Protein 8H6Q (pdb70)

Radius of gyration: 33.91 Å; Cα contacts (8 Å, |Δi|>4): 1784; chains: 4; bounding box: 92×93×76 Å

Organism: Botryotinia fuckeliana (NCBI:txid40559)

InterPro domains:
  IPR008949 Isoprenoid synthase domain superfamily [G3DSA:1.10.600.10] (58-388)
  IPR008949 Isoprenoid synthase domain superfamily [SSF48576] (70-372)
  IPR034686 Terpene cyclase-like 2 [PTHR35201] (81-378)
  IPR034686 Terpene cyclase-like 2 [SFLDG01020] (61-378)

Foldseek 3Di:
DQWAQFFQLCDDLNVDDFAFAPLLVVLLVPQLVVLCVLQVPDPVRSVVVSLLRCLRLLRRLANHQPSVLSNLLSLVVVLLVVVLCCCVPNDNVQPLVVLVVVLVQLLCLLVHDHDQDGSVRPSSSNSSNVSSVVLVVPDDPQLSVQLSVLVVLLSVLSSVNNVVVNVPDDQDLDVVVLLSSQLNNVSLSSSLSSSCSSNVFQQDPVLCPDVLNVLLSSLLSSLLLLLCLRLQPQVCLVVVPQRGQQNSQCVNPVDDSNVSSVVSSVVNVVSSVSNVVSVVVRDDPDDVNVVSVVVSSVSSSSSSSSSNVSCQSSVVRNHVCCVVCNVPSMDGHD/DWAQFFALCDDLNVDDFAFAPLLVVLLVPQLVVLCVLVVPDPVRSVVVSLLRVLRLLRRLANDFPSVLSNLLSLVVVLLVVVLCCCVPRDLVQPLVVLVVVVVQLLCLLVHDHDQDDSVRPSSSNSSNVSNVVLVVPDDPQLSVQLSVLLVLQSVLSSVNNCVSNPDPVVLLSSQLRVVSLSNSLSSNCSRNVFDQDPVLCPDVLNVLLSSLLSLLLLLLCLLLQPVVCVVVVPQPGQQNVQCVPPVDDSNRSSVVSSVVNVVSSVSNVVSVVPRDDPDDVNVVSVVVSSVSSSSSSSSSNVSCQVSCVRNVVCVVCNVRSIGDD/DWALFFQLCDDLNVDDFAFAPLLVVLLVVQLVVLCVLQVPDPVRSVVVSLLRVLLLLRRLARHQPSVLSNLLSLVVVLLVVVLCCCVPNDLVQPLVVLVVVVVQLLCLLVHDHDQDGSVRPSSSNSSNVSNVVQVVPDDPQLSVQLSVLLVLLSVLSSVNNCVRNPDLVVLLSSQLRVVSLSNSLSSSCSRNVFDQDPVLCPDVLVVLLSSLLSLLLLLLCLRLQVVVCVVVVHQSHQLNVQCVVVVDDSNRSSVVSSVVNVVSSVSNVVSVVPRDDPDDVNVVSVVVSSVSSSSSSSSSNVSCQVSVVRNRVPCVVCNVRSIDDD/DAQFFQLCDDLNVDDFAFAPLLVVLLVPQLVVLCVLQVPDPVRSVLVVLLPCLLLLRRLANHFPNVLSNLLSLVVVLCVVVLCCCVPNDLVQPLVVLVVVVVQLLCLLVHDHDQDDSVRPSSSNSSSVSNVVLVVPDDPVLSVQLSVLVVLQSVLSSVNNCVVNPPVVVLLSSQLNPVSLSNSLSSSCSRNVFDQDVVLCPDVLNVLLSSLLSSLLLLLCLRLQVVCVVVPQSGQLNVVCVVPVDDSNRSSVVSSVVNVVSSVSNVVSVVPRDDPDDVNVVSVVVSSVSSSSSNSSSNVSCQVSCVRNCHVVCNVPRD

Structure (mmCIF, N/CA/C/O backbone):
data_8H6Q
#
_entry.id   8H6Q
#
_cell.length_a   84.613
_cell.length_b   116.611
_cell.length_c   88.115
_cell.angle_alpha   90.00
_cell.angle_beta   111.16
_cell.angle_gamma   90.00
#
_symmetry.space_group_name_H-M   'P 1 21 1'
#
loop_
_entity.id
_entity.type
_entity.pdbx_description
1 polymer 'Presilphiperfolan-8-beta-ol synthase'
2 water water
#
loop_
_atom_site.group_PDB
_atom_site.id
_atom_site.type_symbol
_atom_site.label_atom_id
_atom_site.label_alt_id
_atom_site.label_comp_id
_atom_site.label_asym_id
_atom_site.label_entity_id
_atom_site.label_seq_id
_atom_site.pdbx_PDB_ins_code
_atom_site.Cartn_x
_atom_site.Cartn_y
_atom_site.Cartn_z
_atom_site.occupancy
_atom_site.B_iso_or_equiv
_atom_site.auth_seq_id
_atom_site.auth_comp_id
_atom_site.auth_asym_id
_atom_site.auth_atom_id
_atom_site.pdbx_PDB_model_num
ATOM 1 N N . PRO A 1 25 ? 20.999 54.952 14.545 1.00 48.94 19 PRO A N 1
ATOM 2 C CA . PRO A 1 25 ? 21.181 54.581 13.141 1.00 39.66 19 PRO A CA 1
ATOM 3 C C . PRO A 1 25 ? 20.618 53.196 12.884 1.00 40.98 19 PRO A C 1
ATOM 4 O O . PRO A 1 25 ? 20.400 52.429 13.838 1.00 41.61 19 PRO A O 1
ATOM 8 N N . PRO A 1 26 ? 20.358 52.837 11.621 1.00 32.60 20 PRO A N 1
ATOM 9 C CA . PRO A 1 26 ? 19.853 51.486 11.349 1.00 30.96 20 PRO A CA 1
ATOM 10 C C . PRO A 1 26 ? 20.912 50.406 11.520 1.00 30.00 20 PRO A C 1
ATOM 11 O O . PRO A 1 26 ? 20.553 49.221 11.528 1.00 28.41 20 PRO A O 1
ATOM 15 N N . PHE A 1 27 ? 22.188 50.775 11.658 1.00 28.66 21 PHE A N 1
ATOM 16 C CA . PHE A 1 27 ? 23.277 49.822 11.863 1.00 26.45 21 PHE A CA 1
ATOM 17 C C . PHE A 1 27 ? 24.505 50.571 12.354 1.00 27.91 21 PHE A C 1
ATOM 18 O O . PHE A 1 27 ? 24.591 51.797 12.241 1.00 26.91 21 PHE A O 1
ATOM 26 N N . VAL A 1 28 ? 25.473 49.815 12.875 1.00 23.39 22 VAL A N 1
ATOM 27 C CA . VAL A 1 28 ? 26.805 50.353 13.113 1.00 19.98 22 VAL A CA 1
ATOM 28 C C . VAL A 1 28 ? 27.822 49.351 12.593 1.00 21.33 22 VAL A C 1
ATOM 29 O O . VAL A 1 28 ? 27.546 48.152 12.505 1.00 21.93 22 VAL A O 1
ATOM 33 N N . ARG A 1 29 ? 28.995 49.850 12.226 1.00 19.79 23 ARG A N 1
ATOM 34 C CA . ARG A 1 29 ? 30.131 48.985 11.922 1.00 25.16 23 ARG A CA 1
ATOM 35 C C . ARG A 1 29 ? 30.864 48.714 13.229 1.00 23.65 23 ARG A C 1
ATOM 36 O O . ARG A 1 29 ? 31.387 49.647 13.844 1.00 22.67 23 ARG A O 1
ATOM 44 N N . VAL A 1 30 ? 30.878 47.459 13.670 1.00 20.48 24 VAL A N 1
ATOM 45 C CA . VAL A 1 30 ? 31.532 47.137 14.941 1.00 20.72 24 VAL A CA 1
ATOM 46 C C . VAL A 1 30 ? 33.026 46.968 14.697 1.00 20.54 24 VAL A C 1
ATOM 47 O O . VAL A 1 30 ? 33.437 46.587 13.592 1.00 20.36 24 VAL A O 1
ATOM 51 N N . PRO A 1 31 ? 33.871 47.242 15.685 1.00 21.64 25 PRO A N 1
ATOM 52 C CA . PRO A 1 31 ? 35.302 46.986 15.517 1.00 23.08 25 PRO A CA 1
ATOM 53 C C . PRO A 1 31 ? 35.583 45.500 15.341 1.00 19.43 25 PRO A C 1
ATOM 54 O O . PRO A 1 31 ? 34.806 44.634 15.743 1.00 18.83 25 PRO A O 1
ATOM 58 N N . ASP A 1 32 ? 36.715 45.217 14.707 1.00 21.97 26 ASP A N 1
ATOM 59 C CA . ASP A 1 32 ? 37.236 43.854 14.643 1.00 22.82 26 ASP A CA 1
ATOM 60 C C . ASP A 1 32 ? 37.657 43.444 16.043 1.00 17.51 26 ASP A C 1
ATOM 61 O O . ASP A 1 32 ? 38.580 44.037 16.603 1.00 16.19 26 ASP A O 1
ATOM 66 N N . LEU A 1 33 ? 36.962 42.463 16.626 1.00 15.59 27 LEU A N 1
ATOM 67 C CA . LEU A 1 33 ? 37.303 41.969 17.958 1.00 18.24 27 LEU A CA 1
ATOM 68 C C . LEU A 1 33 ? 38.272 40.784 17.923 1.00 16.27 27 LEU A C 1
ATOM 69 O O . LEU A 1 33 ? 38.689 40.298 18.989 1.00 14.02 27 LEU A O 1
ATOM 74 N N . PHE A 1 34 ? 38.624 40.308 16.728 1.00 15.80 28 PHE A N 1
ATOM 75 C CA . PHE A 1 34 ? 39.426 39.109 16.548 1.00 14.03 28 PHE A CA 1
ATOM 76 C C . PHE A 1 34 ? 40.834 39.443 16.065 1.00 16.45 28 PHE A C 1
ATOM 77 O O . PHE A 1 34 ? 41.486 38.623 15.412 1.00 13.86 28 PHE A O 1
ATOM 85 N N . GLY A 1 35 ? 41.325 40.649 16.374 1.00 14.40 29 GLY A N 1
ATOM 86 C CA . GLY A 1 35 ? 42.664 41.018 15.963 1.00 14.34 29 GLY A CA 1
ATOM 87 C C . GLY A 1 35 ? 43.704 40.680 17.014 1.00 14.11 29 GLY A C 1
ATOM 88 O O . GLY A 1 35 ? 43.386 40.298 18.137 1.00 14.67 29 GLY A O 1
ATOM 89 N N . SER A 1 36 ? 44.968 40.829 16.625 1.00 14.44 30 SER A N 1
ATOM 90 C CA . SER A 1 36 ? 46.109 40.769 17.550 1.00 12.48 30 SER A CA 1
ATOM 91 C C . SER A 1 36 ? 46.069 39.442 18.303 1.00 15.39 30 SER A C 1
ATOM 92 O O . SER A 1 36 ? 45.916 38.386 17.659 1.00 11.68 30 SER A O 1
ATOM 95 N N . ILE A 1 37 ? 46.189 39.446 19.637 1.00 13.14 31 ILE A N 1
ATOM 96 C CA . ILE A 1 37 ? 46.254 38.212 20.412 1.00 14.80 31 ILE A CA 1
ATOM 97 C C . ILE A 1 37 ? 44.937 37.442 20.398 1.00 13.10 31 ILE A C 1
ATOM 98 O O . ILE A 1 37 ? 44.909 36.270 20.795 1.00 13.28 31 ILE A O 1
ATOM 103 N N . MET A 1 38 ? 43.855 38.048 19.908 1.00 12.34 32 MET A N 1
ATOM 104 C CA . MET A 1 38 ? 42.591 37.340 19.736 1.00 14.84 32 MET A CA 1
ATOM 105 C C . MET A 1 38 ? 42.465 36.664 18.378 1.00 14.14 32 MET A C 1
ATOM 106 O O . MET A 1 38 ? 41.440 36.022 18.126 1.00 13.19 32 MET A O 1
ATOM 111 N N . SER A 1 39 ? 43.482 36.766 17.509 1.00 13.49 33 SER A N 1
ATOM 112 C CA . SER A 1 39 ? 43.366 36.284 16.136 1.00 12.25 33 SER A CA 1
ATOM 113 C C . SER A 1 39 ? 43.779 34.829 15.968 1.00 14.33 33 SER A C 1
ATOM 114 O O . SER A 1 39 ? 43.585 34.268 14.886 1.00 15.54 33 SER A O 1
ATOM 117 N N . THR A 1 40 ? 44.364 34.218 16.988 1.00 13.65 34 THR A N 1
ATOM 118 C CA . THR A 1 40 ? 44.805 32.842 16.862 1.00 13.05 34 THR A CA 1
ATOM 119 C C . THR A 1 40 ? 43.597 31.917 16.774 1.00 14.15 34 THR A C 1
ATOM 120 O O . THR A 1 40 ? 42.470 32.268 17.140 1.00 12.37 34 THR A O 1
ATOM 124 N N . LYS A 1 41 ? 43.837 30.722 16.278 1.00 15.64 35 LYS A N 1
ATOM 125 C CA . LYS A 1 41 ? 42.804 29.704 16.316 1.00 20.63 35 LYS A CA 1
ATOM 126 C C . LYS A 1 41 ? 42.695 29.150 17.734 1.00 14.05 35 LYS A C 1
ATOM 127 O O . LYS A 1 41 ? 43.688 28.656 18.269 1.00 12.70 35 LYS A O 1
ATOM 133 N N . PRO A 1 42 ? 41.538 29.229 18.378 1.00 16.73 36 PRO A N 1
ATOM 134 C CA . PRO A 1 42 ? 41.455 28.777 19.771 1.00 20.41 36 PRO A CA 1
ATOM 135 C C . PRO A 1 42 ? 41.539 27.264 19.878 1.00 17.92 36 PRO A C 1
ATOM 136 O O . PRO A 1 42 ? 40.981 26.532 19.060 1.00 19.67 36 PRO A O 1
ATOM 140 N N . VAL A 1 43 ? 42.258 26.809 20.896 1.00 14.49 37 VAL A N 1
ATOM 141 C CA . VAL A 1 43 ? 42.332 25.400 21.260 1.00 15.93 37 VAL A CA 1
ATOM 142 C C . VAL A 1 43 ? 41.210 25.104 22.244 1.00 15.11 37 VAL A C 1
ATOM 143 O O . VAL A 1 43 ? 41.021 25.843 23.213 1.00 15.45 37 VAL A O 1
ATOM 147 N N . VAL A 1 44 ? 40.454 24.037 21.993 1.00 15.15 38 VAL A N 1
ATOM 148 C CA . VAL A 1 44 ? 39.324 23.642 22.832 1.00 13.87 38 VAL A CA 1
ATOM 149 C C . VAL A 1 44 ? 39.637 22.282 23.441 1.00 15.30 38 VAL A C 1
ATOM 150 O O . VAL A 1 44 ? 40.028 21.358 22.721 1.00 15.08 38 VAL A O 1
ATOM 154 N N . ASN A 1 45 ? 39.450 22.156 24.755 1.00 13.53 39 ASN A N 1
ATOM 155 C CA . ASN A 1 45 ? 39.711 20.916 25.482 1.00 14.29 39 ASN A CA 1
ATOM 156 C C . ASN A 1 45 ? 39.013 19.721 24.822 1.00 15.00 39 ASN A C 1
ATOM 157 O O . ASN A 1 45 ? 37.785 19.746 24.663 1.00 13.56 39 ASN A O 1
ATOM 162 N N . PRO A 1 46 ? 39.742 18.650 24.465 1.00 16.67 40 PRO A N 1
ATOM 163 C CA . PRO A 1 46 ? 39.072 17.471 23.881 1.00 15.92 40 PRO A CA 1
ATOM 164 C C . PRO A 1 46 ? 38.143 16.746 24.849 1.00 20.32 40 PRO A C 1
ATOM 165 O O . PRO A 1 46 ? 37.300 15.953 24.403 1.00 17.09 40 PRO A O 1
ATOM 169 N N . ASN A 1 47 ? 38.243 17.005 26.153 1.00 17.97 41 ASN A N 1
ATOM 170 C CA . ASN A 1 47 ? 37.318 16.426 27.120 1.00 13.32 41 ASN A CA 1
ATOM 171 C C . ASN A 1 47 ? 35.967 17.144 27.150 1.00 13.33 41 ASN A C 1
ATOM 172 O O . ASN A 1 47 ? 35.119 16.812 27.981 1.00 13.76 41 ASN A O 1
ATOM 177 N N . TYR A 1 48 ? 35.753 18.109 26.248 1.00 14.56 42 TYR A N 1
ATOM 178 C CA . TYR A 1 48 ? 34.507 18.879 26.216 1.00 12.22 42 TYR A CA 1
ATOM 179 C C . TYR A 1 48 ? 33.262 17.990 26.248 1.00 14.85 42 TYR A C 1
ATOM 180 O O . TYR A 1 48 ? 32.349 18.204 27.058 1.00 13.91 42 TYR A O 1
ATOM 189 N N . PHE A 1 49 ? 33.197 16.989 25.364 1.00 13.64 43 PHE A N 1
ATOM 190 C CA . PHE A 1 49 ? 31.958 16.223 25.217 1.00 13.82 43 PHE A CA 1
ATOM 191 C C . PHE A 1 49 ? 31.641 15.399 26.459 1.00 14.56 43 PHE A C 1
ATOM 192 O O . PHE A 1 49 ? 30.489 15.359 26.904 1.00 14.26 43 PHE A O 1
ATOM 200 N N . ALA A 1 50 ? 32.638 14.722 27.015 1.00 13.41 44 ALA A N 1
ATOM 201 C CA . ALA A 1 50 ? 32.402 13.903 28.194 1.00 17.26 44 ALA A CA 1
ATOM 202 C C . ALA A 1 50 ? 32.155 14.768 29.427 1.00 14.92 44 ALA A C 1
ATOM 203 O O . ALA A 1 50 ? 31.318 14.428 30.268 1.00 13.83 44 ALA A O 1
ATOM 205 N N . ALA A 1 51 ? 32.855 15.897 29.547 1.00 14.72 45 ALA A N 1
ATOM 206 C CA . ALA A 1 51 ? 32.613 16.776 30.694 1.00 17.78 45 ALA A CA 1
ATOM 207 C C . ALA A 1 51 ? 31.226 17.400 30.629 1.00 17.50 45 ALA A C 1
ATOM 208 O O . ALA A 1 51 ? 30.516 17.444 31.641 1.00 17.17 45 ALA A O 1
ATOM 210 N N . LYS A 1 52 ? 30.817 17.873 29.442 1.00 15.26 46 LYS A N 1
ATOM 211 C CA . LYS A 1 52 ? 29.480 18.444 29.276 1.00 14.28 46 LYS A CA 1
ATOM 212 C C . LYS A 1 52 ? 28.397 17.424 29.613 1.00 18.93 46 LYS A C 1
ATOM 213 O O . LYS A 1 52 ? 27.416 17.751 30.300 1.00 17.40 46 LYS A O 1
ATOM 219 N N . ALA A 1 53 ? 28.562 16.181 29.146 1.00 17.70 47 ALA A N 1
ATOM 220 C CA . ALA A 1 53 ? 27.584 15.139 29.447 1.00 19.93 47 ALA A CA 1
ATOM 221 C C . ALA A 1 53 ? 27.437 14.939 30.953 1.00 19.76 47 ALA A C 1
ATOM 222 O O . ALA A 1 53 ? 26.322 14.784 31.461 1.00 26.57 47 ALA A O 1
ATOM 224 N N . ARG A 1 54 ? 28.542 14.957 31.686 1.00 19.64 48 ARG A N 1
ATOM 225 C CA . ARG A 1 54 ? 28.443 14.798 33.135 1.00 20.53 48 ARG A CA 1
ATOM 226 C C . ARG A 1 54 ? 27.873 16.050 33.792 1.00 24.04 48 ARG A C 1
ATOM 227 O O . ARG A 1 54 ? 26.914 15.975 34.573 1.00 24.03 48 ARG A O 1
ATOM 235 N N . GLY A 1 55 ? 28.425 17.216 33.452 1.00 19.60 49 GLY A N 1
ATOM 236 C CA . GLY A 1 55 ? 28.160 18.417 34.234 1.00 18.37 49 GLY A CA 1
ATOM 237 C C . GLY A 1 55 ? 26.787 19.020 34.011 1.00 17.13 49 GLY A C 1
ATOM 238 O O . GLY A 1 55 ? 26.169 19.519 34.955 1.00 19.66 49 GLY A O 1
ATOM 239 N N . ASP A 1 56 ? 26.286 18.989 32.769 1.00 15.42 50 ASP A N 1
ATOM 240 C CA . ASP A 1 56 ? 24.974 19.577 32.488 1.00 15.03 50 ASP A CA 1
ATOM 241 C C . ASP A 1 56 ? 23.854 18.807 33.178 1.00 21.47 50 ASP A C 1
ATOM 242 O O . ASP A 1 56 ? 22.891 19.404 33.680 1.00 18.79 50 ASP A O 1
ATOM 247 N N . ARG A 1 57 ? 23.931 17.486 33.192 1.00 20.80 51 ARG A N 1
ATOM 248 C CA . ARG A 1 57 ? 22.828 16.780 33.826 1.00 27.96 51 ARG A CA 1
ATOM 249 C C . ARG A 1 57 ? 22.968 16.770 35.343 1.00 21.58 51 ARG A C 1
ATOM 250 O O . ARG A 1 57 ? 21.957 16.703 36.052 1.00 24.56 51 ARG A O 1
ATOM 258 N N . TRP A 1 58 ? 24.195 16.886 35.851 1.00 19.59 52 TRP A N 1
ATOM 259 C CA . TRP A 1 58 ? 24.402 17.010 37.290 1.00 22.77 52 TRP A CA 1
ATOM 260 C C . TRP A 1 58 ? 23.799 18.307 37.817 1.00 23.15 52 TRP A C 1
ATOM 261 O O . TRP A 1 58 ? 23.049 18.300 38.803 1.00 24.40 52 TRP A O 1
ATOM 272 N N . ILE A 1 59 ? 24.099 19.435 37.160 1.00 18.60 53 ILE A N 1
ATOM 273 C CA . ILE A 1 59 ? 23.576 20.715 37.637 1.00 18.52 53 ILE A CA 1
ATOM 274 C C . ILE A 1 59 ? 22.059 20.743 37.515 1.00 23.41 53 ILE A C 1
ATOM 275 O O . ILE A 1 59 ? 21.369 21.269 38.395 1.00 18.37 53 ILE A O 1
ATOM 280 N N . ALA A 1 60 ? 21.516 20.149 36.442 1.00 19.12 54 ALA A N 1
ATOM 281 C CA . ALA A 1 60 ? 20.067 20.088 36.275 1.00 23.99 54 ALA A CA 1
ATOM 282 C C . ALA A 1 60 ? 19.409 19.311 37.414 1.00 24.86 54 ALA A C 1
ATOM 283 O O . ALA A 1 60 ? 18.328 19.685 37.888 1.00 24.49 54 ALA A O 1
ATOM 285 N N . ARG A 1 61 ? 20.099 18.281 37.893 1.00 22.77 55 ARG A N 1
ATOM 286 C CA . ARG A 1 61 ? 19.604 17.469 38.997 1.00 27.19 55 ARG A CA 1
ATOM 287 C C . ARG A 1 61 ? 19.751 18.205 40.329 1.00 27.35 55 ARG A C 1
ATOM 288 O O . ARG A 1 61 ? 18.874 18.122 41.189 1.00 22.28 55 ARG A O 1
ATOM 296 N N . VAL A 1 62 ? 20.859 18.924 40.498 1.00 22.14 56 VAL A N 1
ATOM 297 C CA . VAL A 1 62 ? 21.102 19.667 41.731 1.00 23.41 56 VAL A CA 1
ATOM 298 C C . VAL A 1 62 ? 20.091 20.796 41.883 1.00 24.58 56 VAL A C 1
ATOM 299 O O . VAL A 1 62 ? 19.563 21.040 42.975 1.00 25.31 56 VAL A O 1
ATOM 303 N N . MET A 1 63 ? 19.794 21.490 40.789 1.00 22.09 57 MET A N 1
ATOM 304 C CA . MET A 1 63 ? 18.951 22.670 40.804 1.00 25.55 57 MET A CA 1
ATOM 305 C C . MET A 1 63 ? 17.509 22.346 40.459 1.00 27.76 57 MET A C 1
ATOM 306 O O . MET A 1 63 ? 16.707 23.266 40.288 1.00 26.84 57 MET A O 1
ATOM 311 N N . ASN A 1 64 ? 17.185 21.061 40.314 1.00 26.55 58 ASN A N 1
ATOM 312 C CA . ASN A 1 64 ? 15.853 20.609 39.912 1.00 31.45 58 ASN A CA 1
ATOM 313 C C . ASN A 1 64 ? 15.351 21.381 38.689 1.00 34.57 58 ASN A C 1
ATOM 314 O O . ASN A 1 64 ? 14.229 21.897 38.665 1.00 34.84 58 ASN A O 1
ATOM 319 N N . PHE A 1 65 ? 16.212 21.484 37.671 1.00 30.79 59 PHE A N 1
ATOM 320 C CA . PHE A 1 65 ? 15.817 22.089 36.403 1.00 29.72 59 PHE A CA 1
ATOM 321 C C . PHE A 1 65 ? 14.738 21.248 35.735 1.00 33.09 59 PHE A C 1
ATOM 322 O O . PHE A 1 65 ? 14.861 20.026 35.643 1.00 30.54 59 PHE A O 1
ATOM 330 N N . ASN A 1 66 ? 13.694 21.903 35.230 1.00 36.67 60 ASN A N 1
ATOM 331 C CA . ASN A 1 66 ? 12.729 21.190 34.406 1.00 39.28 60 ASN A CA 1
ATOM 332 C C . ASN A 1 66 ? 13.332 20.904 33.024 1.00 40.68 60 ASN A C 1
ATOM 333 O O . ASN A 1 66 ? 14.458 21.307 32.709 1.00 37.83 60 ASN A O 1
ATOM 338 N N . LYS A 1 67 ? 12.566 20.197 32.188 1.00 39.36 61 LYS A N 1
ATOM 339 C CA . LYS A 1 67 ? 13.081 19.759 30.892 1.00 37.58 61 LYS A CA 1
ATOM 340 C C . LYS A 1 67 ? 13.527 20.940 30.035 1.00 35.04 61 LYS A C 1
ATOM 341 O O . LYS A 1 67 ? 14.546 20.861 29.337 1.00 37.80 61 LYS A O 1
ATOM 347 N N . ALA A 1 68 ? 12.794 22.053 30.096 1.00 35.43 62 ALA A N 1
ATOM 348 C CA . ALA A 1 68 ? 13.066 23.184 29.218 1.00 36.20 62 ALA A CA 1
ATOM 349 C C . ALA A 1 68 ? 14.203 24.045 29.744 1.00 35.57 62 ALA A C 1
ATOM 350 O O . ALA A 1 68 ? 15.019 24.545 28.962 1.00 31.26 62 ALA A O 1
ATOM 352 N N . VAL A 1 69 ? 14.253 24.251 31.062 1.00 35.24 63 VAL A N 1
ATOM 353 C CA . VAL A 1 69 ? 15.320 25.055 31.645 1.00 31.85 63 VAL A CA 1
ATOM 354 C C . VAL A 1 69 ? 16.649 24.314 31.531 1.00 29.30 63 VAL A C 1
ATOM 355 O O . VAL A 1 69 ? 17.710 24.933 31.353 1.00 24.07 63 VAL A O 1
ATOM 359 N N . ALA A 1 70 ? 16.608 22.982 31.605 1.00 25.49 64 ALA A N 1
ATOM 360 C CA . ALA A 1 70 ? 17.813 22.186 31.424 1.00 28.16 64 ALA A CA 1
ATOM 361 C C . ALA A 1 70 ? 18.313 22.273 29.988 1.00 25.46 64 ALA A C 1
ATOM 362 O O . ALA A 1 70 ? 19.524 22.364 29.748 1.00 22.71 64 ALA A O 1
ATOM 364 N N . ALA A 1 71 ? 17.397 22.241 29.020 1.00 25.81 65 ALA A N 1
ATOM 365 C CA . ALA A 1 71 ? 17.806 22.352 27.625 1.00 29.52 65 ALA A CA 1
ATOM 366 C C . ALA A 1 71 ? 18.348 23.744 27.324 1.00 25.96 65 ALA A C 1
ATOM 367 O O . ALA A 1 71 ? 19.329 23.885 26.580 1.00 23.28 65 ALA A O 1
ATOM 369 N N . ARG A 1 72 ? 17.787 24.749 27.988 1.00 26.47 66 ARG A N 1
ATOM 370 C CA . ARG A 1 72 ? 18.252 26.120 27.828 1.00 28.75 66 ARG A CA 1
ATOM 371 C C . ARG A 1 72 ? 19.667 26.260 28.397 1.00 22.20 66 ARG A C 1
ATOM 372 O O . ARG A 1 72 ? 20.505 26.958 27.824 1.00 21.20 66 ARG A O 1
ATOM 380 N N . ASN A 1 73 ? 19.930 25.596 29.522 1.00 22.23 67 ASN A N 1
ATOM 381 C CA . ASN A 1 73 ? 21.248 25.644 30.151 1.00 21.65 67 ASN A CA 1
ATOM 382 C C . ASN A 1 73 ? 22.282 24.916 29.305 1.00 21.18 67 ASN A C 1
ATOM 383 O O . ASN A 1 73 ? 23.431 25.359 29.193 1.00 17.45 67 ASN A O 1
ATOM 388 N N . SER A 1 74 ? 21.895 23.779 28.731 1.00 19.40 68 SER A N 1
ATOM 389 C CA . SER A 1 74 ? 22.799 23.043 27.859 1.00 19.40 68 SER A CA 1
ATOM 390 C C . SER A 1 74 ? 23.208 23.888 26.659 1.00 18.24 68 SER A C 1
ATOM 391 O O . SER A 1 74 ? 24.383 23.897 26.261 1.00 18.11 68 SER A O 1
ATOM 394 N N . LYS A 1 75 ? 22.246 24.624 26.112 1.00 18.46 69 LYS A N 1
ATOM 395 C CA . LYS A 1 75 ? 22.502 25.498 24.976 1.00 20.48 69 LYS A CA 1
ATOM 396 C C . LYS A 1 75 ? 23.484 26.594 25.376 1.00 18.75 69 LYS A C 1
ATOM 397 O O . LYS A 1 75 ? 24.422 26.898 24.638 1.00 18.04 69 LYS A O 1
ATOM 403 N N . VAL A 1 76 ? 23.266 27.186 26.548 1.00 15.65 70 VAL A N 1
ATOM 404 C CA . VAL A 1 76 ? 24.152 28.243 27.040 1.00 16.19 70 VAL A CA 1
ATOM 405 C C . VAL A 1 76 ? 25.595 27.753 27.015 1.00 15.37 70 VAL A C 1
ATOM 406 O O . VAL A 1 76 ? 26.524 28.534 26.777 1.00 13.41 70 VAL A O 1
ATOM 410 N N . ASP A 1 77 ? 25.790 26.454 27.240 1.00 12.28 71 ASP A N 1
ATOM 411 C CA . ASP A 1 77 ? 27.034 25.731 26.978 1.00 13.41 71 ASP A CA 1
ATOM 412 C C . ASP A 1 77 ? 28.241 26.397 27.633 1.00 13.25 71 ASP A C 1
ATOM 413 O O . ASP A 1 77 ? 29.218 26.770 26.978 1.00 13.31 71 ASP A O 1
ATOM 418 N N . LEU A 1 78 ? 28.173 26.514 28.964 1.00 11.59 72 LEU A N 1
ATOM 419 C CA . LEU A 1 78 ? 29.334 26.983 29.706 1.00 12.69 72 LEU A CA 1
ATOM 420 C C . LEU A 1 78 ? 30.495 26.000 29.599 1.00 13.02 72 LEU A C 1
ATOM 421 O O . LEU A 1 78 ? 31.646 26.386 29.843 1.00 10.35 72 LEU A O 1
ATOM 426 N N . CYS A 1 79 ? 30.231 24.743 29.213 1.00 12.46 73 CYS A N 1
ATOM 427 C CA . CYS A 1 79 ? 31.348 23.813 29.019 1.00 14.07 73 CYS A CA 1
ATOM 428 C C . CYS A 1 79 ? 32.277 24.288 27.912 1.00 11.41 73 CYS A C 1
ATOM 429 O O . CYS A 1 79 ? 33.505 24.197 28.052 1.00 12.69 73 CYS A O 1
ATOM 432 N N . PHE A 1 80 ? 31.710 24.786 26.798 1.00 12.13 74 PHE A N 1
ATOM 433 C CA . PHE A 1 80 ? 32.530 25.334 25.716 1.00 11.43 74 PHE A CA 1
ATOM 434 C C . PHE A 1 80 ? 33.443 26.432 26.240 1.00 11.09 74 PHE A C 1
ATOM 435 O O . PHE A 1 80 ? 34.634 26.476 25.907 1.00 11.44 74 PHE A O 1
ATOM 443 N N . LEU A 1 81 ? 32.896 27.322 27.074 1.00 12.42 75 LEU A N 1
ATOM 444 C CA . LEU A 1 81 ? 33.688 28.378 27.695 1.00 13.16 75 LEU A CA 1
ATOM 445 C C . LEU A 1 81 ? 34.842 27.798 28.515 1.00 10.64 75 LEU A C 1
ATOM 446 O O . LEU A 1 81 ? 36.011 28.129 28.286 1.00 11.26 75 LEU A O 1
ATOM 451 N N . ALA A 1 82 ? 34.526 26.947 29.497 1.00 10.30 76 ALA A N 1
ATOM 452 C CA . ALA A 1 82 ? 35.557 26.349 30.338 1.00 12.49 76 ALA A CA 1
ATOM 453 C C . ALA A 1 82 ? 36.589 25.581 29.512 1.00 14.42 76 ALA A C 1
ATOM 454 O O . ALA A 1 82 ? 37.768 25.502 29.892 1.00 10.74 76 ALA A O 1
ATOM 456 N N . SER A 1 83 ? 36.163 25.005 28.391 1.00 11.32 77 SER A N 1
ATOM 457 C CA . SER A 1 83 ? 37.058 24.189 27.575 1.00 13.28 77 SER A CA 1
ATOM 458 C C . SER A 1 83 ? 38.084 25.017 26.823 1.00 10.82 77 SER A C 1
ATOM 459 O O . SER A 1 83 ? 39.127 24.483 26.440 1.00 12.30 77 SER A O 1
ATOM 462 N N . MET A 1 84 ? 37.831 26.306 26.610 1.00 11.14 78 MET A N 1
ATOM 463 C CA . MET A 1 84 ? 38.857 27.159 26.027 1.00 10.50 78 MET A CA 1
ATOM 464 C C . MET A 1 84 ? 39.755 27.790 27.088 1.00 12.90 78 MET A C 1
ATOM 465 O O . MET A 1 84 ? 40.913 28.115 26.800 1.00 14.98 78 MET A O 1
ATOM 470 N N . TRP A 1 85 ? 39.255 27.948 28.315 1.00 13.25 79 TRP A N 1
ATOM 471 C CA . TRP A 1 85 ? 40.073 28.526 29.383 1.00 11.95 79 TRP A CA 1
ATOM 472 C C . TRP A 1 85 ? 41.263 27.630 29.727 1.00 11.61 79 TRP A C 1
ATOM 473 O O . TRP A 1 85 ? 42.378 28.119 29.943 1.00 13.31 79 TRP A O 1
ATOM 484 N N . ALA A 1 86 ? 41.036 26.324 29.833 1.00 11.72 80 ALA A N 1
ATOM 485 C CA . ALA A 1 86 ? 42.080 25.361 30.202 1.00 14.48 80 ALA A CA 1
ATOM 486 C C . ALA A 1 86 ? 41.990 24.160 29.266 1.00 14.77 80 ALA A C 1
ATOM 487 O O . ALA A 1 86 ? 41.436 23.113 29.636 1.00 13.66 80 ALA A O 1
ATOM 489 N N . PRO A 1 87 ? 42.552 24.269 28.051 1.00 12.74 81 PRO A N 1
ATOM 490 C CA . PRO A 1 87 ? 42.315 23.247 27.018 1.00 15.19 81 PRO A CA 1
ATOM 491 C C . PRO A 1 87 ? 43.012 21.922 27.255 1.00 18.86 81 PRO A C 1
ATOM 492 O O . PRO A 1 87 ? 42.757 20.984 26.507 1.00 18.28 81 PRO A O 1
ATOM 496 N N . ASP A 1 88 ? 43.880 21.782 28.242 1.00 20.57 82 ASP A N 1
ATOM 497 C CA . ASP A 1 88 ? 44.340 20.437 28.561 1.00 26.67 82 ASP A CA 1
ATOM 498 C C . ASP A 1 88 ? 44.102 20.075 30.024 1.00 21.43 82 ASP A C 1
ATOM 499 O O . ASP A 1 88 ? 44.783 19.197 30.557 1.00 22.12 82 ASP A O 1
ATOM 504 N N . ALA A 1 89 ? 43.130 20.710 30.669 1.00 16.43 83 ALA A N 1
ATOM 505 C CA . ALA A 1 89 ? 42.591 20.167 31.906 1.00 16.35 83 ALA A CA 1
ATOM 506 C C . ALA A 1 89 ? 42.143 18.723 31.668 1.00 17.53 83 ALA A C 1
ATOM 507 O O . ALA A 1 89 ? 41.517 18.440 30.637 1.00 15.60 83 ALA A O 1
ATOM 509 N N . PRO A 1 90 ? 42.479 17.787 32.557 1.00 15.94 84 PRO A N 1
ATOM 510 C CA . PRO A 1 90 ? 41.899 16.441 32.459 1.00 17.29 84 PRO A CA 1
ATOM 511 C C . PRO A 1 90 ? 40.407 16.520 32.708 1.00 17.26 84 PRO A C 1
ATOM 512 O O . PRO A 1 90 ? 39.894 17.518 33.217 1.00 16.29 84 PRO A O 1
ATOM 516 N N . GLU A 1 91 ? 39.707 15.451 32.321 1.00 15.04 85 GLU A N 1
ATOM 517 C CA . GLU A 1 91 ? 38.247 15.470 32.338 1.00 17.07 85 GLU A CA 1
ATOM 518 C C . GLU A 1 91 ? 37.687 15.826 33.713 1.00 19.01 85 GLU A C 1
ATOM 519 O O . GLU A 1 91 ? 36.735 16.611 33.814 1.00 17.12 85 GLU A O 1
ATOM 525 N N . ASP A 1 92 ? 38.235 15.239 34.783 1.00 19.84 86 ASP A N 1
ATOM 526 C CA . ASP A 1 92 ? 37.691 15.510 36.111 1.00 21.44 86 ASP A CA 1
ATOM 527 C C . ASP A 1 92 ? 37.853 16.981 36.486 1.00 17.08 86 ASP A C 1
ATOM 528 O O . ASP A 1 92 ? 36.939 17.583 37.070 1.00 15.91 86 ASP A O 1
ATOM 533 N N . ARG A 1 93 ? 38.996 17.589 36.143 1.00 15.02 87 ARG A N 1
ATOM 534 C CA . ARG A 1 93 ? 39.156 19.011 36.440 1.00 15.08 87 ARG A CA 1
ATOM 535 C C . ARG A 1 93 ? 38.278 19.874 35.534 1.00 16.55 87 ARG A C 1
ATOM 536 O O . ARG A 1 93 ? 37.774 20.919 35.972 1.00 14.68 87 ARG A O 1
ATOM 544 N N . LEU A 1 94 ? 38.073 19.463 34.283 1.00 14.67 88 LEU A N 1
ATOM 545 C CA . LEU A 1 94 ? 37.150 20.208 33.426 1.00 13.42 88 LEU A CA 1
ATOM 546 C C . LEU A 1 94 ? 35.723 20.136 33.959 1.00 12.63 88 LEU A C 1
ATOM 547 O O . LEU A 1 94 ? 34.973 21.121 33.892 1.00 12.52 88 LEU A O 1
ATOM 552 N N . VAL A 1 95 ? 35.367 18.999 34.548 1.00 12.34 89 VAL A N 1
ATOM 553 C CA . VAL A 1 95 ? 34.042 18.832 35.130 1.00 12.74 89 VAL A CA 1
ATOM 554 C C . VAL A 1 95 ? 33.852 19.844 36.260 1.00 14.23 89 VAL A C 1
ATOM 555 O O . VAL A 1 95 ? 32.798 20.470 36.376 1.00 16.90 89 VAL A O 1
ATOM 559 N N . MET A 1 96 ? 34.881 19.997 37.090 1.00 15.32 90 MET A N 1
ATOM 560 C CA . MET A 1 96 ? 34.851 20.937 38.204 1.00 15.67 90 MET A CA 1
ATOM 561 C C . MET A 1 96 ? 34.666 22.351 37.659 1.00 13.47 90 MET A C 1
ATOM 562 O O . MET A 1 96 ? 33.853 23.125 38.163 1.00 13.95 90 MET A O 1
ATOM 567 N N . MET A 1 97 ? 35.435 22.664 36.619 1.00 13.80 91 MET A N 1
ATOM 568 C CA . MET A 1 97 ? 35.365 23.963 35.972 1.00 11.46 91 MET A CA 1
ATOM 569 C C . MET A 1 97 ? 33.928 24.221 35.549 1.00 13.21 91 MET A C 1
ATOM 570 O O . MET A 1 97 ? 33.372 25.283 35.826 1.00 11.82 91 MET A O 1
ATOM 575 N N . LEU A 1 98 ? 33.326 23.244 34.876 1.00 13.30 92 LEU A N 1
ATOM 576 C CA . LEU A 1 98 ? 31.937 23.392 34.449 1.00 11.56 92 LEU A CA 1
ATOM 577 C C . LEU A 1 98 ? 31.024 23.607 35.648 1.00 12.93 92 LEU A C 1
ATOM 578 O O . LEU A 1 98 ? 30.146 24.476 35.620 1.00 13.20 92 LEU A O 1
ATOM 583 N N . ASP A 1 99 ? 31.190 22.791 36.697 1.00 13.99 93 ASP A N 1
ATOM 584 C CA . ASP A 1 99 ? 30.454 23.004 37.943 1.00 15.05 93 ASP A CA 1
ATOM 585 C C . ASP A 1 99 ? 30.611 24.444 38.437 1.00 13.57 93 ASP A C 1
ATOM 586 O O . ASP A 1 99 ? 29.626 25.097 38.790 1.00 12.41 93 ASP A O 1
ATOM 591 N N . TRP A 1 100 ? 31.851 24.957 38.465 1.00 12.77 94 TRP A N 1
ATOM 592 C CA . TRP A 1 100 ? 32.078 26.334 38.918 1.00 12.62 94 TRP A CA 1
ATOM 593 C C . TRP A 1 100 ? 31.392 27.350 38.012 1.00 14.59 94 TRP A C 1
ATOM 594 O O . TRP A 1 100 ? 30.810 28.334 38.496 1.00 14.09 94 TRP A O 1
ATOM 605 N N . ASN A 1 101 ? 31.464 27.154 36.692 1.00 13.07 95 ASN A N 1
ATOM 606 C CA . ASN A 1 101 ? 30.777 28.088 35.804 1.00 13.37 95 ASN A CA 1
ATOM 607 C C . ASN A 1 101 ? 29.285 28.091 36.069 1.00 15.28 95 ASN A C 1
ATOM 608 O O . ASN A 1 101 ? 28.647 29.150 36.065 1.00 15.01 95 ASN A O 1
ATOM 613 N N . HIS A 1 102 ? 28.699 26.911 36.270 1.00 12.79 96 HIS A N 1
ATOM 614 C CA . HIS A 1 102 ? 27.287 26.875 36.618 1.00 14.23 96 HIS A CA 1
ATOM 615 C C . HIS A 1 102 ? 27.036 27.576 37.952 1.00 13.90 96 HIS A C 1
ATOM 616 O O . HIS A 1 102 ? 26.069 28.334 38.079 1.00 13.26 96 HIS A O 1
ATOM 623 N N . TRP A 1 103 ? 27.919 27.365 38.941 1.00 12.04 97 TRP A N 1
ATOM 624 C CA . TRP A 1 103 ? 27.784 28.068 40.222 1.00 16.54 97 TRP A CA 1
ATOM 625 C C . TRP A 1 103 ? 27.801 29.583 40.032 1.00 15.31 97 TRP A C 1
ATOM 626 O O . TRP A 1 103 ? 26.913 30.289 40.524 1.00 14.87 97 TRP A O 1
ATOM 637 N N . VAL A 1 104 ? 28.843 30.090 39.382 1.00 13.93 98 VAL A N 1
ATOM 638 C CA . VAL A 1 104 ? 28.989 31.528 39.170 1.00 16.80 98 VAL A CA 1
ATOM 639 C C . VAL A 1 104 ? 27.762 32.147 38.512 1.00 15.96 98 VAL A C 1
ATOM 640 O O . VAL A 1 104 ? 27.257 33.179 38.953 1.00 14.76 98 VAL A O 1
ATOM 644 N N . PHE A 1 105 ? 27.294 31.502 37.453 1.00 15.62 99 PHE A N 1
ATOM 645 C CA . PHE A 1 105 ? 26.133 31.963 36.696 1.00 19.24 99 PHE A CA 1
ATOM 646 C C . PHE A 1 105 ? 24.907 32.083 37.599 1.00 18.03 99 PHE A C 1
ATOM 647 O O . PHE A 1 105 ? 24.202 33.103 37.591 1.00 17.92 99 PHE A O 1
ATOM 655 N N . LEU A 1 106 ? 24.641 31.046 38.395 1.00 16.37 100 LEU A N 1
ATOM 656 C CA . LEU A 1 106 ? 23.457 31.064 39.254 1.00 18.02 100 LEU A CA 1
ATOM 657 C C . LEU A 1 106 ? 23.659 32.001 40.442 1.00 18.82 100 LEU A C 1
ATOM 658 O O . LEU A 1 106 ? 22.736 32.727 40.837 1.00 15.75 100 LEU A O 1
ATOM 663 N N . PHE A 1 107 ? 24.871 32.005 41.005 1.00 16.00 101 PHE A N 1
ATOM 664 C CA . PHE A 1 107 ? 25.211 32.896 42.113 1.00 16.03 101 PHE A CA 1
ATOM 665 C C . PHE A 1 107 ? 25.067 34.357 41.712 1.00 19.37 101 PHE A C 1
ATOM 666 O O . PHE A 1 107 ? 24.421 35.151 42.414 1.00 14.91 101 PHE A O 1
ATOM 674 N N . ASP A 1 108 ? 25.678 34.721 40.575 1.00 16.24 102 ASP A N 1
ATOM 675 C CA . ASP A 1 108 ? 25.725 36.105 40.113 1.00 15.15 102 ASP A CA 1
ATOM 676 C C . ASP A 1 108 ? 24.333 36.656 39.850 1.00 17.22 102 ASP A C 1
ATOM 677 O O . ASP A 1 108 ? 24.053 37.824 40.142 1.00 14.83 102 ASP A O 1
ATOM 682 N N . ASP A 1 109 ? 23.445 35.827 39.304 1.00 16.13 103 ASP A N 1
ATOM 683 C CA . ASP A 1 109 ? 22.097 36.291 39.002 1.00 18.52 103 ASP A CA 1
ATOM 684 C C . ASP A 1 109 ? 21.359 36.767 40.255 1.00 16.92 103 ASP A C 1
ATOM 685 O O . ASP A 1 109 ? 20.492 37.642 40.166 1.00 16.29 103 ASP A O 1
ATOM 690 N N . GLN A 1 110 ? 21.682 36.199 41.423 1.00 17.29 104 GLN A N 1
ATOM 691 C CA . GLN A 1 110 ? 21.049 36.631 42.669 1.00 15.92 104 GLN A CA 1
ATOM 692 C C . GLN A 1 110 ? 21.270 38.116 42.913 1.00 16.22 104 GLN A C 1
ATOM 693 O O . GLN A 1 110 ? 20.371 38.822 43.392 1.00 17.06 104 GLN A O 1
ATOM 699 N N . PHE A 1 111 ? 22.458 38.608 42.570 1.00 14.50 105 PHE A N 1
ATOM 700 C CA . PHE A 1 111 ? 22.853 39.987 42.801 1.00 15.43 105 PHE A CA 1
ATOM 701 C C . PHE A 1 111 ? 22.459 40.904 41.658 1.00 20.94 105 PHE A C 1
ATOM 702 O O . PHE A 1 111 ? 22.195 42.090 41.890 1.00 20.49 105 PHE A O 1
ATOM 710 N N . ASP A 1 112 ? 22.449 40.389 40.426 1.00 19.05 106 ASP A N 1
ATOM 711 C CA . ASP A 1 112 ? 22.128 41.217 39.272 1.00 21.16 106 ASP A CA 1
ATOM 712 C C . ASP A 1 112 ? 20.620 41.354 39.092 1.00 22.56 106 ASP A C 1
ATOM 713 O O . ASP A 1 112 ? 20.132 42.438 38.767 1.00 27.14 106 ASP A O 1
ATOM 718 N N . GLU A 1 113 ? 19.866 40.270 39.279 1.00 23.60 107 GLU A N 1
ATOM 719 C CA . GLU A 1 113 ? 18.422 40.337 39.056 1.00 25.75 107 GLU A CA 1
ATOM 720 C C . GLU A 1 113 ? 17.560 39.666 40.115 1.00 24.51 107 GLU A C 1
ATOM 721 O O . GLU A 1 113 ? 16.354 39.923 40.139 1.00 25.89 107 GLU A O 1
ATOM 727 N N . GLY A 1 114 ? 18.108 38.833 40.975 1.00 18.29 108 GLY A N 1
ATOM 728 C CA . GLY A 1 114 ? 17.330 38.066 41.923 1.00 20.60 108 GLY A CA 1
ATOM 729 C C . GLY A 1 114 ? 17.137 38.776 43.246 1.00 16.63 108 GLY A C 1
ATOM 730 O O . GLY A 1 114 ? 17.077 40.006 43.314 1.00 19.73 108 GLY A O 1
ATOM 731 N N . HIS A 1 115 ? 17.048 37.978 44.311 1.00 18.11 109 HIS A N 1
ATOM 732 C CA . HIS A 1 115 ? 16.608 38.429 45.627 1.00 21.52 109 HIS A CA 1
ATOM 733 C C . HIS A 1 115 ? 17.635 39.291 46.357 1.00 20.28 109 HIS A C 1
ATOM 734 O O . HIS A 1 115 ? 17.266 39.977 47.310 1.00 21.99 109 HIS A O 1
ATOM 741 N N . LEU A 1 116 ? 18.891 39.326 45.916 1.00 19.54 110 LEU A N 1
ATOM 742 C CA . LEU A 1 116 ? 19.908 40.135 46.574 1.00 16.40 110 LEU A CA 1
ATOM 743 C C . LEU A 1 116 ? 20.161 41.466 45.873 1.00 18.81 110 LEU A C 1
ATOM 744 O O . LEU A 1 116 ? 20.981 42.261 46.350 1.00 17.59 110 LEU A O 1
ATOM 749 N N . LYS A 1 117 ? 19.459 41.738 44.768 1.00 17.74 111 LYS A N 1
ATOM 750 C CA . LYS A 1 117 ? 19.803 42.869 43.915 1.00 18.33 111 LYS A CA 1
ATOM 751 C C . LYS A 1 117 ? 19.637 44.206 44.634 1.00 21.49 111 LYS A C 1
ATOM 752 O O . LYS A 1 117 ? 20.349 45.172 44.325 1.00 19.66 111 LYS A O 1
ATOM 758 N N . GLU A 1 118 ? 18.695 44.295 45.572 1.00 19.73 112 GLU A N 1
ATOM 759 C CA . GLU A 1 118 ? 18.417 45.565 46.233 1.00 19.06 112 GLU A CA 1
ATOM 760 C C . GLU A 1 118 ? 18.398 45.383 47.742 1.00 18.59 112 GLU A C 1
ATOM 761 O O . GLU A 1 118 ? 17.626 46.038 48.442 1.00 18.21 112 GLU A O 1
ATOM 767 N N . ASP A 1 119 ? 19.238 44.482 48.251 1.00 18.14 113 ASP A N 1
ATOM 768 C CA . ASP A 1 119 ? 19.231 44.101 49.661 1.00 19.59 113 ASP A CA 1
ATOM 769 C C . ASP A 1 119 ? 20.665 44.018 50.155 1.00 17.69 113 ASP A C 1
ATOM 770 O O . ASP A 1 119 ? 21.261 42.936 50.219 1.00 18.28 113 ASP A O 1
ATOM 775 N N . PRO A 1 120 ? 21.252 45.153 50.529 1.00 16.91 114 PRO A N 1
ATOM 776 C CA . PRO A 1 120 ? 22.654 45.135 50.961 1.00 15.44 114 PRO A CA 1
ATOM 777 C C . PRO A 1 120 ? 22.915 44.212 52.135 1.00 17.72 114 PRO A C 1
ATOM 778 O O . PRO A 1 120 ? 23.990 43.607 52.180 1.00 16.86 114 PRO A O 1
ATOM 782 N N . ALA A 1 121 ? 21.961 44.046 53.066 1.00 15.24 115 ALA A N 1
ATOM 783 C CA . ALA A 1 121 ? 22.211 43.174 54.212 1.00 19.54 115 ALA A CA 1
ATOM 784 C C . ALA A 1 121 ? 22.139 41.703 53.829 1.00 16.57 115 ALA A C 1
ATOM 785 O O . ALA A 1 121 ? 22.948 40.895 54.298 1.00 17.37 115 ALA A O 1
ATOM 787 N N . ALA A 1 122 ? 21.155 41.323 53.020 1.00 17.19 116 ALA A N 1
ATOM 788 C CA . ALA A 1 122 ? 21.097 39.941 52.559 1.00 18.45 116 ALA A CA 1
ATOM 789 C C . ALA A 1 122 ? 22.281 39.628 51.647 1.00 15.55 116 ALA A C 1
ATOM 790 O O . ALA A 1 122 ? 22.838 38.528 51.706 1.00 17.35 116 ALA A O 1
ATOM 792 N N . ALA A 1 123 ? 22.692 40.599 50.822 1.00 14.38 117 ALA A N 1
ATOM 793 C CA . ALA A 1 123 ? 23.837 40.405 49.932 1.00 17.93 117 ALA A CA 1
ATOM 794 C C . ALA A 1 123 ? 25.115 40.188 50.728 1.00 18.48 117 ALA A C 1
ATOM 795 O O . ALA A 1 123 ? 25.893 39.274 50.432 1.00 18.40 117 ALA A O 1
ATOM 797 N N . ALA A 1 124 ? 25.346 41.025 51.756 1.00 17.37 118 ALA A N 1
ATOM 798 C CA . ALA A 1 124 ? 26.511 40.837 52.618 1.00 20.18 118 ALA A CA 1
ATOM 799 C C . ALA A 1 124 ? 26.458 39.501 53.350 1.00 19.17 118 ALA A C 1
ATOM 800 O O . ALA A 1 124 ? 27.504 38.875 53.576 1.00 17.14 118 ALA A O 1
ATOM 802 N N . GLU A 1 125 ? 25.262 39.053 53.745 1.00 16.96 119 GLU A N 1
ATOM 803 C CA . GLU A 1 125 ? 25.168 37.781 54.454 1.00 17.46 119 GLU A CA 1
ATOM 804 C C . GLU A 1 125 ? 25.463 36.608 53.523 1.00 17.41 119 GLU A C 1
ATOM 805 O O . GLU A 1 125 ? 26.132 35.651 53.923 1.00 18.06 119 GLU A O 1
ATOM 811 N N . GLU A 1 126 ? 24.963 36.662 52.282 1.00 16.08 120 GLU A N 1
ATOM 812 C CA . GLU A 1 126 ? 25.285 35.621 51.303 1.00 15.00 120 GLU A CA 1
ATOM 813 C C . GLU A 1 126 ? 26.783 35.542 51.056 1.00 15.11 120 GLU A C 1
ATOM 814 O O . GLU A 1 126 ? 27.355 34.450 50.977 1.00 17.03 120 GLU A O 1
ATOM 820 N N . VAL A 1 127 ? 27.425 36.697 50.887 1.00 13.42 121 VAL A N 1
ATOM 821 C CA . VAL A 1 127 ? 28.864 36.732 50.645 1.00 16.05 121 VAL A CA 1
ATOM 822 C C . VAL A 1 127 ? 29.608 36.146 51.836 1.00 16.22 121 VAL A C 1
ATOM 823 O O . VAL A 1 127 ? 30.516 35.324 51.682 1.00 16.55 121 VAL A O 1
ATOM 827 N N . LYS A 1 128 ? 29.213 36.542 53.047 1.00 16.07 122 LYS A N 1
ATOM 828 C CA . LYS A 1 128 ? 29.820 35.990 54.253 1.00 17.63 122 LYS A CA 1
ATOM 829 C C . LYS A 1 128 ? 29.677 34.469 54.309 1.00 16.70 122 LYS A C 1
ATOM 830 O O . LYS A 1 128 ? 30.644 33.753 54.595 1.00 14.78 122 LYS A O 1
ATOM 836 N N . GLN A 1 129 ? 28.473 33.953 54.052 1.00 15.26 123 GLN A N 1
ATOM 837 C CA . GLN A 1 129 ? 28.270 32.509 54.158 1.00 20.26 123 GLN A CA 1
ATOM 838 C C . GLN A 1 129 ? 28.990 31.750 53.042 1.00 16.67 123 GLN A C 1
ATOM 839 O O . GLN A 1 129 ? 29.395 30.599 53.241 1.00 16.64 123 GLN A O 1
ATOM 845 N N . THR A 1 130 ? 29.155 32.369 51.872 1.00 17.21 124 THR A N 1
ATOM 846 C CA . THR A 1 130 ? 29.881 31.719 50.778 1.00 16.76 124 THR A CA 1
ATOM 847 C C . THR A 1 130 ? 31.387 31.755 51.017 1.00 15.46 124 THR A C 1
ATOM 848 O O . THR A 1 130 ? 32.080 30.763 50.776 1.00 16.19 124 THR A O 1
ATOM 852 N N . ILE A 1 131 ? 31.858 32.825 51.647 1.00 13.81 125 ILE A N 1
ATOM 853 C CA . ILE A 1 131 ? 33.267 32.930 52.001 1.00 18.10 125 ILE A CA 1
ATOM 854 C C . ILE A 1 131 ? 33.604 31.884 53.074 1.00 19.83 125 ILE A C 1
ATOM 855 O O . ILE A 1 131 ? 34.700 31.324 53.078 1.00 16.63 125 ILE A O 1
ATOM 860 N N . ALA A 1 132 ? 32.658 31.627 53.979 1.00 16.83 126 ALA A N 1
ATOM 861 C CA . ALA A 1 132 ? 32.841 30.644 55.044 1.00 22.22 126 ALA A CA 1
ATOM 862 C C . ALA A 1 132 ? 32.978 29.224 54.511 1.00 19.31 126 ALA A C 1
ATOM 863 O O . ALA A 1 132 ? 33.542 28.370 55.201 1.00 21.70 126 ALA A O 1
ATOM 865 N N . ILE A 1 133 ? 32.474 28.954 53.305 1.00 20.27 127 ILE A N 1
ATOM 866 C CA . ILE A 1 133 ? 32.654 27.639 52.687 1.00 16.88 127 ILE A CA 1
ATOM 867 C C . ILE A 1 133 ? 34.129 27.338 52.494 1.00 16.76 127 ILE A C 1
ATOM 868 O O . ILE A 1 133 ? 34.562 26.181 52.586 1.00 20.87 127 ILE A O 1
ATOM 873 N N . MET A 1 134 ? 34.930 28.367 52.242 1.00 19.08 128 MET A N 1
ATOM 874 C CA . MET A 1 134 ? 36.329 28.179 51.863 1.00 18.92 128 MET A CA 1
ATOM 875 C C . MET A 1 134 ? 37.201 28.089 53.114 1.00 20.15 128 MET A C 1
ATOM 876 O O . MET A 1 134 ? 38.017 28.956 53.419 1.00 22.56 128 MET A O 1
ATOM 881 N N . GLY A 1 135 ? 37.023 26.983 53.831 1.00 24.64 129 GLY A N 1
ATOM 882 C CA . GLY A 1 135 ? 37.806 26.713 55.017 1.00 26.95 129 GLY A CA 1
ATOM 883 C C . GLY A 1 135 ? 37.348 27.414 56.274 1.00 29.40 129 GLY A C 1
ATOM 884 O O . GLY A 1 135 ? 38.057 27.353 57.285 1.00 31.64 129 GLY A O 1
ATOM 885 N N . GLY A 1 136 ? 36.198 28.080 56.247 1.00 28.12 130 GLY A N 1
ATOM 886 C CA . GLY A 1 136 ? 35.610 28.684 57.430 1.00 26.95 130 GLY A CA 1
ATOM 887 C C . GLY A 1 136 ? 34.616 27.767 58.109 1.00 26.11 130 GLY A C 1
ATOM 888 O O . GLY A 1 136 ? 34.715 26.538 58.036 1.00 29.02 130 GLY A O 1
ATOM 889 N N . ASN A 1 137 ? 33.618 28.365 58.759 1.00 28.86 131 ASN A N 1
ATOM 890 C CA . ASN A 1 137 ? 32.753 27.610 59.660 1.00 30.81 131 ASN A CA 1
ATOM 891 C C . ASN A 1 137 ? 31.471 27.132 58.997 1.00 32.31 131 ASN A C 1
ATOM 892 O O . ASN A 1 137 ? 30.534 26.735 59.701 1.00 31.16 131 ASN A O 1
ATOM 897 N N . ALA A 1 138 ? 31.415 27.150 57.664 1.00 30.43 132 ALA A N 1
ATOM 898 C CA . ALA A 1 138 ? 30.211 26.742 56.954 1.00 25.78 132 ALA A CA 1
ATOM 899 C C . ALA A 1 138 ? 29.816 25.316 57.332 1.00 27.90 132 ALA A C 1
ATOM 900 O O . ALA A 1 138 ? 30.671 24.494 57.676 1.00 25.10 132 ALA A O 1
ATOM 902 N N . PRO A 1 139 ? 28.524 24.999 57.280 1.00 28.66 133 PRO A N 1
ATOM 903 C CA . PRO A 1 139 ? 28.117 23.602 57.412 1.00 27.64 133 PRO A CA 1
ATOM 904 C C . PRO A 1 139 ? 28.402 22.831 56.135 1.00 30.01 133 PRO A C 1
ATOM 905 O O . PRO A 1 139 ? 28.847 23.397 55.130 1.00 26.34 133 PRO A O 1
ATOM 909 N N . ARG A 1 140 ? 28.149 21.530 56.179 1.00 27.80 134 ARG A N 1
ATOM 910 C CA . ARG A 1 140 ? 28.227 20.655 55.015 1.00 28.91 134 ARG A CA 1
ATOM 911 C C . ARG A 1 140 ? 26.889 20.757 54.290 1.00 31.47 134 ARG A C 1
ATOM 912 O O . ARG A 1 140 ? 25.880 20.215 54.748 1.00 34.30 134 ARG A O 1
ATOM 920 N N . TYR A 1 141 ? 26.862 21.492 53.178 1.00 23.57 135 TYR A N 1
ATOM 921 C CA . TYR A 1 141 ? 25.628 21.698 52.441 1.00 23.03 135 TYR A CA 1
ATOM 922 C C . TYR A 1 141 ? 25.255 20.453 51.643 1.00 22.51 135 TYR A C 1
ATOM 923 O O . TYR A 1 141 ? 26.081 19.580 51.388 1.00 23.85 135 TYR A O 1
ATOM 932 N N . THR A 1 142 ? 23.984 20.384 51.256 1.00 24.29 136 THR A N 1
ATOM 933 C CA . THR A 1 142 ? 23.474 19.385 50.331 1.00 25.56 136 THR A CA 1
ATOM 934 C C . THR A 1 142 ? 22.730 20.112 49.224 1.00 26.01 136 THR A C 1
ATOM 935 O O . THR A 1 142 ? 22.388 21.290 49.352 1.00 25.56 136 THR A O 1
ATOM 939 N N . ALA A 1 143 ? 22.460 19.396 48.128 1.00 26.48 137 ALA A N 1
ATOM 940 C CA . ALA A 1 143 ? 21.644 19.985 47.077 1.00 25.69 137 ALA A CA 1
ATOM 941 C C . ALA A 1 143 ? 20.274 20.383 47.609 1.00 29.20 137 ALA A C 1
ATOM 942 O O . ALA A 1 143 ? 19.696 21.375 47.153 1.00 25.74 137 ALA A O 1
ATOM 944 N N . GLU A 1 144 ? 19.745 19.636 48.584 1.00 27.57 138 GLU A N 1
ATOM 945 C CA . GLU A 1 144 ? 18.435 19.977 49.131 1.00 28.49 138 GLU A CA 1
ATOM 946 C C . GLU A 1 144 ? 18.494 21.229 50.002 1.00 24.72 138 GLU A C 1
ATOM 947 O O . GLU A 1 144 ? 17.573 22.052 49.968 1.00 26.66 138 GLU A O 1
ATOM 953 N N . SER A 1 145 ? 19.557 21.390 50.796 1.00 25.13 139 SER A N 1
ATOM 954 C CA . SER A 1 145 ? 19.542 22.421 51.829 1.00 24.51 139 SER A CA 1
ATOM 955 C C . SER A 1 145 ? 19.950 23.791 51.302 1.00 28.16 139 SER A C 1
ATOM 956 O O . SER A 1 145 ? 19.551 24.814 51.874 1.00 25.80 139 SER A O 1
ATOM 959 N N . ASN A 1 146 ? 20.753 23.833 50.240 1.00 21.78 140 ASN A N 1
ATOM 960 C CA . ASN A 1 146 ? 21.147 25.076 49.592 1.00 20.99 140 ASN A CA 1
ATOM 961 C C . ASN A 1 146 ? 21.941 24.716 48.343 1.00 18.12 140 ASN A C 1
ATOM 962 O O . ASN A 1 146 ? 23.163 24.540 48.416 1.00 17.66 140 ASN A O 1
ATOM 967 N N . PRO A 1 147 ? 21.280 24.602 47.190 1.00 20.10 141 PRO A N 1
ATOM 968 C CA . PRO A 1 147 ? 21.958 24.008 46.023 1.00 20.93 141 PRO A CA 1
ATOM 969 C C . PRO A 1 147 ? 23.107 24.850 45.495 1.00 19.65 141 PRO A C 1
ATOM 970 O O . PRO A 1 147 ? 24.147 24.293 45.126 1.00 20.63 141 PRO A O 1
ATOM 974 N N . ILE A 1 148 ? 22.959 26.176 45.444 1.00 16.80 142 ILE A N 1
ATOM 975 C CA . ILE A 1 148 ? 24.046 27.001 44.919 1.00 16.39 142 ILE A CA 1
ATOM 976 C C . ILE A 1 148 ? 25.262 26.931 45.843 1.00 18.29 142 ILE A C 1
ATOM 977 O O . ILE A 1 148 ? 26.386 26.681 45.395 1.00 14.39 142 ILE A O 1
ATOM 982 N N . ARG A 1 149 ? 25.055 27.100 47.156 1.00 15.52 143 ARG A N 1
ATOM 983 C CA . ARG A 1 149 ? 26.178 26.939 48.076 1.00 15.29 143 ARG A CA 1
ATOM 984 C C . ARG A 1 149 ? 26.749 25.529 48.009 1.00 17.12 143 ARG A C 1
ATOM 985 O O . ARG A 1 149 ? 27.968 25.340 48.127 1.00 15.46 143 ARG A O 1
ATOM 993 N N . TYR A 1 150 ? 25.889 24.527 47.809 1.00 16.64 144 TYR A N 1
ATOM 994 C CA . TYR A 1 150 ? 26.373 23.153 47.671 1.00 19.68 144 TYR A CA 1
ATOM 995 C C . TYR A 1 150 ? 27.374 23.017 46.517 1.00 15.84 144 TYR A C 1
ATOM 996 O O . TYR A 1 150 ? 28.438 22.405 46.669 1.00 18.36 144 TYR A O 1
ATOM 1005 N N . VAL A 1 151 ? 27.047 23.573 45.349 1.00 16.68 145 VAL A N 1
ATOM 1006 C CA . VAL A 1 151 ? 27.963 23.476 44.207 1.00 17.57 145 VAL A CA 1
ATOM 1007 C C . VAL A 1 151 ? 29.297 24.144 44.532 1.00 14.98 145 VAL A C 1
ATOM 1008 O O . VAL A 1 151 ? 30.373 23.589 44.270 1.00 13.86 145 VAL A O 1
ATOM 1012 N N . PHE A 1 152 ? 29.250 25.355 45.092 1.00 15.82 146 PHE A N 1
ATOM 1013 C CA . PHE A 1 152 ? 30.497 26.029 45.429 1.00 16.94 146 PHE A CA 1
ATOM 1014 C C . PHE A 1 152 ? 31.303 25.204 46.416 1.00 14.54 146 PHE A C 1
ATOM 1015 O O . PHE A 1 152 ? 32.531 25.151 46.328 1.00 14.72 146 PHE A O 1
ATOM 1023 N N . GLN A 1 153 ? 30.627 24.520 47.338 1.00 14.59 147 GLN A N 1
ATOM 1024 C CA . GLN A 1 153 ? 31.343 23.681 48.297 1.00 19.73 147 GLN A CA 1
ATOM 1025 C C . GLN A 1 153 ? 31.992 22.478 47.615 1.00 17.25 147 GLN A C 1
ATOM 1026 O O . GLN A 1 153 ? 33.134 22.125 47.928 1.00 16.31 147 GLN A O 1
ATOM 1032 N N . GLN A 1 154 ? 31.275 21.832 46.692 1.00 16.16 148 GLN A N 1
ATOM 1033 C CA . GLN A 1 154 ? 31.844 20.703 45.960 1.00 16.40 148 GLN A CA 1
ATOM 1034 C C . GLN A 1 154 ? 33.054 21.133 45.144 1.00 17.48 148 GLN A C 1
ATOM 1035 O O . GLN A 1 154 ? 34.055 20.409 45.079 1.00 18.38 148 GLN A O 1
ATOM 1041 N N . CYS A 1 155 ? 32.984 22.317 44.523 1.00 15.42 149 CYS A N 1
ATOM 1042 C CA . CYS A 1 155 ? 34.139 22.867 43.826 1.00 13.93 149 CYS A CA 1
ATOM 1043 C C . CYS A 1 155 ? 35.281 23.153 44.792 1.00 17.38 149 CYS A C 1
ATOM 1044 O O . CYS A 1 155 ? 36.437 22.793 44.534 1.00 17.18 149 CYS A O 1
ATOM 1047 N N . TRP A 1 156 ? 34.990 23.825 45.905 1.00 13.47 150 TRP A N 1
ATOM 1048 C CA . TRP A 1 156 ? 36.067 24.134 46.844 1.00 17.12 150 TRP A CA 1
ATOM 1049 C C . TRP A 1 156 ? 36.746 22.860 47.348 1.00 18.00 150 TRP A C 1
ATOM 1050 O O . TRP A 1 156 ? 37.976 22.809 47.465 1.00 16.82 150 TRP A O 1
ATOM 1061 N N . ASP A 1 157 ? 35.961 21.821 47.641 1.00 18.31 151 ASP A N 1
ATOM 1062 C CA . ASP A 1 157 ? 36.533 20.550 48.092 1.00 20.18 151 ASP A CA 1
ATOM 1063 C C . ASP A 1 157 ? 37.590 20.050 47.113 1.00 20.49 151 ASP A C 1
ATOM 1064 O O . ASP A 1 157 ? 38.697 19.658 47.507 1.00 17.81 151 ASP A O 1
ATOM 1069 N N . ARG A 1 158 ? 37.249 20.038 45.823 1.00 16.97 152 ARG A N 1
ATOM 1070 C CA . ARG A 1 158 ? 38.176 19.533 44.817 1.00 18.34 152 ARG A CA 1
ATOM 1071 C C . ARG A 1 158 ? 39.365 20.470 44.644 1.00 18.00 152 ARG A C 1
ATOM 1072 O O . ARG A 1 158 ? 40.503 20.016 44.464 1.00 17.67 152 ARG A O 1
ATOM 1080 N N . LEU A 1 159 ? 39.116 21.781 44.686 1.00 17.81 153 LEU A N 1
ATOM 1081 C CA . LEU A 1 159 ? 40.193 22.761 44.583 1.00 18.40 153 LEU A CA 1
ATOM 1082 C C . LEU A 1 159 ? 41.234 22.538 45.673 1.00 19.83 153 LEU A C 1
ATOM 1083 O O . LEU A 1 159 ? 42.438 22.475 45.400 1.00 19.04 153 LEU A O 1
ATOM 1088 N N . LYS A 1 160 ? 40.777 22.446 46.921 1.00 20.79 154 LYS A N 1
ATOM 1089 C CA . LYS A 1 160 ? 41.676 22.321 48.065 1.00 22.79 154 LYS A CA 1
ATOM 1090 C C . LYS A 1 160 ? 42.443 21.002 48.032 1.00 21.88 154 LYS A C 1
ATOM 1091 O O . LYS A 1 160 ? 43.618 20.955 48.404 1.00 22.42 154 LYS A O 1
ATOM 1097 N N . ALA A 1 161 ? 41.798 19.924 47.572 1.00 22.72 155 ALA A N 1
ATOM 1098 C CA . ALA A 1 161 ? 42.431 18.609 47.565 1.00 24.53 155 ALA A CA 1
ATOM 1099 C C . ALA A 1 161 ? 43.690 18.551 46.706 1.00 25.01 155 ALA A C 1
ATOM 1100 O O . ALA A 1 161 ? 44.552 17.704 46.963 1.00 25.09 155 ALA A O 1
ATOM 1102 N N . VAL A 1 162 ? 43.839 19.425 45.709 1.00 23.39 156 VAL A N 1
ATOM 1103 C CA . VAL A 1 162 ? 45.001 19.360 44.826 1.00 23.23 156 VAL A CA 1
ATOM 1104 C C . VAL A 1 162 ? 45.775 20.676 44.790 1.00 23.21 156 VAL A C 1
ATOM 1105 O O . VAL A 1 162 ? 46.611 20.873 43.914 1.00 24.68 156 VAL A O 1
ATOM 1109 N N . SER A 1 163 ? 45.518 21.592 45.712 1.00 18.43 157 SER A N 1
ATOM 1110 C CA . SER A 1 163 ? 46.186 22.881 45.661 1.00 20.34 157 SER A CA 1
ATOM 1111 C C . SER A 1 163 ? 46.903 23.157 46.971 1.00 24.34 157 SER A C 1
ATOM 1112 O O . SER A 1 163 ? 46.407 22.809 48.049 1.00 20.99 157 SER A O 1
ATOM 1115 N N . SER A 1 164 ? 48.073 23.784 46.861 1.00 21.97 158 SER A N 1
ATOM 1116 C CA . SER A 1 164 ? 48.810 24.230 48.031 1.00 25.90 158 SER A CA 1
ATOM 1117 C C . SER A 1 164 ? 48.027 25.302 48.772 1.00 26.19 158 SER A C 1
ATOM 1118 O O . SER A 1 164 ? 47.111 25.926 48.231 1.00 22.18 158 SER A O 1
ATOM 1121 N N . GLN A 1 165 ? 48.414 25.518 50.033 1.00 28.00 159 GLN A N 1
ATOM 1122 C CA . GLN A 1 165 ? 47.787 26.565 50.833 1.00 24.92 159 GLN A CA 1
ATOM 1123 C C . GLN A 1 165 ? 47.862 27.916 50.133 1.00 25.15 159 GLN A C 1
ATOM 1124 O O . GLN A 1 165 ? 46.879 28.666 50.108 1.00 23.10 159 GLN A O 1
ATOM 1130 N N . GLU A 1 166 ? 49.019 28.234 49.545 1.00 22.16 160 GLU A N 1
ATOM 1131 C CA . GLU A 1 166 ? 49.173 29.496 48.836 1.00 20.90 160 GLU A CA 1
ATOM 1132 C C . GLU A 1 166 ? 48.168 29.622 47.692 1.00 20.98 160 GLU A C 1
ATOM 1133 O O . GLU A 1 166 ? 47.627 30.708 47.445 1.00 19.41 160 GLU A O 1
ATOM 1139 N N . MET A 1 167 ? 47.923 28.530 46.967 1.00 20.00 161 MET A N 1
ATOM 1140 C CA . MET A 1 167 ? 46.963 28.579 45.870 1.00 20.05 161 MET A CA 1
ATOM 1141 C C . MET A 1 167 ? 45.528 28.573 46.386 1.00 17.90 161 MET A C 1
ATOM 1142 O O . MET A 1 167 ? 44.655 29.188 45.772 1.00 16.60 161 MET A O 1
ATOM 1147 N N . GLN A 1 168 ? 45.269 27.895 47.507 1.00 16.15 162 GLN A N 1
ATOM 1148 C CA . GLN A 1 168 ? 43.963 28.002 48.157 1.00 21.02 162 GLN A CA 1
ATOM 1149 C C . GLN A 1 168 ? 43.662 29.447 48.539 1.00 18.23 162 GLN A C 1
ATOM 1150 O O . GLN A 1 168 ? 42.559 29.954 48.299 1.00 16.83 162 GLN A O 1
ATOM 1156 N N . GLN A 1 169 ? 44.636 30.124 49.145 1.00 18.09 163 GLN A N 1
ATOM 1157 C CA . GLN A 1 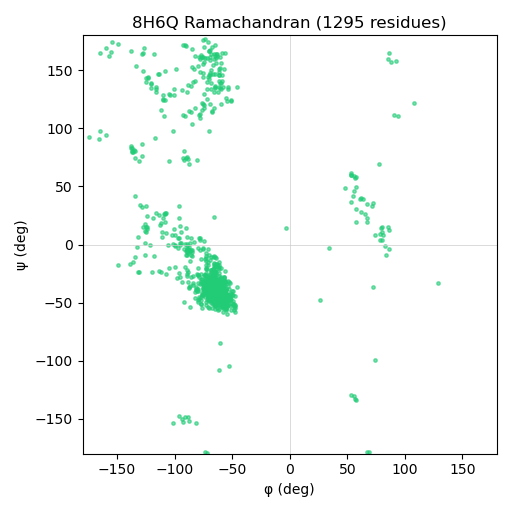169 ? 44.453 31.519 49.526 1.00 17.63 163 GLN A CA 1
ATOM 1158 C C . GLN A 1 169 ? 44.284 32.423 48.306 1.00 17.82 163 GLN A C 1
ATOM 1159 O O . GLN A 1 169 ? 43.541 33.412 48.361 1.00 17.14 163 GLN A O 1
ATOM 1165 N N . ARG A 1 170 ? 44.986 32.131 47.208 1.00 15.53 164 ARG A N 1
ATOM 1166 C CA . ARG A 1 170 ? 44.804 32.946 46.004 1.00 13.97 164 ARG A CA 1
ATOM 1167 C C . ARG A 1 170 ? 43.380 32.816 45.461 1.00 12.86 164 ARG A C 1
ATOM 1168 O O . ARG A 1 170 ? 42.744 33.816 45.110 1.00 14.24 164 ARG A O 1
ATOM 1176 N N . TRP A 1 171 ? 42.857 31.591 45.404 1.00 12.39 165 TRP A N 1
ATOM 1177 C CA . TRP A 1 171 ? 41.470 31.376 45.005 1.00 16.32 165 TRP A CA 1
ATOM 1178 C C . TRP A 1 171 ? 40.504 32.137 45.914 1.00 16.79 165 TRP A C 1
ATOM 1179 O O . TRP A 1 171 ? 39.549 32.775 45.444 1.00 15.07 165 TRP A O 1
ATOM 1190 N N . ILE A 1 172 ? 40.716 32.048 47.227 1.00 15.29 166 ILE A N 1
ATOM 1191 C CA . ILE A 1 172 ? 39.887 32.792 48.175 1.00 15.20 166 ILE A CA 1
ATOM 1192 C C . ILE A 1 172 ? 39.960 34.280 47.878 1.00 12.99 166 ILE A C 1
ATOM 1193 O O . ILE A 1 172 ? 38.941 34.968 47.808 1.00 16.77 166 ILE A O 1
ATOM 1198 N N . ASP A 1 173 ? 41.174 34.800 47.703 1.00 16.71 167 ASP A N 1
ATOM 1199 C CA . ASP A 1 173 ? 41.346 36.243 47.562 1.00 16.47 167 ASP A CA 1
ATOM 1200 C C . ASP A 1 173 ? 40.728 36.753 46.265 1.00 19.22 167 ASP A C 1
ATOM 1201 O O . ASP A 1 173 ? 40.123 37.836 46.239 1.00 15.95 167 ASP A O 1
ATOM 1206 N N . GLN A 1 174 ? 40.853 35.987 45.182 1.00 15.11 168 GLN A N 1
ATOM 1207 C CA . GLN A 1 174 ? 40.257 36.426 43.927 1.00 16.91 168 GLN A CA 1
ATOM 1208 C C . GLN A 1 174 ? 38.734 36.345 43.990 1.00 15.90 168 GLN A C 1
ATOM 1209 O O . GLN A 1 174 ? 38.036 37.197 43.429 1.00 14.65 168 GLN A O 1
ATOM 1215 N N . HIS A 1 175 ? 38.195 35.336 44.666 1.00 14.52 169 HIS A N 1
ATOM 1216 C CA . HIS A 1 175 ? 36.747 35.297 44.851 1.00 15.15 169 HIS A CA 1
ATOM 1217 C C . HIS A 1 175 ? 36.275 36.472 45.708 1.00 16.67 169 HIS A C 1
ATOM 1218 O O . HIS A 1 175 ? 35.219 37.051 45.441 1.00 15.24 169 HIS A O 1
ATOM 1225 N N . LYS A 1 176 ? 37.063 36.858 46.723 1.00 15.74 170 LYS A N 1
ATOM 1226 C CA . LYS A 1 176 ? 36.697 38.016 47.544 1.00 18.05 170 LYS A CA 1
ATOM 1227 C C . LYS A 1 176 ? 36.723 39.320 46.753 1.00 20.19 170 LYS A C 1
ATOM 1228 O O . LYS A 1 176 ? 35.928 40.225 47.040 1.00 20.69 170 LYS A O 1
ATOM 1234 N N . ARG A 1 177 ? 37.613 39.438 45.755 1.00 21.34 171 ARG A N 1
ATOM 1235 C CA . ARG A 1 177 ? 37.617 40.616 44.891 1.00 19.36 171 ARG A CA 1
ATOM 1236 C C . ARG A 1 177 ? 36.313 40.722 44.119 1.00 23.30 171 ARG A C 1
ATOM 1237 O O . ARG A 1 177 ? 35.746 41.816 43.972 1.00 19.55 171 ARG A O 1
ATOM 1245 N N . TYR A 1 178 ? 35.824 39.588 43.620 1.00 18.13 172 TYR A N 1
ATOM 1246 C CA . TYR A 1 178 ? 34.543 39.547 42.925 1.00 15.21 172 TYR A CA 1
ATOM 1247 C C . TYR A 1 178 ? 33.384 39.844 43.880 1.00 15.70 172 TYR A C 1
ATOM 1248 O O . TYR A 1 178 ? 32.525 40.690 43.586 1.00 14.24 172 TYR A O 1
ATOM 1257 N N . PHE A 1 179 ? 33.350 39.168 45.036 1.00 15.70 173 PHE A N 1
ATOM 1258 C CA . PHE A 1 179 ? 32.274 39.386 46.007 1.00 15.02 173 PHE A CA 1
ATOM 1259 C C . PHE A 1 179 ? 32.211 40.850 46.453 1.00 17.94 173 PHE A C 1
ATOM 1260 O O . PHE A 1 179 ? 31.130 41.441 46.526 1.00 16.28 173 PHE A O 1
ATOM 1268 N N . ASP A 1 180 ? 33.365 41.439 46.785 1.00 16.01 174 ASP A N 1
ATOM 1269 C CA . ASP A 1 180 ? 33.409 42.846 47.193 1.00 17.53 174 ASP A CA 1
ATOM 1270 C C . ASP A 1 180 ? 32.743 43.752 46.155 1.00 17.85 174 ASP A C 1
ATOM 1271 O O . ASP A 1 180 ? 31.940 44.632 46.498 1.00 17.78 174 ASP A O 1
ATOM 1276 N N . GLN A 1 181 ? 33.061 43.549 44.873 1.00 16.28 175 GLN A N 1
ATOM 1277 C CA . GLN A 1 181 ? 32.486 44.404 43.840 1.00 14.63 175 GLN A CA 1
ATOM 1278 C C . GLN A 1 181 ? 30.991 44.156 43.670 1.00 13.28 175 GLN A C 1
ATOM 1279 O O . GLN A 1 181 ? 30.249 45.084 43.334 1.00 16.05 175 GLN A O 1
ATOM 1285 N N . LEU A 1 182 ? 30.525 42.934 43.917 1.00 15.02 176 LEU A N 1
ATOM 1286 C CA . LEU A 1 182 ? 29.083 42.687 43.956 1.00 14.90 176 LEU A CA 1
ATOM 1287 C C . LEU A 1 182 ? 28.423 43.514 45.050 1.00 16.53 176 LEU A C 1
ATOM 1288 O O . LEU A 1 182 ? 27.353 44.095 44.841 1.00 15.02 176 LEU A O 1
ATOM 1293 N N . LEU A 1 183 ? 29.057 43.583 46.225 1.00 15.63 177 LEU A N 1
ATOM 1294 C CA . LEU A 1 183 ? 28.485 44.360 47.325 1.00 16.45 177 LEU A CA 1
ATOM 1295 C C . LEU A 1 183 ? 28.449 45.842 46.987 1.00 18.16 177 LEU A C 1
ATOM 1296 O O . LEU A 1 183 ? 27.475 46.531 47.319 1.00 19.83 177 LEU A O 1
ATOM 1301 N N . VAL A 1 184 ? 29.486 46.341 46.304 1.00 14.41 178 VAL A N 1
ATOM 1302 C CA . VAL A 1 184 ? 29.486 47.723 45.818 1.00 16.32 178 VAL A CA 1
ATOM 1303 C C . VAL A 1 184 ? 28.320 47.943 44.870 1.00 17.25 178 VAL A C 1
ATOM 1304 O O . VAL A 1 184 ? 27.607 48.955 44.960 1.00 15.63 178 VAL A O 1
ATOM 1308 N N . GLN A 1 185 ? 28.096 46.989 43.958 1.00 15.05 179 GLN A N 1
ATOM 1309 C CA . GLN A 1 185 ? 26.975 47.082 43.026 1.00 19.03 179 GLN A CA 1
ATOM 1310 C C . GLN A 1 185 ? 25.641 47.197 43.764 1.00 17.68 179 GLN A C 1
ATOM 1311 O O . GLN A 1 185 ? 24.784 48.005 43.394 1.00 15.70 179 GLN A O 1
ATOM 1317 N N . VAL A 1 186 ? 25.433 46.375 44.792 1.00 15.52 180 VAL A N 1
ATOM 1318 C CA . VAL A 1 186 ? 24.142 46.409 45.477 1.00 18.89 180 VAL A CA 1
ATOM 1319 C C . VAL A 1 186 ? 23.970 47.734 46.224 1.00 19.72 180 VAL A C 1
ATOM 1320 O O . VAL A 1 186 ? 22.898 48.354 46.165 1.00 17.62 180 VAL 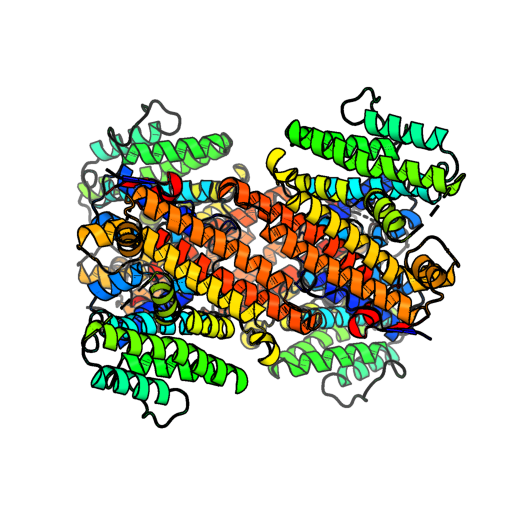A O 1
ATOM 1324 N N . ASP A 1 187 ? 25.032 48.208 46.894 1.00 16.82 181 ASP A N 1
ATOM 1325 C CA . ASP A 1 187 ? 25.018 49.527 47.538 1.00 17.02 181 ASP A CA 1
ATOM 1326 C C . ASP A 1 187 ? 24.645 50.623 46.543 1.00 20.05 181 ASP A C 1
ATOM 1327 O O . ASP A 1 187 ? 23.803 51.485 46.829 1.00 17.87 181 ASP A O 1
ATOM 1332 N N . GLN A 1 188 ? 25.256 50.601 45.357 1.00 16.99 182 GLN A N 1
ATOM 1333 C CA . GLN A 1 188 ? 24.926 51.607 44.356 1.00 20.64 182 GLN A CA 1
ATOM 1334 C C . GLN A 1 188 ? 23.490 51.470 43.889 1.00 24.14 182 GLN A C 1
ATOM 1335 O O . GLN A 1 188 ? 22.824 52.481 43.648 1.00 24.42 182 GLN A O 1
ATOM 1341 N N . GLN A 1 189 ? 22.991 50.236 43.781 1.00 21.69 183 GLN A N 1
ATOM 1342 C CA . GLN A 1 189 ? 21.623 50.029 43.322 1.00 23.71 183 GLN A CA 1
ATOM 1343 C C . GLN A 1 189 ? 20.610 50.652 44.283 1.00 25.66 183 GLN A C 1
ATOM 1344 O O . GLN A 1 189 ? 19.681 51.339 43.850 1.00 23.50 183 GLN A O 1
ATOM 1350 N N . VAL A 1 190 ? 20.768 50.428 45.593 1.00 18.83 184 VAL A N 1
ATOM 1351 C CA . VAL A 1 190 ? 19.796 50.993 46.535 1.00 23.75 184 VAL A CA 1
ATOM 1352 C C . VAL A 1 190 ? 20.043 52.468 46.814 1.00 25.46 184 VAL A C 1
ATOM 1353 O O . VAL A 1 190 ? 19.119 53.165 47.255 1.00 23.20 184 VAL A O 1
ATOM 1357 N N . GLY A 1 191 ? 21.259 52.968 46.563 1.00 21.67 185 GLY A N 1
ATOM 1358 C CA . GLY A 1 191 ? 21.558 54.372 46.786 1.00 27.31 185 GLY A CA 1
ATOM 1359 C C . GLY A 1 191 ? 20.936 55.308 45.768 1.00 33.54 185 GLY A C 1
ATOM 1360 O O . GLY A 1 191 ? 20.865 56.517 46.014 1.00 28.88 185 GLY A O 1
ATOM 1361 N N . GLY A 1 192 ? 20.510 54.783 44.622 1.00 28.89 186 GLY A N 1
ATOM 1362 C CA . GLY A 1 192 ? 19.741 55.569 43.671 1.00 35.91 186 GLY A CA 1
ATOM 1363 C C . GLY A 1 192 ? 20.476 56.705 42.996 1.00 36.45 186 GLY A C 1
ATOM 1364 O O . GLY A 1 192 ? 19.829 57.619 42.480 1.00 42.29 186 GLY A O 1
ATOM 1365 N N . GLU A 1 193 ? 21.807 56.686 42.983 1.00 36.14 187 GLU A N 1
ATOM 1366 C CA . GLU A 1 193 ? 22.543 57.714 42.270 1.00 39.22 187 GLU A CA 1
ATOM 1367 C C . GLU A 1 193 ? 22.478 57.452 40.768 1.00 39.50 187 GLU A C 1
ATOM 1368 O O . GLU A 1 193 ? 22.163 56.349 40.314 1.00 38.32 187 GLU A O 1
ATOM 1374 N N . ASN A 1 194 ? 22.772 58.491 39.994 1.00 33.60 188 ASN A N 1
ATOM 1375 C CA . ASN A 1 194 ? 22.790 58.360 38.545 1.00 39.55 188 ASN A CA 1
ATOM 1376 C C . ASN A 1 194 ? 23.899 57.414 38.093 1.00 37.75 188 ASN A C 1
ATOM 1377 O O . ASN A 1 194 ? 24.960 57.318 38.719 1.00 31.85 188 ASN A O 1
ATOM 1382 N N . PHE A 1 195 ? 23.622 56.693 37.005 1.00 40.29 189 PHE A N 1
ATOM 1383 C CA . PHE A 1 195 ? 24.647 55.926 36.305 1.00 39.28 189 PHE A CA 1
ATOM 1384 C C . PHE A 1 195 ? 25.895 56.778 36.122 1.00 38.11 189 PHE A C 1
ATOM 1385 O O . PHE A 1 195 ? 25.812 57.960 35.766 1.00 38.48 189 PHE A O 1
ATOM 1393 N N . THR A 1 196 ? 27.058 56.182 36.383 1.00 37.39 190 THR A N 1
ATOM 1394 C CA . THR A 1 196 ? 28.297 56.944 36.311 1.00 33.55 190 THR A CA 1
ATOM 1395 C C . THR A 1 196 ? 28.523 57.493 34.907 1.00 35.37 190 THR A C 1
ATOM 1396 O O . THR A 1 196 ? 27.998 56.989 33.907 1.00 33.46 190 THR A O 1
ATOM 1400 N N . ARG A 1 197 ? 29.397 58.494 34.848 1.00 33.07 191 ARG A N 1
ATOM 1401 C CA . ARG A 1 197 ? 29.803 59.131 33.604 1.00 38.53 191 ARG A CA 1
ATOM 1402 C C . ARG A 1 197 ? 31.332 59.113 33.552 1.00 31.85 191 ARG A C 1
ATOM 1403 O O . ARG A 1 197 ? 31.952 59.815 32.753 1.00 30.79 191 ARG A O 1
ATOM 1411 N N . ASP A 1 198 ? 31.923 58.296 34.422 1.00 26.94 192 ASP A N 1
ATOM 1412 C CA . ASP A 1 198 ? 33.364 58.146 34.536 1.00 30.02 192 ASP A CA 1
ATOM 1413 C C . ASP A 1 198 ? 33.715 56.761 33.995 1.00 29.07 192 ASP A C 1
ATOM 1414 O O . ASP A 1 198 ? 33.369 55.746 34.609 1.00 24.90 192 ASP A O 1
ATOM 1419 N N . VAL A 1 199 ? 34.388 56.725 32.839 1.00 29.78 193 VAL A N 1
ATOM 1420 C CA . VAL A 1 199 ? 34.722 55.450 32.205 1.00 29.34 193 VAL A CA 1
ATOM 1421 C C . VAL A 1 199 ? 35.579 54.603 33.138 1.00 27.07 193 VAL A C 1
ATOM 1422 O O . VAL A 1 199 ? 35.411 53.380 33.229 1.00 26.56 193 VAL A O 1
ATOM 1426 N N . GLU A 1 200 ? 36.489 55.261 33.849 1.00 26.18 194 GLU A N 1
ATOM 1427 C CA . GLU A 1 200 ? 37.363 54.575 34.791 1.00 32.81 194 GLU A CA 1
ATOM 1428 C C . GLU A 1 200 ? 36.528 53.816 35.817 1.00 29.30 194 GLU A C 1
ATOM 1429 O O . GLU A 1 200 ? 36.774 52.640 36.083 1.00 22.80 194 GLU A O 1
ATOM 1435 N N . ALA A 1 201 ? 35.540 54.497 36.389 1.00 25.77 195 ALA A N 1
ATOM 1436 C CA . ALA A 1 201 ? 34.661 53.884 37.376 1.00 25.06 195 ALA A CA 1
ATOM 1437 C C . ALA A 1 201 ? 33.813 52.786 36.749 1.00 22.71 195 ALA A C 1
ATOM 1438 O O . ALA A 1 201 ? 33.592 51.733 37.365 1.00 20.57 195 ALA A O 1
ATOM 1440 N N . TYR A 1 202 ? 33.312 53.026 35.536 1.00 21.73 196 TYR A N 1
ATOM 1441 C CA . TYR A 1 202 ? 32.540 52.005 34.840 1.00 24.71 196 TYR A CA 1
ATOM 1442 C C . TYR A 1 202 ? 33.371 50.742 34.660 1.00 20.57 196 TYR A C 1
ATOM 1443 O O . TYR A 1 202 ? 32.939 49.641 35.021 1.00 22.68 196 TYR A O 1
ATOM 1452 N N . MET A 1 203 ? 34.576 50.894 34.111 1.00 23.06 197 MET A N 1
ATOM 1453 C CA . MET A 1 203 ? 35.424 49.745 33.818 1.00 23.32 197 MET A CA 1
ATOM 1454 C C . MET A 1 203 ? 35.842 49.036 35.096 1.00 24.25 197 MET A C 1
ATOM 1455 O O . MET A 1 203 ? 35.903 47.800 35.133 1.00 21.67 197 MET A O 1
ATOM 1460 N N . ASP A 1 204 ? 36.117 49.802 36.164 1.00 24.87 198 ASP A N 1
ATOM 1461 C CA . ASP A 1 204 ? 36.560 49.191 37.413 1.00 21.56 198 ASP A CA 1
ATOM 1462 C C . ASP A 1 204 ? 35.473 48.335 38.045 1.00 21.82 198 ASP A C 1
ATOM 1463 O O . ASP A 1 204 ? 35.762 47.250 38.557 1.00 22.81 198 ASP A O 1
ATOM 1468 N N . LEU A 1 205 ? 34.223 48.802 38.052 1.00 23.59 199 LEU A N 1
ATOM 1469 C CA . LEU A 1 205 ? 33.176 47.959 38.623 1.00 23.59 199 LEU A CA 1
ATOM 1470 C C . LEU A 1 205 ? 32.941 46.735 37.750 1.00 19.27 199 LEU A C 1
ATOM 1471 O O . LEU A 1 205 ? 32.768 45.629 38.264 1.00 23.51 199 LEU A O 1
ATOM 1476 N N . ARG A 1 206 ? 32.958 46.909 36.427 1.00 21.61 200 ARG A N 1
ATOM 1477 C CA . ARG A 1 206 ? 32.767 45.772 35.530 1.00 23.54 200 ARG A CA 1
ATOM 1478 C C . ARG A 1 206 ? 33.884 44.745 35.684 1.00 19.07 200 ARG A C 1
ATOM 1479 O O . ARG A 1 206 ? 33.627 43.536 35.662 1.00 16.09 200 ARG A O 1
ATOM 1487 N N . ARG A 1 207 ? 35.140 45.205 35.825 1.00 19.20 201 ARG A N 1
ATOM 1488 C CA . ARG A 1 207 ? 36.245 44.266 36.011 1.00 20.85 201 ARG A CA 1
ATOM 1489 C C . ARG A 1 207 ? 36.020 43.407 37.244 1.00 20.64 201 ARG A C 1
ATOM 1490 O O . ARG A 1 207 ? 36.332 42.209 37.249 1.00 20.69 201 ARG A O 1
ATOM 1498 N N . GLY A 1 208 ? 35.463 43.999 38.294 1.00 16.82 202 GLY A N 1
ATOM 1499 C CA . GLY A 1 208 ? 35.218 43.264 39.512 1.00 17.46 202 GLY A CA 1
ATOM 1500 C C . GLY A 1 208 ? 34.043 42.320 39.416 1.00 15.11 202 GLY A C 1
ATOM 1501 O O . GLY A 1 208 ? 34.143 41.174 39.850 1.00 21.70 202 GLY A O 1
ATOM 1502 N N . THR A 1 209 ? 32.933 42.766 38.824 1.00 15.28 203 THR A N 1
ATOM 1503 C CA . THR A 1 209 ? 31.716 41.958 38.820 1.00 15.83 203 THR A CA 1
ATOM 1504 C C . THR A 1 209 ? 31.639 40.964 37.664 1.00 16.94 203 THR A C 1
ATOM 1505 O O . THR A 1 209 ? 30.820 40.046 37.725 1.00 16.56 203 THR A O 1
ATOM 1509 N N . ILE A 1 210 ? 32.489 41.125 36.656 1.00 16.16 204 ILE A N 1
ATOM 1510 C CA . ILE A 1 210 ? 32.496 40.220 35.512 1.00 17.88 204 ILE A CA 1
ATOM 1511 C C . ILE A 1 210 ? 32.878 38.799 35.923 1.00 18.62 204 ILE A C 1
ATOM 1512 O O . ILE A 1 210 ? 32.435 37.827 35.311 1.00 20.10 204 ILE A O 1
ATOM 1517 N N . GLY A 1 211 ? 33.700 38.686 36.962 1.00 13.74 205 GLY A N 1
ATOM 1518 C CA . GLY A 1 211 ? 34.143 37.393 37.455 1.00 17.07 205 GLY A CA 1
ATOM 1519 C C . GLY A 1 211 ? 35.361 36.817 36.772 1.00 15.65 205 GLY A C 1
ATOM 1520 O O . GLY A 1 211 ? 35.685 35.643 37.002 1.00 14.72 205 GLY A O 1
ATOM 1521 N N . VAL A 1 212 ? 36.048 37.636 35.983 1.00 12.84 206 VAL A N 1
ATOM 1522 C CA . VAL A 1 212 ? 37.241 37.202 35.268 1.00 13.91 206 VAL A CA 1
ATOM 1523 C C . VAL A 1 212 ? 38.390 36.821 36.202 1.00 15.29 206 VAL A C 1
ATOM 1524 O O . VAL A 1 212 ? 39.159 35.909 35.899 1.00 14.57 206 VAL A O 1
ATOM 1528 N N . TYR A 1 213 ? 38.510 37.513 37.333 1.00 14.62 207 TYR A N 1
ATOM 1529 C CA . TYR A 1 213 ? 39.594 37.213 38.270 1.00 16.01 207 TYR A CA 1
ATOM 1530 C C . TYR A 1 213 ? 39.440 35.840 38.912 1.00 13.94 207 TYR A C 1
ATOM 1531 O O . TYR A 1 213 ? 40.416 35.065 38.901 1.00 12.80 207 TYR A O 1
ATOM 1540 N N . PRO A 1 214 ? 38.290 35.464 39.486 1.00 14.26 208 PRO A N 1
ATOM 1541 C CA . PRO A 1 214 ? 38.165 34.077 39.949 1.00 14.42 208 PRO A CA 1
ATOM 1542 C C . PRO A 1 214 ? 38.175 33.067 38.818 1.00 13.92 208 PRO A C 1
ATOM 1543 O O . PRO A 1 214 ? 38.551 31.915 39.061 1.00 13.32 208 PRO A O 1
ATOM 1547 N N . ALA A 1 215 ? 37.790 33.455 37.597 1.00 12.71 209 ALA A N 1
ATOM 1548 C CA . ALA A 1 215 ? 37.886 32.527 36.469 1.00 12.41 209 ALA A CA 1
ATOM 1549 C C . ALA A 1 215 ? 39.330 32.177 36.164 1.00 12.01 209 ALA A C 1
ATOM 1550 O O . ALA A 1 215 ? 39.616 31.056 35.737 1.00 12.15 209 ALA A O 1
ATOM 1552 N N . ILE A 1 216 ? 40.240 33.136 36.345 1.00 12.76 210 ILE A N 1
ATOM 1553 C CA . ILE A 1 216 ? 41.661 32.872 36.154 1.00 14.02 210 ILE A CA 1
ATOM 1554 C C . ILE A 1 216 ? 42.178 31.956 37.255 1.00 13.95 210 ILE A C 1
ATOM 1555 O O . ILE A 1 216 ? 42.970 31.039 36.995 1.00 12.91 210 ILE A O 1
ATOM 1560 N N . SER A 1 217 ? 41.701 32.14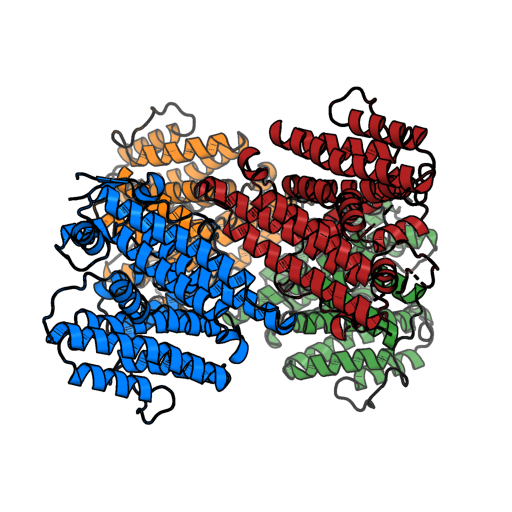7 38.492 1.00 12.74 211 SER A N 1
ATOM 1561 C CA . SER A 1 217 ? 42.023 31.193 39.559 1.00 14.28 211 SER A CA 1
ATOM 1562 C C . SER A 1 217 ? 41.529 29.795 39.214 1.00 12.36 211 SER A C 1
ATOM 1563 O O . SER A 1 217 ? 42.230 28.801 39.435 1.00 14.26 211 SER A O 1
ATOM 1566 N N . LEU A 1 218 ? 40.312 29.692 38.686 1.00 14.38 212 LEU A N 1
ATOM 1567 C CA . LEU A 1 218 ? 39.797 28.377 38.320 1.00 12.74 212 LEU A CA 1
ATOM 1568 C C . LEU A 1 218 ? 40.661 27.742 37.236 1.00 12.39 212 LEU A C 1
ATOM 1569 O O . LEU A 1 218 ? 40.931 26.534 37.260 1.00 14.58 212 LEU A O 1
ATOM 1574 N N . SER A 1 219 ? 41.112 28.546 36.278 1.00 12.92 213 SER A N 1
ATOM 1575 C CA . SER A 1 219 ? 41.908 28.008 35.186 1.00 13.32 213 SER A CA 1
ATOM 1576 C C . SER A 1 219 ? 43.313 27.624 35.653 1.00 12.89 213 SER A C 1
ATOM 1577 O O . SER A 1 219 ? 43.887 26.666 35.122 1.00 13.22 213 SER A O 1
ATOM 1580 N N . GLU A 1 220 ? 43.796 28.283 36.699 1.00 12.59 214 GLU A N 1
ATOM 1581 C CA . GLU A 1 220 ? 45.081 27.927 37.274 1.00 15.17 214 GLU A CA 1
ATOM 1582 C C . GLU A 1 220 ? 44.944 26.518 37.861 1.00 16.26 214 GLU A C 1
ATOM 1583 O O . GLU A 1 220 ? 45.923 25.777 37.952 1.00 15.90 214 GLU A O 1
ATOM 1589 N N . TYR A 1 221 ? 43.721 26.148 38.246 1.00 13.20 215 TYR A N 1
ATOM 1590 C CA . TYR A 1 221 ? 43.447 24.819 38.804 1.00 17.18 215 TYR A CA 1
ATOM 1591 C C . TYR A 1 221 ? 43.164 23.819 37.695 1.00 17.45 215 TYR A C 1
ATOM 1592 O O . TYR A 1 221 ? 43.537 22.650 37.788 1.00 15.24 215 TYR A O 1
ATOM 1601 N N . GLY A 1 222 ? 42.500 24.287 36.643 1.00 13.37 216 GLY A N 1
ATOM 1602 C CA . GLY A 1 222 ? 42.146 23.423 35.532 1.00 12.48 216 GLY A CA 1
ATOM 1603 C C . GLY A 1 222 ? 43.342 23.064 34.677 1.00 14.48 216 GLY A C 1
ATOM 1604 O O . GLY A 1 222 ? 43.369 22.020 34.025 1.00 13.97 216 GLY A O 1
ATOM 1605 N N . ALA A 1 223 ? 44.337 23.941 34.685 1.00 12.03 217 ALA A N 1
ATOM 1606 C CA . ALA A 1 223 ? 45.555 23.734 33.913 1.00 15.04 217 ALA A CA 1
ATOM 1607 C C . ALA A 1 223 ? 46.755 23.333 34.766 1.00 19.35 217 ALA A C 1
ATOM 1608 O O . ALA A 1 223 ? 47.846 23.133 34.214 1.00 16.05 217 ALA A O 1
ATOM 1610 N N . GLY A 1 224 ? 46.600 23.226 36.083 1.00 17.51 218 GLY A N 1
ATOM 1611 C CA . GLY A 1 224 ? 47.726 22.811 36.914 1.00 17.46 218 GLY A CA 1
ATOM 1612 C C . GLY A 1 224 ? 48.903 23.760 36.846 1.00 21.18 218 GLY A C 1
ATOM 1613 O O . GLY A 1 224 ? 50.063 23.323 36.836 1.00 17.74 218 GLY A O 1
ATOM 1614 N N . VAL A 1 225 ? 48.626 25.056 36.802 1.00 16.08 219 VAL A N 1
ATOM 1615 C CA . VAL A 1 225 ? 49.641 26.090 36.715 1.00 16.56 219 VAL A CA 1
ATOM 1616 C C . VAL A 1 225 ? 49.834 26.673 38.108 1.00 22.26 219 VAL A C 1
ATOM 1617 O O . VAL A 1 225 ? 48.856 26.961 38.809 1.00 23.58 219 VAL A O 1
ATOM 1621 N N . ASN A 1 226 ? 51.089 26.840 38.518 1.00 22.31 220 ASN A N 1
ATOM 1622 C CA . ASN A 1 226 ? 51.391 27.289 39.878 1.00 23.32 220 ASN A CA 1
ATOM 1623 C C . ASN A 1 226 ? 52.493 28.346 39.811 1.00 23.22 220 ASN A C 1
ATOM 1624 O O . ASN A 1 226 ? 53.675 28.078 40.027 1.00 27.69 220 ASN A O 1
ATOM 1629 N N . VAL A 1 227 ? 52.084 29.559 39.480 1.00 17.65 221 VAL A N 1
ATOM 1630 C CA . VAL A 1 227 ? 52.954 30.729 39.570 1.00 16.16 221 VAL A CA 1
ATOM 1631 C C . VAL A 1 227 ? 53.116 31.104 41.047 1.00 20.85 221 VAL A C 1
ATOM 1632 O O . VAL A 1 227 ? 52.106 31.198 41.765 1.00 18.32 221 VAL A O 1
ATOM 1636 N N . PRO A 1 228 ? 54.341 31.299 41.540 1.00 20.12 222 PRO A N 1
ATOM 1637 C CA . PRO A 1 228 ? 54.510 31.675 42.956 1.00 20.32 222 PRO A CA 1
ATOM 1638 C C . PRO A 1 228 ? 53.987 33.079 43.223 1.00 20.45 222 PRO A C 1
ATOM 1639 O O . PRO A 1 228 ? 54.019 33.958 42.354 1.00 18.13 222 PRO A O 1
ATOM 1643 N N . GLN A 1 229 ? 53.512 33.285 44.463 1.00 22.30 223 GLN A N 1
ATOM 1644 C CA . GLN A 1 229 ? 52.739 34.487 44.778 1.00 19.24 223 GLN A CA 1
ATOM 1645 C C . GLN A 1 229 ? 53.519 35.760 44.480 1.00 18.82 223 GLN A C 1
ATOM 1646 O O . GLN A 1 229 ? 52.954 36.730 43.962 1.00 16.40 223 GLN A O 1
ATOM 1652 N N . HIS A 1 230 ? 54.824 35.782 44.781 1.00 21.34 224 HIS A N 1
ATOM 1653 C CA . HIS A 1 230 ? 55.576 37.019 44.559 1.00 21.10 224 HIS A CA 1
ATOM 1654 C C . HIS A 1 230 ? 55.656 37.371 43.076 1.00 21.85 224 HIS A C 1
ATOM 1655 O O . HIS A 1 230 ? 55.720 38.552 42.721 1.00 19.94 224 HIS A O 1
ATOM 1662 N N . VAL A 1 231 ? 55.606 36.375 42.196 1.00 19.70 225 VAL A N 1
ATOM 1663 C CA . VAL A 1 231 ? 55.578 36.645 40.758 1.00 20.60 225 VAL A CA 1
ATOM 1664 C C . VAL A 1 231 ? 54.180 37.055 40.304 1.00 16.69 225 VAL A C 1
ATOM 1665 O O . VAL A 1 231 ? 54.014 38.001 39.522 1.00 17.79 225 VAL A O 1
ATOM 1669 N N . TYR A 1 232 ? 53.162 36.322 40.772 1.00 18.40 226 TYR A N 1
ATOM 1670 C CA . TYR A 1 232 ? 51.769 36.641 40.478 1.00 15.18 226 TYR A CA 1
ATOM 1671 C C . TYR A 1 232 ? 51.452 38.088 40.807 1.00 17.98 226 TYR A C 1
ATOM 1672 O O . TYR A 1 232 ? 50.757 38.781 40.046 1.00 16.87 226 TYR A O 1
ATOM 1681 N N . ASP A 1 233 ? 51.962 38.567 41.939 1.00 17.98 227 ASP A N 1
ATOM 1682 C CA . ASP A 1 233 ? 51.683 39.920 42.387 1.00 17.99 227 ASP A CA 1
ATOM 1683 C C . ASP A 1 233 ? 52.517 40.968 41.677 1.00 20.09 227 ASP A C 1
ATOM 1684 O O . ASP A 1 233 ? 52.332 42.156 41.948 1.00 19.52 227 ASP A O 1
ATOM 1689 N N . HIS A 1 234 ? 53.435 40.578 40.795 1.00 18.37 228 HIS A N 1
ATOM 1690 C CA . HIS A 1 234 ? 54.148 41.585 40.027 1.00 17.26 228 HIS A CA 1
ATOM 1691 C C . HIS A 1 234 ? 53.143 42.415 39.228 1.00 18.97 228 HIS A C 1
ATOM 1692 O O . HIS A 1 234 ? 52.152 41.868 38.732 1.00 17.87 228 HIS A O 1
ATOM 1699 N N . PRO A 1 235 ? 53.340 43.735 39.120 1.00 20.48 229 PRO A N 1
ATOM 1700 C CA . PRO A 1 235 ? 52.359 44.564 38.401 1.00 21.33 229 PRO A CA 1
ATOM 1701 C C . PRO A 1 235 ? 52.125 44.135 36.966 1.00 21.01 229 PRO A C 1
ATOM 1702 O O . PRO A 1 235 ? 51.036 44.377 36.428 1.00 20.96 229 PRO A O 1
ATOM 1706 N N . SER A 1 236 ? 53.115 43.516 36.323 1.00 20.00 230 SER A N 1
ATOM 1707 C CA . SER A 1 236 ? 52.928 43.068 34.948 1.00 21.00 230 SER A CA 1
ATOM 1708 C C . SER A 1 236 ? 51.863 41.988 34.861 1.00 15.12 230 SER A C 1
ATOM 1709 O O . SER A 1 236 ? 51.000 42.031 33.977 1.00 16.08 230 SER A O 1
ATOM 1712 N N . LEU A 1 237 ? 51.903 41.010 35.765 1.00 15.92 231 LEU A N 1
ATOM 1713 C CA . LEU A 1 237 ? 50.916 39.934 35.708 1.00 16.27 231 LEU A CA 1
ATOM 1714 C C . LEU A 1 237 ? 49.553 40.404 36.203 1.00 17.91 231 LEU A C 1
ATOM 1715 O O . LEU A 1 237 ? 48.518 39.933 35.717 1.00 15.20 231 LEU A O 1
ATOM 1720 N N . GLN A 1 238 ? 49.530 41.332 37.155 1.00 16.58 232 GLN A N 1
ATOM 1721 C CA . GLN A 1 238 ? 48.262 41.936 37.544 1.00 17.65 232 GLN A CA 1
ATOM 1722 C C . GLN A 1 238 ? 47.659 42.712 36.379 1.00 18.03 232 GLN A C 1
ATOM 1723 O O . GLN A 1 238 ? 46.438 42.731 36.207 1.00 16.94 232 GLN A O 1
ATOM 1729 N N . GLU A 1 239 ? 48.497 43.356 35.564 1.00 15.39 233 GLU A N 1
ATOM 1730 C CA . GLU A 1 239 ? 47.970 44.074 34.403 1.00 18.13 233 GLU A CA 1
ATOM 1731 C C . GLU A 1 239 ? 47.490 43.114 33.312 1.00 19.59 233 GLU A C 1
ATOM 1732 O O . GLU A 1 239 ? 46.565 43.444 32.566 1.00 16.42 233 GLU A O 1
ATOM 1738 N N . CYS A 1 240 ? 48.118 41.939 33.190 1.00 18.32 234 CYS A N 1
ATOM 1739 C CA . CYS A 1 240 ? 47.633 40.935 32.246 1.00 18.50 234 CYS A CA 1
ATOM 1740 C C . CYS A 1 240 ? 46.236 40.466 32.629 1.00 15.01 234 CYS A C 1
ATOM 1741 O O . CYS A 1 240 ? 45.374 40.281 31.759 1.00 16.17 234 CYS A O 1
ATOM 1744 N N . MET A 1 241 ? 45.997 40.271 33.930 1.00 12.84 235 MET A N 1
ATOM 1745 C CA . MET A 1 241 ? 44.663 39.932 34.420 1.00 13.51 235 MET A CA 1
ATOM 1746 C C . MET A 1 241 ? 43.680 41.059 34.148 1.00 16.33 235 MET A C 1
ATOM 1747 O O . MET A 1 241 ? 42.534 40.816 33.750 1.00 14.78 235 MET A O 1
ATOM 1752 N N . LYS A 1 242 ? 44.108 42.296 34.402 1.00 16.32 236 LYS A N 1
ATOM 1753 C CA . LYS A 1 242 ? 43.278 43.469 34.154 1.00 17.18 236 LYS A CA 1
ATOM 1754 C C . LYS A 1 242 ? 42.922 43.612 32.678 1.00 13.95 236 LYS A C 1
ATOM 1755 O O . LYS A 1 242 ? 41.789 43.977 32.339 1.00 13.57 236 LYS A O 1
ATOM 1761 N N . VAL A 1 243 ? 43.895 43.381 31.788 1.00 14.46 237 VAL A N 1
ATOM 1762 C CA . VAL A 1 243 ? 43.622 43.430 30.351 1.00 15.20 237 VAL A CA 1
ATOM 1763 C C . VAL A 1 243 ? 42.601 42.360 29.976 1.00 14.57 237 VAL A C 1
ATOM 1764 O O . VAL A 1 243 ? 41.657 42.620 29.219 1.00 16.37 237 VAL A O 1
ATOM 1768 N N . SER A 1 244 ? 42.782 41.141 30.496 1.00 13.62 238 SER A N 1
ATOM 1769 C CA . SER A 1 244 ? 41.828 40.064 30.255 1.00 15.24 238 SER A CA 1
ATOM 1770 C C . SER A 1 244 ? 40.417 40.487 30.661 1.00 14.83 238 SER A C 1
ATOM 1771 O O . SER A 1 244 ? 39.468 40.343 29.883 1.00 12.58 238 SER A O 1
ATOM 1774 N N . ALA A 1 245 ? 40.271 41.037 31.870 1.00 13.08 239 ALA A N 1
ATOM 1775 C CA . ALA A 1 245 ? 38.958 41.479 32.341 1.00 14.09 239 ALA A CA 1
ATOM 1776 C C . ALA A 1 245 ? 38.396 42.607 31.477 1.00 13.92 239 ALA A C 1
ATOM 1777 O O . ALA A 1 245 ? 37.194 42.623 31.176 1.00 15.04 239 ALA A O 1
ATOM 1779 N N . ASP A 1 246 ? 39.238 43.566 31.087 1.00 15.50 240 ASP A N 1
ATOM 1780 C CA . ASP A 1 246 ? 38.771 44.676 30.252 1.00 15.10 240 ASP A CA 1
ATOM 1781 C C . ASP A 1 246 ? 38.293 44.176 28.895 1.00 15.94 240 ASP A C 1
ATOM 1782 O O . ASP A 1 246 ? 37.295 44.668 28.357 1.00 14.67 240 ASP A O 1
ATOM 1787 N N . LEU A 1 247 ? 39.033 43.237 28.298 1.00 12.87 241 LEU A N 1
ATOM 1788 C CA . LEU A 1 247 ? 38.644 42.714 26.996 1.00 14.86 241 LEU A CA 1
ATOM 1789 C C . LEU A 1 247 ? 37.290 42.027 27.068 1.00 12.47 241 LEU A C 1
ATOM 1790 O O . LEU A 1 247 ? 36.443 42.225 26.191 1.00 14.99 241 LEU A O 1
ATOM 1795 N N . VAL A 1 248 ? 37.052 41.238 28.120 1.00 11.39 242 VAL A N 1
ATOM 1796 C CA . VAL A 1 248 ? 35.753 40.588 28.279 1.00 12.14 242 VAL A CA 1
ATOM 1797 C C . VAL A 1 248 ? 34.646 41.634 28.408 1.00 17.35 242 VAL A C 1
ATOM 1798 O O . VAL A 1 248 ? 33.597 41.532 27.756 1.00 14.68 242 VAL A O 1
ATOM 1802 N N . THR A 1 249 ? 34.880 42.667 29.230 1.00 15.03 243 THR A N 1
ATOM 1803 C CA . THR A 1 249 ? 33.921 43.768 29.396 1.00 16.98 243 THR A CA 1
ATOM 1804 C C . THR A 1 249 ? 33.638 44.466 28.074 1.00 14.48 243 THR A C 1
ATOM 1805 O O . THR A 1 249 ? 32.475 44.690 27.711 1.00 18.19 243 THR A O 1
ATOM 1809 N N . LEU A 1 250 ? 34.698 44.837 27.349 1.00 15.97 244 LEU A N 1
ATOM 1810 C CA . LEU A 1 250 ? 34.550 45.603 26.115 1.00 16.16 244 LEU A CA 1
ATOM 1811 C C . LEU A 1 250 ? 33.878 44.782 25.024 1.00 16.08 244 LEU A C 1
ATOM 1812 O O . LEU A 1 250 ? 33.005 45.289 24.315 1.00 18.63 244 LEU A O 1
ATOM 1817 N N . VAL A 1 251 ? 34.269 43.518 24.864 1.00 14.88 245 VAL A N 1
ATOM 1818 C CA . VAL A 1 251 ? 33.578 42.649 23.911 1.00 15.25 245 VAL A CA 1
ATOM 1819 C C . VAL A 1 251 ? 32.096 42.542 24.263 1.00 17.44 245 VAL A C 1
ATOM 1820 O O . VAL A 1 251 ? 31.220 42.659 23.395 1.00 15.84 245 VAL A O 1
ATOM 1824 N N . ASN A 1 252 ? 31.792 42.308 25.543 1.00 17.88 246 ASN A N 1
ATOM 1825 C CA . ASN A 1 252 ? 30.398 42.225 25.974 1.00 18.19 246 ASN A CA 1
ATOM 1826 C C . ASN A 1 252 ? 29.641 43.510 25.653 1.00 21.05 246 ASN A C 1
ATOM 1827 O O . ASN A 1 252 ? 28.492 43.466 25.195 1.00 19.21 246 ASN A O 1
ATOM 1832 N N . ASP A 1 253 ? 30.275 44.662 25.868 1.00 17.64 247 ASP A N 1
ATOM 1833 C CA . ASP A 1 253 ? 29.615 45.936 25.580 1.00 19.82 247 ASP A CA 1
ATOM 1834 C C . ASP A 1 253 ? 29.298 46.080 24.097 1.00 20.50 247 ASP A C 1
ATOM 1835 O O . ASP A 1 253 ? 28.197 46.502 23.737 1.00 21.93 247 ASP A O 1
ATOM 1840 N N . VAL A 1 254 ? 30.241 45.725 23.218 1.00 18.80 248 VAL A N 1
ATOM 1841 C CA . VAL A 1 254 ? 29.974 45.815 21.784 1.00 20.07 248 VAL A CA 1
ATOM 1842 C C . VAL A 1 254 ? 28.874 44.843 21.382 1.00 19.33 248 VAL A C 1
ATOM 1843 O O . VAL A 1 254 ? 27.894 45.223 20.728 1.00 19.33 248 VAL A O 1
ATOM 1847 N N . LEU A 1 255 ? 29.027 43.567 21.748 1.00 17.50 249 LEU A N 1
ATOM 1848 C CA . LEU A 1 255 ? 28.123 42.546 21.227 1.00 19.44 249 LEU A CA 1
ATOM 1849 C C . LEU A 1 255 ? 26.704 42.699 21.766 1.00 20.68 249 LEU A C 1
ATOM 1850 O O . LEU A 1 255 ? 25.748 42.284 21.105 1.00 18.73 249 LEU A O 1
ATOM 1855 N N . SER A 1 256 ? 26.545 43.254 22.966 1.00 17.73 250 SER A N 1
ATOM 1856 C CA . SER A 1 256 ? 25.233 43.367 23.583 1.00 20.97 250 SER A CA 1
ATOM 1857 C C . SER A 1 256 ? 24.469 44.627 23.171 1.00 23.64 250 SER A C 1
ATOM 1858 O O . SER A 1 256 ? 23.353 44.832 23.652 1.00 23.16 250 SER A O 1
ATOM 1861 N N . TYR A 1 257 ? 25.022 45.467 22.294 1.00 23.64 251 TYR A N 1
ATOM 1862 C CA . TYR A 1 257 ? 24.386 46.755 22.027 1.00 24.04 251 TYR A CA 1
ATOM 1863 C C . TYR A 1 257 ? 22.977 46.582 21.459 1.00 26.26 251 TYR A C 1
ATOM 1864 O O . TYR A 1 257 ? 22.027 47.216 21.938 1.00 27.74 251 TYR A O 1
ATOM 1873 N N . ARG A 1 258 ? 22.813 45.704 20.463 1.00 26.22 252 ARG A N 1
ATOM 1874 C CA . ARG A 1 258 ? 21.491 45.495 19.866 1.00 29.73 252 ARG A CA 1
ATOM 1875 C C . ARG A 1 258 ? 20.475 45.060 20.911 1.00 32.75 252 ARG A C 1
ATOM 1876 O O . ARG A 1 258 ? 19.381 45.632 21.006 1.00 32.14 252 ARG A O 1
ATOM 1884 N N . LYS A 1 259 ? 20.818 44.039 21.701 1.00 24.53 253 LYS A N 1
ATOM 1885 C CA . LYS A 1 259 ? 19.912 43.556 22.738 1.00 31.06 253 LYS A CA 1
ATOM 1886 C C . LYS A 1 259 ? 19.671 44.612 23.815 1.00 30.95 253 LYS A C 1
ATOM 1887 O O . LYS A 1 259 ? 18.568 44.692 24.366 1.00 31.47 253 LYS A O 1
ATOM 1893 N N . ASP A 1 260 ? 20.682 45.424 24.127 1.00 24.20 254 ASP A N 1
ATOM 1894 C CA . ASP A 1 260 ? 20.503 46.517 25.077 1.00 28.04 254 ASP A CA 1
ATOM 1895 C C . ASP A 1 260 ? 19.494 47.533 24.556 1.00 34.52 254 ASP A C 1
ATOM 1896 O O . ASP A 1 260 ? 18.645 48.027 25.310 1.00 30.42 254 ASP A O 1
ATOM 1901 N N . LEU A 1 261 ? 19.611 47.892 23.275 1.00 28.26 255 LEU A N 1
ATOM 1902 C CA . LEU A 1 261 ? 18.614 48.742 22.636 1.00 35.56 255 LEU A CA 1
ATOM 1903 C C . LEU A 1 261 ? 17.240 48.090 22.673 1.00 36.52 255 LEU A C 1
ATOM 1904 O O . LEU A 1 261 ? 16.253 48.722 23.067 1.00 40.71 255 LEU A O 1
ATOM 1909 N N . GLU A 1 262 ? 17.164 46.817 22.261 1.00 39.46 256 GLU A N 1
ATOM 1910 C CA . GLU A 1 262 ? 15.900 46.083 22.257 1.00 38.16 256 GLU A CA 1
ATOM 1911 C C . GLU A 1 262 ? 15.235 46.140 23.623 1.00 42.17 256 GLU A C 1
ATOM 1912 O O . GLU A 1 262 ? 14.038 46.429 23.732 1.00 50.14 256 GLU A O 1
ATOM 1918 N N . LEU A 1 263 ? 16.005 45.901 24.683 1.00 38.63 257 LEU A N 1
ATOM 1919 C CA . LEU A 1 263 ? 15.468 45.837 26.038 1.00 39.33 257 LEU A CA 1
ATOM 1920 C C . LEU A 1 263 ? 15.438 47.185 26.750 1.00 42.90 257 LEU A C 1
ATOM 1921 O O . LEU A 1 263 ? 14.938 47.257 27.877 1.00 45.30 257 LEU A O 1
ATOM 1926 N N . GLY A 1 264 ? 15.970 48.244 26.139 1.00 43.58 258 GLY A N 1
ATOM 1927 C CA . GLY A 1 264 ? 15.879 49.578 26.702 1.00 39.34 258 GLY A CA 1
ATOM 1928 C C . GLY A 1 264 ? 16.862 49.906 27.805 1.00 45.37 258 GLY A C 1
ATOM 1929 O O . GLY A 1 264 ? 16.681 50.923 28.485 1.00 46.71 258 GLY A O 1
ATOM 1930 N N . VAL A 1 265 ? 17.906 49.098 27.955 1.00 42.96 259 VAL A N 1
ATOM 1931 C CA . VAL A 1 265 ? 18.921 49.347 28.972 1.00 44.03 259 VAL A CA 1
ATOM 1932 C C . VAL A 1 265 ? 19.740 50.584 28.607 1.00 45.00 259 VAL A C 1
ATOM 1933 O O . VAL A 1 265 ? 19.975 50.859 27.431 1.00 45.36 259 VAL A O 1
ATOM 1937 N N . ASP A 1 266 ? 20.160 51.341 29.616 1.00 41.29 260 ASP A N 1
ATOM 1938 C CA . ASP A 1 266 ? 20.930 52.557 29.372 1.00 42.12 260 ASP A CA 1
ATOM 1939 C C . ASP A 1 266 ? 22.259 52.585 30.121 1.00 40.00 260 ASP A C 1
ATOM 1940 O O . ASP A 1 266 ? 23.087 53.467 29.894 1.00 41.31 260 ASP A O 1
ATOM 1945 N N . HIS A 1 267 ? 22.460 51.620 31.011 1.00 36.25 261 HIS A N 1
ATOM 1946 C CA . HIS A 1 267 ? 23.692 51.550 31.787 1.00 37.70 261 HIS A CA 1
ATOM 1947 C C . HIS A 1 267 ? 24.736 50.679 31.097 1.00 31.67 261 HIS A C 1
ATOM 1948 O O . HIS A 1 267 ? 24.912 49.513 31.450 1.00 35.79 261 HIS A O 1
ATOM 1955 N N . ASN A 1 268 ? 25.427 51.247 30.113 1.00 31.85 262 ASN A N 1
ATOM 1956 C CA . ASN A 1 268 ? 26.451 50.505 29.388 1.00 28.10 262 ASN A CA 1
ATOM 1957 C C . ASN A 1 268 ? 27.464 51.490 28.828 1.00 27.26 262 ASN A C 1
ATOM 1958 O O . ASN A 1 268 ? 27.296 52.709 28.918 1.00 26.62 262 ASN A O 1
ATOM 1963 N N . LEU A 1 269 ? 28.532 50.947 28.245 1.00 23.80 263 LEU A N 1
ATOM 1964 C CA . LEU A 1 269 ? 29.639 51.804 27.839 1.00 24.11 263 LEU A CA 1
ATOM 1965 C C . LEU A 1 269 ? 29.263 52.665 26.644 1.00 22.20 263 LEU A C 1
ATOM 1966 O O . LEU A 1 269 ? 29.699 53.819 26.546 1.00 23.50 263 LEU A O 1
ATOM 1971 N N . MET A 1 270 ? 28.474 52.109 25.716 1.00 22.74 264 MET A N 1
ATOM 1972 C CA . MET A 1 270 ? 28.013 52.872 24.554 1.00 25.04 264 MET A CA 1
ATOM 1973 C C . MET A 1 270 ? 27.291 54.151 24.982 1.00 27.67 264 MET A C 1
ATOM 1974 O O . MET A 1 270 ? 27.593 55.247 24.489 1.00 27.32 264 MET A O 1
ATOM 1979 N N . SER A 1 271 ? 26.333 54.026 25.903 1.00 25.67 265 SER A N 1
ATOM 1980 C CA . SER A 1 271 ? 25.562 55.190 26.347 1.00 29.56 265 SER A CA 1
ATOM 1981 C C . SER A 1 271 ? 26.432 56.170 27.117 1.00 31.24 265 SER A C 1
ATOM 1982 O O . SER A 1 271 ? 26.297 57.390 26.954 1.00 29.71 265 SER A O 1
ATOM 1985 N N . LEU A 1 272 ? 27.323 55.655 27.970 1.00 30.07 266 LEU A N 1
ATOM 1986 C CA . LEU A 1 272 ? 28.241 56.522 28.700 1.00 28.49 266 LEU A CA 1
ATOM 1987 C C . LEU A 1 272 ? 29.066 57.364 27.740 1.00 29.33 266 LEU A C 1
ATOM 1988 O O . LEU A 1 272 ? 29.185 58.580 27.910 1.00 30.80 266 LEU A O 1
ATOM 1993 N N . LEU A 1 273 ? 29.666 56.723 26.735 1.00 24.07 267 LEU A N 1
ATOM 1994 C CA . LEU A 1 273 ? 30.510 57.439 25.784 1.00 25.64 267 LEU A CA 1
ATOM 1995 C C . LEU A 1 273 ? 29.695 58.424 24.952 1.00 26.99 267 LEU A C 1
ATOM 1996 O O . LEU A 1 273 ? 30.130 59.558 24.722 1.00 26.93 267 LEU A O 1
ATOM 2001 N N . MET A 1 274 ? 28.524 58.001 24.475 1.00 28.03 268 MET A N 1
ATOM 2002 C CA . MET A 1 274 ? 27.685 58.893 23.683 1.00 30.90 268 MET A CA 1
ATOM 2003 C C . MET A 1 274 ? 27.294 60.131 24.483 1.00 31.97 268 MET A C 1
ATOM 2004 O O . MET A 1 274 ? 27.427 61.260 24.002 1.00 32.10 268 MET A O 1
ATOM 2009 N N . GLN A 1 275 ? 26.836 59.935 25.720 1.00 31.98 269 GLN A N 1
ATOM 2010 C CA . GLN A 1 275 ? 26.459 61.064 26.568 1.00 39.52 269 GLN A CA 1
ATOM 2011 C C . GLN A 1 275 ? 27.651 61.975 26.851 1.00 41.88 269 GLN A C 1
ATOM 2012 O O . GLN A 1 275 ? 27.557 63.202 26.708 1.00 40.39 269 GLN A O 1
ATOM 2018 N N . ARG A 1 276 ? 28.789 61.395 27.242 1.00 34.27 270 ARG A N 1
ATOM 2019 C CA . ARG A 1 276 ? 29.896 62.216 27.726 1.00 38.08 270 ARG A CA 1
ATOM 2020 C C . ARG A 1 276 ? 30.444 63.119 26.629 1.00 41.58 270 ARG A C 1
ATOM 2021 O O . ARG A 1 276 ? 30.506 64.342 26.796 1.00 41.53 270 ARG A O 1
ATOM 2029 N N . ASP A 1 277 ? 30.844 62.542 25.496 1.00 38.73 271 ASP A N 1
ATOM 2030 C CA . ASP A 1 277 ? 31.488 63.303 24.434 1.00 38.03 271 ASP A CA 1
ATOM 2031 C C . ASP A 1 277 ? 30.549 63.657 23.285 1.00 36.08 271 ASP A C 1
ATOM 2032 O O . ASP A 1 277 ? 31.027 64.069 22.224 1.00 35.58 271 ASP A O 1
ATOM 2037 N N . ASN A 1 278 ? 29.234 63.508 23.465 1.00 35.31 272 ASN A N 1
ATOM 2038 C CA . ASN A 1 278 ? 28.252 63.900 22.447 1.00 39.40 272 ASN A CA 1
ATOM 2039 C C . ASN A 1 278 ? 28.505 63.167 21.125 1.00 39.08 272 ASN A C 1
ATOM 2040 O O . ASN A 1 278 ? 28.558 63.766 20.047 1.00 34.75 272 ASN A O 1
ATOM 2045 N N . LEU A 1 279 ? 28.660 61.848 21.217 1.00 34.63 273 LEU A N 1
ATOM 2046 C CA . LEU A 1 279 ? 29.012 61.021 20.074 1.00 31.87 273 LEU A CA 1
ATOM 2047 C C . LEU A 1 279 ? 27.785 60.347 19.478 1.00 27.95 273 LEU A C 1
ATOM 2048 O O . LEU A 1 279 ? 26.819 60.036 20.180 1.00 23.33 273 LEU A O 1
ATOM 2053 N N . SER A 1 280 ? 27.852 60.094 18.171 1.00 25.67 274 SER A N 1
ATOM 2054 C CA . SER A 1 280 ? 26.926 59.161 17.548 1.00 25.82 274 SER A CA 1
ATOM 2055 C C . SER A 1 280 ? 27.240 57.734 18.002 1.00 24.84 274 SER A C 1
ATOM 2056 O O . SER A 1 280 ? 28.297 57.450 18.583 1.00 22.48 274 SER A O 1
ATOM 2059 N N . ALA A 1 281 ? 26.299 56.827 17.724 1.00 24.92 275 ALA A N 1
ATOM 2060 C CA . ALA A 1 281 ? 26.509 55.421 18.044 1.00 25.51 275 ALA A CA 1
ATOM 2061 C C . ALA A 1 281 ? 27.762 54.889 17.361 1.00 24.71 275 ALA A C 1
ATOM 2062 O O . ALA A 1 281 ? 28.576 54.198 17.988 1.00 23.94 275 ALA A O 1
ATOM 2064 N N . GLN A 1 282 ? 27.952 55.236 16.088 1.00 22.25 276 GLN A N 1
ATOM 2065 C CA . GLN A 1 282 ? 29.124 54.770 15.364 1.00 23.02 276 GLN A CA 1
ATOM 2066 C C . GLN A 1 282 ? 30.404 55.312 15.976 1.00 25.91 276 GLN A C 1
ATOM 2067 O O . GLN A 1 282 ? 31.388 54.579 16.120 1.00 25.58 276 GLN A O 1
ATOM 2073 N N . GLN A 1 283 ? 30.423 56.604 16.313 1.00 23.98 277 GLN A N 1
ATOM 2074 C CA . GLN A 1 283 ? 31.607 57.186 16.934 1.00 24.05 277 GLN A CA 1
ATOM 2075 C C . GLN A 1 283 ? 31.911 56.511 18.265 1.00 22.95 277 GLN A C 1
ATOM 2076 O O . GLN A 1 283 ? 33.077 56.264 18.595 1.00 25.07 277 GLN A O 1
ATOM 2082 N N . ALA A 1 284 ? 30.868 56.191 19.033 1.00 21.80 278 ALA A N 1
ATOM 2083 C CA . ALA A 1 284 ? 31.056 55.551 20.331 1.00 23.42 278 ALA A CA 1
ATOM 2084 C C . ALA A 1 284 ? 31.600 54.132 20.187 1.00 22.69 278 ALA A C 1
ATOM 2085 O O . ALA A 1 284 ? 32.483 53.722 20.950 1.00 20.17 278 ALA A O 1
ATOM 2087 N N . VAL A 1 285 ? 31.092 53.408 19.194 1.00 20.00 279 VAL A N 1
ATOM 2088 C CA . VAL A 1 285 ? 31.549 52.054 18.925 1.00 21.56 279 VAL A CA 1
ATOM 2089 C C . VAL A 1 285 ? 33.020 52.115 18.535 1.00 22.21 279 VAL A C 1
ATOM 2090 O O . VAL A 1 285 ? 33.817 51.271 18.944 1.00 23.15 279 VAL A O 1
ATOM 2094 N N . ASP A 1 286 ? 33.374 53.121 17.739 1.00 22.95 280 ASP A N 1
ATOM 2095 C CA . ASP A 1 286 ? 34.762 53.300 17.314 1.00 23.51 280 ASP A CA 1
ATOM 2096 C C . ASP A 1 286 ? 35.684 53.519 18.511 1.00 23.58 280 ASP A C 1
ATOM 2097 O O . ASP A 1 286 ? 36.830 53.047 18.518 1.00 24.62 280 ASP A O 1
ATOM 2102 N N . VAL A 1 287 ? 35.213 54.245 19.531 1.00 22.14 281 VAL A N 1
ATOM 2103 C CA . VAL A 1 287 ? 36.035 54.459 20.723 1.00 23.49 281 VAL A CA 1
ATOM 2104 C C . VAL A 1 287 ? 36.225 53.150 21.487 1.00 19.16 281 VAL A C 1
ATOM 2105 O O . VAL A 1 287 ? 37.320 52.852 21.976 1.00 17.89 281 VAL A O 1
ATOM 2109 N N . ILE A 1 288 ? 35.171 52.346 21.604 1.00 19.91 282 ILE A N 1
ATOM 2110 C CA . ILE A 1 288 ? 35.341 51.039 22.232 1.00 21.21 282 ILE A CA 1
ATOM 2111 C C . ILE A 1 288 ? 36.363 50.218 21.459 1.00 19.39 282 ILE A C 1
ATOM 2112 O O . ILE A 1 288 ? 37.210 49.533 22.049 1.00 19.85 282 ILE A O 1
ATOM 2117 N N . GLY A 1 289 ? 36.310 50.290 20.127 1.00 15.96 283 GLY A N 1
ATOM 2118 C CA . GLY A 1 289 ? 37.357 49.684 19.315 1.00 20.43 283 GLY A CA 1
ATOM 2119 C C . GLY A 1 289 ? 38.748 50.170 19.690 1.00 22.03 283 GLY A C 1
ATOM 2120 O O . GLY A 1 289 ? 39.681 49.371 19.829 1.00 20.89 283 GLY A O 1
ATOM 2121 N N . ASP A 1 290 ? 38.909 51.492 19.853 1.00 20.82 284 ASP A N 1
ATOM 2122 C CA . ASP A 1 290 ? 40.195 52.030 20.293 1.00 18.99 284 ASP A CA 1
ATOM 2123 C C . ASP A 1 290 ? 40.605 51.435 21.629 1.00 19.10 284 ASP A C 1
ATOM 2124 O O . ASP A 1 290 ? 41.785 51.144 21.853 1.00 20.67 284 ASP A O 1
ATOM 2129 N N . MET A 1 291 ? 39.640 51.272 22.537 1.00 17.71 285 MET A N 1
ATOM 2130 C CA . MET A 1 291 ? 39.921 50.718 23.854 1.00 17.15 285 MET A CA 1
ATOM 2131 C C . MET A 1 291 ? 40.357 49.257 23.768 1.00 18.92 285 MET A C 1
ATOM 2132 O O . MET A 1 291 ? 41.250 48.829 24.514 1.00 17.08 285 MET A O 1
ATOM 2137 N N . VAL A 1 292 ? 39.735 48.479 22.874 1.00 16.53 286 VAL A N 1
ATOM 2138 C CA . VAL A 1 292 ? 40.146 47.089 22.681 1.00 15.93 286 VAL A CA 1
ATOM 2139 C C . VAL A 1 292 ? 41.597 47.032 22.220 1.00 18.43 286 VAL A C 1
ATOM 2140 O O . VAL A 1 292 ? 42.413 46.281 22.766 1.00 15.52 286 VAL A O 1
ATOM 2144 N N . ASN A 1 293 ? 41.947 47.844 21.219 1.00 16.20 287 ASN A N 1
ATOM 2145 C CA . ASN A 1 293 ? 43.316 47.810 20.715 1.00 20.05 287 ASN A CA 1
ATOM 2146 C C . ASN A 1 293 ? 44.309 48.353 21.730 1.00 18.65 287 ASN A C 1
ATOM 2147 O O . ASN A 1 293 ? 45.454 47.892 21.771 1.00 17.58 287 ASN A O 1
ATOM 2152 N N . GLU A 1 294 ? 43.892 49.315 22.561 1.00 14.68 288 GLU A N 1
ATOM 2153 C CA . GLU A 1 294 ? 44.749 49.757 23.654 1.00 17.79 288 GLU A CA 1
ATOM 2154 C C . GLU A 1 294 ? 44.963 48.652 24.687 1.00 18.54 288 GLU A C 1
ATOM 2155 O O . GLU A 1 294 ? 46.008 48.623 25.351 1.00 18.31 288 GLU A O 1
ATOM 2161 N N . CYS A 1 295 ? 44.002 47.733 24.837 1.00 15.09 289 CYS A N 1
ATOM 2162 C CA . CYS A 1 295 ? 44.240 46.563 25.678 1.00 15.40 289 CYS A CA 1
ATOM 2163 C C . CYS A 1 295 ? 45.446 45.770 25.179 1.00 14.38 289 CYS A C 1
ATOM 2164 O O . CYS A 1 295 ? 46.287 45.346 25.977 1.00 13.58 289 CYS A O 1
ATOM 2167 N N . TYR A 1 296 ? 45.538 45.557 23.860 1.00 15.54 290 TYR A N 1
ATOM 2168 C CA . TYR A 1 296 ? 46.654 44.795 23.298 1.00 15.72 290 TYR A CA 1
ATOM 2169 C C . TYR A 1 296 ? 47.971 45.519 23.513 1.00 15.65 290 TYR A C 1
ATOM 2170 O O . TYR A 1 296 ? 48.987 44.890 23.824 1.00 16.25 290 TYR A O 1
ATOM 2179 N N . ARG A 1 297 ? 47.973 46.843 23.341 1.00 17.76 291 ARG A N 1
ATOM 2180 C CA . ARG A 1 297 ? 49.172 47.621 23.630 1.00 18.52 291 ARG A CA 1
ATOM 2181 C C . ARG A 1 297 ? 49.597 47.457 25.083 1.00 16.08 291 ARG A C 1
ATOM 2182 O O . ARG A 1 297 ? 50.764 47.173 25.367 1.00 19.85 291 ARG A O 1
ATOM 2190 N N . ARG A 1 298 ? 48.656 47.638 26.016 1.00 18.05 292 ARG A N 1
ATOM 2191 C CA . ARG A 1 298 ? 48.940 47.481 27.445 1.00 18.83 292 ARG A CA 1
ATOM 2192 C C . ARG A 1 298 ? 49.511 46.101 27.760 1.00 20.21 292 ARG A C 1
ATOM 2193 O O . ARG A 1 298 ? 50.419 45.966 28.591 1.00 16.06 292 ARG A O 1
ATOM 2201 N N . TRP A 1 299 ? 48.949 45.066 27.134 1.00 17.46 293 TRP A N 1
ATOM 2202 C CA . TRP A 1 299 ? 49.382 43.686 27.344 1.00 16.65 293 TRP A CA 1
ATOM 2203 C C . TRP A 1 299 ? 50.879 43.521 27.077 1.00 16.00 293 TRP A C 1
ATOM 2204 O O . TRP A 1 299 ? 51.631 43.041 27.936 1.00 16.77 293 TRP A O 1
ATOM 2215 N N . TYR A 1 300 ? 51.325 43.925 25.886 1.00 12.94 294 TYR A N 1
ATOM 2216 C CA . TYR A 1 300 ? 52.726 43.784 25.507 1.00 15.63 294 TYR A CA 1
ATOM 2217 C C . TYR A 1 300 ? 53.631 44.696 26.330 1.00 17.57 294 TYR A C 1
ATOM 2218 O O . TYR A 1 300 ? 54.747 44.307 26.691 1.00 15.42 294 TYR A O 1
ATOM 2227 N N . LEU A 1 301 ? 53.185 45.922 26.622 1.00 18.81 295 LEU A N 1
ATOM 2228 C CA . LEU A 1 301 ? 53.997 46.799 27.468 1.00 19.66 295 LEU A CA 1
ATOM 2229 C C . LEU A 1 301 ? 54.183 46.198 28.855 1.00 21.12 295 LEU A C 1
ATOM 2230 O O . LEU A 1 301 ? 55.251 46.335 29.466 1.00 22.59 295 LEU A O 1
ATOM 2235 N N . ALA A 1 302 ? 53.162 45.509 29.367 1.00 16.62 296 ALA A N 1
ATOM 2236 C CA . ALA A 1 302 ? 53.303 44.881 30.670 1.00 19.75 296 ALA A CA 1
ATOM 2237 C C . ALA A 1 302 ? 54.283 43.719 30.601 1.00 19.72 296 ALA A C 1
ATOM 2238 O O . ALA A 1 302 ? 55.109 43.533 31.507 1.00 17.54 296 ALA A O 1
ATOM 2240 N N . LEU A 1 303 ? 54.211 42.936 29.525 1.00 17.20 297 LEU A N 1
ATOM 2241 C CA . LEU A 1 303 ? 55.118 41.807 29.374 1.00 17.52 297 LEU A CA 1
ATOM 2242 C C . LEU A 1 303 ? 56.560 42.293 29.233 1.00 15.82 297 LEU A C 1
ATOM 2243 O O . LEU A 1 303 ? 57.477 41.692 29.803 1.00 17.79 297 LEU A O 1
ATOM 2248 N N . ALA A 1 304 ? 56.777 43.414 28.535 1.00 15.48 298 ALA A N 1
ATOM 2249 C CA . ALA A 1 304 ? 58.133 43.970 28.457 1.00 17.54 298 ALA A CA 1
ATOM 2250 C C . ALA A 1 304 ? 58.727 44.248 29.832 1.00 21.04 298 ALA A C 1
ATOM 2251 O O . ALA A 1 304 ? 59.943 44.136 30.008 1.00 20.17 298 ALA A O 1
ATOM 2253 N N . GLU A 1 305 ? 57.904 44.616 30.812 1.00 19.19 299 GLU A N 1
ATOM 2254 C CA . GLU A 1 305 ? 58.392 44.937 32.150 1.00 24.27 299 GLU A CA 1
ATOM 2255 C C . GLU A 1 305 ? 58.466 43.727 33.069 1.00 21.91 299 GLU A C 1
ATOM 2256 O O . GLU A 1 305 ? 59.015 43.837 34.172 1.00 22.42 299 GLU A O 1
ATOM 2262 N N . LEU A 1 306 ? 57.932 42.586 32.652 1.00 19.94 300 LEU A N 1
ATOM 2263 C CA . LEU A 1 306 ? 57.898 41.405 33.504 1.00 21.42 300 LEU A CA 1
ATOM 2264 C C . LEU A 1 306 ? 59.282 40.771 33.588 1.00 22.38 300 LEU A C 1
ATOM 2265 O O . LEU A 1 306 ? 59.833 40.376 32.554 1.00 19.72 300 LEU A O 1
ATOM 2270 N N . PRO A 1 307 ? 59.864 40.637 34.778 1.00 23.44 301 PRO A N 1
ATOM 2271 C CA . PRO A 1 307 ? 61.178 40.003 34.889 1.00 25.10 301 PRO A CA 1
ATOM 2272 C C . PRO A 1 307 ? 61.104 38.517 34.585 1.00 24.37 301 PRO A C 1
ATOM 2273 O O . PRO A 1 307 ? 60.049 37.882 34.666 1.00 20.42 301 PRO A O 1
ATOM 2277 N N . SER A 1 308 ? 62.261 37.966 34.232 1.00 23.33 302 SER A N 1
ATOM 2278 C CA . SER A 1 308 ? 62.438 36.519 34.216 1.00 22.35 302 SER A CA 1
ATOM 2279 C C . SER A 1 308 ? 62.798 36.041 35.616 1.00 21.61 302 SER A C 1
ATOM 2280 O O . SER A 1 308 ? 63.560 36.696 36.334 1.00 23.82 302 SER A O 1
ATOM 2283 N N . TYR A 1 309 ? 62.235 34.903 36.013 1.00 19.48 303 TYR A N 1
ATOM 2284 C CA . TYR A 1 309 ? 62.563 34.261 37.282 1.00 22.02 303 TYR A CA 1
ATOM 2285 C C . TYR A 1 309 ? 63.206 32.892 37.066 1.00 18.66 303 TYR A C 1
ATOM 2286 O O . TYR A 1 309 ? 63.093 31.998 37.909 1.00 16.80 303 TYR A O 1
ATOM 2295 N N . GLY A 1 310 ? 63.871 32.711 35.934 1.00 19.74 304 GLY A N 1
ATOM 2296 C CA . GLY A 1 310 ? 64.437 31.426 35.588 1.00 19.84 304 GLY A CA 1
ATOM 2297 C C . GLY A 1 310 ? 63.434 30.527 34.879 1.00 20.11 304 GLY A C 1
ATOM 2298 O O . GLY A 1 310 ? 62.224 30.751 34.903 1.00 17.12 304 GLY A O 1
ATOM 2299 N N . GLU A 1 311 ? 63.972 29.469 34.265 1.00 17.61 305 GLU A N 1
ATOM 2300 C CA . GLU A 1 311 ? 63.185 28.603 33.385 1.00 20.02 305 GLU A CA 1
ATOM 2301 C C . GLU A 1 311 ? 61.964 28.019 34.088 1.00 16.67 305 GLU A C 1
ATOM 2302 O O . GLU A 1 311 ? 60.847 28.061 33.553 1.00 13.34 305 GLU A O 1
ATOM 2308 N N . LYS A 1 312 ? 62.166 27.412 35.262 1.00 17.65 306 LYS A N 1
ATOM 2309 C CA . LYS A 1 312 ? 61.093 26.628 35.875 1.00 17.85 306 LYS A CA 1
ATOM 2310 C C . LYS A 1 312 ? 59.903 27.501 36.236 1.00 18.78 306 LYS A C 1
ATOM 2311 O O . LYS A 1 312 ? 58.749 27.101 36.045 1.00 19.24 306 LYS A O 1
ATOM 2317 N N . ILE A 1 313 ? 60.158 28.700 36.749 1.00 15.52 307 ILE A N 1
ATOM 2318 C CA . ILE A 1 313 ? 59.057 29.603 37.061 1.00 17.07 307 ILE A CA 1
ATOM 2319 C C . ILE A 1 313 ? 58.492 30.229 35.795 1.00 14.79 307 ILE A C 1
ATOM 2320 O O . ILE A 1 313 ? 57.269 30.312 35.634 1.00 13.81 307 ILE A O 1
ATOM 2325 N N . ASP A 1 314 ? 59.366 30.674 34.877 1.00 13.47 308 ASP A N 1
ATOM 2326 C CA . ASP A 1 314 ? 58.901 31.347 33.663 1.00 15.27 308 ASP A CA 1
ATOM 2327 C C . ASP A 1 314 ? 58.011 30.437 32.835 1.00 13.11 308 ASP A C 1
ATOM 2328 O O . ASP A 1 314 ? 57.086 30.913 32.171 1.00 13.84 308 ASP A O 1
ATOM 2333 N N . TYR A 1 315 ? 58.293 29.137 32.844 1.00 14.52 309 TYR A N 1
ATOM 2334 C CA . TYR A 1 315 ? 57.446 28.173 32.148 1.00 14.12 309 TYR A CA 1
ATOM 2335 C C . TYR A 1 315 ? 55.997 28.273 32.626 1.00 17.02 309 TYR A C 1
ATOM 2336 O O . TYR A 1 315 ? 55.061 28.249 31.816 1.00 13.02 309 TYR A O 1
ATOM 2345 N N . ASN A 1 316 ? 55.798 28.382 33.947 1.00 14.14 310 ASN A N 1
ATOM 2346 C CA . ASN A 1 316 ? 54.459 28.532 34.508 1.00 14.17 310 ASN A CA 1
ATOM 2347 C C . ASN A 1 316 ? 53.910 29.919 34.244 1.00 15.31 310 ASN A C 1
ATOM 2348 O O . ASN A 1 316 ? 52.695 30.080 34.044 1.00 15.26 310 ASN A O 1
ATOM 2353 N N . VAL A 1 317 ? 54.786 30.930 34.244 1.00 13.54 311 VAL A N 1
ATOM 2354 C CA . VAL A 1 317 ? 54.353 32.293 33.951 1.00 14.08 311 VAL A CA 1
ATOM 2355 C C . VAL A 1 317 ? 53.799 32.370 32.537 1.00 15.13 311 VAL A C 1
ATOM 2356 O O . VAL A 1 317 ? 52.754 32.986 32.297 1.00 15.16 311 VAL A O 1
ATOM 2360 N N . MET A 1 318 ? 54.463 31.710 31.587 1.00 12.20 312 MET A N 1
ATOM 2361 C CA . MET A 1 318 ? 53.973 31.742 30.213 1.00 15.53 312 MET A CA 1
ATOM 2362 C C . MET A 1 318 ? 52.617 31.048 30.095 1.00 14.71 312 MET A C 1
ATOM 2363 O O . MET A 1 318 ? 51.750 31.504 29.347 1.00 11.99 312 MET A O 1
ATOM 2368 N N . LYS A 1 319 ? 52.407 29.958 30.838 1.00 12.81 313 LYS A N 1
ATOM 2369 C CA . LYS A 1 319 ? 51.090 29.330 30.840 1.00 14.06 313 LYS A CA 1
ATOM 2370 C C . LYS A 1 319 ? 50.056 30.215 31.538 1.00 14.22 313 LYS A C 1
ATOM 2371 O O . LYS A 1 319 ? 48.886 30.237 31.153 1.00 12.44 313 LYS A O 1
ATOM 2377 N N . PHE A 1 320 ? 50.461 30.940 32.578 1.00 13.63 314 PHE A N 1
ATOM 2378 C CA . PHE A 1 320 ? 49.519 31.851 33.225 1.00 13.58 314 PHE A CA 1
ATOM 2379 C C . PHE A 1 320 ? 49.127 32.972 32.278 1.00 13.43 314 PHE A C 1
ATOM 2380 O O . PHE A 1 320 ? 47.951 33.345 32.187 1.00 16.54 314 PHE A O 1
ATOM 2388 N N . VAL A 1 321 ? 50.103 33.523 31.566 1.00 12.22 315 VAL A N 1
ATOM 2389 C CA . VAL A 1 321 ? 49.810 34.539 30.564 1.00 13.32 315 VAL A CA 1
ATOM 2390 C C . VAL A 1 321 ? 48.830 33.995 29.530 1.00 14.54 315 VAL A C 1
ATOM 2391 O O . VAL A 1 321 ? 47.894 34.688 29.109 1.00 12.65 315 VAL A O 1
ATOM 2395 N N . GLU A 1 322 ? 49.017 32.742 29.115 1.00 12.48 316 GLU A N 1
ATOM 2396 C CA . GLU A 1 322 ? 48.087 32.159 28.154 1.00 15.19 316 GLU A CA 1
ATOM 2397 C C . GLU A 1 322 ? 46.684 32.021 28.745 1.00 12.94 316 GLU A C 1
ATOM 2398 O O . GLU A 1 322 ? 45.685 32.245 28.045 1.00 11.94 316 GLU A O 1
ATOM 2404 N N . ILE A 1 323 ? 46.586 31.678 30.033 1.00 14.14 317 ILE A N 1
ATOM 2405 C CA . ILE A 1 323 ? 45.274 31.615 30.684 1.00 13.41 317 ILE A CA 1
ATOM 2406 C C . ILE A 1 323 ? 44.567 32.965 30.601 1.00 12.06 317 ILE A C 1
ATOM 2407 O O . ILE A 1 323 ? 43.382 33.041 30.258 1.00 12.99 317 ILE A O 1
ATOM 2412 N N . CYS A 1 324 ? 45.286 34.055 30.898 1.00 13.61 318 CYS A N 1
ATOM 2413 C CA . CYS A 1 324 ? 44.684 35.389 30.792 1.00 14.52 318 CYS A CA 1
ATOM 2414 C C . CYS A 1 324 ? 44.165 35.652 29.379 1.00 12.69 318 CYS A C 1
ATOM 2415 O O . CYS A 1 324 ? 43.054 36.171 29.194 1.00 12.53 318 CYS A O 1
ATOM 2418 N N . ARG A 1 325 ? 44.949 35.284 28.370 1.00 12.85 319 ARG A N 1
ATOM 2419 C CA . ARG A 1 325 ? 44.525 35.469 26.985 1.00 14.51 319 ARG A CA 1
ATOM 2420 C C . ARG A 1 325 ? 43.322 34.594 26.660 1.00 12.52 319 ARG A C 1
ATOM 2421 O O . ARG A 1 325 ? 42.356 35.055 26.032 1.00 13.38 319 ARG A O 1
ATOM 2429 N N . ALA A 1 326 ? 43.362 33.329 27.090 1.00 11.00 320 ALA A N 1
ATOM 2430 C CA . ALA A 1 326 ? 42.323 32.373 26.718 1.00 12.25 320 ALA A CA 1
ATOM 2431 C C . ALA A 1 326 ? 40.997 32.669 27.413 1.00 11.90 320 ALA A C 1
ATOM 2432 O O . ALA A 1 326 ? 39.929 32.366 26.859 1.00 11.71 320 ALA A O 1
ATOM 2434 N N . VAL A 1 327 ? 41.028 33.261 28.617 1.00 12.54 321 VAL A N 1
ATOM 2435 C CA . VAL A 1 327 ? 39.766 33.630 29.265 1.00 14.20 321 VAL A CA 1
ATOM 2436 C C . VAL A 1 327 ? 39.045 34.680 28.429 1.00 10.57 321 VAL A C 1
ATOM 2437 O O . VAL A 1 327 ? 37.831 34.595 28.204 1.00 12.27 321 VAL A O 1
ATOM 2441 N N . ALA A 1 328 ? 39.788 35.644 27.892 1.00 11.54 322 ALA A N 1
ATOM 2442 C CA . ALA A 1 328 ? 39.176 36.642 27.010 1.00 10.80 322 ALA A CA 1
ATOM 2443 C C . ALA A 1 328 ? 38.835 36.066 25.638 1.00 15.07 322 ALA A C 1
ATOM 2444 O O . ALA A 1 328 ? 37.745 36.329 25.109 1.00 12.21 322 ALA A O 1
ATOM 2446 N N . GLN A 1 329 ? 39.752 35.303 25.024 1.00 11.13 323 GLN A N 1
ATOM 2447 C CA . GLN A 1 329 ? 39.410 34.700 23.735 1.00 12.86 323 GLN A CA 1
ATOM 2448 C C . GLN A 1 329 ? 38.265 33.705 23.879 1.00 10.53 323 GLN A C 1
ATOM 2449 O O . GLN A 1 329 ? 37.408 33.615 22.993 1.00 14.28 323 GLN A O 1
ATOM 2455 N N . GLY A 1 330 ? 38.217 32.975 24.996 1.00 11.14 324 GLY A N 1
ATOM 2456 C CA . GLY A 1 330 ? 37.105 32.069 25.231 1.00 10.66 324 GLY A CA 1
ATOM 2457 C C . GLY A 1 330 ? 35.772 32.792 25.310 1.00 14.21 324 GLY A C 1
ATOM 2458 O O . GLY A 1 330 ? 34.779 32.366 24.706 1.00 11.59 324 GLY A O 1
ATOM 2459 N N . ASN A 1 331 ? 35.726 33.894 26.065 1.00 13.94 325 ASN A N 1
ATOM 2460 C CA . ASN A 1 331 ? 34.500 34.685 26.128 1.00 13.19 325 ASN A CA 1
ATOM 2461 C C . ASN A 1 331 ? 34.035 35.101 24.740 1.00 14.09 325 ASN A C 1
ATOM 2462 O O . ASN A 1 331 ? 32.846 35.033 24.426 1.00 12.97 325 ASN A O 1
ATOM 2467 N N . LEU A 1 332 ? 34.965 35.580 23.908 1.00 14.22 326 LEU A N 1
ATOM 2468 C CA . LEU A 1 332 ? 34.608 36.044 22.571 1.00 16.26 326 LEU A CA 1
ATOM 2469 C C . LEU A 1 332 ? 33.999 34.922 21.734 1.00 12.04 326 LEU A C 1
ATOM 2470 O O . LEU A 1 332 ? 32.900 35.068 21.179 1.00 15.69 326 LEU A O 1
ATOM 2475 N N . TYR A 1 333 ? 34.690 33.789 21.631 1.00 12.08 327 TYR A N 1
ATOM 2476 C CA . TYR A 1 333 ? 34.202 32.717 20.759 1.00 12.48 327 TYR A CA 1
ATOM 2477 C C . TYR A 1 333 ? 32.926 32.095 21.307 1.00 13.28 327 TYR A C 1
ATOM 2478 O O . TYR A 1 333 ? 31.995 31.786 20.552 1.00 14.88 327 TYR A O 1
ATOM 2487 N N . TRP A 1 334 ? 32.873 31.893 22.619 1.00 13.14 328 TRP A N 1
ATOM 2488 C CA . TRP A 1 334 ? 31.675 31.343 23.248 1.00 13.20 328 TRP A CA 1
ATOM 2489 C C . TRP A 1 334 ? 30.472 32.267 23.067 1.00 15.28 328 TRP A C 1
ATOM 2490 O O . TRP A 1 334 ? 29.358 31.795 22.812 1.00 14.56 328 TRP A O 1
ATOM 2501 N N . SER A 1 335 ? 30.676 33.587 23.194 1.00 14.22 329 SER A N 1
ATOM 2502 C CA . SER A 1 335 ? 29.571 34.527 22.998 1.00 15.35 329 SER A CA 1
ATOM 2503 C C . SER A 1 335 ? 28.947 34.354 21.619 1.00 17.40 329 SER A C 1
ATOM 2504 O O . SER A 1 335 ? 27.719 34.303 21.485 1.00 19.69 329 SER A O 1
ATOM 2507 N N . PHE A 1 336 ? 29.780 34.261 20.574 1.00 15.96 330 PHE A N 1
ATOM 2508 C CA . PHE A 1 336 ? 29.239 34.055 19.230 1.00 18.00 330 PHE A CA 1
ATOM 2509 C C . PHE A 1 336 ? 28.652 32.656 19.070 1.00 17.06 330 PHE A C 1
ATOM 2510 O O . PHE A 1 336 ? 27.557 32.496 18.516 1.00 18.11 330 PHE A O 1
ATOM 2518 N N . GLN A 1 337 ? 29.388 31.627 19.513 1.00 16.74 331 GLN A N 1
ATOM 2519 C CA . GLN A 1 337 ? 28.973 30.239 19.275 1.00 19.08 331 GLN A CA 1
ATOM 2520 C C . GLN A 1 337 ? 27.584 29.961 19.832 1.00 17.41 331 GLN A C 1
ATOM 2521 O O . GLN A 1 337 ? 26.776 29.275 19.191 1.00 19.62 331 GLN A O 1
ATOM 2527 N N . THR A 1 338 ? 27.302 30.452 21.037 1.00 15.16 332 THR A N 1
ATOM 2528 C CA . THR A 1 338 ? 26.057 30.185 21.742 1.00 17.09 332 THR A CA 1
ATOM 2529 C C . THR A 1 338 ? 24.963 31.211 21.464 1.00 18.78 332 THR A C 1
ATOM 2530 O O . THR A 1 338 ? 23.874 31.094 22.034 1.00 19.27 332 THR A O 1
ATOM 2534 N N . GLY A 1 339 ? 25.218 32.212 20.625 1.00 17.42 333 GLY A N 1
ATOM 2535 C CA . GLY A 1 339 ? 24.185 33.197 20.330 1.00 19.56 333 GLY A CA 1
ATOM 2536 C C . GLY A 1 339 ? 23.784 34.036 21.521 1.00 24.48 333 GLY A C 1
ATOM 2537 O O . GLY A 1 339 ? 22.652 34.539 21.568 1.00 24.88 333 GLY A O 1
ATOM 2538 N N . ARG A 1 340 ? 24.698 34.205 22.482 1.00 19.93 334 ARG A N 1
ATOM 2539 C CA . ARG A 1 340 ? 24.404 34.850 23.760 1.00 25.38 334 ARG A CA 1
ATOM 2540 C C . ARG A 1 340 ? 23.737 36.216 23.585 1.00 25.36 334 ARG A C 1
ATOM 2541 O O . ARG A 1 340 ? 22.758 36.543 24.272 1.00 25.12 334 ARG A O 1
ATOM 2549 N N . TYR A 1 341 ? 24.271 37.035 22.683 1.00 18.58 335 TYR A N 1
ATOM 2550 C CA . TYR A 1 341 ? 23.799 38.401 22.494 1.00 24.47 335 TYR A CA 1
ATOM 2551 C C . TYR A 1 341 ? 23.097 38.620 21.163 1.00 26.80 335 TYR A C 1
ATOM 2552 O O . TYR A 1 341 ? 22.312 39.570 21.040 1.00 25.19 335 TYR A O 1
ATOM 2561 N N . LEU A 1 342 ? 23.380 37.788 20.163 1.00 20.27 336 LEU A N 1
ATOM 2562 C CA . LEU A 1 342 ? 22.979 38.083 18.797 1.00 28.03 336 LEU A CA 1
ATOM 2563 C C . LEU A 1 342 ? 22.302 36.897 18.126 1.00 30.10 336 LEU A C 1
ATOM 2564 O O . LEU A 1 342 ? 22.028 36.958 16.922 1.00 28.06 336 LEU A O 1
ATOM 2569 N N . GLY A 1 343 ? 22.035 35.823 18.865 1.00 23.25 337 GLY A N 1
ATOM 2570 C CA . GLY A 1 343 ? 21.359 34.673 18.312 1.00 30.87 337 GLY A CA 1
ATOM 2571 C C . GLY A 1 343 ? 22.219 33.924 17.315 1.00 32.83 337 GLY A C 1
ATOM 2572 O O . GLY A 1 343 ? 23.367 34.289 17.055 1.00 28.77 337 GLY A O 1
ATOM 2573 N N . PRO A 1 344 ? 21.672 32.860 16.719 1.00 39.27 338 PRO A N 1
ATOM 2574 C CA . PRO A 1 344 ? 22.474 32.049 15.789 1.00 36.40 338 PRO A CA 1
ATOM 2575 C C . PRO A 1 344 ? 22.951 32.824 14.577 1.00 40.57 338 PRO A C 1
ATOM 2576 O O . PRO A 1 344 ? 23.870 32.355 13.886 1.00 44.92 338 PRO A O 1
ATOM 2580 N N . GLU A 1 345 ? 22.374 33.994 14.305 1.00 33.08 339 GLU A N 1
ATOM 2581 C CA . GLU A 1 345 ? 22.790 34.827 13.186 1.00 35.66 339 GLU A CA 1
ATOM 2582 C C . GLU A 1 345 ? 23.905 35.802 13.533 1.00 33.05 339 GLU A C 1
ATOM 2583 O O . GLU A 1 345 ? 24.415 36.464 12.626 1.00 34.92 339 GLU A O 1
ATOM 2589 N N . GLY A 1 346 ? 24.291 35.921 14.812 1.00 30.94 340 GLY A N 1
ATOM 2590 C CA . GLY A 1 346 ? 25.377 36.813 15.181 1.00 23.58 340 GLY A CA 1
ATOM 2591 C C . GLY A 1 346 ? 26.685 36.531 14.457 1.00 23.06 340 GLY A C 1
ATOM 2592 O O . GLY A 1 346 ? 27.530 37.428 14.349 1.00 22.07 340 GLY A O 1
ATOM 2593 N N . HIS A 1 347 ? 26.866 35.305 13.954 1.00 19.20 341 HIS A N 1
ATOM 2594 C CA . HIS A 1 347 ? 28.065 34.981 13.187 1.00 23.51 341 HIS A CA 1
ATOM 2595 C C . HIS A 1 347 ? 28.217 35.909 11.992 1.00 22.74 341 HIS A C 1
ATOM 2596 O O . HIS A 1 347 ? 29.340 36.221 11.579 1.00 25.98 341 HIS A O 1
ATOM 2603 N N . GLU A 1 348 ? 27.101 36.358 11.428 1.00 22.36 342 GLU A N 1
ATOM 2604 C CA . GLU A 1 348 ? 27.150 37.311 10.324 1.00 23.70 342 GLU A CA 1
ATOM 2605 C C . GLU A 1 348 ? 27.728 38.655 10.753 1.00 21.29 342 GLU A C 1
ATOM 2606 O O . GLU A 1 348 ? 28.347 39.347 9.939 1.00 22.42 342 GLU A O 1
ATOM 2612 N N . VAL A 1 349 ? 27.515 39.060 12.012 1.00 23.61 343 VAL A N 1
ATOM 2613 C CA . VAL A 1 349 ? 28.136 40.289 12.507 1.00 20.45 343 VAL A CA 1
ATOM 2614 C C . VAL A 1 349 ? 29.648 40.143 12.495 1.00 23.00 343 VAL A C 1
ATOM 2615 O O . VAL A 1 349 ? 30.377 41.054 12.081 1.00 22.91 343 VAL A O 1
ATOM 2619 N N . HIS A 1 350 ? 30.139 38.995 12.972 1.00 21.34 344 HIS A N 1
ATOM 2620 C CA . HIS A 1 350 ? 31.550 38.654 12.843 1.00 20.27 344 HIS A CA 1
ATOM 2621 C C . HIS A 1 350 ? 31.991 38.733 11.386 1.00 21.16 344 HIS A C 1
ATOM 2622 O O . HIS A 1 350 ? 32.962 39.422 11.058 1.00 19.91 344 HIS A O 1
ATOM 2629 N N . GLU A 1 351 ? 31.268 38.049 10.490 1.00 20.65 345 GLU A N 1
ATOM 2630 C CA . GLU A 1 351 ? 31.709 37.958 9.096 1.00 23.28 345 GLU A CA 1
ATOM 2631 C C . GLU A 1 351 ? 31.754 39.330 8.427 1.00 21.00 345 GLU A C 1
ATOM 2632 O O . GLU A 1 351 ? 32.719 39.648 7.728 1.00 24.21 345 GLU A O 1
ATOM 2638 N N . THR A 1 352 ? 30.727 40.163 8.633 1.00 24.13 346 THR A N 1
ATOM 2639 C CA . THR A 1 352 ? 30.614 41.426 7.902 1.00 23.06 346 THR A CA 1
ATOM 2640 C C . THR A 1 352 ? 31.070 42.649 8.685 1.00 23.96 346 THR A C 1
ATOM 2641 O O . THR A 1 352 ? 31.321 43.693 8.070 1.00 22.34 346 THR A O 1
ATOM 2645 N N . GLY A 1 353 ? 31.148 42.570 10.013 1.00 20.37 347 GLY A N 1
ATOM 2646 C CA . GLY A 1 353 ? 31.372 43.769 10.800 1.00 21.23 347 GLY A CA 1
ATOM 2647 C C . GLY A 1 353 ? 30.169 44.688 10.926 1.00 23.79 347 GLY A C 1
ATOM 2648 O O . GLY A 1 353 ? 30.305 45.793 11.457 1.00 22.61 347 GLY A O 1
ATOM 2649 N N . ILE A 1 354 ? 28.995 44.267 10.464 1.00 20.17 348 ILE A N 1
ATOM 2650 C CA . ILE A 1 354 ? 27.786 45.088 10.494 1.00 23.96 348 ILE A CA 1
ATOM 2651 C C . ILE A 1 354 ? 26.807 44.519 11.512 1.00 20.07 348 ILE A C 1
ATOM 2652 O O . ILE A 1 354 ? 26.427 43.346 11.428 1.00 19.82 348 ILE A O 1
ATOM 2657 N N . MET A 1 355 ? 26.377 45.363 12.450 1.00 19.22 349 MET A N 1
ATOM 2658 C CA . MET A 1 355 ? 25.327 45.045 13.409 1.00 20.15 349 MET A CA 1
ATOM 2659 C C . MET A 1 355 ? 24.103 45.902 13.108 1.00 21.97 349 MET A C 1
ATOM 2660 O O . MET A 1 355 ? 24.160 47.125 13.262 1.00 21.58 349 MET A O 1
ATOM 2665 N N . TYR A 1 356 ? 22.997 45.267 12.726 1.00 20.21 350 TYR A N 1
ATOM 2666 C CA . TYR A 1 356 ? 21.754 45.999 12.494 1.00 26.07 350 TYR A CA 1
ATOM 2667 C C . TYR A 1 356 ? 21.030 46.232 13.815 1.00 30.21 350 TYR A C 1
ATOM 2668 O O . TYR A 1 356 ? 21.014 45.364 14.691 1.00 28.56 350 TYR A O 1
ATOM 2677 N N . LEU A 1 357 ? 20.439 47.426 13.960 1.00 27.82 351 LEU A N 1
ATOM 2678 C CA . LEU A 1 357 ? 19.838 47.836 15.216 1.00 32.25 351 LEU A CA 1
ATOM 2679 C C . LEU A 1 357 ? 18.325 47.980 15.057 1.00 43.97 351 LEU A C 1
ATOM 2680 O O . LEU A 1 357 ? 17.848 48.357 13.981 1.00 37.08 351 LEU A O 1
ATOM 2685 N N . PRO A 1 358 ? 17.534 47.680 16.110 1.00 45.92 352 PRO A N 1
ATOM 2686 C CA . PRO A 1 358 ? 16.063 47.668 16.032 1.00 41.49 352 PRO A CA 1
ATOM 2687 C C . PRO A 1 358 ? 15.470 49.007 15.618 1.00 48.25 352 PRO A C 1
ATOM 2688 O O . PRO A 1 358 ? 15.941 50.019 16.127 1.00 43.91 352 PRO A O 1
ATOM 2692 N N . PRO B 1 26 ? 8.820 -1.136 36.272 1.00 49.68 20 PRO B N 1
ATOM 2693 C CA . PRO B 1 26 ? 9.593 -2.222 35.656 1.00 46.07 20 PRO B CA 1
ATOM 2694 C C . PRO B 1 26 ? 10.763 -1.702 34.831 1.00 43.00 20 PRO B C 1
ATOM 2695 O O . PRO B 1 26 ? 10.876 -0.492 34.617 1.00 38.74 20 PRO B O 1
ATOM 2699 N N . PHE B 1 27 ? 11.614 -2.609 34.361 1.00 38.98 21 PHE B N 1
ATOM 2700 C CA . PHE B 1 27 ? 12.816 -2.214 33.642 1.00 36.53 21 PHE B CA 1
ATOM 2701 C C . PHE B 1 27 ? 13.306 -3.393 32.815 1.00 35.20 21 PHE B C 1
ATOM 2702 O O . PHE B 1 27 ? 12.836 -4.523 32.966 1.00 36.39 21 PHE B O 1
ATOM 2710 N N . VAL B 1 28 ? 14.257 -3.111 31.929 1.00 31.00 22 VAL B N 1
ATOM 2711 C CA . VAL B 1 28 ? 15.108 -4.146 31.357 1.00 29.82 22 VAL B CA 1
ATOM 2712 C C . VAL B 1 28 ? 16.554 -3.719 31.557 1.00 26.94 22 VAL B C 1
ATOM 2713 O O . VAL B 1 28 ? 16.870 -2.526 31.616 1.00 23.99 22 VAL B O 1
ATOM 2717 N N . ARG B 1 29 ? 17.428 -4.705 31.706 1.00 24.55 23 ARG B N 1
ATOM 2718 C CA . ARG B 1 29 ? 18.866 -4.465 31.754 1.00 23.41 23 ARG B CA 1
ATOM 2719 C C . ARG B 1 29 ? 19.395 -4.566 30.329 1.00 22.54 23 ARG B C 1
ATOM 2720 O O . ARG B 1 29 ? 19.412 -5.659 29.749 1.00 18.92 23 ARG B O 1
ATOM 2728 N N . VAL B 1 30 ? 19.816 -3.440 29.754 1.00 22.20 24 VAL B N 1
ATOM 2729 C CA . VAL B 1 30 ? 20.268 -3.494 28.366 1.00 22.62 24 VAL B CA 1
ATOM 2730 C C . VAL B 1 30 ? 21.645 -4.141 28.332 1.00 17.79 24 VAL B C 1
ATOM 2731 O O . VAL B 1 30 ? 22.455 -3.950 29.250 1.00 20.06 24 VAL B O 1
ATOM 2735 N N . PRO B 1 31 ? 21.940 -4.915 27.306 1.00 17.71 25 PRO B N 1
ATOM 2736 C CA . PRO B 1 31 ? 23.304 -5.423 27.147 1.00 17.87 25 PRO B CA 1
ATOM 2737 C C . PRO B 1 31 ? 24.283 -4.271 26.981 1.00 17.54 25 PRO B C 1
ATOM 2738 O O . PRO B 1 31 ? 23.928 -3.181 26.523 1.00 14.90 25 PRO B O 1
ATOM 2742 N N . ASP B 1 32 ? 25.514 -4.510 27.416 1.00 14.00 26 ASP B N 1
ATOM 2743 C CA . ASP B 1 32 ? 26.605 -3.575 27.180 1.00 16.21 26 ASP B CA 1
ATOM 2744 C C . ASP B 1 32 ? 26.793 -3.381 25.682 1.00 14.99 26 ASP B C 1
ATOM 2745 O O . ASP B 1 32 ? 27.049 -4.348 24.957 1.00 11.93 26 ASP B O 1
ATOM 2750 N N . LEU B 1 33 ? 26.664 -2.135 25.216 1.00 11.97 27 LEU B N 1
ATOM 2751 C CA . LEU B 1 33 ? 26.842 -1.812 23.807 1.00 11.98 27 LEU B CA 1
ATOM 2752 C C . LEU B 1 33 ? 28.221 -1.230 23.517 1.00 13.56 27 LEU B C 1
ATOM 2753 O O . LEU B 1 33 ? 28.517 -0.913 22.362 1.00 11.29 27 LEU B O 1
ATOM 2758 N N . PHE B 1 34 ? 29.053 -1.068 24.543 1.00 12.47 28 PHE B N 1
ATOM 2759 C CA . PHE B 1 34 ? 30.359 -0.437 24.428 1.00 10.86 28 PHE B CA 1
ATOM 2760 C C . PHE B 1 34 ? 31.502 -1.438 24.579 1.00 10.68 28 PHE B C 1
ATOM 2761 O O . PHE B 1 34 ? 32.599 -1.061 24.984 1.00 11.72 28 PHE B O 1
ATOM 2769 N N . GLY B 1 35 ? 31.269 -2.724 24.267 1.00 9.62 29 GLY B N 1
ATOM 2770 C CA . GLY B 1 35 ? 32.338 -3.699 24.318 1.00 11.22 29 GLY B CA 1
ATOM 2771 C C . GLY B 1 35 ? 33.178 -3.744 23.042 1.00 12.78 29 GLY B C 1
ATOM 2772 O O . GLY B 1 35 ? 32.842 -3.150 22.003 1.00 9.69 29 GLY B O 1
ATOM 2773 N N . SER B 1 36 ? 34.308 -4.441 23.149 1.00 10.67 30 SER B N 1
ATOM 2774 C CA . SER B 1 36 ? 35.111 -4.825 21.979 1.00 11.52 30 SER B CA 1
ATOM 2775 C C . SER B 1 36 ? 35.513 -3.573 21.199 1.00 11.73 30 SER B C 1
ATOM 2776 O O . SER B 1 36 ? 35.986 -2.596 21.809 1.00 11.14 30 SER B O 1
ATOM 2779 N N . ILE B 1 37 ? 35.368 -3.562 19.875 1.00 10.19 31 ILE B N 1
ATOM 2780 C CA . ILE B 1 37 ? 35.775 -2.447 19.039 1.00 11.49 31 ILE B CA 1
ATOM 2781 C C . ILE B 1 37 ? 34.986 -1.175 19.331 1.00 11.72 31 ILE B C 1
ATOM 2782 O O . ILE B 1 37 ? 35.363 -0.100 18.854 1.00 13.04 31 ILE B O 1
ATOM 2787 N N . MET B 1 38 ? 33.904 -1.265 20.105 1.00 10.15 32 MET B N 1
ATOM 2788 C CA . MET B 1 38 ? 33.176 -0.083 20.558 1.00 11.78 32 MET B CA 1
ATOM 2789 C C . MET B 1 38 ? 33.723 0.485 21.870 1.00 13.56 32 MET B C 1
ATOM 2790 O O . MET B 1 38 ? 33.249 1.533 22.323 1.00 11.44 32 MET B O 1
ATOM 2795 N N . SER B 1 39 ? 34.713 -0.159 22.483 1.00 10.12 33 SER B N 1
ATOM 2796 C CA . SER B 1 39 ? 35.152 0.237 23.817 1.00 11.33 33 SER B CA 1
ATOM 2797 C C . SER B 1 39 ? 36.267 1.285 23.824 1.00 12.54 33 SER B C 1
ATOM 2798 O O . SER B 1 39 ? 36.631 1.764 24.901 1.00 13.16 33 SER B O 1
ATOM 2801 N N . THR B 1 40 ? 36.805 1.656 22.672 1.00 12.60 34 THR B N 1
ATOM 2802 C CA . THR B 1 40 ? 37.900 2.615 22.632 1.00 15.02 34 THR B CA 1
ATOM 2803 C C . THR B 1 40 ? 37.362 4.026 22.846 1.00 15.99 34 THR B C 1
ATOM 2804 O O . THR B 1 40 ? 36.170 4.294 22.686 1.00 14.66 34 THR B O 1
ATOM 2808 N N . LYS B 1 41 ? 38.264 4.933 23.209 1.00 17.03 35 LYS B N 1
ATOM 2809 C CA . LYS B 1 41 ? 37.906 6.328 23.413 1.00 15.76 35 LYS B CA 1
ATOM 2810 C C . LYS B 1 41 ? 37.703 6.944 22.037 1.00 16.20 35 LYS B C 1
ATOM 2811 O O . LYS B 1 41 ? 38.621 6.955 21.217 1.00 15.57 35 LYS B O 1
ATOM 2817 N N . PRO B 1 42 ? 36.495 7.459 21.770 1.00 18.22 36 PRO B N 1
ATOM 2818 C CA . PRO B 1 42 ? 36.167 8.049 20.465 1.00 18.55 36 PRO B CA 1
ATOM 2819 C C . PRO B 1 42 ? 36.888 9.361 20.155 1.00 18.84 36 PRO B C 1
ATOM 2820 O O . PRO B 1 42 ? 36.942 10.256 20.999 1.00 17.19 36 PRO B O 1
ATOM 2824 N N . VAL B 1 43 ? 37.435 9.462 18.945 1.00 15.19 37 VAL B N 1
ATOM 2825 C CA . VAL B 1 43 ? 38.125 10.668 18.501 1.00 15.58 37 VAL B CA 1
ATOM 2826 C C . VAL B 1 43 ? 37.114 11.527 17.752 1.00 13.87 37 VAL B C 1
ATOM 2827 O O . VAL B 1 43 ? 36.369 11.014 16.910 1.00 13.10 37 VAL B O 1
ATOM 2831 N N . VAL B 1 44 ? 37.069 12.824 18.061 1.00 11.99 38 VAL B N 1
ATOM 2832 C CA . VAL B 1 44 ? 36.075 13.734 17.497 1.00 12.68 38 VAL B CA 1
ATOM 2833 C C . VAL B 1 44 ? 36.788 14.847 16.736 1.00 13.24 38 VAL B C 1
ATOM 2834 O O . VAL B 1 44 ? 37.758 15.427 17.235 1.00 12.61 38 VAL B O 1
ATOM 2838 N N . ASN B 1 45 ? 36.297 15.148 15.540 1.00 12.40 39 ASN B N 1
ATOM 2839 C CA . ASN B 1 45 ? 36.922 16.158 14.691 1.00 14.60 39 ASN B CA 1
ATOM 2840 C C . ASN B 1 45 ? 37.042 17.493 15.434 1.00 15.15 39 ASN B C 1
ATOM 2841 O O . ASN B 1 45 ? 36.032 18.014 15.923 1.00 10.16 39 ASN B O 1
ATOM 2846 N N . PRO B 1 46 ? 38.242 18.085 15.520 1.00 14.31 40 PRO B N 1
ATOM 2847 C CA . PRO B 1 46 ? 38.365 19.408 16.165 1.00 15.53 40 PRO B CA 1
ATOM 2848 C C . PRO B 1 46 ? 37.660 20.523 15.421 1.00 12.24 40 PRO B C 1
ATOM 2849 O O . PRO B 1 46 ? 37.472 21.597 16.000 1.00 13.23 40 PRO B O 1
ATOM 2853 N N . ASN B 1 47 ? 37.303 20.323 14.155 1.00 13.32 41 ASN B N 1
ATOM 2854 C CA . ASN B 1 47 ? 36.532 21.308 13.405 1.00 15.00 41 ASN B CA 1
ATOM 2855 C C . ASN B 1 47 ? 35.054 21.290 13.758 1.00 12.35 41 ASN B C 1
ATOM 2856 O O . ASN B 1 47 ? 34.279 22.043 13.147 1.00 13.63 41 ASN B O 1
ATOM 2861 N N . TYR B 1 48 ? 34.662 20.467 14.737 1.00 11.99 42 TYR B N 1
ATOM 2862 C CA . TYR B 1 48 ? 33.263 20.349 15.144 1.00 11.69 42 TYR B CA 1
ATOM 2863 C C . TYR B 1 48 ? 32.614 21.713 15.341 1.00 12.47 42 TYR B C 1
ATOM 2864 O O . TYR B 1 48 ? 31.548 21.994 14.780 1.00 11.84 42 TYR B O 1
ATOM 2873 N N . PHE B 1 49 ? 33.245 22.583 16.133 1.00 10.80 43 PHE B N 1
ATOM 2874 C CA . PHE B 1 49 ? 32.575 23.833 16.504 1.00 13.84 43 PHE B CA 1
ATOM 2875 C C . PHE B 1 49 ? 32.393 24.744 15.296 1.00 12.10 43 PHE B C 1
ATOM 2876 O O . PHE B 1 49 ? 31.302 25.275 15.062 1.00 13.22 43 PHE B O 1
ATOM 2884 N N . ALA B 1 50 ? 33.447 24.919 14.499 1.00 13.46 44 ALA B N 1
ATOM 2885 C CA . ALA B 1 50 ? 33.353 25.817 13.353 1.00 14.11 44 ALA B CA 1
ATOM 2886 C C . ALA B 1 50 ? 32.376 25.286 12.309 1.00 11.39 44 ALA B C 1
ATOM 2887 O O . ALA B 1 50 ? 31.601 26.057 11.721 1.00 12.00 44 ALA B O 1
ATOM 2889 N N . ALA B 1 51 ? 32.381 23.973 12.079 1.00 12.24 45 ALA B N 1
ATOM 2890 C CA . ALA B 1 51 ? 31.450 23.389 11.115 1.00 10.11 45 ALA B CA 1
ATOM 2891 C C . ALA B 1 51 ? 30.014 23.494 11.614 1.00 13.36 45 ALA B C 1
ATOM 2892 O O . ALA B 1 51 ? 29.099 23.815 10.838 1.00 13.07 45 ALA B O 1
ATOM 2894 N N . LYS B 1 52 ? 29.800 23.262 12.917 1.00 12.68 46 LYS B N 1
ATOM 2895 C CA . LYS B 1 52 ? 28.454 23.369 13.478 1.00 13.48 46 LYS B CA 1
ATOM 2896 C C . LYS B 1 52 ? 27.917 24.789 13.359 1.00 13.96 46 LYS B C 1
ATOM 2897 O O . LYS B 1 52 ? 26.745 24.996 13.021 1.00 13.65 46 LYS B O 1
ATOM 2903 N N . ALA B 1 53 ? 28.764 25.778 13.647 1.00 14.59 47 ALA B N 1
ATOM 2904 C CA . ALA B 1 53 ? 28.362 27.177 13.545 1.00 18.19 47 ALA B CA 1
ATOM 2905 C C . ALA B 1 53 ? 27.968 27.549 12.121 1.00 20.51 47 ALA B C 1
ATOM 2906 O O . ALA B 1 53 ? 27.149 28.455 11.927 1.00 26.00 47 ALA B O 1
ATOM 2908 N N . ARG B 1 54 ? 28.513 26.862 11.118 1.00 15.61 48 ARG B N 1
ATOM 2909 C CA . ARG B 1 54 ? 28.123 27.128 9.735 1.00 16.55 48 ARG B CA 1
ATOM 2910 C C . ARG B 1 54 ? 26.893 26.326 9.312 1.00 14.21 48 ARG B C 1
ATOM 2911 O O . ARG B 1 54 ? 25.913 26.889 8.808 1.00 12.64 48 ARG B O 1
ATOM 2919 N N . GLY B 1 55 ? 26.940 25.008 9.493 1.00 13.80 49 GLY B N 1
ATOM 2920 C CA . GLY B 1 55 ? 25.948 24.149 8.868 1.00 12.68 49 GLY B CA 1
ATOM 2921 C C . GLY B 1 55 ? 24.574 24.211 9.506 1.00 14.49 49 GLY B C 1
ATOM 2922 O O . GLY B 1 55 ? 23.565 24.007 8.816 1.00 12.71 49 GLY B O 1
ATOM 2923 N N . ASP B 1 56 ? 24.507 24.471 10.819 1.00 11.69 50 ASP B N 1
ATOM 2924 C CA . ASP B 1 56 ? 23.203 24.493 11.486 1.00 12.59 50 ASP B CA 1
ATOM 2925 C C . ASP B 1 56 ? 22.372 25.694 11.038 1.00 12.87 50 ASP B C 1
ATOM 2926 O O . ASP B 1 56 ? 21.191 25.553 10.713 1.00 13.09 50 ASP B O 1
ATOM 2931 N N . ARG B 1 57 ? 22.971 26.888 11.003 1.00 15.60 51 ARG B N 1
ATOM 2932 C CA . ARG B 1 57 ? 22.184 28.037 10.574 1.00 16.61 51 ARG B CA 1
ATOM 2933 C C . ARG B 1 57 ? 21.919 27.995 9.075 1.00 13.63 51 ARG B C 1
ATOM 2934 O O . ARG B 1 57 ? 20.903 28.521 8.624 1.00 15.28 51 ARG B O 1
ATOM 2942 N N . TRP B 1 58 ? 22.789 27.345 8.299 1.00 13.33 52 TRP B N 1
ATOM 2943 C CA . TRP B 1 58 ? 22.547 27.204 6.864 1.00 14.93 52 TRP B CA 1
ATOM 2944 C C . TRP B 1 58 ? 21.329 26.336 6.589 1.00 13.97 52 TRP B C 1
ATOM 2945 O O . TRP B 1 58 ? 20.479 26.687 5.764 1.00 12.51 52 TRP B O 1
ATOM 2956 N N . ILE B 1 59 ? 21.232 25.181 7.248 1.00 12.98 53 ILE B N 1
ATOM 2957 C CA . ILE B 1 59 ? 20.067 24.330 6.997 1.00 14.60 53 ILE B CA 1
ATOM 2958 C C . ILE B 1 59 ? 18.796 25.013 7.489 1.00 13.93 53 ILE B C 1
ATOM 2959 O O . ILE B 1 59 ? 17.735 24.901 6.862 1.00 14.03 53 ILE B O 1
ATOM 2964 N N . ALA B 1 60 ? 18.881 25.739 8.612 1.00 13.97 54 ALA B N 1
ATOM 2965 C CA . ALA B 1 60 ? 17.700 26.424 9.123 1.00 15.13 54 ALA B CA 1
ATOM 2966 C C . ALA B 1 60 ? 17.195 27.444 8.112 1.00 16.93 54 ALA B C 1
ATOM 2967 O O . ALA B 1 60 ? 15.981 27.594 7.918 1.00 17.07 54 ALA B O 1
ATOM 2969 N N . ARG B 1 61 ? 18.122 28.130 7.435 1.00 16.94 55 ARG B N 1
ATOM 2970 C CA . ARG B 1 61 ? 17.751 29.084 6.394 1.00 17.40 55 ARG B CA 1
ATOM 2971 C C . ARG B 1 61 ? 17.188 28.378 5.164 1.00 21.12 55 ARG B C 1
ATOM 2972 O O . ARG B 1 61 ? 16.143 28.772 4.630 1.00 19.34 55 ARG B O 1
ATOM 2980 N N . VAL B 1 62 ? 17.871 27.330 4.697 1.00 15.66 56 VAL B N 1
ATOM 2981 C CA . VAL B 1 62 ? 17.414 26.628 3.501 1.00 17.33 56 VAL B CA 1
ATOM 2982 C C . VAL B 1 62 ? 16.026 26.033 3.726 1.00 20.65 56 VAL B C 1
ATOM 2983 O O . VAL B 1 62 ? 15.159 26.078 2.839 1.00 17.32 56 VAL B O 1
ATOM 2987 N N . MET B 1 63 ? 15.819 25.430 4.894 1.00 16.62 57 MET B N 1
ATOM 2988 C CA . MET B 1 63 ? 14.552 24.759 5.202 1.00 21.16 57 MET B CA 1
ATOM 2989 C C . MET B 1 63 ? 13.450 25.626 5.812 1.00 19.73 57 MET B C 1
ATOM 2990 O O . MET B 1 63 ? 12.341 25.147 6.048 1.00 23.42 57 MET B O 1
ATOM 2995 N N . ASN B 1 64 ? 13.758 26.896 6.051 1.00 22.19 58 ASN B N 1
ATOM 2996 C CA . ASN B 1 64 ? 12.790 27.830 6.617 1.00 25.90 58 ASN B CA 1
ATOM 2997 C C . ASN B 1 64 ? 12.419 27.483 8.056 1.00 24.18 58 ASN B C 1
ATOM 2998 O O . ASN B 1 64 ? 11.358 27.873 8.543 1.00 25.89 58 ASN B O 1
ATOM 3003 N N . PHE B 1 65 ? 13.298 26.750 8.731 1.00 22.79 59 PHE B N 1
ATOM 3004 C CA . PHE B 1 65 ? 13.059 26.370 10.115 1.00 23.85 59 PHE B CA 1
ATOM 3005 C C . PHE B 1 65 ? 12.753 27.602 10.946 1.00 27.47 59 PHE B C 1
ATOM 3006 O O . PHE B 1 65 ? 13.432 28.622 10.821 1.00 30.05 59 PHE B O 1
ATOM 3014 N N . ASN B 1 66 ? 11.738 27.517 11.794 1.00 28.32 60 ASN B N 1
ATOM 3015 C CA . ASN B 1 66 ? 11.449 28.626 12.701 1.00 28.36 60 ASN B CA 1
ATOM 3016 C C . ASN B 1 66 ? 12.546 28.668 13.774 1.00 32.12 60 ASN B C 1
ATOM 3017 O O . ASN B 1 66 ? 13.470 27.850 13.751 1.00 30.01 60 ASN B O 1
ATOM 3022 N N . LYS B 1 67 ? 12.465 29.606 14.714 1.00 29.90 61 LYS B N 1
ATOM 3023 C CA . LYS B 1 67 ? 13.493 29.670 15.748 1.00 29.09 61 LYS B CA 1
ATOM 3024 C C . LYS B 1 67 ? 13.482 28.428 16.639 1.00 31.56 61 LYS B C 1
ATOM 3025 O O . LYS B 1 67 ? 14.544 27.938 17.058 1.00 27.42 61 LYS B O 1
ATOM 3031 N N . ALA B 1 68 ? 12.295 27.900 16.930 1.00 28.67 62 ALA B N 1
ATOM 3032 C CA . ALA B 1 68 ? 12.190 26.737 17.804 1.00 32.19 62 ALA B CA 1
ATOM 3033 C C . ALA B 1 68 ? 12.646 25.466 17.099 1.00 27.41 62 ALA B C 1
ATOM 3034 O O . ALA B 1 68 ? 13.317 24.625 17.706 1.00 24.61 62 ALA B O 1
ATOM 3036 N N . VAL B 1 69 ? 12.265 25.303 15.832 1.00 22.48 63 VAL B N 1
ATOM 3037 C CA . VAL B 1 69 ? 12.669 24.129 15.068 1.00 26.55 63 VAL B CA 1
ATOM 3038 C C . VAL B 1 69 ? 14.173 24.155 14.810 1.00 22.37 63 VAL B C 1
ATOM 3039 O O . VAL B 1 69 ? 14.858 23.133 14.942 1.00 23.36 63 VAL B O 1
ATOM 3043 N N . ALA B 1 70 ? 14.714 25.325 14.466 1.00 20.65 64 ALA B N 1
ATOM 3044 C CA . ALA B 1 70 ? 16.162 25.448 14.321 1.00 22.51 64 ALA B CA 1
ATOM 3045 C C . ALA B 1 70 ? 16.879 25.099 15.621 1.00 20.44 64 ALA B C 1
ATOM 3046 O O . ALA B 1 70 ? 17.907 24.410 15.609 1.00 16.89 64 ALA B O 1
ATOM 3048 N N . ALA B 1 71 ? 16.346 25.552 16.760 1.00 22.71 65 ALA B N 1
ATOM 3049 C CA . ALA B 1 71 ? 16.978 25.236 18.040 1.00 22.76 65 ALA B CA 1
ATOM 3050 C C . ALA B 1 71 ? 16.946 23.737 18.317 1.00 20.91 65 ALA B C 1
ATOM 3051 O O . ALA B 1 71 ? 17.951 23.156 18.744 1.00 19.68 65 ALA B O 1
ATOM 3053 N N . ARG B 1 72 ? 15.801 23.091 18.081 1.00 22.46 66 ARG B N 1
ATOM 3054 C CA . ARG B 1 72 ? 15.729 21.644 18.265 1.00 23.39 66 ARG B CA 1
ATOM 3055 C C . ARG B 1 72 ? 16.701 20.919 17.335 1.00 18.81 66 ARG B C 1
ATOM 3056 O O . ARG B 1 72 ? 17.376 19.970 17.755 1.00 17.08 66 ARG B O 1
ATOM 3064 N N . ASN B 1 73 ? 16.788 21.349 16.071 1.00 15.61 67 ASN B N 1
ATOM 3065 C CA . ASN B 1 73 ? 17.721 20.709 15.142 1.00 16.95 67 ASN B CA 1
ATOM 3066 C C . ASN B 1 73 ? 19.154 20.815 15.648 1.00 16.82 67 ASN B C 1
ATOM 3067 O O . ASN B 1 73 ? 19.936 19.865 15.535 1.00 16.18 67 ASN B O 1
ATOM 3072 N N . SER B 1 74 ? 19.491 21.972 16.209 1.00 19.23 68 SER B N 1
ATOM 3073 C CA . SER B 1 74 ? 20.824 22.199 16.749 1.00 16.54 68 SER B CA 1
ATOM 3074 C C . SER B 1 74 ? 21.093 21.199 17.866 1.00 17.33 68 SER B C 1
ATOM 3075 O O . SER B 1 74 ? 22.178 20.623 17.951 1.00 14.18 68 SER B O 1
ATOM 3078 N N . LYS B 1 75 ? 20.096 20.999 18.722 1.00 15.01 69 LYS B N 1
ATOM 3079 C CA . LYS B 1 75 ? 20.216 20.057 19.826 1.00 16.54 69 LYS B CA 1
ATOM 3080 C C . LYS B 1 75 ? 20.496 18.668 19.270 1.00 11.73 69 LYS B C 1
ATOM 3081 O O . LYS B 1 75 ? 21.426 17.988 19.705 1.00 16.85 69 LYS B O 1
ATOM 3087 N N . VAL B 1 76 ? 19.683 18.252 18.304 1.00 14.00 70 VAL B N 1
ATOM 3088 C CA . VAL B 1 76 ? 19.853 16.937 17.668 1.00 14.79 70 VAL B CA 1
ATOM 3089 C C . VAL B 1 76 ? 21.319 16.691 17.313 1.00 12.73 70 VAL B C 1
ATOM 3090 O O . VAL B 1 76 ? 21.814 15.553 17.386 1.00 13.17 70 VAL B O 1
ATOM 3094 N N . ASP B 1 77 ? 22.025 17.750 16.899 1.00 11.99 71 ASP B N 1
ATOM 3095 C CA . ASP B 1 77 ? 23.492 17.788 16.756 1.00 11.40 71 ASP B CA 1
ATOM 3096 C C . ASP B 1 77 ? 24.037 16.685 15.843 1.00 11.38 71 ASP B C 1
ATOM 3097 O O . ASP B 1 77 ? 24.901 15.889 16.223 1.00 10.30 71 ASP B O 1
ATOM 3102 N N . LEU B 1 78 ? 23.564 16.691 14.601 1.00 8.99 72 LEU B N 1
ATOM 3103 C CA . LEU B 1 78 ? 24.145 15.805 13.594 1.00 13.44 72 LEU B CA 1
ATOM 3104 C C . LEU B 1 78 ? 25.621 16.110 13.347 1.00 10.44 72 LEU B C 1
ATOM 3105 O O . LEU B 1 78 ? 26.355 15.241 12.839 1.00 11.22 72 LEU B O 1
ATOM 3110 N N . CYS B 1 79 ? 26.091 17.307 13.722 1.00 10.45 73 CYS B N 1
ATOM 3111 C CA . CYS B 1 79 ? 27.511 17.626 13.525 1.00 11.20 73 CYS B CA 1
ATOM 3112 C C . CYS B 1 79 ? 28.399 16.739 14.389 1.00 11.70 73 CYS B C 1
ATOM 3113 O O . CYS B 1 79 ? 29.487 16.322 13.955 1.00 9.94 73 CYS B O 1
ATOM 3116 N N . PHE B 1 80 ? 27.967 16.470 15.628 1.00 9.79 74 PHE B N 1
ATOM 3117 C CA . PHE B 1 80 ? 28.712 15.572 16.512 1.00 11.23 74 PHE B CA 1
ATOM 3118 C C . PHE B 1 80 ? 28.870 14.199 15.875 1.00 11.37 74 PHE B C 1
ATOM 3119 O O . PHE B 1 80 ? 29.962 13.621 15.875 1.00 12.12 74 PHE B O 1
ATOM 3127 N N . LEU B 1 81 ? 27.774 13.664 15.325 1.00 11.00 75 LEU B N 1
ATOM 3128 C CA . LEU B 1 81 ? 27.801 12.393 14.605 1.00 11.18 75 LEU B CA 1
ATOM 3129 C C . LEU B 1 81 ? 28.832 12.416 13.474 1.00 12.09 75 LEU B C 1
ATOM 3130 O O . LEU B 1 81 ? 29.731 11.567 13.403 1.00 11.22 75 LEU B O 1
ATOM 3135 N N . ALA B 1 82 ? 28.708 13.391 12.573 1.00 10.49 76 ALA B N 1
ATOM 3136 C CA . ALA B 1 82 ? 29.624 13.473 11.443 1.00 11.24 76 ALA B CA 1
ATOM 3137 C C . ALA B 1 82 ? 31.060 13.649 11.913 1.00 11.78 76 ALA B C 1
ATOM 3138 O O . ALA B 1 82 ? 31.999 13.159 11.268 1.00 10.42 76 ALA B O 1
ATOM 3140 N N . SER B 1 83 ? 31.254 14.377 13.018 1.00 9.32 77 SER B N 1
ATOM 3141 C CA . SER B 1 83 ? 32.604 14.647 13.505 1.00 10.57 77 SER B CA 1
ATOM 3142 C C . SER B 1 83 ? 33.302 13.394 14.024 1.00 11.27 77 SER B C 1
ATOM 3143 O O . SER B 1 83 ? 34.536 13.373 14.071 1.00 10.79 77 SER B O 1
ATOM 3146 N N . MET B 1 84 ? 32.564 12.348 14.412 1.00 9.43 78 MET B N 1
ATOM 3147 C CA . MET B 1 84 ? 33.238 11.093 14.734 1.00 10.25 78 MET B CA 1
ATOM 3148 C C . MET B 1 84 ? 33.414 10.173 13.532 1.00 11.39 78 MET B C 1
ATOM 3149 O O . MET B 1 84 ? 34.313 9.312 13.557 1.00 12.99 78 MET B O 1
ATOM 3154 N N . TRP B 1 85 ? 32.610 10.344 12.479 1.00 11.20 79 TRP B N 1
ATOM 3155 C CA . TRP B 1 85 ? 32.779 9.521 11.280 1.00 9.17 79 TRP B CA 1
ATOM 3156 C C . TRP B 1 85 ? 34.118 9.788 10.607 1.00 9.46 79 TRP B C 1
ATOM 3157 O O . TRP B 1 85 ? 34.773 8.857 10.121 1.00 9.33 79 TRP B O 1
ATOM 3168 N N . ALA B 1 86 ? 34.508 11.061 10.513 1.00 10.75 80 ALA B N 1
ATOM 3169 C CA . ALA B 1 86 ? 35.748 11.465 9.848 1.00 10.04 80 ALA B CA 1
ATOM 3170 C C . ALA B 1 86 ? 36.423 12.522 10.705 1.00 10.74 80 ALA B C 1
ATOM 3171 O O . ALA B 1 86 ? 36.319 13.724 10.434 1.00 11.79 80 ALA B O 1
ATOM 3173 N N . PRO B 1 87 ? 37.123 12.109 11.765 1.00 10.85 81 PRO B N 1
ATOM 3174 C CA . PRO B 1 87 ? 37.680 13.089 12.712 1.00 11.38 81 PRO B CA 1
ATOM 3175 C C . PRO B 1 87 ? 38.819 13.928 12.162 1.00 14.66 81 PRO B C 1
ATOM 3176 O O . PRO B 1 87 ? 39.207 14.900 12.817 1.00 14.18 81 PRO B O 1
ATOM 3180 N N . ASP B 1 88 ? 39.421 13.585 11.025 1.00 13.11 82 ASP B N 1
ATOM 3181 C CA . ASP B 1 88 ? 40.421 14.496 10.491 1.00 20.41 82 ASP B CA 1
ATOM 3182 C C . ASP B 1 88 ? 39.966 15.151 9.192 1.00 16.91 82 ASP B C 1
ATOM 3183 O O . ASP B 1 88 ? 40.797 15.699 8.462 1.00 16.79 82 ASP B O 1
ATOM 3188 N N . ALA B 1 89 ? 38.655 15.141 8.918 1.00 13.44 83 ALA B N 1
ATOM 3189 C CA . ALA B 1 89 ? 38.134 15.879 7.776 1.00 12.49 83 ALA B CA 1
ATOM 3190 C C . ALA B 1 89 ? 38.433 17.367 7.949 1.00 15.74 83 ALA B C 1
ATOM 3191 O O . ALA B 1 89 ? 38.248 17.914 9.046 1.00 14.67 83 ALA B O 1
ATOM 3193 N N . PRO B 1 90 ? 38.895 18.049 6.899 1.00 14.98 84 PRO B N 1
ATOM 3194 C CA . PRO B 1 90 ? 39.053 19.507 6.983 1.00 15.09 84 PRO B CA 1
ATOM 3195 C C . PRO B 1 90 ? 37.686 20.153 7.182 1.00 14.87 84 PRO B C 1
ATOM 3196 O O . PRO B 1 90 ? 36.652 19.544 6.919 1.00 12.62 84 PRO B O 1
ATOM 3200 N N . GLU B 1 91 ? 37.690 21.401 7.665 1.00 12.24 85 GLU B N 1
ATOM 3201 C CA . GLU B 1 91 ? 36.437 22.073 8.009 1.00 14.62 85 GLU B CA 1
ATOM 3202 C C . GLU B 1 91 ? 35.446 22.094 6.846 1.00 13.94 85 GLU B C 1
ATOM 3203 O O . GLU B 1 91 ? 34.250 21.842 7.042 1.00 11.85 85 GLU B O 1
ATOM 3209 N N . ASP B 1 92 ? 35.896 22.423 5.630 1.00 12.50 86 ASP B N 1
ATOM 3210 C CA . ASP B 1 92 ? 34.907 22.533 4.557 1.00 13.56 86 ASP B CA 1
ATOM 3211 C C . ASP B 1 92 ? 34.282 21.177 4.237 1.00 12.46 86 ASP B C 1
ATOM 3212 O O . ASP B 1 92 ? 33.085 21.097 3.926 1.00 11.96 86 ASP B O 1
ATOM 3217 N N . ARG B 1 93 ? 35.065 20.099 4.304 1.00 11.40 87 ARG B N 1
ATOM 3218 C CA . ARG B 1 93 ? 34.476 18.774 4.096 1.00 12.96 87 ARG B CA 1
ATOM 3219 C C . ARG B 1 93 ? 33.566 18.376 5.258 1.00 11.98 87 ARG B C 1
ATOM 3220 O O . ARG B 1 93 ? 32.538 17.730 5.044 1.00 11.16 87 ARG B O 1
ATOM 3228 N N . LEU B 1 94 ? 33.942 18.711 6.499 1.00 11.05 88 LEU B N 1
ATOM 3229 C CA . LEU B 1 94 ? 33.043 18.426 7.616 1.00 11.01 88 LEU B CA 1
ATOM 3230 C C . LEU B 1 94 ? 31.724 19.158 7.437 1.00 10.64 88 LEU B C 1
ATOM 3231 O O . LEU B 1 94 ? 30.657 18.626 7.760 1.00 10.22 88 LEU B O 1
ATOM 3236 N N . VAL B 1 95 ? 31.778 20.362 6.877 1.00 10.85 89 VAL B N 1
ATOM 3237 C CA . VAL B 1 95 ? 30.561 21.126 6.627 1.00 11.56 89 VAL B CA 1
ATOM 3238 C C . VAL B 1 95 ? 29.668 20.332 5.675 1.00 12.15 89 VAL B C 1
ATOM 3239 O O . VAL B 1 95 ? 28.483 20.126 5.938 1.00 12.07 89 VAL B O 1
ATOM 3243 N N . MET B 1 96 ? 30.246 19.891 4.562 1.00 10.97 90 MET B N 1
ATOM 3244 C CA . MET B 1 96 ? 29.506 19.110 3.580 1.00 11.76 90 MET B CA 1
ATOM 3245 C C . MET B 1 96 ? 28.867 17.915 4.274 1.00 11.71 90 MET B C 1
ATOM 3246 O O . MET B 1 96 ? 27.683 17.632 4.088 1.00 10.55 90 MET B O 1
ATOM 3251 N N . MET B 1 97 ? 29.665 17.217 5.076 1.00 9.34 91 MET B N 1
ATOM 3252 C CA . MET B 1 97 ? 29.190 16.063 5.822 1.00 10.07 91 MET B CA 1
ATOM 3253 C C . MET B 1 97 ? 27.964 16.434 6.646 1.00 10.59 91 MET B C 1
ATOM 3254 O O . MET B 1 97 ? 26.992 15.681 6.694 1.00 9.92 91 MET B O 1
ATOM 3259 N N . LEU B 1 98 ? 28.008 17.595 7.295 1.00 10.77 92 LEU B N 1
ATOM 3260 C CA . LEU B 1 98 ? 26.871 18.028 8.101 1.00 11.93 92 LEU B CA 1
ATOM 3261 C C . LEU B 1 98 ? 25.655 18.295 7.219 1.00 13.58 92 LEU B C 1
ATOM 3262 O O . LEU B 1 98 ? 24.533 17.873 7.546 1.00 9.95 92 LEU B O 1
ATOM 3267 N N . ASP B 1 99 ? 25.859 19.011 6.097 1.00 11.68 93 ASP B N 1
ATOM 3268 C CA . ASP B 1 99 ? 24.783 19.210 5.123 1.00 11.24 93 ASP B CA 1
ATOM 3269 C C . ASP B 1 99 ? 24.169 17.878 4.686 1.00 11.45 93 ASP B C 1
ATOM 3270 O O . ASP B 1 99 ? 22.940 17.748 4.607 1.00 11.97 93 ASP B O 1
ATOM 3275 N N . TRP B 1 100 ? 25.016 16.884 4.370 1.00 9.50 94 TRP B N 1
ATOM 3276 C CA . TRP B 1 100 ? 24.515 15.561 3.979 1.00 8.24 94 TRP B CA 1
ATOM 3277 C C . TRP B 1 100 ? 23.706 14.919 5.099 1.00 10.33 94 TRP B C 1
ATOM 3278 O O . TRP B 1 100 ? 22.657 14.310 4.850 1.00 11.51 94 TRP B O 1
ATOM 3289 N N . ASN B 1 101 ? 24.179 15.023 6.348 1.00 9.88 95 ASN B N 1
ATOM 3290 C CA . ASN B 1 101 ? 23.409 14.422 7.434 1.00 10.89 95 ASN B CA 1
ATOM 3291 C C . ASN B 1 101 ? 22.052 15.086 7.581 1.00 13.40 95 ASN B C 1
ATOM 3292 O O . ASN B 1 101 ? 21.042 14.407 7.811 1.00 12.81 95 ASN B O 1
ATOM 3297 N N . HIS B 1 102 ? 21.997 16.413 7.430 1.00 10.63 96 HIS B N 1
ATOM 3298 C CA . HIS B 1 102 ? 20.702 17.084 7.437 1.00 11.86 96 HIS B CA 1
ATOM 3299 C C . HIS B 1 102 ? 19.851 16.626 6.267 1.00 13.17 96 HIS B C 1
ATOM 3300 O O . HIS B 1 102 ? 18.652 16.375 6.427 1.00 12.45 96 HIS B O 1
ATOM 3307 N N . TRP B 1 103 ? 20.459 16.485 5.084 1.00 10.66 97 TRP B N 1
ATOM 3308 C CA . TRP B 1 103 ? 19.704 16.003 3.929 1.00 11.86 97 TRP B CA 1
ATOM 3309 C C . TRP B 1 103 ? 19.070 14.648 4.218 1.00 12.29 97 TRP B C 1
ATOM 3310 O O . TRP B 1 103 ? 17.870 14.450 3.992 1.00 13.59 97 TRP B O 1
ATOM 3321 N N . VAL B 1 104 ? 19.870 13.688 4.689 1.00 11.89 98 VAL B N 1
ATOM 3322 C CA . VAL B 1 104 ? 19.362 12.325 4.789 1.00 10.86 98 VAL B CA 1
ATOM 3323 C C . VAL B 1 104 ? 18.278 12.223 5.855 1.00 12.13 98 VAL B C 1
ATOM 3324 O O . VAL B 1 104 ? 17.339 11.446 5.703 1.00 13.76 98 VAL B O 1
ATOM 3328 N N . PHE B 1 105 ? 18.366 12.999 6.940 1.00 15.29 99 PHE B N 1
ATOM 3329 C CA . PHE B 1 105 ? 17.283 12.968 7.915 1.00 17.58 99 PHE B CA 1
ATOM 3330 C C . PHE B 1 105 ? 15.998 13.535 7.328 1.00 17.39 99 PHE B C 1
ATOM 3331 O O . PHE B 1 105 ? 14.921 12.966 7.530 1.00 17.41 99 PHE B O 1
ATOM 3339 N N . LEU B 1 106 ? 16.092 14.651 6.595 1.00 13.99 100 LEU B N 1
ATOM 3340 C CA . LEU B 1 106 ? 14.902 15.234 5.972 1.00 13.94 100 LEU B CA 1
ATOM 3341 C C . LEU B 1 106 ? 14.369 14.349 4.848 1.00 15.93 100 LEU B C 1
ATOM 3342 O O . LEU B 1 106 ? 13.155 14.153 4.724 1.00 13.89 100 LEU B O 1
ATOM 3347 N N . PHE B 1 107 ? 15.269 13.808 4.019 1.00 12.89 101 PHE B N 1
ATOM 3348 C CA . PHE B 1 107 ? 14.876 12.909 2.936 1.00 14.26 101 PHE B CA 1
ATOM 3349 C C . PHE B 1 107 ? 14.181 11.665 3.477 1.00 13.04 101 PHE B C 1
ATOM 3350 O O . PHE B 1 107 ? 13.099 11.291 3.019 1.00 15.36 101 PHE B O 1
ATOM 3358 N N . ASP B 1 108 ? 14.795 11.027 4.467 1.00 13.45 102 ASP B N 1
ATOM 3359 C CA . ASP B 1 108 ? 14.314 9.750 4.978 1.00 14.29 102 ASP B CA 1
ATOM 3360 C C . ASP B 1 108 ? 12.936 9.883 5.617 1.00 17.00 102 ASP B C 1
ATOM 3361 O O . ASP B 1 108 ? 12.090 8.988 5.479 1.00 13.21 102 ASP B O 1
ATOM 3366 N N . ASP B 1 109 ? 12.698 10.993 6.327 1.00 16.77 103 ASP B N 1
ATOM 3367 C CA . ASP B 1 109 ? 11.399 11.218 6.951 1.00 16.95 103 ASP B CA 1
ATOM 3368 C C . ASP B 1 109 ? 10.263 11.153 5.944 1.00 18.59 103 ASP B C 1
ATOM 3369 O O . ASP B 1 109 ? 9.162 10.720 6.293 1.00 16.45 103 ASP B O 1
ATOM 3374 N N . GLN B 1 110 ? 10.503 11.570 4.696 1.00 15.92 104 GLN B N 1
ATOM 3375 C CA . GLN B 1 110 ? 9.436 11.556 3.699 1.00 15.70 104 GLN B CA 1
ATOM 3376 C C . GLN B 1 110 ? 8.902 10.148 3.470 1.00 18.67 104 GLN B C 1
ATOM 3377 O O . GLN B 1 110 ? 7.698 9.972 3.233 1.00 17.36 104 GLN B O 1
ATOM 3383 N N . PHE B 1 111 ? 9.780 9.140 3.562 1.00 16.48 105 PHE B N 1
ATOM 3384 C CA . PHE B 1 111 ? 9.464 7.731 3.360 1.00 16.31 105 PHE B CA 1
ATOM 3385 C C . PHE B 1 111 ? 8.979 7.051 4.641 1.00 22.18 105 PHE B C 1
ATOM 3386 O O . PHE B 1 111 ? 8.082 6.202 4.586 1.00 23.34 105 PHE B O 1
ATOM 3394 N N . ASP B 1 112 ? 9.537 7.409 5.800 1.00 16.11 106 ASP B N 1
ATOM 3395 C CA . ASP B 1 112 ? 9.166 6.735 7.044 1.00 20.12 106 ASP B CA 1
ATOM 3396 C C . ASP B 1 112 ? 7.851 7.266 7.610 1.00 26.58 106 ASP B C 1
ATOM 3397 O O . ASP B 1 112 ? 7.055 6.498 8.165 1.00 25.99 106 ASP B O 1
ATOM 3402 N N . GLU B 1 113 ? 7.620 8.578 7.509 1.00 22.99 107 GLU B N 1
ATOM 3403 C CA . GLU B 1 113 ? 6.490 9.221 8.167 1.00 23.15 107 GLU B CA 1
ATOM 3404 C C . GLU B 1 113 ? 5.698 10.144 7.266 1.00 29.10 107 GLU B C 1
ATOM 3405 O O . GLU B 1 113 ? 4.513 10.371 7.548 1.00 25.38 107 GLU B O 1
ATOM 3411 N N . GLY B 1 114 ? 6.294 10.676 6.198 1.00 22.78 108 GLY B N 1
ATOM 3412 C CA . GLY B 1 114 ? 5.728 11.773 5.443 1.00 21.08 108 GLY B CA 1
ATOM 3413 C C . GLY B 1 114 ? 4.949 11.352 4.217 1.00 18.85 108 GLY B C 1
ATOM 3414 O O . GLY B 1 114 ? 4.329 10.284 4.176 1.00 19.75 108 GLY B O 1
ATOM 3415 N N . HIS B 1 115 ? 4.998 12.209 3.191 1.00 18.13 109 HIS B N 1
ATOM 3416 C CA . HIS B 1 115 ? 4.079 12.098 2.066 1.00 23.05 109 HIS B CA 1
ATOM 3417 C C . HIS B 1 115 ? 4.358 10.897 1.171 1.00 22.16 109 HIS B C 1
ATOM 3418 O O . HIS B 1 115 ? 3.469 10.509 0.410 1.00 24.11 109 HIS B O 1
ATOM 3425 N N . LEU B 1 116 ? 5.549 10.292 1.241 1.00 20.84 110 LEU B N 1
ATOM 3426 C CA . LEU B 1 116 ? 5.857 9.121 0.422 1.00 20.74 110 LEU B CA 1
ATOM 3427 C C . LEU B 1 116 ? 5.620 7.806 1.159 1.00 21.82 110 LEU B C 1
ATOM 3428 O O . LEU B 1 116 ? 5.857 6.739 0.587 1.00 20.65 110 LEU B O 1
ATOM 3433 N N . LYS B 1 117 ? 5.145 7.865 2.407 1.00 19.36 111 LYS B N 1
ATOM 3434 C CA . LYS B 1 117 ? 5.144 6.691 3.275 1.00 23.16 111 LYS B CA 1
ATOM 3435 C C . LYS B 1 117 ? 4.338 5.544 2.677 1.00 26.34 111 LYS B C 1
ATOM 3436 O O . LYS B 1 117 ? 4.722 4.373 2.792 1.00 24.31 111 LYS B O 1
ATOM 3442 N N . GLU B 1 118 ? 3.225 5.858 2.032 1.00 22.68 112 GLU B N 1
ATOM 3443 C CA . GLU B 1 118 ? 2.352 4.821 1.500 1.00 24.13 112 GLU B CA 1
ATOM 3444 C C . GLU B 1 118 ? 2.034 5.068 0.029 1.00 22.72 112 GLU B C 1
ATOM 3445 O O . GLU B 1 118 ? 0.958 4.711 -0.446 1.00 24.56 112 GLU B O 1
ATOM 3451 N N . ASP B 1 119 ? 2.971 5.654 -0.715 1.00 20.64 113 ASP B N 1
ATOM 3452 C CA . ASP B 1 119 ? 2.745 6.029 -2.109 1.00 21.50 113 ASP B CA 1
ATOM 3453 C C . ASP B 1 119 ? 3.889 5.460 -2.941 1.00 24.29 113 ASP B C 1
ATOM 3454 O O . ASP B 1 119 ? 4.898 6.141 -3.181 1.00 23.54 113 ASP B O 1
ATOM 3459 N N . PRO B 1 120 ? 3.770 4.205 -3.395 1.00 24.31 114 PRO B N 1
ATOM 3460 C CA . PRO B 1 120 ? 4.867 3.606 -4.178 1.00 20.44 114 PRO B CA 1
ATOM 3461 C C . PRO B 1 120 ? 5.237 4.390 -5.422 1.00 22.67 114 PRO B C 1
ATOM 3462 O O . PRO B 1 120 ? 6.431 4.579 -5.687 1.00 21.06 114 PRO B O 1
ATOM 3466 N N . ALA B 1 121 ? 4.252 4.871 -6.188 1.00 20.67 115 ALA B N 1
ATOM 3467 C CA . ALA B 1 121 ? 4.558 5.611 -7.409 1.00 21.64 115 ALA B CA 1
ATOM 3468 C C . ALA B 1 121 ? 5.335 6.893 -7.109 1.00 22.85 115 ALA B C 1
ATOM 3469 O O . ALA B 1 121 ? 6.334 7.198 -7.774 1.00 22.80 115 ALA B O 1
ATOM 3471 N N . ALA B 1 122 ? 4.867 7.681 -6.138 1.00 20.33 116 ALA B N 1
ATOM 3472 C CA . ALA B 1 122 ? 5.571 8.918 -5.807 1.00 22.18 116 ALA B CA 1
ATOM 3473 C C . ALA B 1 122 ? 6.934 8.627 -5.183 1.00 18.90 116 ALA B C 1
ATOM 3474 O O . ALA B 1 122 ? 7.902 9.355 -5.428 1.00 19.21 116 ALA B O 1
ATOM 3476 N N . ALA B 1 123 ? 7.035 7.562 -4.379 1.00 19.82 117 ALA B N 1
ATOM 3477 C CA . ALA B 1 123 ? 8.326 7.209 -3.796 1.00 19.53 117 ALA B CA 1
ATOM 3478 C C . ALA B 1 123 ? 9.333 6.859 -4.883 1.00 21.21 117 ALA B C 1
ATOM 3479 O O . ALA B 1 123 ? 10.498 7.278 -4.820 1.00 16.70 117 ALA B O 1
ATOM 3481 N N . ALA B 1 124 ? 8.894 6.104 -5.899 1.00 20.23 118 ALA B N 1
ATOM 3482 C CA . ALA B 1 124 ? 9.773 5.755 -7.014 1.00 21.56 118 ALA B CA 1
ATOM 3483 C C . ALA B 1 124 ? 10.215 6.992 -7.793 1.00 19.41 118 ALA B C 1
ATOM 3484 O O . ALA B 1 124 ? 11.369 7.081 -8.233 1.00 19.16 118 ALA B O 1
ATOM 3486 N N . GLU B 1 125 ? 9.306 7.948 -7.986 1.00 19.62 119 GLU B N 1
ATOM 3487 C CA . GLU B 1 125 ? 9.651 9.169 -8.713 1.00 22.60 119 GLU B CA 1
ATOM 3488 C C . GLU B 1 125 ? 10.644 10.023 -7.928 1.00 19.90 119 GLU B C 1
ATOM 3489 O O . GLU B 1 125 ? 11.540 10.640 -8.518 1.00 19.07 119 GLU B O 1
ATOM 3495 N N . GLU B 1 126 ? 10.482 10.093 -6.602 1.00 18.02 120 GLU B N 1
ATOM 3496 C CA . GLU B 1 126 ? 11.432 10.837 -5.768 1.00 19.22 120 GLU B CA 1
ATOM 3497 C C . GLU B 1 126 ? 12.839 10.254 -5.882 1.00 17.60 120 GLU B C 1
ATOM 3498 O O . GLU B 1 126 ? 13.821 10.988 -6.065 1.00 18.13 120 GLU B O 1
ATOM 3504 N N . VAL B 1 127 ? 12.951 8.929 -5.763 1.00 16.31 121 VAL B N 1
ATOM 3505 C CA . VAL B 1 127 ? 14.235 8.253 -5.939 1.00 15.96 121 VAL B CA 1
ATOM 3506 C C . VAL B 1 127 ? 14.800 8.533 -7.324 1.00 17.36 121 VAL B C 1
ATOM 3507 O O . VAL B 1 127 ? 15.997 8.824 -7.480 1.00 16.98 121 VAL B O 1
ATOM 3511 N N . LYS B 1 128 ? 13.951 8.444 -8.353 1.00 20.26 122 LYS B N 1
ATOM 3512 C CA . LYS B 1 128 ? 14.417 8.691 -9.715 1.00 18.92 122 LYS B CA 1
ATOM 3513 C C . LYS B 1 128 ? 14.962 10.103 -9.848 1.00 16.79 122 LYS B C 1
ATOM 3514 O O . LYS B 1 128 ? 16.054 10.309 -10.379 1.00 19.33 122 LYS B O 1
ATOM 3520 N N . GLN B 1 129 ? 14.213 11.093 -9.356 1.00 16.96 123 GLN B N 1
ATOM 3521 C CA . GLN B 1 129 ? 14.653 12.482 -9.457 1.00 17.26 123 GLN B CA 1
ATOM 3522 C C . GLN B 1 129 ? 15.898 12.740 -8.612 1.00 16.71 123 GLN B C 1
ATOM 3523 O O . GLN B 1 129 ? 16.777 13.513 -9.008 1.00 17.58 123 GLN B O 1
ATOM 3529 N N . THR B 1 130 ? 15.991 12.116 -7.442 1.00 15.66 124 THR B N 1
ATOM 3530 C CA . THR B 1 130 ? 17.170 12.331 -6.615 1.00 15.76 124 THR B CA 1
ATOM 3531 C C . THR B 1 130 ? 18.396 11.654 -7.226 1.00 14.31 124 THR B C 1
ATOM 3532 O O . THR B 1 130 ? 19.490 12.229 -7.222 1.00 14.56 124 THR B O 1
ATOM 3536 N N . ILE B 1 131 ? 18.232 10.456 -7.798 1.00 15.29 125 ILE B N 1
ATOM 3537 C CA . ILE B 1 131 ? 19.349 9.808 -8.491 1.00 17.43 125 ILE B CA 1
ATOM 3538 C C . ILE B 1 131 ? 19.833 10.664 -9.658 1.00 16.87 125 ILE B C 1
ATOM 3539 O O . ILE B 1 131 ? 21.039 10.759 -9.917 1.00 16.97 125 ILE B O 1
ATOM 3544 N N . ALA B 1 132 ? 18.902 11.298 -10.384 1.00 15.55 126 ALA B N 1
ATOM 3545 C CA . ALA B 1 132 ? 19.267 12.118 -11.540 1.00 19.10 126 ALA B CA 1
ATOM 3546 C C . ALA B 1 132 ? 20.158 13.284 -11.159 1.00 20.67 126 ALA B C 1
ATOM 3547 O O . ALA B 1 132 ? 20.854 13.825 -12.021 1.00 16.53 126 ALA B O 1
ATOM 3549 N N . ILE B 1 133 ? 20.147 13.692 -9.888 1.00 17.67 127 ILE B N 1
ATOM 3550 C CA . ILE B 1 133 ? 21.047 14.756 -9.451 1.00 16.20 127 ILE 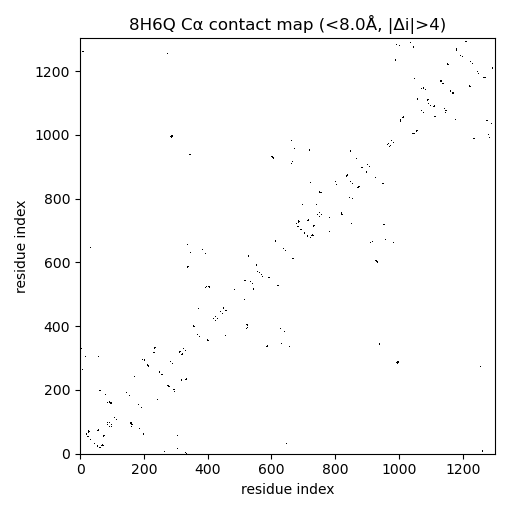B CA 1
ATOM 3551 C C . ILE B 1 133 ? 22.506 14.369 -9.658 1.00 19.53 127 ILE B C 1
ATOM 3552 O O . ILE B 1 133 ? 23.341 15.229 -9.962 1.00 16.77 127 ILE B O 1
ATOM 3557 N N . MET B 1 134 ? 22.842 13.083 -9.503 1.00 18.24 128 MET B N 1
ATOM 3558 C CA . MET B 1 134 ? 24.246 12.654 -9.537 1.00 19.36 128 MET B CA 1
ATOM 3559 C C . MET B 1 134 ? 24.667 12.343 -10.973 1.00 19.68 128 MET B C 1
ATOM 3560 O O . MET B 1 134 ? 24.830 11.195 -11.383 1.00 17.54 128 MET B O 1
ATOM 3565 N N . GLY B 1 135 ? 24.846 13.414 -11.739 1.00 23.50 129 GLY B N 1
ATOM 3566 C CA . GLY B 1 135 ? 25.312 13.306 -13.102 1.00 27.82 129 GLY B CA 1
ATOM 3567 C C . GLY B 1 135 ? 24.259 12.932 -14.115 1.00 29.79 129 GLY B C 1
ATOM 3568 O O . GLY B 1 135 ? 24.601 12.716 -15.284 1.00 31.77 129 GLY B O 1
ATOM 3569 N N . GLY B 1 136 ? 23.001 12.817 -13.709 1.00 27.68 130 GLY B N 1
ATOM 3570 C CA . GLY B 1 136 ? 21.913 12.530 -14.621 1.00 23.14 130 GLY B CA 1
ATOM 3571 C C . GLY B 1 136 ? 21.350 13.805 -15.205 1.00 28.95 130 GLY B C 1
ATOM 3572 O O . GLY B 1 136 ? 22.041 14.826 -15.316 1.00 29.17 130 GLY B O 1
ATOM 3573 N N . ASN B 1 137 ? 20.065 13.763 -15.555 1.00 28.58 131 ASN B N 1
ATOM 3574 C CA . ASN B 1 137 ? 19.434 14.869 -16.262 1.00 32.72 131 ASN B CA 1
ATOM 3575 C C . ASN B 1 137 ? 18.699 15.829 -15.331 1.00 27.63 131 ASN B C 1
ATOM 3576 O O . ASN B 1 137 ? 17.800 16.544 -15.781 1.00 31.79 131 ASN B O 1
ATOM 3581 N N . ALA B 1 138 ? 19.066 15.868 -14.054 1.00 24.32 132 ALA B N 1
ATOM 3582 C CA . ALA B 1 138 ? 18.376 16.720 -13.099 1.00 26.43 132 ALA B CA 1
ATOM 3583 C C . ALA B 1 138 ? 18.490 18.193 -13.490 1.00 27.31 132 ALA B C 1
ATOM 3584 O O . ALA B 1 138 ? 19.520 18.626 -14.009 1.00 27.01 132 ALA B O 1
ATOM 3586 N N . PRO B 1 139 ? 17.458 18.993 -13.220 1.00 25.20 133 PRO B N 1
ATOM 3587 C CA . PRO B 1 139 ? 17.604 20.444 -13.348 1.00 24.70 133 PRO B CA 1
ATOM 3588 C C . PRO B 1 139 ? 18.501 20.966 -12.240 1.00 24.89 133 PRO B C 1
ATOM 3589 O O . PRO B 1 139 ? 18.902 20.235 -11.333 1.00 25.94 133 PRO B O 1
ATOM 3593 N N . ARG B 1 140 ? 18.818 22.251 -12.304 1.00 22.28 134 ARG B N 1
ATOM 3594 C CA . ARG B 1 140 ? 19.473 22.886 -11.167 1.00 25.14 134 ARG B CA 1
ATOM 3595 C C . ARG B 1 140 ? 18.409 23.284 -10.146 1.00 25.36 134 ARG B C 1
ATOM 3596 O O . ARG B 1 140 ? 17.512 24.081 -10.445 1.00 25.37 134 ARG B O 1
ATOM 3604 N N . TYR B 1 141 ? 18.485 22.712 -8.952 1.00 19.71 135 TYR B N 1
ATOM 3605 C CA . TYR B 1 141 ? 17.529 23.044 -7.913 1.00 17.81 135 TYR B CA 1
ATOM 3606 C C . TYR B 1 141 ? 17.971 24.293 -7.165 1.00 21.00 135 TYR B C 1
ATOM 3607 O O . TYR B 1 141 ? 19.161 24.619 -7.091 1.00 18.15 135 TYR B O 1
ATOM 3616 N N . THR B 1 142 ? 16.988 25.001 -6.626 1.00 18.50 136 THR B N 1
ATOM 3617 C CA . THR B 1 142 ? 17.213 26.106 -5.714 1.00 20.38 136 THR B CA 1
ATOM 3618 C C . THR B 1 142 ? 16.578 25.764 -4.377 1.00 18.36 136 THR B C 1
ATOM 3619 O O . THR B 1 142 ? 15.751 24.852 -4.278 1.00 19.31 136 THR B O 1
ATOM 3623 N N . ALA B 1 143 ? 16.962 26.512 -3.341 1.00 17.18 137 ALA B N 1
ATOM 3624 C CA . ALA B 1 143 ? 16.320 26.319 -2.047 1.00 19.47 137 ALA B CA 1
ATOM 3625 C C . ALA B 1 143 ? 14.823 26.552 -2.146 1.00 22.62 137 ALA B C 1
ATOM 3626 O O . ALA B 1 143 ? 14.045 25.887 -1.456 1.00 20.52 137 ALA B O 1
ATOM 3628 N N . GLU B 1 144 ? 14.421 27.466 -3.023 1.00 20.79 138 GLU B N 1
ATOM 3629 C CA . GLU B 1 144 ? 13.011 27.802 -3.195 1.00 24.59 138 GLU B CA 1
ATOM 3630 C C . GLU B 1 144 ? 12.211 26.820 -4.055 1.00 22.60 138 GLU B C 1
ATOM 3631 O O . GLU B 1 144 ? 10.997 26.704 -3.888 1.00 21.32 138 GLU B O 1
ATOM 3637 N N . SER B 1 145 ? 12.874 26.116 -4.968 1.00 20.42 139 SER B N 1
ATOM 3638 C CA . SER B 1 145 ? 12.158 25.181 -5.833 1.00 23.98 139 SER B CA 1
ATOM 3639 C C . SER B 1 145 ? 12.037 23.799 -5.196 1.00 22.60 139 SER B C 1
ATOM 3640 O O . SER B 1 145 ? 10.999 23.143 -5.337 1.00 19.04 139 SER B O 1
ATOM 3643 N N . ASN B 1 146 ? 13.064 23.345 -4.481 1.00 18.30 140 ASN B N 1
ATOM 3644 C CA . ASN B 1 146 ? 13.003 22.036 -3.828 1.00 16.95 140 ASN B CA 1
ATOM 3645 C C . ASN B 1 146 ? 14.137 21.970 -2.821 1.00 15.29 140 ASN B C 1
ATOM 3646 O O . ASN B 1 146 ? 15.256 21.575 -3.171 1.00 15.41 140 ASN B O 1
ATOM 3651 N N . PRO B 1 147 ? 13.887 22.380 -1.577 1.00 15.23 141 PRO B N 1
ATOM 3652 C CA . PRO B 1 147 ? 14.998 22.551 -0.630 1.00 19.90 141 PRO B CA 1
ATOM 3653 C C . PRO B 1 147 ? 15.744 21.263 -0.338 1.00 16.43 141 PRO B C 1
ATOM 3654 O O . PRO B 1 147 ? 16.975 21.296 -0.221 1.00 15.95 141 PRO B O 1
ATOM 3658 N N . ILE B 1 148 ? 15.049 20.128 -0.215 1.00 14.07 142 ILE B N 1
ATOM 3659 C CA . ILE B 1 148 ? 15.747 18.888 0.119 1.00 12.74 142 ILE B CA 1
ATOM 3660 C C . ILE B 1 148 ? 16.611 18.427 -1.051 1.00 13.41 142 ILE B C 1
ATOM 3661 O O . ILE B 1 148 ? 17.793 18.101 -0.875 1.00 12.55 142 ILE B O 1
ATOM 3666 N N . ARG B 1 149 ? 16.056 18.418 -2.267 1.00 14.31 143 ARG B N 1
ATOM 3667 C CA . ARG B 1 149 ? 16.888 18.071 -3.420 1.00 12.30 143 ARG B CA 1
ATOM 3668 C C . ARG B 1 149 ? 18.031 19.065 -3.598 1.00 12.31 143 ARG B C 1
ATOM 3669 O O . ARG B 1 149 ? 19.116 18.689 -4.055 1.00 10.75 143 ARG B O 1
ATOM 3677 N N . TYR B 1 150 ? 17.800 20.332 -3.249 1.00 12.85 144 TYR B N 1
ATOM 3678 C CA . TYR B 1 150 ? 18.845 21.349 -3.339 1.00 13.89 144 TYR B CA 1
ATOM 3679 C C . TYR B 1 150 ? 20.031 21.005 -2.441 1.00 13.98 144 TYR B C 1
ATOM 3680 O O . TYR B 1 150 ? 21.191 21.093 -2.863 1.00 12.53 144 TYR B O 1
ATOM 3689 N N . VAL B 1 151 ? 19.762 20.604 -1.194 1.00 12.56 145 VAL B N 1
ATOM 3690 C CA . VAL B 1 151 ? 20.860 20.226 -0.301 1.00 12.36 145 VAL B CA 1
ATOM 3691 C C . VAL B 1 151 ? 21.639 19.064 -0.895 1.00 12.52 145 VAL B C 1
ATOM 3692 O O . VAL B 1 151 ? 22.877 19.074 -0.954 1.00 11.32 145 VAL B O 1
ATOM 3696 N N . PHE B 1 152 ? 20.924 18.041 -1.361 1.00 10.50 146 PHE B N 1
ATOM 3697 C CA . PHE B 1 152 ? 21.622 16.895 -1.934 1.00 12.19 146 PHE B CA 1
ATOM 3698 C C . PHE B 1 152 ? 22.476 17.311 -3.125 1.00 12.24 146 PHE B C 1
ATOM 3699 O O . PHE B 1 152 ? 23.610 16.845 -3.282 1.00 12.31 146 PHE B O 1
ATOM 3707 N N . GLN B 1 153 ? 21.940 18.179 -3.983 1.00 11.85 147 GLN B N 1
ATOM 3708 C CA . GLN B 1 153 ? 22.706 18.662 -5.126 1.00 15.38 147 GLN B CA 1
ATOM 3709 C C . GLN B 1 153 ? 23.947 19.418 -4.684 1.00 13.06 147 GLN B C 1
ATOM 3710 O O . GLN B 1 153 ? 25.018 19.269 -5.285 1.00 13.70 147 GLN B O 1
ATOM 3716 N N . GLN B 1 154 ? 23.813 20.276 -3.668 1.00 12.54 148 GLN B N 1
ATOM 3717 C CA . GLN B 1 154 ? 24.979 21.010 -3.191 1.00 14.65 148 GLN B CA 1
ATOM 3718 C C . GLN B 1 154 ? 26.045 20.046 -2.687 1.00 14.14 148 GLN B C 1
ATOM 3719 O O . GLN B 1 154 ? 27.243 20.249 -2.928 1.00 14.40 148 GLN B O 1
ATOM 3725 N N . CYS B 1 155 ? 25.627 18.986 -1.986 1.00 11.59 149 CYS B N 1
ATOM 3726 C CA . CYS B 1 155 ? 26.592 17.978 -1.542 1.00 11.75 149 CYS B CA 1
ATOM 3727 C C . CYS B 1 155 ? 27.226 17.261 -2.732 1.00 11.73 149 CYS B C 1
ATOM 3728 O O . CYS B 1 155 ? 28.443 17.059 -2.763 1.00 12.64 149 CYS B O 1
ATOM 3731 N N . TRP B 1 156 ? 26.415 16.867 -3.719 1.00 12.21 150 TRP B N 1
ATOM 3732 C CA . TRP B 1 156 ? 26.953 16.150 -4.869 1.00 15.11 150 TRP B CA 1
ATOM 3733 C C . TRP B 1 156 ? 27.974 17.004 -5.620 1.00 14.29 150 TRP B C 1
ATOM 3734 O O . TRP B 1 156 ? 29.023 16.502 -6.039 1.00 13.10 150 TRP B O 1
ATOM 3745 N N . ASP B 1 157 ? 27.668 18.294 -5.819 1.00 15.00 151 ASP B N 1
ATOM 3746 C CA . ASP B 1 157 ? 28.595 19.209 -6.482 1.00 15.00 151 ASP B CA 1
ATOM 3747 C C . ASP B 1 157 ? 29.956 19.198 -5.805 1.00 15.65 151 ASP B C 1
ATOM 3748 O O . ASP B 1 157 ? 30.997 19.159 -6.468 1.00 14.80 151 ASP B O 1
ATOM 3753 N N . ARG B 1 158 ? 29.959 19.250 -4.477 1.00 14.06 152 ARG B N 1
ATOM 3754 C CA . ARG B 1 158 ? 31.209 19.247 -3.723 1.00 14.06 152 ARG B CA 1
ATOM 3755 C C . ARG B 1 158 ? 31.909 17.898 -3.847 1.00 13.74 152 ARG B C 1
ATOM 3756 O O . ARG B 1 158 ? 33.123 17.825 -4.041 1.00 13.65 152 ARG B O 1
ATOM 3764 N N . LEU B 1 159 ? 31.131 16.826 -3.733 1.00 12.41 153 LEU B N 1
ATOM 3765 C CA . LEU B 1 159 ? 31.667 15.474 -3.830 1.00 11.95 153 LEU B CA 1
ATOM 3766 C C . LEU B 1 159 ? 32.367 15.249 -5.166 1.00 15.09 153 LEU B C 1
ATOM 3767 O O . LEU B 1 159 ? 33.490 14.747 -5.212 1.00 13.36 153 LEU B O 1
ATOM 3772 N N . LYS B 1 160 ? 31.698 15.625 -6.251 1.00 13.04 154 LYS B N 1
ATOM 3773 C CA . LYS B 1 160 ? 32.258 15.462 -7.587 1.00 15.18 154 LYS B CA 1
ATOM 3774 C C . LYS B 1 160 ? 33.551 16.241 -7.743 1.00 17.38 154 LYS B C 1
ATOM 3775 O O . LYS B 1 160 ? 34.508 15.754 -8.351 1.00 17.25 154 LYS B O 1
ATOM 3781 N N . ALA B 1 161 ? 33.609 17.451 -7.181 1.00 16.39 155 ALA B N 1
ATOM 3782 C CA . ALA B 1 161 ? 34.734 18.329 -7.472 1.00 18.66 155 ALA B CA 1
ATOM 3783 C C . ALA B 1 161 ? 36.052 17.810 -6.917 1.00 19.35 155 ALA B C 1
ATOM 3784 O O . ALA B 1 161 ? 37.108 18.213 -7.414 1.00 19.12 155 ALA B O 1
ATOM 3786 N N . VAL B 1 162 ? 36.036 16.916 -5.917 1.00 15.82 156 VAL B N 1
ATOM 3787 C CA . VAL B 1 162 ? 37.297 16.459 -5.338 1.00 15.96 156 VAL B CA 1
ATOM 3788 C C . VAL B 1 162 ? 37.418 14.946 -5.368 1.00 18.29 156 VAL B C 1
ATOM 3789 O O . VAL B 1 162 ? 38.273 14.384 -4.681 1.00 20.93 156 VAL B O 1
ATOM 3793 N N . SER B 1 163 ? 36.579 14.268 -6.142 1.00 15.09 157 SER B N 1
ATOM 3794 C CA . SER B 1 163 ? 36.588 12.811 -6.169 1.00 16.77 157 SER B CA 1
ATOM 3795 C C . SER B 1 163 ? 36.819 12.308 -7.587 1.00 16.27 157 SER B C 1
ATOM 3796 O O . SER B 1 163 ? 36.325 12.895 -8.553 1.00 17.72 157 SER B O 1
ATOM 3799 N N . SER B 1 164 ? 37.545 11.202 -7.698 1.00 16.26 158 SER B N 1
ATOM 3800 C CA . SER B 1 164 ? 37.726 10.530 -8.979 1.00 17.62 158 SER B CA 1
ATOM 3801 C C . SER B 1 164 ? 36.391 10.018 -9.525 1.00 21.24 158 SER B C 1
ATOM 3802 O O . SER B 1 164 ? 35.387 9.889 -8.801 1.00 17.75 158 SER B O 1
ATOM 3805 N N . GLN B 1 165 ? 36.390 9.700 -10.823 1.00 17.06 159 GLN B N 1
ATOM 3806 C CA . GLN B 1 165 ? 35.200 9.108 -11.423 1.00 20.86 159 GLN B CA 1
ATOM 3807 C C . GLN B 1 165 ? 34.818 7.824 -10.698 1.00 17.38 159 GLN B C 1
ATOM 3808 O O . GLN B 1 165 ? 33.634 7.547 -10.475 1.00 15.67 159 GLN B O 1
ATOM 3814 N N . GLU B 1 166 ? 35.815 7.037 -10.309 1.00 16.19 160 GLU B N 1
ATOM 3815 C CA . GLU B 1 166 ? 35.547 5.793 -9.598 1.00 18.53 160 GLU B CA 1
ATOM 3816 C C . GLU B 1 166 ? 34.856 6.049 -8.258 1.00 12.50 160 GLU B C 1
ATOM 3817 O O . GLU B 1 166 ? 33.902 5.343 -7.895 1.00 13.95 160 GLU B O 1
ATOM 3823 N N . MET B 1 167 ? 35.319 7.050 -7.509 1.00 15.18 161 MET B N 1
ATOM 3824 C CA . MET B 1 167 ? 34.706 7.338 -6.208 1.00 13.51 161 MET B CA 1
ATOM 3825 C C . MET B 1 167 ? 33.336 7.998 -6.359 1.00 13.60 161 MET B C 1
ATOM 3826 O O . MET B 1 167 ? 32.458 7.821 -5.496 1.00 12.41 161 MET B O 1
ATOM 3831 N N . GLN B 1 168 ? 33.113 8.740 -7.447 1.00 11.83 162 GLN B N 1
ATOM 3832 C CA . GLN B 1 168 ? 31.770 9.252 -7.721 1.00 13.20 162 GLN B CA 1
ATOM 3833 C C . GLN B 1 168 ? 30.784 8.110 -7.944 1.00 13.26 162 GLN B C 1
ATOM 3834 O O . GLN B 1 168 ? 29.662 8.126 -7.425 1.00 13.01 162 GLN B O 1
ATOM 3840 N N . GLN B 1 169 ? 31.180 7.114 -8.738 1.00 12.35 163 GLN B N 1
ATOM 3841 C CA . GLN B 1 169 ? 30.295 5.984 -8.988 1.00 13.01 163 GLN B CA 1
ATOM 3842 C C . GLN B 1 169 ? 30.065 5.150 -7.726 1.00 15.29 163 GLN B C 1
ATOM 3843 O O . GLN B 1 169 ? 28.980 4.590 -7.546 1.00 12.50 163 GLN B O 1
ATOM 3849 N N . ARG B 1 170 ? 31.040 5.105 -6.825 1.00 12.59 164 ARG B N 1
ATOM 3850 C CA . ARG B 1 170 ? 30.853 4.370 -5.577 1.00 12.13 164 ARG B CA 1
ATOM 3851 C C . ARG B 1 170 ? 29.721 5.049 -4.804 1.00 11.79 164 ARG B C 1
ATOM 3852 O O . ARG B 1 170 ? 28.740 4.415 -4.414 1.00 12.22 164 ARG B O 1
ATOM 3860 N N . TRP B 1 171 ? 29.887 6.344 -4.589 1.00 12.44 165 TRP B N 1
ATOM 3861 C CA . TRP B 1 171 ? 28.928 7.195 -3.934 1.00 12.83 165 TRP B CA 1
ATOM 3862 C C . TRP B 1 171 ? 27.524 6.948 -4.521 1.00 12.63 165 TRP B C 1
ATOM 3863 O O . TRP B 1 171 ? 26.598 6.657 -3.815 1.00 12.95 165 TRP B O 1
ATOM 3874 N N . ILE B 1 172 ? 27.439 7.035 -5.837 1.00 13.71 166 ILE B N 1
ATOM 3875 C CA . ILE B 1 172 ? 26.167 6.753 -6.504 1.00 14.65 166 ILE B CA 1
ATOM 3876 C C . ILE B 1 172 ? 25.653 5.372 -6.112 1.00 15.26 166 ILE B C 1
ATOM 3877 O O . ILE B 1 172 ? 24.494 5.211 -5.706 1.00 14.67 166 ILE B O 1
ATOM 3882 N N . ASP B 1 173 ? 26.498 4.347 -6.249 1.00 12.79 167 ASP B N 1
ATOM 3883 C CA . ASP B 1 173 ? 26.002 2.992 -6.034 1.00 15.20 167 ASP B CA 1
ATOM 3884 C C . ASP B 1 173 ? 25.620 2.746 -4.580 1.00 14.31 167 ASP B C 1
ATOM 3885 O O . ASP B 1 173 ? 24.661 2.016 -4.314 1.00 16.21 167 ASP B O 1
ATOM 3890 N N . GLN B 1 174 ? 26.332 3.344 -3.623 1.00 14.03 168 GLN B N 1
ATOM 3891 C CA . GLN B 1 174 ? 25.967 3.100 -2.232 1.00 14.32 168 GLN B CA 1
ATOM 3892 C C . GLN B 1 174 ? 24.702 3.846 -1.859 1.00 17.79 168 GLN B C 1
ATOM 3893 O O . GLN B 1 174 ? 23.921 3.365 -1.027 1.00 16.54 168 GLN B O 1
ATOM 3899 N N . HIS B 1 175 ? 24.477 5.022 -2.458 1.00 16.07 169 HIS B N 1
ATOM 3900 C CA . HIS B 1 175 ? 23.202 5.692 -2.260 1.00 15.25 169 HIS B CA 1
ATOM 3901 C C . HIS B 1 175 ? 22.055 4.873 -2.828 1.00 19.12 169 HIS B C 1
ATOM 3902 O O . HIS B 1 175 ? 20.959 4.851 -2.246 1.00 16.25 169 HIS B O 1
ATOM 3909 N N . LYS B 1 176 ? 22.286 4.189 -3.952 1.00 18.09 170 LYS B N 1
ATOM 3910 C CA . LYS B 1 176 ? 21.238 3.352 -4.530 1.00 17.98 170 LYS B CA 1
ATOM 3911 C C . LYS B 1 176 ? 20.934 2.132 -3.660 1.00 17.98 170 LYS B C 1
ATOM 3912 O O . LYS B 1 176 ? 19.789 1.677 -3.638 1.00 21.58 170 LYS B O 1
ATOM 3918 N N . ARG B 1 177 ? 21.923 1.591 -2.931 1.00 20.15 171 ARG B N 1
ATOM 3919 C CA . ARG B 1 177 ? 21.610 0.526 -1.974 1.00 19.04 171 ARG B CA 1
ATOM 3920 C C . ARG B 1 177 ? 20.634 1.021 -0.915 1.00 19.62 171 ARG B C 1
ATOM 3921 O O . ARG B 1 177 ? 19.762 0.267 -0.462 1.00 18.06 171 ARG B O 1
ATOM 3929 N N . TYR B 1 178 ? 20.756 2.292 -0.529 1.00 15.12 172 TYR B N 1
ATOM 3930 C CA . TYR B 1 178 ? 19.829 2.891 0.425 1.00 16.95 172 TYR B CA 1
ATOM 3931 C C . TYR B 1 178 ? 18.463 3.137 -0.216 1.00 16.98 172 TYR B C 1
ATOM 3932 O O . TYR B 1 178 ? 17.433 2.692 0.306 1.00 16.07 172 TYR B O 1
ATOM 3941 N N . PHE B 1 179 ? 18.438 3.820 -1.368 1.00 15.78 173 PHE B N 1
ATOM 3942 C CA . PHE B 1 179 ? 17.176 4.108 -2.049 1.00 17.97 173 PHE B CA 1
ATOM 3943 C C . PHE B 1 179 ? 16.376 2.835 -2.325 1.00 19.35 173 PHE B C 1
ATOM 3944 O O . PHE B 1 179 ? 15.142 2.841 -2.242 1.00 17.27 173 PHE B O 1
ATOM 3952 N N . ASP B 1 180 ? 17.061 1.750 -2.707 1.00 17.24 174 ASP B N 1
ATOM 3953 C CA . ASP B 1 180 ? 16.363 0.511 -3.051 1.00 22.44 174 ASP B CA 1
ATOM 3954 C C . ASP B 1 180 ? 15.566 -0.019 -1.871 1.00 19.24 174 ASP B C 1
ATOM 3955 O O . ASP B 1 180 ? 14.412 -0.436 -2.025 1.00 19.27 174 ASP B O 1
ATOM 3960 N N . GLN B 1 181 ? 16.168 -0.029 -0.682 1.00 18.59 175 GLN B N 1
ATOM 3961 C CA . GLN B 1 181 ? 15.442 -0.546 0.467 1.00 15.96 175 GLN B CA 1
ATOM 3962 C C . GLN B 1 181 ? 14.312 0.393 0.888 1.00 17.27 175 GLN B C 1
ATOM 3963 O O . GLN B 1 181 ? 13.294 -0.073 1.410 1.00 20.21 175 GLN B O 1
ATOM 3969 N N . LEU B 1 182 ? 14.454 1.703 0.652 1.00 17.93 176 LEU B N 1
ATOM 3970 C CA . LEU B 1 182 ? 13.340 2.621 0.879 1.00 18.40 176 LEU B CA 1
ATOM 3971 C C . LEU B 1 182 ? 12.129 2.242 0.032 1.00 18.60 176 LEU B C 1
ATOM 3972 O O . LEU B 1 182 ? 10.989 2.311 0.498 1.00 19.41 176 LEU B O 1
ATOM 3977 N N . LEU B 1 183 ? 12.352 1.858 -1.215 1.00 16.63 177 LEU B N 1
ATOM 3978 C CA . LEU B 1 183 ? 11.221 1.470 -2.054 1.00 19.07 177 LEU B CA 1
ATOM 3979 C C . LEU B 1 183 ? 10.624 0.146 -1.589 1.00 20.18 177 LEU B C 1
ATOM 3980 O O . LEU B 1 183 ? 9.398 -0.024 -1.591 1.00 21.59 177 LEU B O 1
ATOM 3985 N N . VAL B 1 184 ? 11.473 -0.790 -1.161 1.00 20.37 178 VAL B N 1
ATOM 3986 C CA . VAL B 1 184 ? 10.984 -2.016 -0.534 1.00 22.05 178 VAL B CA 1
ATOM 3987 C C . VAL B 1 184 ? 10.127 -1.681 0.680 1.00 21.60 178 VAL B C 1
ATOM 3988 O O . VAL B 1 184 ? 9.032 -2.233 0.862 1.00 19.34 178 VAL B O 1
ATOM 3992 N N . GLN B 1 185 ? 10.599 -0.746 1.511 1.00 20.20 179 GLN B N 1
ATOM 3993 C CA . GLN B 1 185 ? 9.868 -0.372 2.717 1.00 18.74 179 GLN B CA 1
ATOM 3994 C C . GLN B 1 185 ? 8.484 0.175 2.390 1.00 22.44 179 GLN B C 1
ATOM 3995 O O . GLN B 1 185 ? 7.500 -0.172 3.058 1.00 20.47 179 GLN B O 1
ATOM 4001 N N . VAL B 1 186 ? 8.418 1.040 1.382 1.00 17.33 180 VAL B N 1
ATOM 4002 C CA . VAL B 1 186 ? 7.156 1.629 0.960 1.00 23.73 180 VAL B CA 1
ATOM 4003 C C . VAL B 1 186 ? 6.188 0.511 0.610 1.00 26.92 180 VAL B C 1
ATOM 4004 O O . VAL B 1 186 ? 5.080 0.443 1.142 1.00 25.18 180 VAL B O 1
ATOM 4008 N N . ASP B 1 187 ? 6.616 -0.368 -0.290 1.00 23.72 181 ASP B N 1
ATOM 4009 C CA . ASP B 1 187 ? 5.791 -1.504 -0.694 1.00 24.88 181 ASP B CA 1
ATOM 4010 C C . ASP B 1 187 ? 5.234 -2.246 0.517 1.00 29.64 181 ASP B C 1
ATOM 4011 O O . ASP B 1 187 ? 4.048 -2.583 0.552 1.00 34.61 181 ASP B O 1
ATOM 4016 N N . GLN B 1 188 ? 6.060 -2.469 1.543 1.00 28.83 182 GLN B N 1
ATOM 4017 C CA . GLN B 1 188 ? 5.557 -3.118 2.750 1.00 29.81 182 GLN B CA 1
ATOM 4018 C C . GLN B 1 188 ? 4.606 -2.222 3.530 1.00 36.81 182 GLN B C 1
ATOM 4019 O O . GLN B 1 188 ? 3.679 -2.722 4.176 1.00 42.60 182 GLN B O 1
ATOM 4025 N N . GLN B 1 189 ? 4.827 -0.930 3.501 1.00 33.68 183 GLN B N 1
ATOM 4026 C CA . GLN B 1 189 ? 4.019 0.017 4.197 1.00 33.54 183 GLN B CA 1
ATOM 4027 C C . GLN B 1 189 ? 2.599 -0.027 3.634 1.00 40.06 183 GLN B C 1
ATOM 4028 O O . GLN B 1 189 ? 1.650 0.058 4.356 1.00 41.38 183 GLN B O 1
ATOM 4034 N N . VAL B 1 190 ? 2.501 -0.175 2.317 1.00 38.26 184 VAL B N 1
ATOM 4035 C CA . VAL B 1 190 ? 1.210 -0.237 1.645 1.00 41.19 184 VAL B CA 1
ATOM 4036 C C . VAL B 1 190 ? 0.722 -1.677 1.522 1.00 50.37 184 VAL B C 1
ATOM 4037 O O . VAL B 1 190 ? -0.468 -1.921 1.325 1.00 58.60 184 VAL B O 1
ATOM 4041 N N . GLY B 1 191 ? 1.644 -2.629 1.639 1.00 51.03 185 GLY B N 1
ATOM 4042 C CA . GLY B 1 191 ? 1.290 -4.029 1.539 1.00 60.19 185 GLY B CA 1
ATOM 4043 C C . GLY B 1 191 ? 0.324 -4.492 2.606 1.00 78.12 185 GLY B C 1
ATOM 4044 O O . GLY B 1 191 ? -0.178 -5.617 2.513 1.00 85.85 185 GLY B O 1
ATOM 4045 N N . ASP B 1 198 ? 10.421 -12.507 10.250 1.00 47.73 192 ASP B N 1
ATOM 4046 C CA . ASP B 1 198 ? 11.707 -13.045 9.817 1.00 41.94 192 ASP B CA 1
ATOM 4047 C C . ASP B 1 198 ? 12.801 -12.043 10.180 1.00 37.26 192 ASP B C 1
ATOM 4048 O O . ASP B 1 198 ? 12.874 -10.956 9.593 1.00 26.65 192 ASP B O 1
ATOM 4053 N N . VAL B 1 199 ? 13.640 -12.413 11.142 1.00 35.27 193 VAL B N 1
ATOM 4054 C CA . VAL B 1 199 ? 14.725 -11.552 11.594 1.00 30.68 193 VAL B CA 1
ATOM 4055 C C . VAL B 1 199 ? 15.678 -11.187 10.460 1.00 28.44 193 VAL B C 1
ATOM 4056 O O . VAL B 1 199 ? 16.122 -10.044 10.358 1.00 23.58 193 VAL B O 1
ATOM 4060 N N . GLU B 1 200 ? 15.971 -12.169 9.613 1.00 25.94 194 GLU B N 1
ATOM 4061 C CA . GLU B 1 200 ? 16.860 -11.970 8.478 1.00 28.46 194 GLU B CA 1
ATOM 4062 C C . GLU B 1 200 ? 16.309 -10.897 7.547 1.00 28.57 194 GLU B C 1
ATOM 4063 O O . GLU B 1 200 ? 17.027 -9.975 7.159 1.00 23.82 194 GLU B O 1
ATOM 4069 N N . ALA B 1 201 ? 15.034 -11.018 7.189 1.00 26.55 195 ALA B N 1
ATOM 4070 C CA . ALA B 1 201 ? 14.414 -10.037 6.305 1.00 27.59 195 ALA B CA 1
ATOM 4071 C C . ALA B 1 201 ? 14.363 -8.665 6.962 1.00 22.24 195 ALA B C 1
ATOM 4072 O O . ALA B 1 201 ? 14.520 -7.641 6.284 1.00 20.57 195 ALA B O 1
ATOM 4074 N N . TYR B 1 202 ? 14.119 -8.627 8.277 1.00 21.86 196 TYR B N 1
ATOM 4075 C CA . TYR B 1 202 ? 14.132 -7.364 9.010 1.00 20.55 196 TYR B CA 1
ATOM 4076 C C . TYR B 1 202 ? 15.501 -6.705 8.932 1.00 21.33 196 TYR B C 1
ATOM 4077 O O . TYR B 1 202 ? 15.615 -5.520 8.588 1.00 19.60 196 TYR B O 1
ATOM 4086 N N . MET B 1 203 ? 16.556 -7.468 9.239 1.00 18.80 197 MET B N 1
ATOM 4087 C CA . MET B 1 203 ? 17.917 -6.929 9.194 1.00 22.80 197 MET B CA 1
ATOM 4088 C C . MET B 1 203 ? 18.327 -6.551 7.778 1.00 19.86 197 MET B C 1
ATOM 4089 O O . MET B 1 203 ? 19.058 -5.574 7.578 1.00 19.96 197 MET B O 1
ATOM 4094 N N . ASP B 1 204 ? 17.912 -7.341 6.783 1.00 20.81 198 ASP B N 1
ATOM 4095 C CA . ASP B 1 204 ? 18.236 -7.016 5.395 1.00 19.66 198 ASP B CA 1
ATOM 4096 C C . ASP B 1 204 ? 17.688 -5.643 5.008 1.00 17.06 198 ASP B C 1
ATOM 4097 O O . ASP B 1 204 ? 18.389 -4.831 4.392 1.00 20.64 198 ASP B O 1
ATOM 4102 N N . LEU B 1 205 ? 16.417 -5.387 5.321 1.00 17.19 199 LEU B N 1
ATOM 4103 C CA . LEU B 1 205 ? 15.810 -4.104 4.982 1.00 17.91 199 LEU B CA 1
ATOM 4104 C C . LEU B 1 205 ? 16.475 -2.955 5.733 1.00 19.51 199 LEU B C 1
ATOM 4105 O O . LEU B 1 205 ? 16.799 -1.918 5.144 1.00 17.42 199 LEU B O 1
ATOM 4110 N N . ARG B 1 206 ? 16.675 -3.124 7.046 1.00 19.61 200 ARG B N 1
ATOM 4111 C CA . ARG B 1 206 ? 17.263 -2.066 7.866 1.00 18.65 200 ARG B CA 1
ATOM 4112 C C . ARG B 1 206 ? 18.681 -1.746 7.420 1.00 15.63 200 ARG B C 1
ATOM 4113 O O . ARG B 1 206 ? 19.124 -0.597 7.496 1.00 15.80 200 ARG B O 1
ATOM 4121 N N . ARG B 1 207 ? 19.407 -2.772 6.986 1.00 15.88 201 ARG B N 1
ATOM 4122 C CA . ARG B 1 207 ? 20.781 -2.592 6.532 1.00 17.27 201 ARG B CA 1
ATOM 4123 C C . ARG B 1 207 ? 20.833 -1.489 5.486 1.00 20.38 201 ARG B C 1
ATOM 4124 O O . ARG B 1 207 ? 21.723 -0.639 5.500 1.00 16.63 201 ARG B O 1
ATOM 4132 N N . GLY B 1 208 ? 19.865 -1.516 4.577 1.00 18.89 202 GLY B N 1
ATOM 4133 C CA . GLY B 1 208 ? 19.766 -0.527 3.524 1.00 18.28 202 GLY B CA 1
ATOM 4134 C C . GLY B 1 208 ? 19.151 0.768 4.022 1.00 17.33 202 GLY B C 1
ATOM 4135 O O . GLY B 1 208 ? 19.733 1.835 3.822 1.00 21.00 202 GLY B O 1
ATOM 4136 N N . THR B 1 209 ? 18.007 0.701 4.715 1.00 12.99 203 THR B N 1
ATOM 4137 C CA . THR B 1 209 ? 17.318 1.940 5.071 1.00 14.92 203 THR B CA 1
ATOM 4138 C C . THR B 1 209 ? 18.025 2.716 6.184 1.00 16.74 203 THR B C 1
ATOM 4139 O O . THR B 1 209 ? 17.796 3.923 6.298 1.00 11.65 203 THR B O 1
ATOM 4143 N N . ILE B 1 210 ? 18.889 2.074 6.980 1.00 12.71 204 ILE B N 1
ATOM 4144 C CA . ILE B 1 210 ? 19.575 2.797 8.054 1.00 15.26 204 ILE B CA 1
ATOM 4145 C C . ILE B 1 210 ? 20.510 3.880 7.504 1.00 16.99 204 ILE B C 1
ATOM 4146 O O . ILE B 1 210 ? 20.905 4.792 8.241 1.00 16.42 204 ILE B O 1
ATOM 4151 N N . GLY B 1 211 ? 20.888 3.789 6.229 1.00 14.39 205 GLY B N 1
ATOM 4152 C CA . GLY B 1 211 ? 21.741 4.787 5.600 1.00 12.61 205 GLY B CA 1
ATOM 4153 C C . GLY B 1 211 ? 23.221 4.682 5.900 1.00 12.10 205 GLY B C 1
ATOM 4154 O O . GLY B 1 211 ? 23.964 5.624 5.609 1.00 10.83 205 GLY B O 1
ATOM 4155 N N . VAL B 1 212 ? 23.638 3.550 6.458 1.00 8.67 206 VAL B N 1
ATOM 4156 C CA . VAL B 1 212 ? 25.033 3.326 6.814 1.00 10.09 206 VAL B CA 1
ATOM 4157 C C . VAL B 1 212 ? 25.959 3.197 5.607 1.00 12.81 206 VAL B C 1
ATOM 4158 O O . VAL B 1 212 ? 27.117 3.610 5.667 1.00 11.73 206 VAL B O 1
ATOM 4162 N N . TYR B 1 213 ? 25.460 2.627 4.513 1.00 9.30 207 TYR B N 1
ATOM 4163 C CA . TYR B 1 213 ? 26.301 2.458 3.329 1.00 11.97 207 TYR B CA 1
ATOM 4164 C C . TYR B 1 213 ? 26.649 3.795 2.689 1.00 12.08 207 TYR B C 1
ATOM 4165 O O . TYR B 1 213 ? 27.843 4.033 2.426 1.00 10.13 207 TYR B O 1
ATOM 4174 N N . PRO B 1 214 ? 25.698 4.698 2.403 1.00 10.90 208 PRO B N 1
ATOM 4175 C CA . PRO B 1 214 ? 26.112 6.011 1.888 1.00 10.76 208 PRO B CA 1
ATOM 4176 C C . PRO B 1 214 ? 26.874 6.837 2.910 1.00 10.00 208 PRO B C 1
ATOM 4177 O O . PRO B 1 214 ? 27.678 7.679 2.509 1.00 10.66 208 PRO B O 1
ATOM 4181 N N . ALA B 1 215 ? 26.611 6.664 4.206 1.00 10.61 209 ALA B N 1
ATOM 4182 C CA . ALA B 1 215 ? 27.395 7.368 5.222 1.00 11.64 209 ALA B CA 1
ATOM 4183 C C . ALA B 1 215 ? 28.865 6.977 5.143 1.00 9.08 209 ALA B C 1
ATOM 4184 O O . ALA B 1 215 ? 29.750 7.812 5.347 1.00 9.74 209 ALA B O 1
ATOM 4186 N N . ILE B 1 216 ? 29.144 5.707 4.849 1.00 11.29 210 ILE B N 1
ATOM 4187 C CA . ILE B 1 216 ? 30.531 5.292 4.671 1.00 10.32 210 ILE B CA 1
ATOM 4188 C C . ILE B 1 216 ? 31.120 5.952 3.421 1.00 11.56 210 ILE B C 1
ATOM 4189 O O . ILE B 1 216 ? 32.272 6.410 3.429 1.00 9.90 210 ILE B O 1
ATOM 4194 N N . SER B 1 217 ? 30.340 6.044 2.338 1.00 9.62 211 SER B N 1
ATOM 4195 C CA . SER B 1 217 ? 30.824 6.788 1.163 1.00 12.05 211 SER B CA 1
ATOM 4196 C C . SER B 1 217 ? 31.100 8.246 1.513 1.00 11.64 211 SER B C 1
ATOM 4197 O O . SER B 1 217 ? 32.112 8.816 1.087 1.00 11.10 211 SER B O 1
ATOM 4200 N N . LEU B 1 218 ? 30.192 8.872 2.272 1.00 8.80 212 LEU B N 1
ATOM 4201 C CA . LEU B 1 218 ? 30.413 10.245 2.738 1.00 10.60 212 LEU B CA 1
ATOM 4202 C C . LEU B 1 218 ? 31.714 10.374 3.526 1.00 10.62 212 LEU B C 1
ATOM 4203 O O . LEU B 1 218 ? 32.438 11.365 3.388 1.00 10.75 212 LEU B O 1
ATOM 4208 N N . SER B 1 219 ? 32.008 9.391 4.383 1.00 10.29 213 SER B N 1
ATOM 4209 C CA . SER B 1 219 ? 33.215 9.435 5.204 1.00 9.03 213 SER B CA 1
ATOM 4210 C C . SER B 1 219 ? 34.476 9.192 4.387 1.00 10.69 213 SER B C 1
ATOM 4211 O O . SER B 1 219 ? 35.530 9.750 4.709 1.00 11.79 213 SER B O 1
ATOM 4214 N N . GLU B 1 220 ? 34.403 8.347 3.351 1.00 9.46 214 GLU B N 1
ATOM 4215 C CA . GLU B 1 220 ? 35.505 8.255 2.395 1.00 12.28 214 GLU B CA 1
ATOM 4216 C C . GLU B 1 220 ? 35.831 9.624 1.807 1.00 13.20 214 GLU B C 1
ATOM 4217 O O . GLU B 1 220 ? 37.004 9.990 1.687 1.00 10.99 214 GLU B O 1
ATOM 4223 N N . TYR B 1 221 ? 34.801 10.399 1.455 1.00 11.64 215 TYR B N 1
ATOM 4224 C CA . TYR B 1 221 ? 35.015 11.768 0.992 1.00 13.18 215 TYR B CA 1
ATOM 4225 C C . TYR B 1 221 ? 35.627 12.627 2.091 1.00 14.04 215 TYR B C 1
ATOM 4226 O O . TYR B 1 221 ? 36.635 13.319 1.880 1.00 11.22 215 TYR B O 1
ATOM 4235 N N . GLY B 1 222 ? 35.016 12.606 3.275 1.00 10.48 216 GLY B N 1
ATOM 4236 C CA . GLY B 1 222 ? 35.466 13.490 4.341 1.00 13.07 216 GLY B CA 1
ATOM 4237 C C . GLY B 1 222 ? 36.901 13.231 4.757 1.00 11.54 216 GLY B C 1
ATOM 4238 O O . GLY B 1 222 ? 37.672 14.167 4.985 1.00 11.80 216 GLY B O 1
ATOM 4239 N N . ALA B 1 223 ? 37.280 11.965 4.863 1.00 12.84 217 ALA B N 1
ATOM 4240 C CA . ALA B 1 223 ? 38.627 11.603 5.283 1.00 12.07 217 ALA B CA 1
ATOM 4241 C C . ALA B 1 223 ? 39.629 11.573 4.134 1.00 16.90 217 ALA B C 1
ATOM 4242 O O . ALA B 1 223 ? 40.817 11.344 4.382 1.00 13.47 217 ALA B O 1
ATOM 4244 N N . GLY B 1 224 ? 39.190 11.776 2.894 1.00 13.09 218 GLY B N 1
ATOM 4245 C CA . GLY B 1 224 ? 40.115 11.706 1.771 1.00 13.99 218 GLY B CA 1
ATOM 4246 C C . GLY B 1 224 ? 40.737 10.339 1.563 1.00 16.63 218 GLY B C 1
ATOM 4247 O O . GLY B 1 224 ? 41.921 10.243 1.229 1.00 14.37 218 GLY B O 1
ATOM 4248 N N . VAL B 1 225 ? 39.965 9.275 1.751 1.00 13.44 219 VAL B N 1
ATOM 4249 C CA . VAL B 1 225 ? 40.447 7.903 1.632 1.00 14.02 219 VAL B CA 1
ATOM 4250 C C . VAL B 1 225 ? 39.844 7.326 0.357 1.00 18.51 219 VAL B C 1
ATOM 4251 O O . VAL B 1 225 ? 38.620 7.303 0.210 1.00 14.59 219 VAL B O 1
ATOM 4255 N N . ASN B 1 226 ? 40.687 6.824 -0.549 1.00 14.57 220 ASN B N 1
ATOM 4256 C CA . ASN B 1 226 ? 40.217 6.306 -1.843 1.00 17.87 220 ASN B CA 1
ATOM 4257 C C . ASN B 1 226 ? 40.770 4.893 -2.070 1.00 20.17 220 ASN B C 1
ATOM 4258 O O . ASN B 1 226 ? 41.694 4.696 -2.862 1.00 24.83 220 ASN B O 1
ATOM 4263 N N . VAL B 1 227 ? 40.188 3.911 -1.387 1.00 14.67 221 VAL B N 1
ATOM 4264 C CA . VAL B 1 227 ? 40.583 2.509 -1.606 1.00 13.34 221 VAL B CA 1
ATOM 4265 C C . VAL B 1 227 ? 40.209 2.102 -3.035 1.00 17.58 221 VAL B C 1
ATOM 4266 O O . VAL B 1 227 ? 39.095 2.424 -3.496 1.00 13.57 221 VAL B O 1
ATOM 4270 N N . PRO B 1 228 ? 41.078 1.411 -3.782 1.00 18.01 222 PRO B N 1
ATOM 4271 C CA . PRO B 1 228 ? 40.716 1.010 -5.155 1.00 15.86 222 PRO B CA 1
ATOM 4272 C C . PRO B 1 228 ? 39.506 0.082 -5.172 1.00 15.17 222 PRO B C 1
ATOM 4273 O O . PRO B 1 228 ? 39.308 -0.725 -4.264 1.00 12.89 222 PRO B O 1
ATOM 4277 N N . GLN B 1 229 ? 38.716 0.173 -6.250 1.00 14.96 223 GLN B N 1
ATOM 4278 C CA . GLN B 1 229 ? 37.445 -0.554 -6.294 1.00 15.28 223 GLN B CA 1
ATOM 4279 C C . GLN B 1 229 ? 37.637 -2.059 -6.127 1.00 14.90 223 GLN B C 1
ATOM 4280 O O . GLN B 1 229 ? 36.850 -2.712 -5.428 1.00 14.20 223 GLN B O 1
ATOM 4286 N N . HIS B 1 230 ? 38.670 -2.637 -6.762 1.00 13.13 224 HIS B N 1
ATOM 4287 C CA . HIS B 1 230 ? 38.832 -4.092 -6.679 1.00 15.97 224 HIS B CA 1
ATOM 4288 C C . HIS B 1 230 ? 39.116 -4.548 -5.250 1.00 18.06 224 HIS B C 1
ATOM 4289 O O . HIS B 1 230 ? 38.794 -5.685 -4.889 1.00 15.50 224 HIS B O 1
ATOM 4296 N N . VAL B 1 231 ? 39.693 -3.669 -4.427 1.00 14.19 225 VAL B N 1
ATOM 4297 C CA . VAL B 1 231 ? 39.940 -3.970 -3.020 1.00 13.46 225 VAL B CA 1
ATOM 4298 C C . VAL B 1 231 ? 38.682 -3.732 -2.199 1.00 13.26 225 VAL B C 1
ATOM 4299 O O . VAL B 1 231 ? 38.290 -4.557 -1.368 1.00 14.45 225 VAL B O 1
ATOM 4303 N N . TYR B 1 232 ? 38.031 -2.592 -2.439 1.00 14.06 226 TYR B N 1
ATOM 4304 C CA . TYR B 1 232 ? 36.746 -2.271 -1.817 1.00 14.23 226 TYR B CA 1
ATOM 4305 C C . TYR B 1 232 ? 35.743 -3.402 -1.971 1.00 13.17 226 TYR B C 1
ATOM 4306 O O . TYR B 1 232 ? 35.020 -3.745 -1.024 1.00 13.32 226 TYR B O 1
ATOM 4315 N N . ASP B 1 233 ? 35.674 -3.987 -3.168 1.00 14.06 227 ASP B N 1
ATOM 4316 C CA . ASP B 1 233 ? 34.727 -5.055 -3.448 1.00 15.60 227 ASP B CA 1
ATOM 4317 C C . ASP B 1 233 ? 35.139 -6.384 -2.838 1.00 16.05 227 ASP B C 1
ATOM 4318 O O . ASP B 1 233 ? 34.396 -7.357 -2.991 1.00 14.88 227 ASP B O 1
ATOM 4323 N N . HIS B 1 234 ? 36.295 -6.475 -2.194 1.00 12.63 228 HIS B N 1
ATOM 4324 C CA . HIS B 1 234 ? 36.654 -7.741 -1.571 1.00 15.19 228 HIS B CA 1
ATOM 4325 C C . HIS B 1 234 ? 35.607 -8.078 -0.519 1.00 13.07 228 HIS B C 1
ATOM 4326 O O . HIS B 1 234 ? 35.137 -7.175 0.188 1.00 12.92 228 HIS B O 1
ATOM 4333 N N . PRO B 1 235 ? 35.183 -9.344 -0.418 1.00 13.98 229 PRO B N 1
ATOM 4334 C CA . PRO B 1 235 ? 34.091 -9.670 0.516 1.00 15.24 229 PRO B CA 1
ATOM 4335 C C . PRO B 1 235 ? 34.389 -9.278 1.950 1.00 14.68 229 PRO B C 1
ATOM 4336 O O . PRO B 1 235 ? 33.449 -9.027 2.711 1.00 12.61 229 PRO B O 1
ATOM 4340 N N . SER B 1 236 ? 35.666 -9.237 2.350 1.00 12.73 230 SER B N 1
ATOM 4341 C CA . SER B 1 236 ? 35.980 -8.851 3.725 1.00 13.05 230 SER B CA 1
ATOM 4342 C C . SER B 1 236 ? 35.600 -7.400 3.990 1.00 11.36 230 SER B C 1
ATOM 4343 O O . SER B 1 236 ? 35.060 -7.080 5.054 1.00 12.28 230 SER B O 1
ATOM 4346 N N . LEU B 1 237 ? 35.928 -6.497 3.061 1.00 12.20 231 LEU B N 1
ATOM 4347 C CA . LEU B 1 237 ? 35.566 -5.093 3.253 1.00 13.48 231 LEU B CA 1
ATOM 4348 C C . LEU B 1 237 ? 34.056 -4.886 3.131 1.00 15.14 231 LEU B C 1
ATOM 4349 O O . LEU B 1 237 ? 33.468 -4.087 3.875 1.00 12.38 231 LEU B O 1
ATOM 4354 N N . GLN B 1 238 ? 33.404 -5.608 2.212 1.00 11.98 232 GLN B N 1
ATOM 4355 C CA . GLN B 1 238 ? 31.948 -5.558 2.158 1.00 13.56 232 GLN B CA 1
ATOM 4356 C C . GLN B 1 238 ? 31.327 -6.057 3.462 1.00 13.29 232 GLN B C 1
ATOM 4357 O O . GLN B 1 238 ? 30.313 -5.524 3.916 1.00 12.55 232 GLN B O 1
ATOM 4363 N N . GLU B 1 239 ? 31.924 -7.081 4.084 1.00 12.71 233 GLU B N 1
ATOM 4364 C CA . GLU B 1 239 ? 31.410 -7.559 5.364 1.00 14.12 233 GLU B CA 1
ATOM 4365 C C . GLU B 1 239 ? 31.635 -6.536 6.477 1.00 10.87 233 GLU B C 1
ATOM 4366 O O . GLU B 1 239 ? 30.791 -6.382 7.363 1.00 11.81 233 GLU B O 1
ATOM 4372 N N . CYS B 1 240 ? 32.758 -5.815 6.437 1.00 14.26 234 CYS B N 1
ATOM 4373 C CA . CYS B 1 240 ? 32.980 -4.752 7.417 1.00 14.32 234 CYS B CA 1
ATOM 4374 C C . CYS B 1 240 ? 31.897 -3.686 7.329 1.00 12.15 234 CYS B C 1
ATOM 4375 O O . CYS B 1 240 ? 31.427 -3.194 8.363 1.00 11.62 234 CYS B O 1
ATOM 4378 N N . MET B 1 241 ? 31.497 -3.302 6.109 1.00 9.92 235 MET B N 1
ATOM 4379 C CA . MET B 1 241 ? 30.394 -2.344 5.975 1.00 11.26 235 MET B CA 1
ATOM 4380 C C . MET B 1 241 ? 29.093 -2.921 6.524 1.00 11.32 235 MET B C 1
ATOM 4381 O O . MET B 1 241 ? 28.302 -2.204 7.151 1.00 10.72 235 MET B O 1
ATOM 4386 N N . LYS B 1 242 ? 28.837 -4.210 6.257 1.00 10.67 236 LYS B N 1
ATOM 4387 C CA . LYS B 1 242 ? 27.610 -4.855 6.728 1.00 12.18 236 LYS B CA 1
ATOM 4388 C C . LYS B 1 242 ? 27.584 -4.952 8.249 1.00 12.18 236 LYS B C 1
ATOM 4389 O O . LYS B 1 242 ? 26.527 -4.772 8.876 1.00 13.07 236 LYS B O 1
ATOM 4395 N N . VAL B 1 243 ? 28.745 -5.212 8.865 1.00 11.10 237 VAL B N 1
ATOM 4396 C CA . VAL B 1 243 ? 28.839 -5.213 10.322 1.00 11.31 237 VAL B CA 1
ATOM 4397 C C . VAL B 1 243 ? 28.564 -3.824 10.864 1.00 10.72 237 VAL B C 1
ATOM 4398 O O . VAL B 1 243 ? 27.835 -3.664 11.850 1.00 10.46 237 VAL B O 1
ATOM 4402 N N . SER B 1 244 ? 29.122 -2.794 10.217 1.00 10.26 238 SER B N 1
ATOM 4403 C CA . SER B 1 244 ? 28.832 -1.423 10.637 1.00 10.51 238 SER B CA 1
ATOM 4404 C C . SER B 1 244 ? 27.335 -1.142 10.609 1.00 9.93 238 SER B C 1
ATOM 4405 O O . SER B 1 244 ? 26.763 -0.612 11.575 1.00 10.56 238 SER B O 1
ATOM 4408 N N . ALA B 1 245 ? 26.678 -1.508 9.510 1.00 11.82 239 ALA B N 1
ATOM 4409 C CA . ALA B 1 245 ? 25.252 -1.242 9.365 1.00 10.10 239 ALA B CA 1
ATOM 4410 C C . ALA B 1 245 ? 24.432 -2.046 10.366 1.00 11.10 239 ALA B C 1
ATOM 4411 O O . ALA B 1 245 ? 23.483 -1.518 10.956 1.00 10.71 239 ALA B O 1
ATOM 4413 N N . ASP B 1 246 ? 24.777 -3.329 10.564 1.00 10.82 240 ASP B N 1
ATOM 4414 C CA . ASP B 1 246 ? 24.104 -4.135 11.582 1.00 10.87 240 ASP B CA 1
ATOM 4415 C C . ASP B 1 246 ? 24.252 -3.522 12.972 1.00 11.00 240 ASP B C 1
ATOM 4416 O O . ASP B 1 246 ? 23.290 -3.483 13.740 1.00 11.54 240 ASP B O 1
ATOM 4421 N N . LEU B 1 247 ? 25.456 -3.067 13.329 1.00 10.77 241 LEU B N 1
ATOM 4422 C CA . LEU B 1 247 ? 25.656 -2.493 14.658 1.00 9.79 241 LEU B CA 1
ATOM 4423 C C . LEU B 1 247 ? 24.761 -1.273 14.873 1.00 9.22 241 LEU B C 1
ATOM 4424 O O . LEU B 1 247 ? 24.147 -1.129 15.931 1.00 9.69 241 LEU B O 1
ATOM 4429 N N . VAL B 1 248 ? 24.671 -0.386 13.877 1.00 9.86 242 VAL B N 1
ATOM 4430 C CA . VAL B 1 248 ? 23.823 0.795 14.020 1.00 10.17 242 VAL B CA 1
ATOM 4431 C C . VAL B 1 248 ? 22.365 0.387 14.167 1.00 11.39 242 VAL B C 1
ATOM 4432 O O . VAL B 1 248 ? 21.645 0.915 15.025 1.00 12.71 242 VAL B O 1
ATOM 4436 N N . THR B 1 249 ? 21.920 -0.587 13.360 1.00 11.89 243 THR B N 1
ATOM 4437 C CA . THR B 1 249 ? 20.547 -1.089 13.450 1.00 14.41 243 THR B CA 1
ATOM 4438 C C . THR B 1 249 ? 20.261 -1.652 14.840 1.00 15.95 243 THR B C 1
ATOM 4439 O O . THR B 1 249 ? 19.228 -1.345 15.452 1.00 15.21 243 THR B O 1
ATOM 4443 N N . LEU B 1 250 ? 21.166 -2.498 15.351 1.00 13.14 244 LEU B N 1
ATOM 4444 C CA . LEU B 1 250 ? 20.906 -3.187 16.618 1.00 11.68 244 LEU B CA 1
ATOM 4445 C C . LEU B 1 250 ? 20.945 -2.220 17.792 1.00 13.37 244 LEU B C 1
ATOM 4446 O O . LEU B 1 250 ? 20.111 -2.300 18.705 1.00 14.38 244 LEU B O 1
ATOM 4451 N N . VAL B 1 251 ? 21.911 -1.301 17.792 1.00 12.30 245 VAL B N 1
ATOM 4452 C CA . VAL B 1 251 ? 21.963 -0.278 18.832 1.00 11.80 245 VAL B CA 1
ATOM 4453 C C . VAL B 1 251 ? 20.671 0.539 18.837 1.00 13.37 245 VAL B C 1
ATOM 4454 O O . VAL B 1 251 ? 20.066 0.775 19.888 1.00 17.01 245 VAL B O 1
ATOM 4458 N N . ASN B 1 252 ? 20.221 0.969 17.663 1.00 13.00 246 ASN B N 1
ATOM 4459 C CA . ASN B 1 252 ? 18.996 1.767 17.605 1.00 15.97 246 ASN B CA 1
ATOM 4460 C C . ASN B 1 252 ? 17.798 0.987 18.132 1.00 17.54 246 ASN B C 1
ATOM 4461 O O . ASN B 1 252 ? 16.965 1.539 18.859 1.00 17.43 246 ASN B O 1
ATOM 4466 N N . ASP B 1 253 ? 17.709 -0.301 17.788 1.00 16.26 247 ASP B N 1
ATOM 4467 C CA . ASP B 1 253 ? 16.587 -1.119 18.244 1.00 19.61 247 ASP B CA 1
ATOM 4468 C C . ASP B 1 253 ? 16.598 -1.282 19.761 1.00 23.27 247 ASP B C 1
ATOM 4469 O O . ASP B 1 253 ? 15.541 -1.253 20.407 1.00 25.79 247 ASP B O 1
ATOM 4474 N N . VAL B 1 254 ? 17.788 -1.419 20.350 1.00 17.78 248 VAL B N 1
ATOM 4475 C CA . VAL B 1 254 ? 17.902 -1.499 21.803 1.00 17.43 248 VAL B CA 1
ATOM 4476 C C . VAL B 1 254 ? 17.460 -0.194 22.448 1.00 22.35 248 VAL B C 1
ATOM 4477 O O . VAL B 1 254 ? 16.607 -0.179 23.345 1.00 19.58 248 VAL B O 1
ATOM 4481 N N . LEU B 1 255 ? 18.045 0.923 22.005 1.00 18.74 249 LEU B N 1
ATOM 4482 C CA . LEU B 1 255 ? 17.878 2.172 22.735 1.00 18.94 249 LEU B CA 1
ATOM 4483 C C . LEU B 1 255 ? 16.484 2.754 22.556 1.00 22.17 249 LEU B C 1
ATOM 4484 O O . LEU B 1 255 ? 16.010 3.500 23.422 1.00 23.59 249 LEU B O 1
ATOM 4489 N N . SER B 1 256 ? 15.818 2.437 21.450 1.00 19.97 250 SER B N 1
ATOM 4490 C CA . SER B 1 256 ? 14.504 2.987 21.164 1.00 23.29 250 SER B CA 1
ATOM 4491 C C . SER B 1 256 ? 13.367 2.184 21.794 1.00 25.29 250 SER B C 1
ATOM 4492 O O . SER B 1 256 ? 12.202 2.507 21.557 1.00 22.61 250 SER B O 1
ATOM 4495 N N . TYR B 1 257 ? 13.672 1.165 22.602 1.00 23.84 251 TYR B N 1
ATOM 4496 C CA . TYR B 1 257 ? 12.612 0.303 23.124 1.00 27.39 251 TYR B CA 1
ATOM 4497 C C . TYR B 1 257 ? 11.648 1.070 24.026 1.00 28.04 251 TYR B C 1
ATOM 4498 O O . TYR B 1 257 ? 10.427 0.949 23.884 1.00 26.96 251 TYR B O 1
ATOM 4507 N N . ARG B 1 258 ? 12.176 1.851 24.974 1.00 27.78 252 ARG B N 1
ATOM 4508 C CA . ARG B 1 258 ? 11.307 2.615 25.869 1.00 31.25 252 ARG B CA 1
ATOM 4509 C C . ARG B 1 258 ? 10.390 3.537 25.071 1.00 33.15 252 ARG B C 1
ATOM 4510 O O . ARG B 1 258 ? 9.167 3.539 25.266 1.00 29.03 252 ARG B O 1
ATOM 4518 N N . LYS B 1 259 ? 10.974 4.265 24.125 1.00 29.36 253 LYS B N 1
ATOM 4519 C CA . LYS B 1 259 ? 10.209 5.167 23.273 1.00 30.12 253 LYS B CA 1
ATOM 4520 C C . LYS B 1 259 ? 9.156 4.405 22.467 1.00 33.77 253 LYS B C 1
ATOM 4521 O O . LYS B 1 259 ? 8.010 4.842 22.366 1.00 33.77 253 LYS B O 1
ATOM 4527 N N . ASP B 1 260 ? 9.546 3.267 21.895 1.00 31.30 254 ASP B N 1
ATOM 4528 C CA . ASP B 1 260 ? 8.621 2.462 21.103 1.00 33.02 254 ASP B CA 1
ATOM 4529 C C . ASP B 1 260 ? 7.452 1.971 21.954 1.00 33.43 254 ASP B C 1
ATOM 4530 O O . ASP B 1 260 ? 6.300 1.992 21.510 1.00 35.61 254 ASP B O 1
ATOM 4535 N N . LEU B 1 261 ? 7.734 1.533 23.186 1.00 32.02 255 LEU B N 1
ATOM 4536 C CA . LEU B 1 261 ? 6.675 1.081 24.087 1.00 34.15 255 LEU B CA 1
ATOM 4537 C C . LEU B 1 261 ? 5.704 2.213 24.398 1.00 37.62 255 LEU B C 1
ATOM 4538 O O . LEU B 1 261 ? 4.483 2.035 24.335 1.00 43.22 255 LEU B O 1
ATOM 4543 N N . GLU B 1 262 ? 6.241 3.385 24.750 1.00 37.23 256 GLU B N 1
ATOM 4544 C CA . GLU B 1 262 ? 5.421 4.572 24.973 1.00 40.20 256 GLU B CA 1
ATOM 4545 C C . GLU B 1 262 ? 4.486 4.835 23.798 1.00 45.02 256 GLU B C 1
ATOM 4546 O O . GLU B 1 262 ? 3.271 4.973 23.976 1.00 49.36 256 GLU B O 1
ATOM 4552 N N . LEU B 1 263 ? 5.035 4.900 22.581 1.00 42.64 257 LEU B N 1
ATOM 4553 C CA . LEU B 1 263 ? 4.241 5.204 21.393 1.00 42.49 257 LEU B CA 1
ATOM 4554 C C . LEU B 1 263 ? 3.413 4.026 20.902 1.00 40.83 257 LEU B C 1
ATOM 4555 O O . LEU B 1 263 ? 2.530 4.225 20.064 1.00 42.49 257 LEU B O 1
ATOM 4560 N N . GLY B 1 264 ? 3.667 2.820 21.392 1.00 39.96 258 GLY B N 1
ATOM 4561 C CA . GLY B 1 264 ? 3.028 1.653 20.813 1.00 41.26 258 GLY B CA 1
ATOM 4562 C C . GLY B 1 264 ? 3.567 1.272 19.448 1.00 50.02 258 GLY B C 1
ATOM 4563 O O . GLY B 1 264 ? 2.795 0.835 18.584 1.00 49.85 258 GLY B O 1
ATOM 4564 N N . VAL B 1 265 ? 4.873 1.438 19.224 1.00 42.49 259 VAL B N 1
ATOM 4565 C CA . VAL B 1 265 ? 5.479 0.979 17.979 1.00 42.63 259 VAL B CA 1
ATOM 4566 C C . VAL B 1 265 ? 5.529 -0.542 17.987 1.00 46.07 259 VAL B C 1
ATOM 4567 O O . VAL B 1 265 ? 5.915 -1.164 18.985 1.00 45.97 259 VAL B O 1
ATOM 4571 N N . ASP B 1 266 ? 5.123 -1.166 16.885 1.00 51.39 260 ASP B N 1
ATOM 4572 C CA . ASP B 1 266 ? 5.087 -2.628 16.841 1.00 54.35 260 ASP B CA 1
ATOM 4573 C C . ASP B 1 266 ? 5.986 -3.313 15.811 1.00 52.50 260 ASP B C 1
ATOM 4574 O O . ASP B 1 266 ? 6.143 -4.533 15.848 1.00 51.77 260 ASP B O 1
ATOM 4579 N N . HIS B 1 267 ? 6.576 -2.550 14.898 1.00 52.79 261 HIS B N 1
ATOM 4580 C CA . HIS B 1 267 ? 7.432 -3.159 13.889 1.00 56.17 261 HIS B CA 1
ATOM 4581 C C . HIS B 1 267 ? 8.898 -2.884 14.224 1.00 49.20 261 HIS B C 1
ATOM 4582 O O . HIS B 1 267 ? 9.587 -2.099 13.573 1.00 45.03 261 HIS B O 1
ATOM 4589 N N . ASN B 1 268 ? 9.368 -3.555 15.274 1.00 41.04 262 ASN B N 1
ATOM 4590 C CA . ASN B 1 268 ? 10.745 -3.405 15.723 1.00 35.96 262 ASN B CA 1
ATOM 4591 C C . ASN B 1 268 ? 11.321 -4.771 16.081 1.00 28.56 262 ASN B C 1
ATOM 4592 O O . ASN B 1 268 ? 10.600 -5.767 16.192 1.00 27.50 262 ASN B O 1
ATOM 4597 N N . LEU B 1 269 ? 12.647 -4.814 16.238 1.00 23.15 263 LEU B N 1
ATOM 4598 C CA . LEU B 1 269 ? 13.315 -6.093 16.457 1.00 23.47 263 LEU B CA 1
ATOM 4599 C C . LEU B 1 269 ? 12.869 -6.722 17.770 1.00 20.65 263 LEU B C 1
ATOM 4600 O O . LEU B 1 269 ? 12.668 -7.942 17.848 1.00 22.69 263 LEU B O 1
ATOM 4605 N N . MET B 1 270 ? 12.683 -5.902 18.807 1.00 21.19 264 MET B N 1
ATOM 4606 C CA . MET B 1 270 ? 12.223 -6.423 20.091 1.00 24.71 264 MET B CA 1
ATOM 4607 C C . MET B 1 270 ? 10.877 -7.131 19.954 1.00 26.73 264 MET B C 1
ATOM 4608 O O . MET B 1 270 ? 10.703 -8.244 20.454 1.00 25.76 264 MET B O 1
ATOM 4613 N N . SER B 1 271 ? 9.911 -6.510 19.271 1.00 26.92 265 SER B N 1
ATOM 4614 C CA . SER B 1 271 ? 8.618 -7.175 19.098 1.00 32.57 265 SER B CA 1
ATOM 4615 C C . SER B 1 271 ? 8.759 -8.433 18.255 1.00 31.37 265 SER B C 1
ATOM 4616 O O . SER B 1 271 ? 8.149 -9.461 18.562 1.00 28.98 265 SER B O 1
ATOM 4619 N N . LEU B 1 272 ? 9.579 -8.379 17.204 1.00 28.84 266 LEU B N 1
ATOM 4620 C CA . LEU B 1 272 ? 9.760 -9.548 16.351 1.00 29.75 266 LEU B CA 1
ATOM 4621 C C . LEU B 1 272 ? 10.315 -10.723 17.149 1.00 31.68 266 LEU B C 1
ATOM 4622 O O . LEU B 1 272 ? 9.840 -11.857 17.019 1.00 29.63 266 LEU B O 1
ATOM 4627 N N . LEU B 1 273 ? 11.326 -10.467 17.988 1.00 26.91 267 LEU B N 1
ATOM 4628 C CA . LEU B 1 273 ? 11.945 -11.544 18.755 1.00 27.75 267 LEU B CA 1
ATOM 4629 C C . LEU B 1 273 ? 11.005 -12.076 19.831 1.00 26.19 267 LEU B C 1
ATOM 4630 O O . LEU B 1 273 ? 10.899 -13.294 20.024 1.00 30.17 267 LEU B O 1
ATOM 4635 N N . MET B 1 274 ? 10.341 -11.180 20.568 1.00 26.20 268 MET B N 1
ATOM 4636 C CA . MET B 1 274 ? 9.384 -11.628 21.579 1.00 30.36 268 MET B CA 1
ATOM 4637 C C . MET B 1 274 ? 8.269 -12.440 20.940 1.00 32.76 268 MET B C 1
ATOM 4638 O O . MET B 1 274 ? 7.933 -13.533 21.413 1.00 33.69 268 MET B O 1
ATOM 4643 N N . GLN B 1 275 ? 7.710 -11.934 19.835 1.00 32.39 269 GLN B N 1
ATOM 4644 C CA . GLN B 1 275 ? 6.638 -12.649 19.145 1.00 35.88 269 GLN B CA 1
ATOM 4645 C C . GLN B 1 275 ? 7.110 -14.007 18.646 1.00 38.77 269 GLN B C 1
ATOM 4646 O O . GLN B 1 275 ? 6.450 -15.026 18.878 1.00 42.32 269 GLN B O 1
ATOM 4652 N N . ARG B 1 276 ? 8.268 -14.045 17.978 1.00 34.27 270 ARG B N 1
ATOM 4653 C CA . ARG B 1 276 ? 8.685 -15.265 17.292 1.00 38.77 270 ARG B CA 1
ATOM 4654 C C . ARG B 1 276 ? 9.027 -16.382 18.271 1.00 40.45 270 ARG B C 1
ATOM 4655 O O . ARG B 1 276 ? 8.640 -17.538 18.059 1.00 39.78 270 ARG B O 1
ATOM 4663 N N . ASP B 1 277 ? 9.773 -16.070 19.329 1.00 40.95 271 ASP B N 1
ATOM 4664 C CA . ASP B 1 277 ? 10.305 -17.088 20.225 1.00 38.80 271 ASP B CA 1
ATOM 4665 C C . ASP B 1 277 ? 9.665 -17.050 21.602 1.00 36.16 271 ASP B C 1
ATOM 4666 O O . ASP B 1 277 ? 10.159 -17.715 22.518 1.00 42.99 271 ASP B O 1
ATOM 4671 N N . ASN B 1 278 ? 8.587 -16.285 21.770 1.00 38.69 272 ASN B N 1
ATOM 4672 C CA . ASN B 1 278 ? 7.836 -16.225 23.022 1.00 38.02 272 ASN B CA 1
ATOM 4673 C C . ASN B 1 278 ? 8.757 -15.814 24.173 1.00 41.98 272 ASN B C 1
ATOM 4674 O O . ASN B 1 278 ? 8.924 -16.524 25.169 1.00 36.11 272 ASN B O 1
ATOM 4679 N N . LEU B 1 279 ? 9.378 -14.650 24.003 1.00 36.61 273 LEU B N 1
ATOM 4680 C CA . LEU B 1 279 ? 10.378 -14.161 24.936 1.00 33.53 273 LEU B CA 1
ATOM 4681 C C . LEU B 1 279 ? 9.826 -12.999 25.745 1.00 21.75 273 LEU B C 1
ATOM 4682 O O . LEU B 1 279 ? 8.999 -12.226 25.264 1.00 27.28 273 LEU B O 1
ATOM 4687 N N . SER B 1 280 ? 10.310 -12.870 26.976 1.00 23.62 274 SER B N 1
ATOM 4688 C CA . SER B 1 280 ? 10.120 -11.624 27.701 1.00 26.28 274 SER B CA 1
ATOM 4689 C C . SER B 1 280 ? 10.949 -10.514 27.054 1.00 21.60 274 SER B C 1
ATOM 4690 O O . SER B 1 280 ? 11.820 -10.763 26.213 1.00 21.98 274 SER B O 1
ATOM 4693 N N . ALA B 1 281 ? 10.665 -9.274 27.455 1.00 22.63 275 ALA B N 1
ATOM 4694 C CA . ALA B 1 281 ? 11.463 -8.138 26.996 1.00 24.95 275 ALA B CA 1
ATOM 4695 C C . ALA B 1 281 ? 12.933 -8.300 27.380 1.00 23.07 275 ALA B C 1
ATOM 4696 O O . ALA B 1 281 ? 13.830 -7.976 26.592 1.00 20.14 275 ALA B O 1
ATOM 4698 N N . GLN B 1 282 ? 13.202 -8.784 28.592 1.00 20.92 276 GLN B N 1
ATOM 4699 C CA . GLN B 1 282 ? 14.594 -8.973 28.993 1.00 23.66 276 GLN B CA 1
ATOM 4700 C C . GLN B 1 282 ? 15.266 -10.048 28.152 1.00 22.92 276 GLN B C 1
ATOM 4701 O O . GLN B 1 282 ? 16.418 -9.889 27.732 1.00 19.50 276 GLN B O 1
ATOM 4707 N N . GLN B 1 283 ? 14.559 -11.147 27.882 1.00 20.14 277 GLN B N 1
ATOM 4708 C CA . GLN B 1 283 ? 15.155 -12.206 27.087 1.00 21.02 277 GLN B CA 1
ATOM 4709 C C . GLN B 1 283 ? 15.411 -11.732 25.664 1.00 20.59 277 GLN B C 1
ATOM 4710 O O . GLN B 1 283 ? 16.438 -12.085 25.065 1.00 17.23 277 GLN B O 1
ATOM 4716 N N . ALA B 1 284 ? 14.507 -10.898 25.127 1.00 18.98 278 ALA B N 1
ATOM 4717 C CA . ALA B 1 284 ? 14.661 -10.392 23.763 1.00 23.44 278 ALA B CA 1
ATOM 4718 C C . ALA B 1 284 ? 15.815 -9.403 23.656 1.00 17.01 278 ALA B C 1
ATOM 4719 O O . ALA B 1 284 ? 16.562 -9.422 22.673 1.00 16.43 278 ALA B O 1
ATOM 4721 N N . VAL B 1 285 ? 15.932 -8.523 24.646 1.00 18.72 279 VAL B N 1
ATOM 4722 C CA . VAL B 1 285 ? 16.993 -7.525 24.660 1.00 17.00 279 VAL B CA 1
ATOM 4723 C C . VAL B 1 285 ? 18.347 -8.214 24.710 1.00 18.67 279 VAL B C 1
ATOM 4724 O O . VAL B 1 285 ? 19.318 -7.751 24.112 1.00 16.52 279 VAL B O 1
ATOM 4728 N N . ASP B 1 286 ? 18.401 -9.328 25.432 1.00 17.23 280 ASP B N 1
ATOM 4729 C CA . ASP B 1 286 ? 19.630 -10.101 25.562 1.00 18.23 280 ASP B CA 1
ATOM 4730 C C . ASP B 1 286 ? 19.982 -10.800 24.257 1.00 17.65 280 ASP B C 1
ATOM 4731 O O . ASP B 1 286 ? 21.169 -10.957 23.938 1.00 17.54 280 ASP B O 1
ATOM 4736 N N . VAL B 1 287 ? 18.973 -11.229 23.491 1.00 15.94 281 VAL B N 1
ATOM 4737 C CA . VAL B 1 287 ? 19.239 -11.794 22.169 1.00 18.80 281 VAL B CA 1
ATOM 4738 C C . VAL B 1 287 ? 19.836 -10.735 21.248 1.00 15.54 281 VAL B C 1
ATOM 4739 O O . VAL B 1 287 ? 20.752 -11.016 20.464 1.00 15.42 281 VAL B O 1
ATOM 4743 N N . ILE B 1 288 ? 19.338 -9.501 21.327 1.00 15.12 282 ILE B N 1
ATOM 4744 C CA . ILE B 1 288 ? 19.952 -8.440 20.529 1.00 12.97 282 ILE B CA 1
ATOM 4745 C C . ILE B 1 288 ? 21.406 -8.238 20.957 1.00 12.93 282 ILE B C 1
ATOM 4746 O O . ILE B 1 288 ? 22.294 -8.036 20.124 1.00 14.50 282 ILE B O 1
ATOM 4751 N N . GLY B 1 289 ? 21.676 -8.339 22.255 1.00 15.14 283 GLY B N 1
ATOM 4752 C CA . GLY B 1 289 ? 23.051 -8.226 22.724 1.00 16.57 283 GLY B CA 1
ATOM 4753 C C . GLY B 1 289 ? 23.930 -9.339 22.198 1.00 13.91 283 GLY B C 1
ATOM 4754 O O . GLY B 1 289 ? 25.102 -9.122 21.876 1.00 13.54 283 GLY B O 1
ATOM 4755 N N . ASP B 1 290 ? 23.375 -10.554 22.104 1.00 13.91 284 ASP B N 1
ATOM 4756 C CA . ASP B 1 290 ? 24.089 -11.641 21.448 1.00 16.41 284 ASP B CA 1
ATOM 4757 C C . ASP B 1 290 ? 24.369 -11.312 19.986 1.00 14.07 284 ASP B C 1
ATOM 4758 O O . ASP B 1 290 ? 25.448 -11.622 19.471 1.00 12.29 284 ASP B O 1
ATOM 4763 N N . MET B 1 291 ? 23.405 -10.695 19.296 1.00 12.99 285 MET B N 1
ATOM 4764 C CA . MET B 1 291 ? 23.626 -10.358 17.891 1.00 15.41 285 MET B CA 1
ATOM 4765 C C . MET B 1 291 ? 24.697 -9.282 17.746 1.00 13.48 285 MET B C 1
ATOM 4766 O O . MET B 1 291 ? 25.482 -9.315 16.790 1.00 13.14 285 MET B O 1
ATOM 4771 N N . VAL B 1 292 ? 24.701 -8.300 18.657 1.00 11.39 286 VAL B N 1
ATOM 4772 C CA . VAL B 1 292 ? 25.761 -7.292 18.703 1.00 12.41 286 VAL B CA 1
ATOM 4773 C C . VAL B 1 292 ? 27.118 -7.965 18.861 1.00 13.13 286 VAL B C 1
ATOM 4774 O O . VAL B 1 292 ? 28.086 -7.606 18.189 1.00 14.11 286 VAL B O 1
ATOM 4778 N N . ASN B 1 293 ? 27.230 -8.904 19.807 1.00 13.45 287 ASN B N 1
ATOM 4779 C CA . ASN B 1 293 ? 28.525 -9.550 20.008 1.00 13.31 287 ASN B CA 1
ATOM 4780 C C . ASN B 1 293 ? 28.923 -10.395 18.812 1.00 12.56 287 ASN B C 1
ATOM 4781 O O . ASN B 1 293 ? 30.111 -10.484 18.493 1.00 14.06 287 ASN B O 1
ATOM 4786 N N . GLU B 1 294 ? 27.956 -11.014 18.133 1.00 11.20 288 GLU B N 1
ATOM 4787 C CA . GLU B 1 294 ? 28.277 -11.755 16.919 1.00 14.59 288 GLU B CA 1
ATOM 4788 C C . GLU B 1 294 ? 28.781 -10.830 15.806 1.00 13.95 288 GLU B C 1
ATOM 4789 O O . GLU B 1 294 ? 29.592 -11.250 14.977 1.00 13.17 288 GLU B O 1
ATOM 4795 N N . CYS B 1 295 ? 28.317 -9.573 15.774 1.00 12.51 289 CYS B N 1
ATOM 4796 C CA . CYS B 1 295 ? 28.899 -8.580 14.872 1.00 13.72 289 CYS B CA 1
ATOM 4797 C C . CYS B 1 295 ? 30.409 -8.465 15.070 1.00 13.55 289 CYS B C 1
ATOM 4798 O O . CYS B 1 295 ? 31.174 -8.441 14.099 1.00 11.70 289 CYS B O 1
ATOM 4801 N N . TYR B 1 296 ? 30.850 -8.354 16.331 1.00 11.29 290 TYR B N 1
ATOM 4802 C CA . TYR B 1 296 ? 32.283 -8.232 16.595 1.00 11.17 290 TYR B CA 1
ATOM 4803 C C . TYR B 1 296 ? 33.041 -9.461 16.098 1.00 11.62 290 TYR B C 1
ATOM 4804 O O . TYR B 1 296 ? 34.130 -9.342 15.517 1.00 11.53 290 TYR B O 1
ATOM 4813 N N . ARG B 1 297 ? 32.470 -10.652 16.297 1.00 12.74 291 ARG B N 1
ATOM 4814 C CA . ARG B 1 297 ? 33.109 -11.872 15.811 1.00 12.43 291 ARG B CA 1
ATOM 4815 C C . ARG B 1 297 ? 33.193 -11.889 14.283 1.00 12.91 291 ARG B C 1
ATOM 4816 O O . ARG B 1 297 ? 34.231 -12.253 13.707 1.00 11.61 291 ARG B O 1
ATOM 4824 N N . ARG B 1 298 ? 32.097 -11.526 13.611 1.00 11.58 292 ARG B N 1
ATOM 4825 C CA . ARG B 1 298 ? 32.090 -11.418 12.152 1.00 11.39 292 ARG B CA 1
ATOM 4826 C C . ARG B 1 298 ? 33.142 -10.431 11.650 1.00 10.20 292 ARG B C 1
ATOM 4827 O O . ARG B 1 298 ? 33.801 -10.675 10.627 1.00 11.49 292 ARG B O 1
ATOM 4835 N N . TRP B 1 299 ? 33.239 -9.277 12.309 1.00 9.94 293 TRP B N 1
ATOM 4836 C CA . TRP B 1 299 ? 34.248 -8.263 11.997 1.00 9.83 293 TRP B CA 1
ATOM 4837 C C . TRP B 1 299 ? 35.642 -8.869 11.883 1.00 11.29 293 TRP B C 1
ATOM 4838 O O . TRP B 1 299 ? 36.319 -8.725 10.859 1.00 10.75 293 TRP B O 1
ATOM 4849 N N . TYR B 1 300 ? 36.083 -9.559 12.941 1.00 11.39 294 TYR B N 1
ATOM 4850 C CA . TYR B 1 300 ? 37.440 -10.095 12.969 1.00 11.96 294 TYR B CA 1
ATOM 4851 C C . TYR B 1 300 ? 37.598 -11.267 12.015 1.00 10.83 294 TYR B C 1
ATOM 4852 O O . TYR B 1 300 ? 38.666 -11.442 11.413 1.00 11.12 294 TYR B O 1
ATOM 4861 N N . LEU B 1 301 ? 36.564 -12.101 11.884 1.00 11.09 295 LEU B N 1
ATOM 4862 C CA . LEU B 1 301 ? 36.636 -13.192 10.913 1.00 12.80 295 LEU B CA 1
ATOM 4863 C C . LEU B 1 301 ? 36.777 -12.645 9.502 1.00 12.70 295 LEU B C 1
ATOM 4864 O O . LEU B 1 301 ? 37.522 -13.204 8.688 1.00 14.44 295 LEU B O 1
ATOM 4869 N N . ALA B 1 302 ? 36.056 -11.557 9.193 1.00 10.38 296 ALA B N 1
ATOM 4870 C CA . ALA B 1 302 ? 36.222 -10.893 7.900 1.00 14.56 296 ALA B CA 1
ATOM 4871 C C . ALA B 1 302 ? 37.652 -10.390 7.716 1.00 12.04 296 ALA B C 1
ATOM 4872 O O . ALA B 1 302 ? 38.270 -10.607 6.667 1.00 13.20 296 ALA B O 1
ATOM 4874 N N . LEU B 1 303 ? 38.199 -9.712 8.731 1.00 11.74 297 LEU B N 1
ATOM 4875 C CA . LEU B 1 303 ? 39.545 -9.164 8.592 1.00 13.05 297 LEU B CA 1
ATOM 4876 C C . LEU B 1 303 ? 40.592 -10.265 8.441 1.00 12.61 297 LEU B C 1
ATOM 4877 O O . LEU B 1 303 ? 41.615 -10.059 7.771 1.00 12.81 297 LEU B O 1
ATOM 4882 N N . ALA B 1 304 ? 40.349 -11.444 9.028 1.00 10.82 298 ALA B N 1
ATOM 4883 C CA . ALA B 1 304 ? 41.298 -12.549 8.877 1.00 13.00 298 ALA B CA 1
ATOM 4884 C C . ALA B 1 304 ? 41.452 -12.963 7.416 1.00 15.16 298 ALA B C 1
ATOM 4885 O O . ALA B 1 304 ? 42.545 -13.363 6.996 1.00 14.96 298 ALA B O 1
ATOM 4887 N N . GLU B 1 305 ? 40.380 -12.847 6.628 1.00 12.50 299 GLU B N 1
ATOM 4888 C CA . GLU B 1 305 ? 40.373 -13.202 5.209 1.00 16.11 299 GLU B CA 1
ATOM 4889 C C . GLU B 1 305 ? 40.820 -12.068 4.294 1.00 15.82 299 GLU B C 1
ATOM 4890 O O . GLU B 1 305 ? 40.951 -12.284 3.083 1.00 14.74 299 GLU B O 1
ATOM 4896 N N . LEU B 1 306 ? 41.060 -10.879 4.833 1.00 13.52 300 LEU B N 1
ATOM 4897 C CA . LEU B 1 306 ? 41.390 -9.720 4.019 1.00 13.38 300 LEU B CA 1
ATOM 4898 C C . LEU B 1 306 ? 42.836 -9.817 3.543 1.00 13.56 300 LEU B C 1
ATOM 4899 O O . LEU B 1 306 ? 43.755 -9.768 4.375 1.00 13.81 300 LEU B O 1
ATOM 4904 N N . PRO B 1 307 ? 43.086 -9.929 2.239 1.00 14.52 301 PRO B N 1
ATOM 4905 C CA . PRO B 1 307 ? 44.467 -10.032 1.754 1.00 15.17 301 PRO B CA 1
ATOM 4906 C C . PRO B 1 307 ? 45.179 -8.705 1.893 1.00 14.88 301 PRO B C 1
ATOM 4907 O O . PRO B 1 307 ? 44.558 -7.647 1.981 1.00 13.83 301 PRO B O 1
ATOM 4911 N N . SER B 1 308 ? 46.504 -8.775 1.881 1.00 14.62 302 SER B N 1
ATOM 4912 C CA . SER B 1 308 ? 47.335 -7.583 1.813 1.00 16.27 302 SER B CA 1
ATOM 4913 C C . SER B 1 308 ? 47.578 -7.206 0.356 1.00 17.96 302 SER B C 1
ATOM 4914 O O . SER B 1 308 ? 47.810 -8.071 -0.497 1.00 19.98 302 SER B O 1
ATOM 4917 N N . TYR B 1 309 ? 47.481 -5.909 0.073 1.00 16.10 303 TYR B N 1
ATOM 4918 C CA . TYR B 1 309 ? 47.748 -5.344 -1.243 1.00 14.96 303 TYR B CA 1
ATOM 4919 C C . TYR B 1 309 ? 49.032 -4.519 -1.253 1.00 16.04 303 TYR B C 1
ATOM 4920 O O . TYR B 1 309 ? 49.208 -3.652 -2.117 1.00 15.25 303 TYR B O 1
ATOM 4929 N N . GLY B 1 310 ? 49.941 -4.785 -0.315 1.00 16.37 304 GLY B N 1
ATOM 4930 C CA . GLY B 1 310 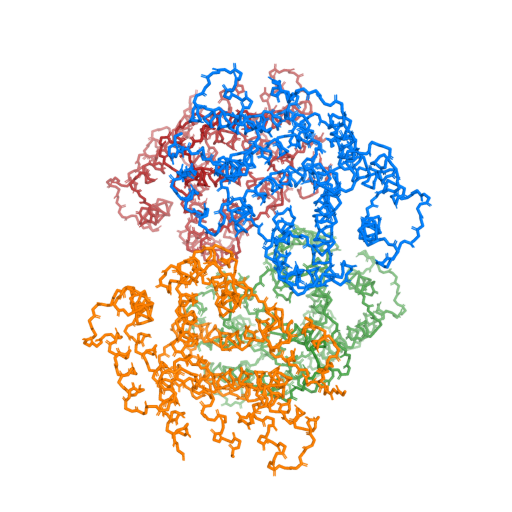? 51.120 -3.968 -0.120 1.00 14.07 304 GLY B CA 1
ATOM 4931 C C . GLY B 1 310 ? 50.850 -2.768 0.781 1.00 15.26 304 GLY B C 1
ATOM 4932 O O . GLY B 1 310 ? 49.718 -2.309 0.935 1.00 13.27 304 GLY B O 1
ATOM 4933 N N . GLU B 1 311 ? 51.940 -2.222 1.342 1.00 13.06 305 GLU B N 1
ATOM 4934 C CA . GLU B 1 311 ? 51.849 -1.161 2.351 1.00 14.17 305 GLU B CA 1
ATOM 4935 C C . GLU B 1 311 ? 50.998 0.032 1.896 1.00 14.72 305 GLU B C 1
ATOM 4936 O O . GLU B 1 311 ? 50.152 0.526 2.652 1.00 13.96 305 GLU B O 1
ATOM 4942 N N . LYS B 1 312 ? 51.232 0.537 0.680 1.00 16.18 306 LYS B N 1
ATOM 4943 C CA . LYS B 1 312 ? 50.600 1.791 0.271 1.00 16.56 306 LYS B CA 1
ATOM 4944 C C . LYS B 1 312 ? 49.085 1.660 0.239 1.00 15.86 306 LYS B C 1
ATOM 4945 O O . LYS B 1 312 ? 48.366 2.531 0.747 1.00 17.28 306 LYS B O 1
ATOM 4951 N N . ILE B 1 313 ? 48.578 0.576 -0.358 1.00 12.96 307 ILE B N 1
ATOM 4952 C CA . ILE B 1 313 ? 47.136 0.350 -0.358 1.00 16.61 307 ILE B CA 1
ATOM 4953 C C . ILE B 1 313 ? 46.652 -0.028 1.039 1.00 13.65 307 ILE B C 1
ATOM 4954 O O . ILE B 1 313 ? 45.628 0.476 1.513 1.00 12.12 307 ILE B O 1
ATOM 4959 N N . ASP B 1 314 ? 47.372 -0.934 1.717 1.00 14.19 308 ASP B N 1
ATOM 4960 C CA . ASP B 1 314 ? 46.929 -1.400 3.030 1.00 16.65 308 ASP B CA 1
ATOM 4961 C C . ASP B 1 314 ? 46.757 -0.239 4.005 1.00 11.41 308 ASP B C 1
ATOM 4962 O O . ASP B 1 314 ? 45.846 -0.252 4.835 1.00 10.97 308 ASP B O 1
ATOM 4967 N N . TYR B 1 315 ? 47.618 0.774 3.913 1.00 10.31 309 TYR B N 1
ATOM 4968 C CA . TYR B 1 315 ? 47.473 1.963 4.758 1.00 14.03 309 TYR B CA 1
ATOM 4969 C C . TYR B 1 315 ? 46.076 2.571 4.641 1.00 15.05 309 TYR B C 1
ATOM 4970 O O . TYR B 1 315 ? 45.441 2.912 5.649 1.00 12.20 309 TYR B O 1
ATOM 4979 N N . ASN B 1 316 ? 45.575 2.702 3.409 1.00 11.22 310 ASN B N 1
ATOM 4980 C CA . ASN B 1 316 ? 44.243 3.257 3.195 1.00 12.20 310 ASN B CA 1
ATOM 4981 C C . ASN B 1 316 ? 43.135 2.259 3.513 1.00 12.28 310 ASN B C 1
ATOM 4982 O O . ASN B 1 316 ? 42.061 2.667 3.973 1.00 10.90 310 ASN B O 1
ATOM 4987 N N . VAL B 1 317 ? 43.374 0.961 3.307 1.00 10.85 311 VAL B N 1
ATOM 4988 C CA . VAL B 1 317 ? 42.414 -0.056 3.736 1.00 12.50 311 VAL B CA 1
ATOM 4989 C C . VAL B 1 317 ? 42.167 0.029 5.241 1.00 12.50 311 VAL B C 1
ATOM 4990 O O . VAL B 1 317 ? 41.022 -0.047 5.701 1.00 12.92 311 VAL B O 1
ATOM 4994 N N . MET B 1 318 ? 43.239 0.157 6.034 1.00 11.74 312 MET B N 1
ATOM 4995 C CA . MET B 1 318 ? 43.056 0.260 7.483 1.00 13.18 312 MET B CA 1
ATOM 4996 C C . MET B 1 318 ? 42.268 1.512 7.853 1.00 12.57 312 MET B C 1
ATOM 4997 O O . MET B 1 318 ? 41.472 1.489 8.807 1.00 12.52 312 MET B O 1
ATOM 5002 N N . LYS B 1 319 ? 42.464 2.605 7.109 1.00 9.84 313 LYS B N 1
ATOM 5003 C CA . LYS B 1 319 ? 41.648 3.798 7.325 1.00 13.25 313 LYS B CA 1
ATOM 5004 C C . LYS B 1 319 ? 40.192 3.546 6.943 1.00 12.71 313 LYS B C 1
ATOM 5005 O O . LYS B 1 319 ? 39.269 4.013 7.627 1.00 10.53 313 LYS B O 1
ATOM 5011 N N . PHE B 1 320 ? 39.959 2.817 5.848 1.00 10.02 314 PHE B N 1
ATOM 5012 C CA . PHE B 1 320 ? 38.580 2.470 5.505 1.00 9.57 314 PHE B CA 1
ATOM 5013 C C . PHE B 1 320 ? 37.944 1.595 6.579 1.00 10.51 314 PHE B C 1
ATOM 5014 O O . PHE B 1 320 ? 36.780 1.797 6.946 1.00 9.83 314 PHE B O 1
ATOM 5022 N N . VAL B 1 321 ? 38.676 0.589 7.069 1.00 9.73 315 VAL B N 1
ATOM 5023 C CA . VAL B 1 321 ? 38.156 -0.248 8.152 1.00 9.42 315 VAL B CA 1
ATOM 5024 C C . VAL B 1 321 ? 37.781 0.619 9.355 1.00 10.36 315 VAL B C 1
ATOM 5025 O O . VAL B 1 321 ? 36.725 0.437 9.971 1.00 11.52 315 VAL B O 1
ATOM 5029 N N . GLU B 1 322 ? 38.630 1.594 9.689 1.00 10.90 316 GLU B N 1
ATOM 5030 C CA . GLU B 1 322 ? 38.340 2.475 10.817 1.00 8.63 316 GLU B CA 1
ATOM 5031 C C . GLU B 1 322 ? 37.089 3.320 10.555 1.00 9.67 316 GLU B C 1
ATOM 5032 O O . GLU B 1 322 ? 36.304 3.587 11.475 1.00 8.61 316 GLU B O 1
ATOM 5038 N N . ILE B 1 323 ? 36.891 3.762 9.311 1.00 8.81 317 ILE B N 1
ATOM 5039 C CA . ILE B 1 323 ? 35.651 4.468 8.963 1.00 10.28 317 ILE B CA 1
ATOM 5040 C C . ILE B 1 323 ? 34.438 3.592 9.250 1.00 8.52 317 ILE B C 1
ATOM 5041 O O . ILE B 1 323 ? 33.441 4.049 9.825 1.00 8.39 317 ILE B O 1
ATOM 5046 N N . CYS B 1 324 ? 34.491 2.319 8.840 1.00 8.28 318 CYS B N 1
ATOM 5047 C CA . CYS B 1 324 ? 33.373 1.424 9.127 1.00 9.84 318 CYS B CA 1
ATOM 5048 C C . CYS B 1 324 ? 33.117 1.352 10.627 1.00 7.54 318 CYS B C 1
ATOM 5049 O O . CYS B 1 324 ? 31.969 1.441 11.076 1.00 9.32 318 CYS B O 1
ATOM 5052 N N . ARG B 1 325 ? 34.186 1.225 11.420 1.00 8.49 319 ARG B N 1
ATOM 5053 C CA . ARG B 1 325 ? 34.046 1.155 12.872 1.00 8.72 319 ARG B CA 1
ATOM 5054 C C . ARG B 1 325 ? 33.534 2.472 13.432 1.00 11.09 319 ARG B C 1
ATOM 5055 O O . ARG B 1 325 ? 32.674 2.483 14.324 1.00 9.59 319 ARG B O 1
ATOM 5063 N N . ALA B 1 326 ? 34.047 3.594 12.904 1.00 9.50 320 ALA B N 1
ATOM 5064 C CA . ALA B 1 326 ? 33.707 4.906 13.442 1.00 9.67 320 ALA B CA 1
ATOM 5065 C C . ALA B 1 326 ? 32.263 5.304 13.129 1.00 9.80 320 ALA B C 1
ATOM 5066 O O . ALA B 1 326 ? 31.638 6.033 13.912 1.00 10.42 320 ALA B O 1
ATOM 5068 N N . VAL B 1 327 ? 31.703 4.824 12.014 1.00 9.13 321 VAL B N 1
ATOM 5069 C CA . VAL B 1 327 ? 30.303 5.130 11.719 1.00 10.70 321 VAL B CA 1
ATOM 5070 C C . VAL B 1 327 ? 29.400 4.509 12.781 1.00 10.33 321 VAL B C 1
ATOM 5071 O O . VAL B 1 327 ? 28.474 5.155 13.297 1.00 9.73 321 VAL B O 1
ATOM 5075 N N . ALA B 1 328 ? 29.690 3.271 13.173 1.00 8.90 322 ALA B N 1
ATOM 5076 C CA . ALA B 1 328 ? 28.908 2.642 14.235 1.00 9.41 322 ALA B CA 1
ATOM 5077 C C . ALA B 1 328 ? 29.205 3.263 15.605 1.00 11.85 322 ALA B C 1
ATOM 5078 O O . ALA B 1 328 ? 28.284 3.524 16.391 1.00 11.64 322 ALA B O 1
ATOM 5080 N N . GLN B 1 329 ? 30.485 3.481 15.935 1.00 11.14 323 GLN B N 1
ATOM 5081 C CA . GLN B 1 329 ? 30.781 4.077 17.242 1.00 9.82 323 GLN B CA 1
ATOM 5082 C C . GLN B 1 329 ? 30.251 5.502 17.331 1.00 9.49 323 GLN B C 1
ATOM 5083 O O . GLN B 1 329 ? 29.816 5.944 18.402 1.00 9.53 323 GLN B O 1
ATOM 5089 N N . GLY B 1 330 ? 30.305 6.239 16.215 1.00 10.14 324 GLY B N 1
ATOM 5090 C CA . GLY B 1 330 ? 29.685 7.552 16.154 1.00 9.48 324 GLY B CA 1
ATOM 5091 C C . GLY B 1 330 ? 28.197 7.515 16.460 1.00 13.33 324 GLY B C 1
ATOM 5092 O O . GLY B 1 330 ? 27.704 8.299 17.271 1.00 10.53 324 GLY B O 1
ATOM 5093 N N . ASN B 1 331 ? 27.455 6.614 15.799 1.00 10.59 325 ASN B N 1
ATOM 5094 C CA . ASN B 1 331 ? 26.027 6.485 16.091 1.00 11.53 325 ASN B CA 1
ATOM 5095 C C . ASN B 1 331 ? 25.780 6.232 17.574 1.00 11.51 325 ASN B C 1
ATOM 5096 O O . ASN B 1 331 ? 24.872 6.823 18.182 1.00 14.05 325 ASN B O 1
ATOM 5101 N N . LEU B 1 332 ? 26.577 5.344 18.170 1.00 10.32 326 LEU B N 1
ATOM 5102 C CA . LEU B 1 332 ? 26.371 4.961 19.566 1.00 9.88 326 LEU B CA 1
ATOM 5103 C C . LEU B 1 332 ? 26.581 6.141 20.507 1.00 11.22 326 LEU B C 1
ATOM 5104 O O . LEU B 1 332 ? 25.729 6.435 21.361 1.00 12.54 326 LEU B O 1
ATOM 5109 N N . TYR B 1 333 ? 27.720 6.826 20.387 1.00 11.94 327 TYR B N 1
ATOM 5110 C CA . TYR B 1 333 ? 27.996 7.940 21.298 1.00 13.17 327 TYR B CA 1
ATOM 5111 C C . TYR B 1 333 ? 27.055 9.107 21.024 1.00 15.80 327 TYR B C 1
ATOM 5112 O O . TYR B 1 333 ? 26.601 9.791 21.952 1.00 14.70 327 TYR B O 1
ATOM 5121 N N . TRP B 1 334 ? 26.728 9.331 19.753 1.00 13.27 328 TRP B N 1
ATOM 5122 C CA . TRP B 1 334 ? 25.805 10.407 19.415 1.00 13.00 328 TRP B CA 1
ATOM 5123 C C . TRP B 1 334 ? 24.422 10.141 19.994 1.00 16.59 328 TRP B C 1
ATOM 5124 O O . TRP B 1 334 ? 23.793 11.052 20.547 1.00 15.30 328 TRP B O 1
ATOM 5135 N N . SER B 1 335 ? 23.934 8.902 19.879 1.00 13.48 329 SER B N 1
ATOM 5136 C CA . SER B 1 335 ? 22.652 8.534 20.484 1.00 16.53 329 SER B CA 1
ATOM 5137 C C . SER B 1 335 ? 22.602 8.916 21.958 1.00 21.49 329 SER B C 1
ATOM 5138 O O . SER B 1 335 ? 21.622 9.511 22.420 1.00 21.43 329 SER B O 1
ATOM 5141 N N . PHE B 1 336 ? 23.667 8.614 22.705 1.00 16.79 330 PHE B N 1
ATOM 5142 C CA . PHE B 1 336 ? 23.659 8.889 24.140 1.00 22.78 330 PHE B CA 1
ATOM 5143 C C . PHE B 1 336 ? 23.886 10.368 24.431 1.00 23.41 330 PHE B C 1
ATOM 5144 O O . PHE B 1 336 ? 23.168 10.964 25.245 1.00 27.31 330 PHE B O 1
ATOM 5152 N N . GLN B 1 337 ? 24.868 10.978 23.762 1.00 24.61 331 GLN B N 1
ATOM 5153 C CA . GLN B 1 337 ? 25.207 12.378 24.015 1.00 21.69 331 GLN B CA 1
ATOM 5154 C C . GLN B 1 337 ? 24.005 13.297 23.838 1.00 26.67 331 GLN B C 1
ATOM 5155 O O . GLN B 1 337 ? 23.816 14.235 24.617 1.00 26.16 331 GLN B O 1
ATOM 5161 N N . THR B 1 338 ? 23.187 13.054 22.820 1.00 21.55 332 THR B N 1
ATOM 5162 C CA . THR B 1 338 ? 22.106 13.962 22.473 1.00 20.80 332 THR B CA 1
ATOM 5163 C C . THR B 1 338 ? 20.755 13.544 23.051 1.00 21.77 332 THR B C 1
ATOM 5164 O O . THR B 1 338 ? 19.742 14.161 22.712 1.00 27.03 332 THR B O 1
ATOM 5168 N N . GLY B 1 339 ? 20.706 12.507 23.886 1.00 25.81 333 GLY B N 1
ATOM 5169 C CA . GLY B 1 339 ? 19.437 12.090 24.468 1.00 27.11 333 GLY B CA 1
ATOM 5170 C C . GLY B 1 339 ? 18.427 11.649 23.432 1.00 31.93 333 GLY B C 1
ATOM 5171 O O . GLY B 1 339 ? 17.219 11.764 23.657 1.00 32.94 333 GLY B O 1
ATOM 5172 N N . ARG B 1 340 ? 18.908 11.153 22.289 1.00 29.56 334 ARG B N 1
ATOM 5173 C CA . ARG B 1 340 ? 18.059 10.815 21.149 1.00 35.36 334 ARG B CA 1
ATOM 5174 C C . ARG B 1 340 ? 16.856 9.965 21.552 1.00 32.71 334 ARG B C 1
ATOM 5175 O O . ARG B 1 340 ? 15.708 10.285 21.225 1.00 34.79 334 ARG B O 1
ATOM 5183 N N . TYR B 1 341 ? 17.112 8.878 22.267 1.00 27.54 335 TYR B N 1
ATOM 5184 C CA . TYR B 1 341 ? 16.112 7.882 22.602 1.00 30.34 335 TYR B CA 1
ATOM 5185 C C . TYR B 1 341 ? 15.702 7.916 24.063 1.00 35.18 335 TYR B C 1
ATOM 5186 O O . TYR B 1 341 ? 14.588 7.508 24.394 1.00 34.75 335 TYR B O 1
ATOM 5195 N N . LEU B 1 342 ? 16.581 8.401 24.937 1.00 36.93 336 LEU B N 1
ATOM 5196 C CA . LEU B 1 342 ? 16.421 8.241 26.369 1.00 36.85 336 LEU B CA 1
ATOM 5197 C C . LEU B 1 342 ? 16.464 9.564 27.126 1.00 43.48 336 LEU B C 1
ATOM 5198 O O . LEU B 1 342 ? 16.356 9.557 28.356 1.00 44.62 336 LEU B O 1
ATOM 5203 N N . GLY B 1 343 ? 16.608 10.693 26.432 1.00 40.70 337 GLY B N 1
ATOM 5204 C CA . GLY B 1 343 ? 16.695 11.981 27.077 1.00 48.62 337 GLY B CA 1
ATOM 5205 C C . GLY B 1 343 ? 18.039 12.185 27.744 1.00 52.59 337 GLY B C 1
ATOM 5206 O O . GLY B 1 343 ? 18.908 11.305 27.718 1.00 47.71 337 GLY B O 1
ATOM 5207 N N . GLU B 1 345 ? 18.863 11.883 30.641 1.00 59.49 339 GLU B N 1
ATOM 5208 C CA . GLU B 1 345 ? 19.035 10.832 31.636 1.00 57.07 339 GLU B CA 1
ATOM 5209 C C . GLU B 1 345 ? 19.527 9.517 31.044 1.00 58.43 339 GLU B C 1
ATOM 5210 O O . GLU B 1 345 ? 19.728 8.559 31.800 1.00 59.49 339 GLU B O 1
ATOM 5216 N N . GLY B 1 346 ? 19.694 9.434 29.720 1.00 50.78 340 GLY B N 1
ATOM 5217 C CA . GLY B 1 346 ? 20.114 8.193 29.093 1.00 44.41 340 GLY B CA 1
ATOM 5218 C C . GLY B 1 346 ? 21.523 7.770 29.442 1.00 43.81 340 GLY B C 1
ATOM 5219 O O . GLY B 1 346 ? 21.856 6.587 29.312 1.00 38.76 340 GLY B O 1
ATOM 5220 N N . HIS B 1 347 ? 22.359 8.710 29.884 1.00 46.20 341 HIS B N 1
ATOM 5221 C CA . HIS B 1 347 ? 23.699 8.354 30.330 1.00 45.91 341 HIS B CA 1
ATOM 5222 C C . HIS B 1 347 ? 23.657 7.391 31.509 1.00 46.56 341 HIS B C 1
ATOM 5223 O O . HIS B 1 347 ? 24.564 6.567 31.664 1.00 43.92 341 HIS B O 1
ATOM 5230 N N . GLU B 1 348 ? 22.602 7.450 32.328 1.00 42.10 342 GLU B N 1
ATOM 5231 C CA . GLU B 1 348 ? 22.477 6.525 33.449 1.00 45.43 342 GLU B CA 1
ATOM 5232 C C . GLU B 1 348 ? 22.126 5.107 33.005 1.00 41.45 342 GLU B C 1
ATOM 5233 O O . GLU B 1 348 ? 22.423 4.148 33.730 1.00 36.00 342 GLU B O 1
ATOM 5239 N N . VAL B 1 349 ? 21.500 4.949 31.837 1.00 38.20 343 VAL B N 1
ATOM 5240 C CA . VAL B 1 349 ? 21.352 3.616 31.262 1.00 34.60 343 VAL B CA 1
ATOM 5241 C C . VAL B 1 349 ? 22.719 3.070 30.843 1.00 34.22 343 VAL B C 1
ATOM 5242 O O . VAL B 1 349 ? 23.000 1.873 30.991 1.00 31.40 343 VAL B O 1
ATOM 5246 N N . HIS B 1 350 ? 23.594 3.942 30.329 1.00 31.19 344 HIS B N 1
ATOM 5247 C CA . HIS B 1 350 ? 24.972 3.550 30.038 1.00 31.92 344 HIS B CA 1
ATOM 5248 C C . HIS B 1 350 ? 25.671 3.043 31.296 1.00 32.90 344 HIS B C 1
ATOM 5249 O O . HIS B 1 350 ? 26.242 1.944 31.307 1.00 30.37 344 HIS B O 1
ATOM 5256 N N . GLU B 1 351 ? 25.604 3.828 32.378 1.00 35.32 345 GLU B N 1
ATOM 5257 C CA . GLU B 1 351 ? 26.365 3.540 33.594 1.00 37.49 345 GLU B CA 1
ATOM 5258 C C . GLU B 1 351 ? 25.854 2.288 34.296 1.00 36.62 345 GLU B C 1
ATOM 5259 O O . GLU B 1 351 ? 26.642 1.417 34.679 1.00 35.86 345 GLU B O 1
ATOM 5265 N N . THR B 1 352 ? 24.539 2.188 34.493 1.00 35.49 346 THR B N 1
ATOM 5266 C CA . THR B 1 352 ? 23.976 1.089 35.269 1.00 33.00 346 THR B CA 1
ATOM 5267 C C . THR B 1 352 ? 23.489 -0.070 34.412 1.00 35.61 346 THR B C 1
ATOM 5268 O O . THR B 1 352 ? 23.416 -1.200 34.911 1.00 33.96 346 THR B O 1
ATOM 5272 N N . GLY B 1 353 ? 23.150 0.179 33.148 1.00 30.33 347 GLY B N 1
ATOM 5273 C CA . GLY B 1 353 ? 22.470 -0.811 32.350 1.00 33.45 347 GLY B CA 1
ATOM 5274 C C . GLY B 1 353 ? 20.969 -0.877 32.553 1.00 32.06 347 GLY B C 1
ATOM 5275 O O . GLY B 1 353 ? 20.313 -1.696 31.898 1.00 30.61 347 GLY B O 1
ATOM 5276 N N . ILE B 1 354 ? 20.428 -0.054 33.443 1.00 31.66 348 ILE B N 1
ATOM 5277 C CA . ILE B 1 354 ? 18.998 -0.100 33.733 1.00 34.71 348 ILE B CA 1
ATOM 5278 C C . ILE B 1 354 ? 18.116 0.847 32.923 1.00 29.33 348 ILE B C 1
ATOM 5279 O O . ILE B 1 354 ? 18.174 2.065 33.092 1.00 31.01 348 ILE B O 1
ATOM 5284 N N . MET B 1 355 ? 17.300 0.273 32.044 1.00 30.51 349 MET B N 1
ATOM 5285 C CA . MET B 1 355 ? 16.356 1.058 31.249 1.00 36.78 349 MET B CA 1
ATOM 5286 C C . MET B 1 355 ? 14.978 0.900 31.887 1.00 32.41 349 MET B C 1
ATOM 5287 O O . MET B 1 355 ? 14.289 -0.097 31.655 1.00 30.88 349 MET B O 1
ATOM 5292 N N . TYR B 1 356 ? 14.582 1.879 32.700 1.00 33.33 350 TYR B N 1
ATOM 5293 C CA . TYR B 1 356 ? 13.250 1.846 33.292 1.00 37.83 350 TYR B CA 1
ATOM 5294 C C . TYR B 1 356 ? 12.190 2.071 32.222 1.00 37.67 350 TYR B C 1
ATOM 5295 O O . TYR B 1 356 ? 12.403 2.783 31.234 1.00 38.63 350 TYR B O 1
ATOM 5304 N N . LEU B 1 357 ? 11.042 1.438 32.421 1.00 37.86 351 LEU B N 1
ATOM 5305 C CA . LEU B 1 357 ? 9.958 1.484 31.447 1.00 41.89 351 LEU B CA 1
ATOM 5306 C C . LEU B 1 357 ? 8.707 2.128 32.046 1.00 41.21 351 LEU B C 1
ATOM 5307 O O . LEU B 1 357 ? 7.985 1.501 32.817 1.00 39.68 351 LEU B O 1
ATOM 5312 N N . PRO C 1 26 ? 74.130 -10.183 -6.546 1.00 64.92 20 PRO C N 1
ATOM 5313 C CA . PRO C 1 26 ? 72.714 -10.521 -6.707 1.00 54.79 20 PRO C CA 1
ATOM 5314 C C . PRO C 1 26 ? 71.830 -9.941 -5.606 1.00 49.42 20 PRO C C 1
ATOM 5315 O O . PRO C 1 26 ? 72.277 -9.118 -4.804 1.00 49.97 20 PRO C O 1
ATOM 5319 N N . PHE C 1 27 ? 70.584 -10.406 -5.559 1.00 48.04 21 PHE C N 1
ATOM 5320 C CA . PHE C 1 27 ? 69.574 -9.818 -4.691 1.00 41.58 21 PHE C CA 1
ATOM 5321 C C . PHE C 1 27 ? 68.504 -10.857 -4.392 1.00 39.81 21 PHE C C 1
ATOM 5322 O O . PHE C 1 27 ? 68.407 -11.895 -5.060 1.00 34.01 21 PHE C O 1
ATOM 5330 N N . VAL C 1 28 ? 67.684 -10.555 -3.385 1.00 30.60 22 VAL C N 1
ATOM 5331 C CA . VAL C 1 28 ? 66.389 -11.202 -3.213 1.00 28.65 22 VAL C CA 1
ATOM 5332 C C . VAL C 1 28 ? 65.323 -10.116 -3.183 1.00 28.79 22 VAL C C 1
ATOM 5333 O O . VAL C 1 28 ? 65.562 -9.011 -2.681 1.00 29.43 22 VAL C O 1
ATOM 5337 N N . ARG C 1 29 ? 64.166 -10.416 -3.767 1.00 24.37 23 ARG C N 1
ATOM 5338 C CA . ARG C 1 29 ? 62.975 -9.599 -3.562 1.00 22.31 23 ARG C CA 1
ATOM 5339 C C . ARG C 1 29 ? 62.418 -9.964 -2.187 1.00 20.21 23 ARG C C 1
ATOM 5340 O O . ARG C 1 29 ? 61.943 -11.091 -1.980 1.00 18.42 23 ARG C O 1
ATOM 5348 N N . VAL C 1 30 ? 62.539 -9.046 -1.230 1.00 21.04 24 VAL C N 1
ATOM 5349 C CA . VAL C 1 30 ? 62.125 -9.309 0.150 1.00 20.56 24 VAL C CA 1
ATOM 5350 C C . VAL C 1 30 ? 60.612 -9.159 0.250 1.00 17.10 24 VAL C C 1
ATOM 5351 O O . VAL C 1 30 ? 60.011 -8.374 -0.500 1.00 17.67 24 VAL C O 1
ATOM 5355 N N . PRO C 1 31 ? 60.005 -9.835 1.186 1.00 17.80 25 PRO C N 1
ATOM 5356 C CA . PRO C 1 31 ? 58.579 -9.627 1.372 1.00 19.74 25 PRO C CA 1
ATOM 5357 C C . PRO C 1 31 ? 58.274 -8.209 1.878 1.00 18.14 25 PRO C C 1
ATOM 5358 O O . PRO C 1 31 ? 59.091 -7.605 2.510 1.00 13.80 25 PRO C O 1
ATOM 5362 N N . ASP C 1 32 ? 57.140 -7.679 1.466 1.00 14.29 26 ASP C N 1
ATOM 5363 C CA . ASP C 1 32 ? 56.691 -6.425 2.050 1.00 15.89 26 ASP C CA 1
ATOM 5364 C C . ASP C 1 32 ? 56.383 -6.688 3.519 1.00 15.40 26 ASP C C 1
ATOM 5365 O O . ASP C 1 32 ? 55.502 -7.493 3.835 1.00 16.21 26 ASP C O 1
ATOM 5370 N N . LEU C 1 33 ? 57.119 -6.034 4.408 1.00 14.81 27 LEU C N 1
ATOM 5371 C CA . LEU C 1 33 ? 56.974 -6.239 5.844 1.00 13.35 27 LEU C CA 1
ATOM 5372 C C . LEU C 1 33 ? 56.077 -5.192 6.487 1.00 13.94 27 LEU C C 1
ATOM 5373 O O . LEU C 1 33 ? 55.823 -5.266 7.701 1.00 12.15 27 LEU C O 1
ATOM 5378 N N . PHE C 1 34 ? 55.601 -4.226 5.695 1.00 12.84 28 PHE C N 1
ATOM 5379 C CA . PHE C 1 34 ? 54.812 -3.091 6.156 1.00 13.62 28 PHE C CA 1
ATOM 5380 C C . PHE C 1 34 ? 53.348 -3.205 5.748 1.00 11.25 28 PHE C C 1
ATOM 5381 O O . PHE C 1 34 ? 52.671 -2.188 5.589 1.00 11.60 28 PHE C O 1
ATOM 5389 N N . GLY C 1 35 ? 52.844 -4.444 5.560 1.00 11.52 29 GLY C N 1
ATOM 5390 C CA . GLY C 1 35 ? 51.454 -4.634 5.198 1.00 13.26 29 GLY C CA 1
ATOM 5391 C C . GLY C 1 35 ? 50.544 -4.842 6.395 1.00 13.66 29 GLY C C 1
ATOM 5392 O O . GLY C 1 35 ? 50.998 -4.971 7.536 1.00 11.39 29 GLY C O 1
ATOM 5393 N N . SER C 1 36 ? 49.236 -4.839 6.116 1.00 9.80 30 SER C N 1
ATOM 5394 C CA . SER C 1 36 ? 48.195 -5.197 7.103 1.00 12.65 30 SER C CA 1
ATOM 5395 C C . SER C 1 36 ? 48.363 -4.353 8.371 1.00 13.39 30 SER C C 1
ATOM 5396 O O . SER C 1 36 ? 48.459 -3.118 8.287 1.00 12.33 30 SER C O 1
ATOM 5399 N N . ILE C 1 37 ? 48.394 -4.959 9.562 1.00 10.83 31 ILE C N 1
ATOM 5400 C CA . ILE C 1 37 ? 48.480 -4.205 10.806 1.00 11.99 31 ILE C CA 1
ATOM 5401 C C . ILE C 1 37 ? 49.804 -3.474 10.968 1.00 13.51 31 ILE C C 1
ATOM 5402 O O . ILE C 1 37 ? 49.937 -2.638 11.879 1.00 11.70 31 ILE C O 1
ATOM 5407 N N . MET C 1 38 ? 50.789 -3.765 10.117 1.00 12.56 32 MET C N 1
ATOM 5408 C CA . MET C 1 38 ? 52.038 -3.014 10.097 1.00 10.14 32 MET C CA 1
ATOM 5409 C C . MET C 1 38 ? 51.982 -1.779 9.188 1.00 11.56 32 MET C C 1
ATOM 5410 O O . MET C 1 38 ? 52.947 -1.001 9.162 1.00 12.17 32 MET C O 1
ATOM 5415 N N . SER C 1 39 ? 50.881 -1.564 8.463 1.00 10.08 33 SER C N 1
ATOM 5416 C CA . SER C 1 39 ? 50.832 -0.508 7.450 1.00 11.72 33 SER C CA 1
ATOM 5417 C C . SER C 1 39 ? 50.465 0.869 7.994 1.00 11.93 33 SER C C 1
ATOM 5418 O O . SER C 1 39 ? 50.556 1.850 7.251 1.00 10.44 33 SER C O 1
ATOM 5421 N N . THR C 1 40 ? 50.034 0.979 9.245 1.00 12.07 34 THR C N 1
ATOM 5422 C CA . THR C 1 40 ? 49.573 2.267 9.732 1.00 11.45 34 THR C CA 1
ATOM 5423 C C . THR C 1 40 ? 50.759 3.163 10.079 1.00 15.33 34 THR C C 1
ATOM 5424 O O . THR C 1 40 ? 51.892 2.704 10.252 1.00 14.65 34 THR C O 1
ATOM 5428 N N . LYS C 1 41 ? 50.490 4.457 10.157 1.00 14.52 35 LYS C N 1
ATOM 5429 C CA . LYS C 1 41 ? 51.531 5.432 10.495 1.00 18.61 35 LYS C CA 1
ATOM 5430 C C . LYS C 1 41 ? 51.938 5.265 11.953 1.00 17.11 35 LYS C C 1
ATOM 5431 O O . LYS C 1 41 ? 51.087 5.388 12.836 1.00 13.36 35 LYS C O 1
ATOM 5437 N N . PRO C 1 42 ? 53.198 4.994 12.256 1.00 16.37 36 PRO C N 1
ATOM 5438 C CA . PRO C 1 42 ? 53.573 4.751 13.655 1.00 18.65 36 PRO C CA 1
ATOM 5439 C C . PRO C 1 42 ? 53.510 6.028 14.483 1.00 18.91 36 PRO C C 1
ATOM 5440 O O . PRO C 1 42 ? 53.791 7.126 14.001 1.00 16.75 36 PRO C O 1
ATOM 5444 N N . VAL C 1 43 ? 53.131 5.870 15.747 1.00 18.55 37 VAL C N 1
ATOM 5445 C CA . VAL C 1 43 ? 53.071 6.973 16.706 1.00 17.62 37 VAL C CA 1
ATOM 5446 C C . VAL C 1 43 ? 54.265 6.848 17.636 1.00 16.02 37 VAL C C 1
ATOM 5447 O O . VAL C 1 43 ? 54.521 5.765 18.172 1.00 16.28 37 VAL C O 1
ATOM 5451 N N . VAL C 1 44 ? 55.009 7.944 17.806 1.00 14.25 38 VAL C N 1
ATOM 5452 C CA . VAL C 1 44 ? 56.223 7.959 18.608 1.00 14.82 38 VAL C CA 1
ATOM 5453 C C . VAL C 1 44 ? 56.030 8.899 19.797 1.00 20.12 38 VAL C C 1
ATOM 5454 O O . VAL C 1 44 ? 55.532 10.021 19.646 1.00 17.42 38 VAL C O 1
ATOM 5458 N N . ASN C 1 45 ? 56.458 8.448 20.969 1.00 15.25 39 ASN C N 1
ATOM 5459 C CA . ASN C 1 45 ? 56.362 9.228 22.191 1.00 19.76 39 ASN C CA 1
ATOM 5460 C C . ASN C 1 45 ? 57.032 10.595 22.020 1.00 16.85 39 ASN C C 1
ATOM 5461 O O . ASN C 1 45 ? 58.216 10.653 21.672 1.00 15.35 39 ASN C O 1
ATOM 5466 N N . PRO C 1 46 ? 56.314 11.702 22.242 1.00 23.01 40 PRO C N 1
ATOM 5467 C CA . PRO C 1 46 ? 56.960 13.024 22.161 1.00 24.61 40 PRO C CA 1
ATOM 5468 C C . PRO C 1 46 ? 58.022 13.251 23.224 1.00 22.84 40 PRO C C 1
ATOM 5469 O O . PRO C 1 46 ? 58.846 14.157 23.055 1.00 25.54 40 PRO C O 1
ATOM 5473 N N . ASN C 1 47 ? 58.026 12.471 24.318 1.00 22.67 41 ASN C N 1
ATOM 5474 C CA . ASN C 1 47 ? 59.100 12.532 25.312 1.00 20.34 41 ASN C CA 1
ATOM 5475 C C . ASN C 1 47 ? 60.389 11.872 24.838 1.00 20.95 41 ASN C C 1
ATOM 5476 O O . ASN C 1 47 ? 61.349 11.799 25.617 1.00 19.96 41 ASN C O 1
ATOM 5481 N N . TYR C 1 48 ? 60.430 11.383 23.595 1.00 18.54 42 TYR C N 1
ATOM 5482 C CA . TYR C 1 48 ? 61.624 10.721 23.063 1.00 14.55 42 TYR C CA 1
ATOM 5483 C C . TYR C 1 48 ? 62.909 11.523 23.295 1.00 20.58 42 TYR C C 1
ATOM 5484 O O . TYR C 1 48 ? 63.936 10.965 23.704 1.00 18.25 42 TYR C O 1
ATOM 5493 N N . PHE C 1 49 ? 62.898 12.820 22.970 1.00 17.93 43 PHE C N 1
ATOM 5494 C CA . PHE C 1 49 ? 64.143 13.589 23.029 1.00 20.89 43 PHE C CA 1
ATOM 5495 C C . PHE C 1 49 ? 64.616 13.749 24.467 1.00 20.49 43 PHE C C 1
ATOM 5496 O O . PHE C 1 49 ? 65.791 13.532 24.770 1.00 21.43 43 PHE C O 1
ATOM 5504 N N . ALA C 1 50 ? 63.708 14.114 25.369 1.00 20.22 44 ALA C N 1
ATOM 5505 C CA . ALA C 1 50 ? 64.088 14.298 26.766 1.00 23.90 44 ALA C CA 1
ATOM 5506 C C . ALA C 1 50 ? 64.561 12.990 27.389 1.00 26.86 44 ALA C C 1
ATOM 5507 O O . ALA C 1 50 ? 65.531 12.974 28.158 1.00 23.46 44 ALA C O 1
ATOM 5509 N N . ALA C 1 51 ? 63.902 11.873 27.053 1.00 22.67 45 ALA C N 1
ATOM 5510 C CA . ALA C 1 51 ? 64.281 10.600 27.658 1.00 21.04 45 ALA C CA 1
ATOM 5511 C C . ALA C 1 51 ? 65.605 10.101 27.098 1.00 23.93 45 ALA C C 1
ATOM 5512 O O . ALA C 1 51 ? 66.431 9.548 27.838 1.00 26.25 45 ALA C O 1
ATOM 5514 N N . LYS C 1 52 ? 65.833 10.298 25.794 1.00 20.34 46 LYS C N 1
ATOM 5515 C CA . LYS C 1 52 ? 67.095 9.881 25.196 1.00 22.18 46 LYS C CA 1
ATOM 5516 C C . LYS C 1 52 ? 68.273 10.608 25.834 1.00 26.08 46 LYS C C 1
ATOM 5517 O O . LYS C 1 52 ? 69.301 9.996 26.140 1.00 23.73 46 LYS C O 1
ATOM 5523 N N . ALA C 1 53 ? 68.146 11.919 26.033 1.00 27.61 47 ALA C N 1
ATOM 5524 C CA . ALA C 1 53 ? 69.219 12.661 26.686 1.00 32.92 47 ALA C CA 1
ATOM 5525 C C . ALA C 1 53 ? 69.497 12.109 28.081 1.00 31.28 47 ALA C C 1
ATOM 5526 O O . ALA C 1 53 ? 70.657 11.890 28.447 1.00 31.11 47 ALA C O 1
ATOM 5528 N N . ARG C 1 54 ? 68.442 11.851 28.861 1.00 30.58 48 ARG C N 1
ATOM 5529 C CA . ARG C 1 54 ? 68.617 11.369 30.230 1.00 31.68 48 ARG C CA 1
ATOM 5530 C C . ARG C 1 54 ? 69.166 9.949 30.252 1.00 33.09 48 ARG C C 1
ATOM 5531 O O . ARG C 1 54 ? 70.075 9.640 31.028 1.00 32.56 48 ARG C O 1
ATOM 5539 N N . GLY C 1 55 ? 68.631 9.066 29.404 1.00 31.64 49 GLY C N 1
ATOM 5540 C CA . GLY C 1 55 ? 68.947 7.653 29.528 1.00 23.20 49 GLY C CA 1
ATOM 5541 C C . GLY C 1 55 ? 70.224 7.230 28.851 1.00 25.23 49 GLY C C 1
ATOM 5542 O O . GLY C 1 55 ? 70.899 6.309 29.322 1.00 26.28 49 GLY C O 1
ATOM 5543 N N . ASP C 1 56 ? 70.573 7.862 27.730 1.00 26.19 50 ASP C N 1
ATOM 5544 C CA . ASP C 1 56 ? 71.809 7.490 27.054 1.00 23.26 50 ASP C CA 1
ATOM 5545 C C . ASP C 1 56 ? 73.028 7.881 27.886 1.00 28.28 50 ASP C C 1
ATOM 5546 O O . ASP C 1 56 ? 74.021 7.146 27.929 1.00 29.28 50 ASP C O 1
ATOM 5551 N N . ARG C 1 57 ? 72.985 9.035 28.548 1.00 30.80 51 ARG C N 1
ATOM 5552 C CA . ARG C 1 57 ? 74.141 9.413 29.358 1.00 36.50 51 ARG C CA 1
ATOM 5553 C C . ARG C 1 57 ? 74.194 8.593 30.644 1.00 33.32 51 ARG C C 1
ATOM 5554 O O . ARG C 1 57 ? 75.276 8.178 31.076 1.00 35.29 51 ARG C O 1
ATOM 5562 N N . TRP C 1 58 ? 73.030 8.308 31.240 1.00 33.51 52 TRP C N 1
ATOM 5563 C CA . TRP C 1 58 ? 73.001 7.525 32.472 1.00 34.23 52 TRP C CA 1
ATOM 5564 C C . TRP C 1 58 ? 73.646 6.162 32.264 1.00 33.94 52 TRP C C 1
ATOM 5565 O O . TRP C 1 58 ? 74.573 5.787 32.992 1.00 34.68 52 TRP C O 1
ATOM 5576 N N . ILE C 1 59 ? 73.203 5.421 31.241 1.00 30.28 53 ILE C N 1
ATOM 5577 C CA . ILE C 1 59 ? 73.786 4.103 31.001 1.00 30.62 53 ILE C CA 1
ATOM 5578 C C . ILE C 1 59 ? 75.260 4.214 30.651 1.00 29.98 53 ILE C C 1
ATOM 5579 O O . ILE C 1 59 ? 76.035 3.279 30.892 1.00 29.39 53 ILE C O 1
ATOM 5584 N N . ALA C 1 60 ? 75.667 5.323 30.032 1.00 32.97 54 ALA C N 1
ATOM 5585 C CA . ALA C 1 60 ? 77.083 5.521 29.753 1.00 33.21 54 ALA C CA 1
ATOM 5586 C C . ALA C 1 60 ? 77.865 5.680 31.053 1.00 28.62 54 ALA C C 1
ATOM 5587 O O . ALA C 1 60 ? 78.916 5.059 31.236 1.00 31.64 54 ALA C O 1
ATOM 5589 N N . ARG C 1 61 ? 77.343 6.497 31.970 1.00 33.75 55 ARG C N 1
ATOM 5590 C CA . ARG C 1 61 ? 77.929 6.628 33.299 1.00 35.40 55 ARG C CA 1
ATOM 5591 C C . ARG C 1 61 ? 77.933 5.288 34.026 1.00 36.79 55 ARG C C 1
ATOM 5592 O O . ARG C 1 61 ? 78.960 4.882 34.582 1.00 37.29 55 ARG C O 1
ATOM 5600 N N . VAL C 1 62 ? 76.810 4.559 33.980 1.00 38.77 56 VAL C N 1
ATOM 5601 C CA . VAL C 1 62 ? 76.691 3.291 34.703 1.00 32.16 56 VAL C CA 1
ATOM 5602 C C . VAL C 1 62 ? 77.701 2.266 34.201 1.00 31.29 56 VAL C C 1
ATOM 5603 O O . VAL C 1 62 ? 78.356 1.584 34.998 1.00 33.31 56 VAL C O 1
ATOM 5607 N N . MET C 1 63 ? 77.852 2.140 32.883 1.00 30.86 57 MET C N 1
ATOM 5608 C CA . MET C 1 63 ? 78.675 1.093 32.281 1.00 26.41 57 MET C CA 1
ATOM 5609 C C . MET C 1 63 ? 80.103 1.535 31.980 1.00 28.72 57 MET C C 1
ATOM 5610 O O . MET C 1 63 ? 80.868 0.758 31.402 1.00 27.26 57 MET C O 1
ATOM 5615 N N . ASN C 1 64 ? 80.452 2.750 32.301 1.00 33.43 58 ASN C N 1
ATOM 5616 C CA . ASN C 1 64 ? 81.772 3.237 31.963 1.00 40.98 58 ASN C CA 1
ATOM 5617 C C . ASN C 1 64 ? 82.013 3.257 30.490 1.00 42.16 58 ASN C C 1
ATOM 5618 O O . ASN C 1 64 ? 83.028 2.816 30.041 1.00 45.20 58 ASN C O 1
ATOM 5623 N N . PHE C 1 65 ? 80.996 3.654 29.732 1.00 37.73 59 PHE C N 1
ATOM 5624 C CA . PHE C 1 65 ? 81.163 3.826 28.296 1.00 40.32 59 PHE C CA 1
ATOM 5625 C C . PHE C 1 65 ? 82.132 4.972 28.044 1.00 38.43 59 PHE C C 1
ATOM 5626 O O . PHE C 1 65 ? 81.986 6.050 28.629 1.00 35.05 59 PHE C O 1
ATOM 5634 N N . ASN C 1 66 ? 83.120 4.747 27.181 1.00 33.17 60 ASN C N 1
ATOM 5635 C CA . ASN C 1 66 ? 83.942 5.868 26.749 1.00 44.72 60 ASN C CA 1
ATOM 5636 C C . ASN C 1 66 ? 83.133 6.732 25.775 1.00 41.18 60 ASN C C 1
ATOM 5637 O O . ASN C 1 66 ? 81.971 6.443 25.474 1.00 37.79 60 ASN C O 1
ATOM 5642 N N . LYS C 1 67 ? 83.767 7.784 25.268 1.00 42.09 61 LYS C N 1
ATOM 5643 C CA . LYS C 1 67 ? 83.120 8.697 24.332 1.00 41.96 61 LYS C CA 1
ATOM 5644 C C . LYS C 1 67 ? 82.663 8.007 23.047 1.00 43.89 61 LYS C C 1
ATOM 5645 O O . LYS C 1 67 ? 81.640 8.375 22.470 1.00 33.46 61 LYS C O 1
ATOM 5651 N N . ALA C 1 68 ? 83.420 7.008 22.603 1.00 42.33 62 ALA C N 1
ATOM 5652 C CA . ALA C 1 68 ? 83.084 6.287 21.380 1.00 40.50 62 ALA C CA 1
ATOM 5653 C C . ALA C 1 68 ? 81.947 5.307 21.616 1.00 36.10 62 ALA C C 1
ATOM 5654 O O . ALA C 1 68 ? 80.964 5.295 20.867 1.00 38.46 62 ALA C O 1
ATOM 5656 N N . VAL C 1 69 ? 82.076 4.460 22.644 1.00 37.35 63 VAL C N 1
ATOM 5657 C CA . VAL C 1 69 ? 81.063 3.443 22.903 1.00 39.21 63 VAL C CA 1
ATOM 5658 C C . VAL C 1 69 ? 79.721 4.098 23.189 1.00 29.09 63 VAL C C 1
ATOM 5659 O O . VAL C 1 69 ? 78.686 3.680 22.661 1.00 36.26 63 VAL C O 1
ATOM 5663 N N . ALA C 1 70 ? 79.723 5.156 24.000 1.00 29.13 64 ALA C N 1
ATOM 5664 C CA . ALA C 1 70 ? 78.483 5.856 24.309 1.00 33.48 64 ALA C CA 1
ATOM 5665 C C . ALA C 1 70 ? 77.832 6.417 23.048 1.00 36.70 64 ALA C C 1
ATOM 5666 O O . ALA C 1 70 ? 76.602 6.440 22.934 1.00 30.78 64 ALA C O 1
ATOM 5668 N N . ALA C 1 71 ? 78.640 6.875 22.090 1.00 37.02 65 ALA C N 1
ATOM 5669 C CA . ALA C 1 71 ? 78.084 7.418 20.856 1.00 36.92 65 ALA C CA 1
ATOM 5670 C C . ALA C 1 71 ? 77.519 6.311 19.969 1.00 37.08 65 ALA C C 1
ATOM 5671 O O . ALA C 1 71 ? 76.468 6.487 19.342 1.00 32.09 65 ALA C O 1
ATOM 5673 N N . ARG C 1 72 ? 78.182 5.158 19.975 1.00 34.75 66 ARG C N 1
ATOM 5674 C CA . ARG C 1 72 ? 77.716 4.009 19.214 1.00 35.32 66 ARG C CA 1
ATOM 5675 C C . ARG C 1 72 ? 76.363 3.596 19.784 1.00 34.51 66 ARG C C 1
ATOM 5676 O O . ARG C 1 72 ? 75.398 3.406 19.043 1.00 29.70 66 ARG C O 1
ATOM 5684 N N . ASN C 1 73 ? 76.300 3.458 21.107 1.00 31.33 67 ASN C N 1
ATOM 5685 C CA . ASN C 1 73 ? 75.057 3.102 21.781 1.00 29.01 67 ASN C CA 1
ATOM 5686 C C . ASN C 1 73 ? 73.959 4.101 21.454 1.00 26.76 67 ASN C C 1
ATOM 5687 O O . ASN C 1 73 ? 72.819 3.719 21.161 1.00 26.49 67 ASN C O 1
ATOM 5692 N N . SER C 1 74 ? 74.287 5.395 21.515 1.00 28.37 68 SER C N 1
ATOM 5693 C CA . SER C 1 74 ? 73.322 6.438 21.174 1.00 29.19 68 SER C CA 1
ATOM 5694 C C . SER C 1 74 ? 72.784 6.261 19.754 1.00 27.37 68 SER C C 1
ATOM 5695 O O . SER C 1 74 ? 71.578 6.425 19.510 1.00 23.57 68 SER C O 1
ATOM 5698 N N . LYS C 1 75 ? 73.665 5.867 18.840 1.00 24.38 69 LYS C N 1
ATOM 5699 C CA . LYS C 1 75 ? 73.276 5.625 17.459 1.00 25.10 69 LYS C CA 1
ATOM 5700 C C . LYS C 1 75 ? 72.267 4.481 17.407 1.00 24.61 69 LYS C C 1
ATOM 5701 O O . LYS C 1 75 ? 71.267 4.557 16.692 1.00 21.85 69 LYS C O 1
ATOM 5707 N N . VAL C 1 76 ? 72.532 3.420 18.167 1.00 21.66 70 VAL C N 1
ATOM 5708 C CA . VAL C 1 76 ? 71.629 2.269 18.209 1.00 24.52 70 VAL C CA 1
ATOM 5709 C C . VAL C 1 76 ? 70.210 2.730 18.525 1.00 18.74 70 VAL C C 1
ATOM 5710 O O . VAL C 1 76 ? 69.233 2.214 17.971 1.00 20.69 70 VAL C O 1
ATOM 5714 N N . ASP C 1 77 ? 70.087 3.715 19.410 1.00 17.76 71 ASP C N 1
ATOM 5715 C CA . ASP C 1 77 ? 68.845 4.443 19.671 1.00 19.41 71 ASP C CA 1
ATOM 5716 C C . ASP C 1 77 ? 67.712 3.508 20.094 1.00 17.53 71 ASP C C 1
ATOM 5717 O O . ASP C 1 77 ? 66.651 3.456 19.471 1.00 14.26 71 ASP C O 1
ATOM 5722 N N . LEU C 1 78 ? 67.956 2.770 21.181 1.00 13.55 72 LEU C N 1
ATOM 5723 C CA . LEU C 1 78 ? 66.880 1.997 21.789 1.00 15.91 72 LEU C CA 1
ATOM 5724 C C . LEU C 1 78 ? 65.761 2.899 22.306 1.00 17.23 72 LEU C C 1
ATOM 5725 O O . LEU C 1 78 ? 64.646 2.419 22.539 1.00 15.39 72 LEU C O 1
ATOM 5730 N N . CYS C 1 79 ? 66.021 4.199 22.490 1.00 14.75 73 CYS C N 1
ATOM 5731 C CA . CYS C 1 79 ? 64.942 5.077 22.926 1.00 15.61 73 CYS C CA 1
ATOM 5732 C C . CYS C 1 79 ? 63.851 5.165 21.860 1.00 14.91 73 CYS C C 1
ATOM 5733 O O . CYS C 1 79 ? 62.664 5.237 22.190 1.00 13.80 73 CYS C O 1
ATOM 5736 N N . PHE C 1 80 ? 64.244 5.171 20.579 1.00 13.88 74 PHE C N 1
ATOM 5737 C CA . PHE C 1 80 ? 63.267 5.214 19.495 1.00 15.29 74 PHE C CA 1
ATOM 5738 C C . PHE C 1 80 ? 62.359 3.997 19.553 1.00 15.50 74 PHE C C 1
ATOM 5739 O O . PHE C 1 80 ? 61.138 4.109 19.420 1.00 14.48 74 PHE C O 1
ATOM 5747 N N . LEU C 1 81 ? 62.947 2.826 19.784 1.00 16.71 75 LEU C N 1
ATOM 5748 C CA . LEU C 1 81 ? 62.173 1.597 19.922 1.00 14.87 75 LEU C CA 1
ATOM 5749 C C . LEU C 1 81 ? 61.173 1.694 21.073 1.00 15.11 75 LEU C C 1
ATOM 5750 O O . LEU C 1 81 ? 59.965 1.479 20.886 1.00 11.88 75 LEU C O 1
ATOM 5755 N N . ALA C 1 82 ? 61.656 2.042 22.277 1.00 14.99 76 ALA C N 1
ATOM 5756 C CA . ALA C 1 82 ? 60.768 2.186 23.432 1.00 13.70 76 ALA C CA 1
ATOM 5757 C C . ALA C 1 82 ? 59.704 3.251 23.208 1.00 17.23 76 ALA C C 1
ATOM 5758 O O . ALA C 1 82 ? 58.574 3.126 23.713 1.00 14.70 76 ALA C O 1
ATOM 5760 N N . SER C 1 83 ? 60.045 4.310 22.475 1.00 12.34 77 SER C N 1
ATOM 5761 C CA . SER C 1 83 ? 59.096 5.390 22.239 1.00 15.02 77 SER C CA 1
ATOM 5762 C C . SER C 1 83 ? 57.926 4.967 21.353 1.00 16.01 77 SER C C 1
ATOM 5763 O O . SER C 1 83 ? 56.855 5.585 21.430 1.00 13.39 77 SER C O 1
ATOM 5766 N N . MET C 1 84 ? 58.085 3.932 20.523 1.00 11.97 78 MET C N 1
ATOM 5767 C CA . MET C 1 84 ? 56.931 3.407 19.801 1.00 10.83 78 MET C CA 1
ATOM 5768 C C . MET C 1 84 ? 56.167 2.328 20.563 1.00 14.78 78 MET C C 1
ATOM 5769 O O . MET C 1 84 ? 54.977 2.120 20.285 1.00 13.69 78 MET C O 1
ATOM 5774 N N . TRP C 1 85 ? 56.815 1.632 21.503 1.00 14.65 79 TRP C N 1
ATOM 5775 C CA . TRP C 1 85 ? 56.106 0.632 22.299 1.00 12.28 79 TRP C CA 1
ATOM 5776 C C . TRP C 1 85 ? 55.024 1.277 23.153 1.00 14.26 79 TRP C C 1
ATOM 5777 O O . TRP C 1 85 ? 53.914 0.737 23.283 1.00 14.74 79 TRP C O 1
ATOM 5788 N N . ALA C 1 86 ? 55.328 2.427 23.757 1.00 12.04 80 ALA C N 1
ATOM 5789 C CA . ALA C 1 86 ? 54.390 3.115 24.644 1.00 18.21 80 ALA C CA 1
ATOM 5790 C C . ALA C 1 86 ? 54.440 4.608 24.341 1.00 14.69 80 ALA C C 1
ATOM 5791 O O . ALA C 1 86 ? 55.132 5.378 25.018 1.00 16.21 80 ALA C O 1
ATOM 5793 N N . PRO C 1 87 ? 53.704 5.053 23.316 1.00 15.87 81 PRO C N 1
ATOM 5794 C CA . PRO C 1 87 ? 53.850 6.438 22.837 1.00 16.84 81 PRO C CA 1
ATOM 5795 C C . PRO C 1 87 ? 53.245 7.497 23.747 1.00 21.58 81 PRO C C 1
ATOM 5796 O O . PRO C 1 87 ? 53.496 8.682 23.513 1.00 22.32 81 PRO C O 1
ATOM 5800 N N . ASP C 1 88 ? 52.435 7.145 24.743 1.00 21.09 82 ASP C N 1
ATOM 5801 C CA . ASP C 1 88 ? 52.005 8.164 25.697 1.00 27.33 82 ASP C CA 1
ATOM 5802 C C . ASP C 1 88 ? 52.462 7.852 27.118 1.00 27.35 82 ASP C C 1
ATOM 5803 O O . ASP C 1 88 ? 51.869 8.344 28.077 1.00 27.63 82 ASP C O 1
ATOM 5808 N N . ALA C 1 89 ? 53.506 7.043 27.264 1.00 21.46 83 ALA C N 1
ATOM 5809 C CA . ALA C 1 89 ? 54.182 6.938 28.544 1.00 19.13 83 ALA C CA 1
ATOM 5810 C C . ALA C 1 89 ? 54.725 8.306 28.944 1.00 25.02 83 ALA C C 1
ATOM 5811 O O . ALA C 1 89 ? 55.335 8.992 28.113 1.00 20.01 83 ALA C O 1
ATOM 5813 N N . PRO C 1 90 ? 54.536 8.736 30.194 1.00 28.56 84 PRO C N 1
ATOM 5814 C CA . PRO C 1 90 ? 55.209 9.957 30.664 1.00 25.47 84 PRO C CA 1
ATOM 5815 C C . PRO C 1 90 ? 56.721 9.783 30.645 1.00 19.93 84 PRO C C 1
ATOM 5816 O O . PRO C 1 90 ? 57.246 8.671 30.604 1.00 19.32 84 PRO C O 1
ATOM 5820 N N . GLU C 1 91 ? 57.428 10.918 30.692 1.00 21.11 85 GLU C N 1
ATOM 5821 C CA . GLU C 1 91 ? 58.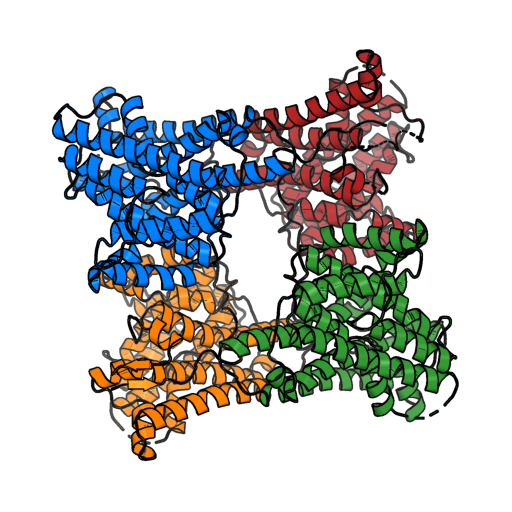870 10.920 30.464 1.00 24.12 85 GLU C CA 1
ATOM 5822 C C . GLU C 1 91 ? 59.605 9.984 31.417 1.00 21.58 85 GLU C C 1
ATOM 5823 O O . GLU C 1 91 ? 60.545 9.289 31.008 1.00 22.31 85 GLU C O 1
ATOM 5829 N N . ASP C 1 92 ? 59.214 9.976 32.694 1.00 21.75 86 ASP C N 1
ATOM 5830 C CA . ASP C 1 92 ? 59.937 9.179 33.686 1.00 25.12 86 ASP C CA 1
ATOM 5831 C C . ASP C 1 92 ? 59.759 7.690 33.418 1.00 23.03 86 ASP C C 1
ATOM 5832 O O . ASP C 1 92 ? 60.703 6.904 33.569 1.00 21.49 86 ASP C O 1
ATOM 5837 N N . ARG C 1 93 ? 58.552 7.282 33.024 1.00 22.19 87 ARG C N 1
ATOM 5838 C CA . ARG C 1 93 ? 58.361 5.886 32.637 1.00 22.38 87 ARG C CA 1
ATOM 5839 C C . ARG C 1 93 ? 59.108 5.563 31.352 1.00 19.76 87 ARG C C 1
ATOM 5840 O O . ARG C 1 93 ? 59.637 4.459 31.209 1.00 19.26 87 ARG C O 1
ATOM 5848 N N . LEU C 1 94 ? 59.166 6.509 30.410 1.00 18.51 88 LEU C N 1
ATOM 5849 C CA . LEU C 1 94 ? 59.910 6.262 29.179 1.00 19.60 88 LEU C CA 1
ATOM 5850 C C . LEU C 1 94 ? 61.392 6.062 29.469 1.00 19.42 88 LEU C C 1
ATOM 5851 O O . LEU C 1 94 ? 62.059 5.244 28.818 1.00 16.37 88 LEU C O 1
ATOM 5856 N N . VAL C 1 95 ? 61.928 6.802 30.445 1.00 19.14 89 VAL C N 1
ATOM 5857 C CA . VAL C 1 95 ? 63.328 6.630 30.811 1.00 18.26 89 VAL C CA 1
ATOM 5858 C C . VAL C 1 95 ? 63.556 5.243 31.392 1.00 14.81 89 VAL C C 1
ATOM 5859 O O . VAL C 1 95 ? 64.538 4.573 31.064 1.00 17.88 89 VAL C O 1
ATOM 5863 N N . MET C 1 96 ? 62.661 4.797 32.272 1.00 21.18 90 MET C N 1
ATOM 5864 C CA . MET C 1 96 ? 62.748 3.427 32.774 1.00 20.97 90 MET C CA 1
ATOM 5865 C C . MET C 1 96 ? 62.727 2.421 31.624 1.00 17.96 90 MET C C 1
ATOM 5866 O O . MET C 1 96 ? 63.532 1.481 31.600 1.00 18.09 90 MET C O 1
ATOM 5871 N N . MET C 1 97 ? 61.838 2.621 30.642 1.00 18.08 91 MET C N 1
ATOM 5872 C CA . MET C 1 97 ? 61.799 1.721 29.484 1.00 18.13 91 MET C CA 1
ATOM 5873 C C . MET C 1 97 ? 63.109 1.749 28.707 1.00 16.42 91 MET C C 1
ATOM 5874 O O . MET C 1 97 ? 63.573 0.712 28.219 1.00 14.45 91 MET C O 1
ATOM 5879 N N . LEU C 1 98 ? 63.716 2.931 28.561 1.00 17.27 92 LEU C N 1
ATOM 5880 C CA . LEU C 1 98 ? 65.027 3.003 27.925 1.00 16.27 92 LEU C CA 1
ATOM 5881 C C . LEU C 1 98 ? 66.077 2.260 28.748 1.00 16.42 92 LEU C C 1
ATOM 5882 O O . LEU C 1 98 ? 66.903 1.525 28.199 1.00 15.12 92 LEU C O 1
ATOM 5887 N N . ASP C 1 99 ? 66.072 2.460 30.075 1.00 17.17 93 ASP C N 1
ATOM 5888 C CA . ASP C 1 99 ? 67.000 1.724 30.935 1.00 16.83 93 ASP C CA 1
ATOM 5889 C C . ASP C 1 99 ? 66.826 0.218 30.759 1.00 17.85 93 ASP C C 1
ATOM 5890 O O . ASP C 1 99 ? 67.813 -0.522 30.659 1.00 16.23 93 ASP C O 1
ATOM 5895 N N . TRP C 1 100 ? 65.568 -0.254 30.730 1.00 16.22 94 TRP C N 1
ATOM 5896 C CA . TRP C 1 100 ? 65.303 -1.679 30.518 1.00 17.32 94 TRP C CA 1
ATOM 5897 C C . TRP C 1 100 ? 65.855 -2.159 29.183 1.00 15.71 94 TRP C C 1
ATOM 5898 O O . TRP C 1 100 ? 66.418 -3.262 29.091 1.00 15.56 94 TRP C O 1
ATOM 5909 N N . ASN C 1 101 ? 65.675 -1.368 28.120 1.00 16.48 95 ASN C N 1
ATOM 5910 C CA . ASN C 1 101 ? 66.190 -1.799 26.822 1.00 15.66 95 ASN C CA 1
ATOM 5911 C C . ASN C 1 101 ? 67.712 -1.889 26.844 1.00 17.13 95 ASN C C 1
ATOM 5912 O O . ASN C 1 101 ? 68.299 -2.798 26.240 1.00 16.25 95 ASN C O 1
ATOM 5917 N N . HIS C 1 102 ? 68.367 -0.945 27.520 1.00 15.95 96 HIS C N 1
ATOM 5918 C CA . HIS C 1 102 ? 69.812 -1.043 27.672 1.00 18.26 96 HIS C CA 1
ATOM 5919 C C . HIS C 1 102 ? 70.177 -2.285 28.473 1.00 18.94 96 HIS C C 1
ATOM 5920 O O . HIS C 1 102 ? 71.092 -3.031 28.101 1.00 19.84 96 HIS C O 1
ATOM 5927 N N . TRP C 1 103 ? 69.440 -2.546 29.553 1.00 16.42 97 TRP C N 1
ATOM 5928 C CA . TRP C 1 103 ? 69.661 -3.779 30.307 1.00 18.43 97 TRP C CA 1
ATOM 5929 C C . TRP C 1 103 ? 69.571 -5.012 29.408 1.00 18.29 97 TRP C C 1
ATOM 5930 O O . TRP C 1 103 ? 70.508 -5.820 29.338 1.00 19.87 97 TRP C O 1
ATOM 5941 N N . VAL C 1 104 ? 68.413 -5.195 28.781 1.00 17.40 98 VAL C N 1
ATOM 5942 C CA . VAL C 1 104 ? 68.177 -6.347 27.917 1.00 16.53 98 VAL C CA 1
ATOM 5943 C C . VAL C 1 104 ? 69.320 -6.561 26.935 1.00 18.29 98 VAL C C 1
ATOM 5944 O O . VAL C 1 104 ? 69.862 -7.661 26.819 1.00 17.21 98 VAL C O 1
ATOM 5948 N N . PHE C 1 105 ? 69.677 -5.496 26.231 1.00 19.30 99 PHE C N 1
ATOM 5949 C CA . PHE C 1 105 ? 70.748 -5.534 25.245 1.00 25.85 99 PHE C CA 1
ATOM 5950 C C . PHE C 1 105 ? 72.061 -6.030 25.840 1.00 21.58 99 PHE C C 1
ATOM 5951 O O . PHE C 1 105 ? 72.706 -6.916 25.279 1.00 22.31 99 PHE C O 1
ATOM 5959 N N . LEU C 1 106 ? 72.459 -5.460 26.974 1.00 21.46 100 LEU C N 1
ATOM 5960 C CA . LEU C 1 106 ? 73.712 -5.867 27.610 1.00 21.98 100 LEU C CA 1
ATOM 5961 C C . LEU C 1 106 ? 73.585 -7.246 28.249 1.00 20.80 100 LEU C C 1
ATOM 5962 O O . LEU C 1 106 ? 74.495 -8.075 28.140 1.00 19.96 100 LEU C O 1
ATOM 5967 N N . PHE C 1 107 ? 72.451 -7.512 28.905 1.00 20.96 101 PHE C N 1
ATOM 5968 C CA . PHE C 1 107 ? 72.204 -8.823 29.506 1.00 19.90 101 PHE C CA 1
ATOM 5969 C C . PHE C 1 107 ? 72.239 -9.925 28.454 1.00 20.49 101 PHE C C 1
ATOM 5970 O O . PHE C 1 107 ? 72.951 -10.928 28.604 1.00 21.17 101 PHE C O 1
ATOM 5978 N N . ASP C 1 108 ? 71.487 -9.738 27.361 1.00 18.43 102 ASP C N 1
ATOM 5979 C CA . ASP C 1 108 ? 71.371 -10.766 26.328 1.00 18.30 102 ASP C CA 1
ATOM 5980 C C . ASP C 1 108 ? 72.723 -11.090 25.695 1.00 23.17 102 ASP C C 1
ATOM 5981 O O . ASP C 1 108 ? 73.011 -12.248 25.368 1.00 21.86 102 ASP C O 1
ATOM 5986 N N . ASP C 1 109 ? 73.555 -10.068 25.496 1.00 24.56 103 ASP C N 1
ATOM 5987 C CA . ASP C 1 109 ? 74.867 -10.267 24.890 1.00 26.96 103 ASP C CA 1
ATOM 5988 C C . ASP C 1 109 ? 75.693 -11.298 25.647 1.00 29.87 103 ASP C C 1
ATOM 5989 O O . ASP C 1 109 ? 76.465 -12.051 25.035 1.00 28.48 103 ASP C O 1
ATOM 5994 N N . GLN C 1 110 ? 75.540 -11.360 26.972 1.00 25.05 104 GLN C N 1
ATOM 5995 C CA . GLN C 1 110 ? 76.288 -12.340 27.749 1.00 25.72 104 GLN C CA 1
ATOM 5996 C C . GLN C 1 110 ? 75.998 -13.760 27.284 1.00 26.69 104 GLN C C 1
ATOM 5997 O O . GLN C 1 110 ? 76.883 -14.618 27.337 1.00 28.71 104 GLN C O 1
ATOM 6003 N N . PHE C 1 111 ? 74.784 -14.020 26.788 1.00 24.42 105 PHE C N 1
ATOM 6004 C CA . PHE C 1 111 ? 74.377 -15.373 26.416 1.00 24.35 105 PHE C CA 1
ATOM 6005 C C . PHE C 1 111 ? 74.619 -15.690 24.941 1.00 32.78 105 PHE C C 1
ATOM 6006 O O . PHE C 1 111 ? 74.890 -16.850 24.604 1.00 29.24 105 PHE C O 1
ATOM 6014 N N . ASP C 1 112 ? 74.514 -14.688 24.058 1.00 31.90 106 ASP C N 1
ATOM 6015 C CA . ASP C 1 112 ? 74.690 -14.897 22.622 1.00 33.02 106 ASP C CA 1
ATOM 6016 C C . ASP C 1 112 ? 76.161 -14.868 22.225 1.00 36.39 106 ASP C C 1
ATOM 6017 O O . ASP C 1 112 ? 76.572 -15.577 21.301 1.00 38.70 106 ASP C O 1
ATOM 6022 N N . GLU C 1 113 ? 76.957 -14.033 22.893 1.00 37.09 107 GLU C N 1
ATOM 6023 C CA . GLU C 1 113 ? 78.329 -13.752 22.473 1.00 39.80 107 GLU C CA 1
ATOM 6024 C C . GLU C 1 113 ? 79.330 -13.679 23.614 1.00 37.56 107 GLU C C 1
ATOM 6025 O O . GLU C 1 113 ? 80.535 -13.742 23.347 1.00 41.30 107 GLU C O 1
ATOM 6031 N N . GLY C 1 114 ? 78.899 -13.536 24.858 1.00 32.94 108 GLY C N 1
ATOM 6032 C CA . GLY C 1 114 ? 79.774 -13.248 25.972 1.00 30.79 108 GLY C CA 1
ATOM 6033 C C . GLY C 1 114 ? 80.091 -14.469 26.807 1.00 27.08 108 GLY C C 1
ATOM 6034 O O . GLY C 1 114 ? 80.026 -15.608 26.335 1.00 31.02 108 GLY C O 1
ATOM 6035 N N . HIS C 1 115 ? 80.401 -14.226 28.081 1.00 29.59 109 HIS C N 1
ATOM 6036 C CA . HIS C 1 115 ? 80.991 -15.237 28.951 1.00 28.22 109 HIS C CA 1
ATOM 6037 C C . HIS C 1 115 ? 80.038 -16.363 29.328 1.00 36.89 109 HIS C C 1
ATOM 6038 O O . HIS C 1 115 ? 80.491 -17.351 29.914 1.00 33.13 109 HIS C O 1
ATOM 6045 N N . LEU C 1 116 ? 78.749 -16.258 29.008 1.00 31.64 110 LEU C N 1
ATOM 6046 C CA . LEU C 1 116 ? 77.802 -17.326 29.295 1.00 26.86 110 LEU C CA 1
ATOM 6047 C C . LEU C 1 116 ? 77.461 -18.167 28.074 1.00 31.79 110 LEU C C 1
ATOM 6048 O O . LEU C 1 116 ? 76.691 -19.124 28.194 1.00 32.17 110 LEU C O 1
ATOM 6053 N N . LYS C 1 117 ? 78.040 -17.857 26.911 1.00 32.90 111 LYS C N 1
ATOM 6054 C CA . LYS C 1 117 ? 77.544 -18.409 25.652 1.00 34.67 111 LYS C CA 1
ATOM 6055 C C . LYS C 1 117 ? 77.647 -19.930 25.609 1.00 38.23 111 LYS C C 1
ATOM 6056 O O . LYS C 1 117 ? 76.778 -20.602 25.035 1.00 37.07 111 LYS C O 1
ATOM 6062 N N . GLU C 1 118 ? 78.688 -20.497 26.215 1.00 37.31 112 GLU C N 1
ATOM 6063 C CA . GLU C 1 118 ? 78.923 -21.936 26.156 1.00 41.09 112 GLU C CA 1
ATOM 6064 C C . GLU C 1 118 ? 79.052 -22.555 27.545 1.00 40.57 112 GLU C C 1
ATOM 6065 O O . GLU C 1 118 ? 79.786 -23.529 27.733 1.00 39.47 112 GLU C O 1
ATOM 6071 N N . ASP C 1 119 ? 78.323 -22.022 28.522 1.00 35.64 113 ASP C N 1
ATOM 6072 C CA . ASP C 1 119 ? 78.497 -22.393 29.925 1.00 31.51 113 ASP C CA 1
ATOM 6073 C C . ASP C 1 119 ? 77.126 -22.531 30.576 1.00 28.49 113 ASP C C 1
ATOM 6074 O O . ASP C 1 119 ? 76.623 -21.596 31.206 1.00 26.94 113 ASP C O 1
ATOM 6079 N N . PRO C 1 120 ? 76.492 -23.702 30.451 1.00 25.90 114 PRO C N 1
ATOM 6080 C CA . PRO C 1 120 ? 75.130 -23.854 30.995 1.00 27.76 114 PRO C CA 1
ATOM 6081 C C . PRO C 1 120 ? 75.037 -23.596 32.490 1.00 29.41 114 PRO C C 1
ATOM 6082 O O . PRO C 1 120 ? 74.057 -22.997 32.953 1.00 23.93 114 PRO C O 1
ATOM 6086 N N . ALA C 1 121 ? 76.045 -24.014 33.261 1.00 24.48 115 ALA C N 1
ATOM 6087 C CA . ALA C 1 121 ? 75.974 -23.859 34.712 1.00 23.18 115 ALA C CA 1
ATOM 6088 C C . ALA C 1 121 ? 76.043 -22.394 35.118 1.00 24.16 115 ALA C C 1
ATOM 6089 O O . ALA C 1 121 ? 75.271 -21.939 35.973 1.00 27.20 115 ALA C O 1
ATOM 6091 N N . ALA C 1 122 ? 76.977 -21.637 34.532 1.00 21.20 116 ALA C N 1
ATOM 6092 C CA . ALA C 1 122 ? 77.056 -20.216 34.851 1.00 25.68 116 ALA C CA 1
ATOM 6093 C C . ALA C 1 122 ? 75.858 -19.448 34.309 1.00 21.31 116 ALA C C 1
ATOM 6094 O O . ALA C 1 122 ? 75.398 -18.496 34.948 1.00 24.38 116 ALA C O 1
ATOM 6096 N N . ALA C 1 123 ? 75.356 -19.828 33.132 1.00 23.43 117 ALA C N 1
ATOM 6097 C CA . ALA C 1 123 ? 74.163 -19.174 32.596 1.00 21.17 117 ALA C CA 1
ATOM 6098 C C . ALA C 1 123 ? 72.977 -19.362 33.536 1.00 19.37 117 ALA C C 1
ATOM 6099 O O . ALA C 1 123 ? 72.245 -18.412 33.835 1.00 19.76 117 ALA C O 1
ATOM 6101 N N . ALA C 1 124 ? 72.778 -20.591 34.023 1.00 19.51 118 ALA C N 1
ATOM 6102 C CA . ALA C 1 124 ? 71.681 -20.851 34.948 1.00 21.89 118 ALA C CA 1
ATOM 6103 C C . ALA C 1 124 ? 71.816 -20.017 36.214 1.00 22.76 118 ALA C C 1
ATOM 6104 O O . ALA C 1 124 ? 70.810 -19.579 36.788 1.00 21.11 118 ALA C O 1
ATOM 6106 N N . GLU C 1 125 ? 73.054 -19.787 36.667 1.00 21.09 119 GLU C N 1
ATOM 6107 C CA . GLU C 1 1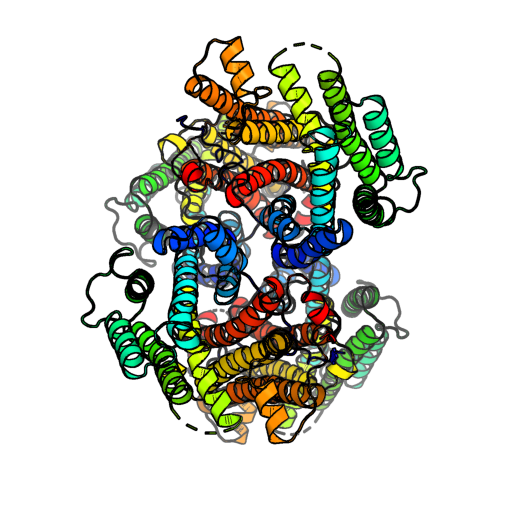25 ? 73.265 -19.043 37.905 1.00 19.33 119 GLU C CA 1
ATOM 6108 C C . GLU C 1 125 ? 73.033 -17.555 37.691 1.00 18.16 119 GLU C C 1
ATOM 6109 O O . GLU C 1 125 ? 72.488 -16.876 38.566 1.00 19.18 119 GLU C O 1
ATOM 6115 N N . GLU C 1 126 ? 73.426 -17.031 36.526 1.00 22.00 120 GLU C N 1
ATOM 6116 C CA . GLU C 1 126 ? 73.095 -15.649 36.189 1.00 20.89 120 GLU C CA 1
ATOM 6117 C C . GLU C 1 126 ? 71.584 -15.446 36.170 1.00 18.09 120 GLU C C 1
ATOM 6118 O O . GLU C 1 126 ? 71.061 -14.469 36.717 1.00 20.28 120 GLU C O 1
ATOM 6124 N N . VAL C 1 127 ? 70.869 -16.366 35.537 1.00 19.41 121 VAL C N 1
ATOM 6125 C CA . VAL C 1 127 ? 69.410 -16.303 35.532 1.00 18.92 121 VAL C CA 1
ATOM 6126 C C . VAL C 1 127 ? 68.879 -16.351 36.962 1.00 21.21 121 VAL C C 1
ATOM 6127 O O . VAL C 1 127 ? 68.019 -15.550 37.355 1.00 18.30 121 VAL C O 1
ATOM 6131 N N . LYS C 1 128 ? 69.416 -17.270 37.776 1.00 18.88 122 LYS C N 1
ATOM 6132 C CA . LYS C 1 128 ? 68.952 -17.389 39.161 1.00 20.12 122 LYS C CA 1
ATOM 6133 C C . LYS C 1 128 ? 69.143 -16.084 39.926 1.00 17.89 122 LYS C C 1
ATOM 6134 O O . LYS C 1 128 ? 68.233 -15.624 40.620 1.00 20.98 122 LYS C O 1
ATOM 6140 N N . GLN C 1 129 ? 70.315 -15.451 39.791 1.00 21.94 123 GLN C N 1
ATOM 6141 C CA . GLN C 1 129 ? 70.577 -14.214 40.530 1.00 18.45 123 GLN C CA 1
ATOM 6142 C C . GLN C 1 129 ? 69.783 -13.031 39.975 1.00 20.00 123 GLN C C 1
ATOM 6143 O O . GLN C 1 129 ? 69.444 -12.101 40.721 1.00 19.18 123 GLN C O 1
ATOM 6149 N N . THR C 1 130 ? 69.486 -13.030 38.677 1.00 18.69 124 THR C N 1
ATOM 6150 C CA . THR C 1 130 ? 68.685 -11.933 38.136 1.00 19.05 124 THR C CA 1
ATOM 6151 C C . THR C 1 130 ? 67.230 -12.065 38.560 1.00 15.07 124 THR C C 1
ATOM 6152 O O . THR C 1 130 ? 66.592 -11.069 38.911 1.00 20.23 124 THR C O 1
ATOM 6156 N N . ILE C 1 131 ? 66.702 -13.293 38.588 1.00 17.26 125 ILE C N 1
ATOM 6157 C CA . ILE C 1 131 ? 65.363 -13.518 39.129 1.00 17.38 125 ILE C CA 1
ATOM 6158 C C . ILE C 1 131 ? 65.277 -13.065 40.584 1.00 20.93 125 ILE C C 1
ATOM 6159 O O . ILE C 1 131 ? 64.255 -12.514 41.017 1.00 20.94 125 ILE C O 1
ATOM 6164 N N . ALA C 1 132 ? 66.347 -13.282 41.365 1.00 21.18 126 ALA C N 1
ATOM 6165 C CA . ALA C 1 132 ? 66.303 -12.938 42.787 1.00 21.80 126 ALA C CA 1
ATOM 6166 C C . ALA C 1 132 ? 66.166 -11.442 43.015 1.00 24.05 126 ALA C C 1
ATOM 6167 O O . ALA C 1 132 ? 65.707 -11.032 44.086 1.00 24.06 126 ALA C O 1
ATOM 6169 N N . ILE C 1 133 ? 66.563 -10.619 42.039 1.00 20.09 127 ILE C N 1
ATOM 6170 C CA . ILE C 1 133 ? 66.352 -9.176 42.131 1.00 22.70 127 ILE C CA 1
ATOM 6171 C C . ILE C 1 133 ? 64.880 -8.862 42.332 1.00 22.98 127 ILE C C 1
ATOM 6172 O O . ILE C 1 133 ? 64.519 -7.893 43.015 1.00 25.12 127 ILE C O 1
ATOM 6177 N N . MET C 1 134 ? 64.007 -9.702 41.787 1.00 22.62 128 MET C N 1
ATOM 6178 C CA . MET C 1 134 ? 62.587 -9.388 41.660 1.00 23.15 128 MET C CA 1
ATOM 6179 C C . MET C 1 134 ? 61.838 -9.921 42.887 1.00 27.69 128 MET C C 1
ATOM 6180 O O . MET C 1 134 ? 61.122 -10.921 42.844 1.00 24.54 128 MET C O 1
ATOM 6185 N N . GLY C 1 135 ? 62.018 -9.217 44.001 1.00 29.89 129 GLY C N 1
ATOM 6186 C CA . GLY C 1 135 ? 61.396 -9.619 45.242 1.00 29.83 129 GLY C CA 1
ATOM 6187 C C . GLY C 1 135 ? 62.078 -10.759 45.960 1.00 32.68 129 GLY C C 1
ATOM 6188 O O . GLY C 1 135 ? 61.569 -11.216 46.990 1.00 38.53 129 GLY C O 1
ATOM 6189 N N . GLY C 1 136 ? 63.202 -11.236 45.458 1.00 30.56 130 GLY C N 1
ATOM 6190 C CA . GLY C 1 136 ? 63.929 -12.323 46.082 1.00 34.82 130 GLY C CA 1
ATOM 6191 C C . GLY C 1 136 ? 64.990 -11.813 47.031 1.00 35.97 130 GLY C C 1
ATOM 6192 O O . GLY C 1 136 ? 64.885 -10.716 47.587 1.00 39.51 130 GLY C O 1
ATOM 6193 N N . ASN C 1 137 ? 66.040 -12.614 47.212 1.00 34.05 131 ASN C N 1
ATOM 6194 C CA . ASN C 1 137 ? 67.069 -12.310 48.200 1.00 40.13 131 ASN C CA 1
ATOM 6195 C C . ASN C 1 137 ? 68.274 -11.600 47.603 1.00 39.19 131 ASN C C 1
ATOM 6196 O O . ASN C 1 137 ? 69.401 -11.815 48.064 1.00 36.59 131 ASN C O 1
ATOM 6201 N N . ALA C 1 138 ? 68.075 -10.764 46.587 1.00 35.74 132 ALA C N 1
ATOM 6202 C CA . ALA C 1 138 ? 69.203 -10.078 45.986 1.00 35.44 132 ALA C CA 1
ATOM 6203 C C . ALA C 1 138 ? 69.756 -9.011 46.931 1.00 33.25 132 ALA C C 1
ATOM 6204 O O . ALA C 1 138 ? 69.003 -8.352 47.651 1.00 29.16 132 ALA C O 1
ATOM 6206 N N . PRO C 1 139 ? 71.071 -8.813 46.937 1.00 34.60 133 PRO C N 1
ATOM 6207 C CA . PRO C 1 139 ? 71.632 -7.624 47.589 1.00 34.19 133 PRO C CA 1
ATOM 6208 C C . PRO C 1 139 ? 71.191 -6.358 46.874 1.00 33.34 133 PRO C C 1
ATOM 6209 O O . PRO C 1 139 ? 70.589 -6.392 45.799 1.00 33.61 133 PRO C O 1
ATOM 6213 N N . ARG C 1 140 ? 71.504 -5.216 47.484 1.00 34.79 134 ARG C N 1
ATOM 6214 C CA . ARG C 1 140 ? 71.433 -3.938 46.782 1.00 33.04 134 ARG C CA 1
ATOM 6215 C C . ARG C 1 140 ? 72.661 -3.820 45.892 1.00 38.29 134 ARG C C 1
ATOM 6216 O O . ARG C 1 140 ? 73.790 -3.715 46.386 1.00 42.78 134 ARG C O 1
ATOM 6224 N N . TYR C 1 141 ? 72.459 -3.855 44.583 1.00 28.93 135 TYR C N 1
ATOM 6225 C CA . TYR C 1 141 ? 73.599 -3.683 43.706 1.00 27.70 135 TYR C CA 1
ATOM 6226 C C . TYR C 1 141 ? 73.915 -2.202 43.543 1.00 26.75 135 TYR C C 1
ATOM 6227 O O . TYR C 1 141 ? 73.102 -1.324 43.836 1.00 24.51 135 TYR C O 1
ATOM 6236 N N . THR C 1 142 ? 75.131 -1.937 43.081 1.00 30.31 136 THR C N 1
ATOM 6237 C CA . THR C 1 142 ? 75.549 -0.611 42.670 1.00 28.85 136 THR C CA 1
ATOM 6238 C C . THR C 1 142 ? 76.146 -0.733 41.282 1.00 27.27 136 THR C C 1
ATOM 6239 O O . THR C 1 142 ? 76.490 -1.830 40.835 1.00 27.38 136 THR C O 1
ATOM 6243 N N . ALA C 1 143 ? 76.278 0.405 40.597 1.00 29.80 137 ALA C N 1
ATOM 6244 C CA . ALA C 1 143 ? 76.933 0.382 39.295 1.00 28.10 137 ALA C CA 1
ATOM 6245 C C . ALA C 1 143 ? 78.304 -0.262 39.399 1.00 32.14 137 ALA C C 1
ATOM 6246 O O . ALA C 1 143 ? 78.740 -0.979 38.488 1.00 31.74 137 ALA C O 1
ATOM 6248 N N . GLU C 1 144 ? 78.973 -0.024 40.522 1.00 35.69 138 GLU C N 1
ATOM 6249 C CA . GLU C 1 144 ? 80.314 -0.550 40.754 1.00 34.74 138 GLU C CA 1
ATOM 6250 C C . GLU C 1 144 ? 80.376 -2.034 41.121 1.00 30.77 138 GLU C C 1
ATOM 6251 O O . GLU C 1 144 ? 81.340 -2.715 40.770 1.00 32.42 138 GLU C O 1
ATOM 6257 N N . SER C 1 145 ? 79.365 -2.540 41.821 1.00 31.17 139 SER C N 1
ATOM 6258 C CA . SER C 1 145 ? 79.388 -3.946 42.221 1.00 30.52 139 SER C CA 1
ATOM 6259 C C . SER C 1 145 ? 78.926 -4.862 41.092 1.00 30.48 139 SER C C 1
ATOM 6260 O O . SER C 1 145 ? 79.475 -5.953 40.911 1.00 27.17 139 SER C O 1
ATOM 6263 N N . ASN C 1 146 ? 77.921 -4.440 40.315 1.00 29.00 140 ASN C N 1
ATOM 6264 C CA . ASN C 1 146 ? 77.461 -5.232 39.176 1.00 29.73 140 ASN C CA 1
ATOM 6265 C C . ASN C 1 146 ? 76.599 -4.331 38.307 1.00 27.84 140 ASN C C 1
ATOM 6266 O O . ASN C 1 146 ? 75.419 -4.110 38.618 1.00 27.45 140 ASN C O 1
ATOM 6271 N N . PRO C 1 147 ? 77.160 -3.752 37.241 1.00 25.51 141 PRO C N 1
ATOM 6272 C CA . PRO C 1 147 ? 76.422 -2.687 36.541 1.00 27.71 141 PRO C CA 1
ATOM 6273 C C . PRO C 1 147 ? 75.176 -3.189 35.826 1.00 24.31 141 PRO C C 1
ATOM 6274 O O . PRO C 1 147 ? 74.157 -2.488 35.814 1.00 28.35 141 PRO C O 1
ATOM 6278 N N . ILE C 1 148 ? 75.224 -4.380 35.229 1.00 24.09 142 ILE C N 1
ATOM 6279 C CA . ILE C 1 148 ? 74.064 -4.879 34.496 1.00 25.27 142 ILE C CA 1
ATOM 6280 C C . ILE C 1 148 ? 72.941 -5.244 35.467 1.00 23.44 142 ILE C C 1
ATOM 6281 O O . ILE C 1 148 ? 71.796 -4.806 35.305 1.00 20.43 142 ILE C O 1
ATOM 6286 N N . ARG C 1 149 ? 73.257 -6.003 36.525 1.00 22.86 143 ARG C N 1
ATOM 6287 C CA . ARG C 1 149 ? 72.224 -6.311 37.517 1.00 22.74 143 ARG C CA 1
ATOM 6288 C C . ARG C 1 149 ? 71.728 -5.057 38.217 1.00 22.86 143 ARG C C 1
ATOM 6289 O O . ARG C 1 149 ? 70.551 -4.976 38.595 1.00 23.29 143 ARG C O 1
ATOM 6297 N N . TYR C 1 150 ? 72.607 -4.073 38.411 1.00 24.14 144 TYR C N 1
ATOM 6298 C CA . TYR C 1 150 ? 72.174 -2.797 38.965 1.00 22.75 144 TYR C CA 1
ATOM 6299 C C . TYR C 1 150 ? 71.068 -2.178 38.112 1.00 22.19 144 TYR C C 1
ATOM 6300 O O . TYR C 1 150 ? 70.031 -1.751 38.634 1.00 22.98 144 TYR C O 1
ATOM 6309 N N . VAL C 1 151 ? 71.274 -2.112 36.795 1.00 19.83 145 VAL C N 1
ATOM 6310 C CA . VAL C 1 151 ? 70.251 -1.529 35.920 1.00 20.60 145 VAL C CA 1
ATOM 6311 C C . VAL C 1 151 ? 68.925 -2.266 36.091 1.00 16.75 145 VAL C C 1
ATOM 6312 O O . VAL C 1 151 ? 67.866 -1.651 36.264 1.00 20.92 145 VAL C O 1
ATOM 6316 N N . PHE C 1 152 ? 68.966 -3.597 36.079 1.00 20.35 146 PHE C N 1
ATOM 6317 C CA . PHE C 1 152 ? 67.720 -4.350 36.192 1.00 22.15 146 PHE C CA 1
ATOM 6318 C C . PHE C 1 152 ? 67.039 -4.073 37.520 1.00 20.12 146 PHE C C 1
ATOM 6319 O O . PHE C 1 152 ? 65.818 -3.903 37.580 1.00 18.59 146 PHE C O 1
ATOM 6327 N N . GLN C 1 153 ? 67.822 -3.974 38.593 1.00 24.32 147 GLN C N 1
ATOM 6328 C CA . GLN C 1 153 ? 67.247 -3.680 39.901 1.00 23.26 147 GLN C CA 1
ATOM 6329 C C . GLN C 1 153 ? 66.625 -2.295 39.931 1.00 19.30 147 GLN C C 1
ATOM 6330 O O . GLN C 1 153 ? 65.562 -2.095 40.532 1.00 21.73 147 GLN C O 1
ATOM 6336 N N . GLN C 1 154 ? 67.280 -1.318 39.305 1.00 19.90 148 GLN C N 1
ATOM 6337 C CA . GLN C 1 154 ? 66.693 0.017 39.242 1.00 24.26 148 GLN C CA 1
ATOM 6338 C C . GLN C 1 154 ? 65.368 -0.006 38.478 1.00 23.21 148 GLN C C 1
ATOM 6339 O O . GLN C 1 154 ? 64.412 0.681 38.855 1.00 26.05 148 GLN C O 1
ATOM 6345 N N . CYS C 1 155 ? 65.287 -0.789 37.402 1.00 21.20 149 CYS C N 1
ATOM 6346 C CA . CYS C 1 155 ? 64.009 -0.908 36.701 1.00 23.08 149 CYS C CA 1
ATOM 6347 C C . CYS C 1 155 ? 62.964 -1.590 37.579 1.00 18.59 149 CYS C C 1
ATOM 6348 O O . CYS C 1 155 ? 61.808 -1.152 37.641 1.00 20.67 149 CYS C O 1
ATOM 6351 N N . TRP C 1 156 ? 63.360 -2.651 38.287 1.00 21.48 150 TRP C N 1
ATOM 6352 C CA . TRP C 1 156 ? 62.402 -3.379 39.117 1.00 22.21 150 TRP C CA 1
ATOM 6353 C C . TRP C 1 156 ? 61.847 -2.504 40.236 1.00 21.68 150 TRP C C 1
ATOM 6354 O O . TRP C 1 156 ? 60.648 -2.568 40.540 1.00 19.75 150 TRP C O 1
ATOM 6365 N N . ASP C 1 157 ? 62.698 -1.684 40.866 1.00 24.57 151 ASP C N 1
ATOM 6366 C CA . ASP C 1 157 ? 62.228 -0.780 41.920 1.00 22.91 151 ASP C CA 1
ATOM 6367 C C . ASP C 1 157 ? 61.093 0.099 41.414 1.00 23.95 151 ASP C C 1
ATOM 6368 O O . ASP C 1 157 ? 60.059 0.255 42.078 1.00 24.53 151 ASP C O 1
ATOM 6373 N N . ARG C 1 158 ? 61.284 0.702 40.238 1.00 23.51 152 ARG C N 1
ATOM 6374 C CA . ARG C 1 158 ? 60.268 1.593 39.685 1.00 22.61 152 ARG C CA 1
ATOM 6375 C C . ARG C 1 158 ? 59.040 0.816 39.225 1.00 21.31 152 ARG C C 1
ATOM 6376 O O . ARG C 1 158 ? 57.902 1.287 39.377 1.00 22.65 152 ARG C O 1
ATOM 6384 N N . LEU C 1 159 ? 59.262 -0.372 38.708 1.00 22.22 153 LEU C N 1
ATOM 6385 C CA . LEU C 1 159 ? 58.167 -1.215 38.317 1.00 20.70 153 LEU C CA 1
ATOM 6386 C C . LEU C 1 159 ? 57.294 -1.543 39.540 1.00 23.93 153 LEU C C 1
ATOM 6387 O O . LEU C 1 159 ? 56.123 -1.274 39.548 1.00 23.19 153 LEU C O 1
ATOM 6392 N N . LYS C 1 160 ? 57.921 -2.097 40.572 1.00 27.24 154 LYS C N 1
ATOM 6393 C CA . LYS C 1 160 ? 57.221 -2.484 41.793 1.00 25.90 154 LYS C CA 1
ATOM 6394 C C . LYS C 1 160 ? 56.600 -1.329 42.583 1.00 26.98 154 LYS C C 1
ATOM 6395 O O . LYS C 1 160 ? 55.748 -1.560 43.440 1.00 25.46 154 LYS C O 1
ATOM 6401 N N . ALA C 1 161 ? 57.013 -0.094 42.308 1.00 28.83 155 ALA C N 1
ATOM 6402 C CA . ALA C 1 161 ? 56.458 1.038 43.047 1.00 29.86 155 ALA C CA 1
ATOM 6403 C C . ALA C 1 161 ? 55.091 1.459 42.526 1.00 33.41 155 ALA C C 1
ATOM 6404 O O . ALA C 1 161 ? 54.290 2.016 43.287 1.00 29.74 155 ALA C O 1
ATOM 6406 N N . VAL C 1 162 ? 54.796 1.194 41.250 1.00 28.71 156 VAL C N 1
ATOM 6407 C CA . VAL C 1 162 ? 53.573 1.686 40.627 1.00 23.80 156 VAL C CA 1
ATOM 6408 C C . VAL C 1 162 ? 52.751 0.552 40.037 1.00 27.99 156 VAL C C 1
ATOM 6409 O O . VAL C 1 162 ? 51.845 0.795 39.234 1.00 30.28 156 VAL C O 1
ATOM 6413 N N . SER C 1 163 ? 53.045 -0.687 40.417 1.00 26.02 157 SER C N 1
ATOM 6414 C CA . SER C 1 163 ? 52.314 -1.833 39.894 1.00 25.94 157 SER C CA 1
ATOM 6415 C C . SER C 1 163 ? 51.726 -2.672 41.017 1.00 25.54 157 SER C C 1
ATOM 6416 O O . SER C 1 163 ? 52.376 -2.907 42.043 1.00 25.99 157 SER C O 1
ATOM 6419 N N . SER C 1 164 ? 50.507 -3.148 40.796 1.00 25.40 158 SER C N 1
ATOM 6420 C CA . SER C 1 164 ? 49.896 -4.115 41.697 1.00 23.35 158 SER C CA 1
ATOM 6421 C C . SER C 1 164 ? 50.751 -5.374 41.806 1.00 25.45 158 SER C C 1
ATOM 6422 O O . SER C 1 164 ? 51.630 -5.640 40.980 1.00 23.30 158 SER C O 1
ATOM 6425 N N . GLN C 1 165 ? 50.460 -6.175 42.837 1.00 23.82 159 GLN C N 1
ATOM 6426 C CA . GLN C 1 165 ? 51.150 -7.453 43.005 1.00 25.41 159 GLN C CA 1
ATOM 6427 C C . GLN C 1 165 ? 50.939 -8.360 41.802 1.00 22.56 159 GLN C C 1
ATOM 6428 O O . GLN C 1 165 ? 51.854 -9.079 41.385 1.00 21.04 159 GLN C O 1
ATOM 6434 N N . GLU C 1 166 ? 49.720 -8.376 41.265 1.00 22.32 160 GLU C N 1
ATOM 6435 C CA . GLU C 1 166 ? 49.429 -9.197 40.095 1.00 22.57 160 GLU C CA 1
ATOM 6436 C C . GLU C 1 166 ? 50.277 -8.771 38.903 1.00 19.95 160 GLU C C 1
ATOM 6437 O O . GLU C 1 166 ? 50.815 -9.616 38.173 1.00 18.94 160 GLU C O 1
ATOM 6443 N N . MET C 1 167 ? 50.410 -7.459 38.731 1.00 19.83 161 MET C N 1
ATOM 6444 C CA . MET C 1 167 ? 51.212 -6.901 37.654 1.00 18.81 161 MET C CA 1
ATOM 6445 C C . MET C 1 167 ? 52.668 -7.290 37.872 1.00 19.80 161 MET C C 1
ATOM 6446 O O . MET C 1 167 ? 53.343 -7.740 36.946 1.00 15.36 161 MET C O 1
ATOM 6451 N N . GLN C 1 168 ? 53.150 -7.115 39.100 1.00 20.40 162 GLN C N 1
ATOM 6452 C CA . GLN C 1 168 ? 54.529 -7.475 39.418 1.00 20.09 162 GLN C CA 1
ATOM 6453 C C . GLN C 1 168 ? 54.800 -8.932 39.078 1.00 17.42 162 GLN C C 1
ATOM 6454 O O . GLN C 1 168 ? 55.855 -9.267 38.532 1.00 20.49 162 GLN C O 1
ATOM 6460 N N . GLN C 1 169 ? 53.856 -9.813 39.395 1.00 15.73 163 GLN C N 1
ATOM 6461 C CA . GLN C 1 169 ? 54.030 -11.232 39.119 1.00 15.99 163 GLN C CA 1
ATOM 6462 C C . GLN C 1 169 ? 54.001 -11.512 37.620 1.00 18.52 163 GLN C C 1
ATOM 6463 O O . GLN C 1 169 ? 54.712 -12.399 37.137 1.00 16.31 163 GLN C O 1
ATOM 6469 N N . ARG C 1 170 ? 53.189 -10.766 36.866 1.00 15.23 164 ARG C N 1
ATOM 6470 C CA . ARG C 1 170 ? 53.194 -10.913 35.410 1.00 16.36 164 ARG C CA 1
ATOM 6471 C C . ARG C 1 170 ? 54.557 -10.546 34.831 1.00 15.14 164 ARG C C 1
ATOM 6472 O O . ARG C 1 170 ? 55.112 -11.272 33.994 1.00 15.19 164 ARG C O 1
ATOM 6480 N N . TRP C 1 171 ? 55.109 -9.412 35.267 1.00 14.24 165 TRP C N 1
ATOM 6481 C CA . TRP C 1 171 ? 56.455 -9.014 34.861 1.00 16.56 165 TRP C CA 1
ATOM 6482 C C . TRP C 1 171 ? 57.471 -10.107 35.178 1.00 16.97 165 TRP C C 1
ATOM 6483 O O . TRP C 1 171 ? 58.301 -10.464 34.332 1.00 14.50 165 TRP C O 1
ATOM 6494 N N . ILE C 1 172 ? 57.410 -10.668 36.393 1.00 16.85 166 ILE C N 1
ATOM 6495 C CA . ILE C 1 172 ? 58.300 -11.774 36.756 1.00 15.48 166 ILE C CA 1
ATOM 6496 C C . ILE C 1 172 ? 58.116 -12.946 35.803 1.00 17.20 166 ILE C C 1
ATOM 6497 O O . ILE C 1 172 ? 59.086 -13.494 35.258 1.00 16.64 166 ILE C O 1
ATOM 6502 N N . ASP C 1 173 ? 56.864 -13.355 35.588 1.00 15.47 167 ASP C N 1
ATOM 6503 C CA . ASP C 1 173 ? 56.620 -14.547 34.792 1.00 16.32 167 ASP C CA 1
ATOM 6504 C C . ASP C 1 173 ? 56.999 -14.360 33.318 1.00 16.87 167 ASP C C 1
ATOM 6505 O O . ASP C 1 173 ? 57.443 -15.317 32.672 1.00 13.70 167 ASP C O 1
ATOM 6510 N N . GLN C 1 174 ? 56.840 -13.155 32.766 1.00 14.11 168 GLN C N 1
ATOM 6511 C CA . GLN C 1 174 ? 57.212 -12.974 31.362 1.00 16.51 168 GLN C CA 1
ATOM 6512 C C . GLN C 1 174 ? 58.727 -12.929 31.200 1.00 13.02 168 GLN C C 1
ATOM 6513 O O . GLN C 1 174 ? 59.264 -13.435 30.215 1.00 13.08 168 GLN C O 1
ATOM 6519 N N . HIS C 1 175 ? 59.438 -12.339 32.162 1.00 14.95 169 HIS C N 1
ATOM 6520 C CA . HIS C 1 175 ? 60.895 -12.403 32.115 1.00 13.44 169 HIS C CA 1
ATOM 6521 C C . HIS C 1 175 ? 61.382 -13.847 32.201 1.00 16.03 169 HIS C C 1
ATOM 6522 O O . HIS C 1 175 ? 62.315 -14.234 31.490 1.00 16.75 169 HIS C O 1
ATOM 6529 N N . LYS C 1 176 ? 60.727 -14.677 33.034 1.00 14.70 170 LYS C N 1
ATOM 6530 C CA . LYS C 1 176 ? 61.105 -16.089 33.127 1.00 16.48 170 LYS C CA 1
ATOM 6531 C C . LYS C 1 176 ? 60.882 -16.836 31.814 1.00 16.65 170 LYS C C 1
ATOM 6532 O O . LYS C 1 176 ? 61.609 -17.791 31.516 1.00 21.43 170 LYS C O 1
ATOM 6538 N N . ARG C 1 177 ? 59.893 -16.432 31.012 1.00 17.11 171 ARG C N 1
ATOM 6539 C CA . ARG C 1 177 ? 59.756 -17.052 29.697 1.00 14.80 171 ARG C CA 1
ATOM 6540 C C . ARG C 1 177 ? 60.953 -16.711 28.823 1.00 15.69 171 ARG C C 1
ATOM 6541 O O . ARG C 1 177 ? 61.420 -17.545 28.041 1.00 15.78 171 ARG C O 1
ATOM 6549 N N . TYR C 1 178 ? 61.463 -15.486 28.949 1.00 15.49 172 TYR C N 1
ATOM 6550 C CA . TYR C 1 178 ? 62.687 -15.104 28.249 1.00 14.51 172 TYR C CA 1
ATOM 6551 C C . TYR C 1 178 ? 63.893 -15.884 28.790 1.00 16.72 172 TYR C C 1
ATOM 6552 O O . TYR C 1 178 ? 64.628 -16.511 28.023 1.00 15.32 172 TYR C O 1
ATOM 6561 N N . PHE C 1 179 ? 64.084 -15.889 30.116 1.00 15.00 173 PHE C N 1
ATOM 6562 C CA . PHE C 1 179 ? 65.247 -16.563 30.704 1.00 16.58 173 PHE C CA 1
ATOM 6563 C C . PHE C 1 179 ? 65.269 -18.048 30.378 1.00 20.02 173 PHE C C 1
ATOM 6564 O O . PHE C 1 179 ? 66.343 -18.625 30.140 1.00 20.10 173 PHE C O 1
ATOM 6572 N N . ASP C 1 180 ? 64.094 -18.689 30.388 1.00 18.55 174 ASP C N 1
ATOM 6573 C CA . ASP C 1 180 ? 64.016 -20.123 30.137 1.00 18.02 174 ASP C CA 1
ATOM 6574 C C . ASP C 1 180 ? 64.560 -20.476 28.758 1.00 20.72 174 ASP C C 1
ATOM 6575 O O . ASP C 1 180 ? 65.265 -21.475 28.606 1.00 18.49 174 ASP C O 1
ATOM 6580 N N . GLN C 1 181 ? 64.249 -19.671 27.735 1.00 16.36 175 GLN C N 1
ATOM 6581 C CA . GLN C 1 181 ? 64.755 -20.003 26.407 1.00 16.91 175 GLN C CA 1
ATOM 6582 C C . GLN C 1 181 ? 66.214 -19.598 26.236 1.00 14.44 175 GLN C C 1
ATOM 6583 O O . GLN C 1 181 ? 66.923 -20.197 25.426 1.00 18.72 175 GLN C O 1
ATOM 6589 N N . LEU C 1 182 ? 66.669 -18.570 26.952 1.00 18.45 176 LEU C N 1
ATOM 6590 C CA . LEU C 1 182 ? 68.103 -18.297 26.977 1.00 18.78 176 LEU C CA 1
ATOM 6591 C C . LEU C 1 182 ? 68.869 -19.527 27.442 1.00 21.24 176 LEU C C 1
ATOM 6592 O O . LEU C 1 182 ? 69.917 -19.864 26.881 1.00 20.67 176 LEU C O 1
ATOM 6597 N N . LEU C 1 183 ? 68.339 -20.228 28.452 1.00 19.92 177 LEU C N 1
ATOM 6598 C CA . LEU C 1 183 ? 69.029 -21.406 28.965 1.00 22.47 177 LEU C CA 1
ATOM 6599 C C . LEU C 1 183 ? 68.943 -22.559 27.973 1.00 21.79 177 LEU C C 1
ATOM 6600 O O . LEU C 1 183 ? 69.918 -23.298 27.794 1.00 25.18 177 LEU C O 1
ATOM 6605 N N . VAL C 1 184 ? 67.796 -22.717 27.307 1.00 20.11 178 VAL C N 1
ATOM 6606 C CA . VAL C 1 184 ? 67.694 -23.693 26.219 1.00 19.55 178 VAL C CA 1
ATOM 6607 C C . VAL C 1 184 ? 68.710 -23.378 25.127 1.00 24.49 178 VAL C C 1
ATOM 6608 O O . VAL C 1 184 ? 69.317 -24.281 24.541 1.00 28.90 178 VAL C O 1
ATOM 6612 N N . GLN C 1 185 ? 68.925 -22.092 24.847 1.00 22.29 179 GLN C N 1
ATOM 6613 C CA . GLN C 1 185 ? 69.864 -21.720 23.793 1.00 23.55 179 GLN C CA 1
ATOM 6614 C C . GLN C 1 185 ? 71.297 -22.105 24.153 1.00 29.15 179 GLN C C 1
ATOM 6615 O O . GLN C 1 185 ? 72.035 -22.645 23.314 1.00 28.24 179 GLN C O 1
ATOM 6621 N N . VAL C 1 186 ? 71.716 -21.805 25.387 1.00 25.04 180 VAL C N 1
ATOM 6622 C CA . VAL C 1 186 ? 73.059 -22.172 25.841 1.00 27.51 180 VAL C CA 1
ATOM 6623 C C . VAL C 1 186 ? 73.255 -23.686 25.785 1.00 30.81 180 VAL C C 1
ATOM 6624 O O . VAL C 1 186 ? 74.310 -24.174 25.361 1.00 35.07 180 VAL C O 1
ATOM 6628 N N . ASP C 1 187 ? 72.240 -24.456 26.193 1.00 29.34 181 ASP C N 1
ATOM 6629 C CA . ASP C 1 187 ? 72.346 -25.912 26.106 1.00 32.89 181 ASP C CA 1
ATOM 6630 C C . ASP C 1 187 ? 72.540 -26.366 24.670 1.00 39.77 181 ASP C C 1
ATOM 6631 O O . ASP C 1 187 ? 73.269 -27.330 24.410 1.00 44.37 181 ASP C O 1
ATOM 6636 N N . GLN C 1 188 ? 71.884 -25.692 23.721 1.00 39.95 182 GLN C N 1
ATOM 6637 C CA . GLN C 1 188 ? 72.046 -26.057 22.319 1.00 38.85 182 GLN C CA 1
ATOM 6638 C C . GLN C 1 188 ? 73.381 -25.588 21.770 1.00 43.40 182 GLN C C 1
ATOM 6639 O O . GLN C 1 188 ? 73.961 -26.258 20.912 1.00 50.51 182 GLN C O 1
ATOM 6645 N N . GLN C 1 189 ? 73.890 -24.463 22.268 1.00 44.18 183 GLN C N 1
ATOM 6646 C CA . GLN C 1 189 ? 75.171 -23.949 21.803 1.00 46.12 183 GLN C CA 1
ATOM 6647 C C . GLN C 1 189 ? 76.298 -24.927 22.115 1.00 57.40 183 GLN C C 1
ATOM 6648 O O . GLN C 1 189 ? 77.035 -25.358 21.220 1.00 62.43 183 GLN C O 1
ATOM 6654 N N . VAL C 1 190 ? 76.446 -25.286 23.390 1.00 53.53 184 VAL C N 1
ATOM 6655 C CA . VAL C 1 190 ? 77.515 -26.195 23.783 1.00 58.67 184 VAL C CA 1
ATOM 6656 C C . VAL C 1 190 ? 77.133 -27.641 23.494 1.00 64.08 184 VAL C C 1
ATOM 6657 O O . VAL C 1 190 ? 77.963 -28.430 23.029 1.00 70.39 184 VAL C O 1
ATOM 6661 N N . GLY C 1 191 ? 75.876 -28.005 23.740 1.00 65.64 185 GLY C N 1
ATOM 6662 C CA . GLY C 1 191 ? 75.444 -29.383 23.640 1.00 73.72 185 GLY C CA 1
ATOM 6663 C C . GLY C 1 191 ? 75.615 -29.983 22.263 1.00 88.77 185 GLY C C 1
ATOM 6664 O O . GLY C 1 191 ? 75.216 -29.383 21.259 1.00 89.45 185 GLY C O 1
ATOM 6665 N N . ASP C 1 198 ? 64.646 -27.388 12.926 1.00 52.83 192 ASP C N 1
ATOM 6666 C CA . ASP C 1 198 ? 63.211 -27.600 12.819 1.00 45.57 192 ASP C CA 1
ATOM 6667 C C . ASP C 1 198 ? 62.546 -26.242 12.998 1.00 41.08 192 ASP C C 1
ATOM 6668 O O . ASP C 1 198 ? 62.752 -25.586 14.023 1.00 38.51 192 ASP C O 1
ATOM 6673 N N . VAL C 1 199 ? 61.767 -25.816 12.000 1.00 36.51 193 VAL C N 1
ATOM 6674 C CA . VAL C 1 199 ? 61.220 -24.460 12.004 1.00 34.61 193 VAL C CA 1
ATOM 6675 C C . VAL C 1 199 ? 60.384 -24.217 13.254 1.00 30.79 193 VAL C C 1
ATOM 6676 O O . VAL C 1 199 ? 60.529 -23.188 13.922 1.00 28.02 193 VAL C O 1
ATOM 6680 N N . GLU C 1 200 ? 59.497 -25.158 13.591 1.00 30.42 194 GLU C N 1
ATOM 6681 C CA . GLU C 1 200 ? 58.662 -24.986 14.777 1.00 34.10 194 GLU C CA 1
ATOM 6682 C C . GLU C 1 200 ? 59.514 -24.871 16.034 1.00 29.54 194 GLU C C 1
ATOM 6683 O O . GLU C 1 200 ? 59.246 -24.028 16.900 1.00 28.98 194 GLU C O 1
ATOM 6689 N N . ALA C 1 201 ? 60.554 -25.703 16.144 1.00 30.66 195 ALA C N 1
ATOM 6690 C CA . ALA C 1 201 ? 61.452 -25.624 17.289 1.00 31.04 195 ALA C CA 1
ATOM 6691 C C . ALA C 1 201 ? 62.233 -24.317 17.281 1.00 28.33 195 ALA C C 1
ATOM 6692 O O . ALA C 1 201 ? 62.468 -23.718 18.337 1.00 25.94 195 ALA C O 1
ATOM 6694 N N . TYR C 1 202 ? 62.647 -23.860 16.099 1.00 24.33 196 TYR C N 1
ATOM 6695 C CA . TYR C 1 202 ? 63.376 -22.600 16.016 1.00 29.54 196 TYR C CA 1
ATOM 6696 C C . TYR C 1 202 ? 62.493 -21.436 16.453 1.00 23.50 196 TYR C C 1
ATOM 6697 O O . TYR C 1 202 ? 62.908 -20.594 17.263 1.00 22.52 196 TYR C O 1
ATOM 6706 N N . MET C 1 203 ? 61.267 -21.378 15.928 1.00 21.78 197 MET C N 1
ATOM 6707 C CA . MET C 1 203 ? 60.347 -20.301 16.286 1.00 23.98 197 MET C CA 1
ATOM 6708 C C . MET C 1 203 ? 60.014 -20.333 17.771 1.00 23.14 197 MET C C 1
ATOM 6709 O O . MET C 1 203 ? 59.909 -19.280 18.410 1.00 19.55 197 MET C O 1
ATOM 6714 N N . ASP C 1 204 ? 59.852 -21.538 18.332 1.00 23.72 198 ASP C N 1
ATOM 6715 C CA . ASP C 1 204 ? 59.579 -21.691 19.760 1.00 23.39 198 ASP C CA 1
ATOM 6716 C C . ASP C 1 204 ? 60.696 -21.083 20.597 1.00 19.61 198 ASP C C 1
ATOM 6717 O O . ASP C 1 204 ? 60.442 -20.356 21.565 1.00 21.02 198 ASP C O 1
ATOM 6722 N N . LEU C 1 205 ? 61.944 -21.397 20.254 1.00 21.00 199 LEU C N 1
ATOM 6723 C CA . LEU C 1 205 ? 63.082 -20.840 20.974 1.00 19.13 199 LEU C CA 1
ATOM 6724 C C . LEU C 1 205 ? 63.144 -19.324 20.821 1.00 20.78 199 LEU C C 1
ATOM 6725 O O . LEU C 1 205 ? 63.298 -18.597 21.809 1.00 18.21 199 LEU C O 1
ATOM 6730 N N . ARG C 1 206 ? 63.043 -18.832 19.580 1.00 18.42 200 ARG C N 1
ATOM 6731 C CA . ARG C 1 206 ? 63.128 -17.393 19.324 1.00 20.62 200 ARG C CA 1
ATOM 6732 C C . ARG C 1 206 ? 62.016 -16.618 20.013 1.00 17.32 200 ARG C C 1
ATOM 6733 O O . ARG C 1 206 ? 62.219 -15.467 20.407 1.00 18.28 200 ARG C O 1
ATOM 6741 N N . ARG C 1 207 ? 60.853 -17.246 20.158 1.00 16.38 201 ARG C N 1
ATOM 6742 C CA . ARG C 1 207 ? 59.722 -16.610 20.818 1.00 20.47 201 ARG C CA 1
ATOM 6743 C C . ARG C 1 207 ? 60.168 -16.096 22.179 1.00 18.75 201 ARG C C 1
ATOM 6744 O O . ARG C 1 207 ? 59.868 -14.963 22.558 1.00 18.15 201 ARG C O 1
ATOM 6752 N N . GLY C 1 208 ? 60.888 -16.940 22.911 1.00 19.12 202 GLY C N 1
ATOM 6753 C CA . GLY C 1 208 ? 61.395 -16.574 24.218 1.00 17.39 202 GLY C CA 1
ATOM 6754 C C . GLY C 1 208 ? 62.590 -15.649 24.108 1.00 15.64 202 GLY C C 1
ATOM 6755 O O . GLY C 1 208 ? 62.568 -14.549 24.667 1.00 15.93 202 GLY C O 1
ATOM 6756 N N . THR C 1 209 ? 63.626 -16.060 23.362 1.00 13.43 203 THR C N 1
ATOM 6757 C CA . THR C 1 209 ? 64.896 -15.333 23.413 1.00 13.83 203 THR C CA 1
ATOM 6758 C C . THR C 1 209 ? 64.811 -13.943 22.793 1.00 17.74 203 THR C C 1
ATOM 6759 O O . THR C 1 209 ? 65.635 -13.088 23.132 1.00 16.99 203 THR C O 1
ATOM 6763 N N . ILE C 1 210 ? 63.833 -13.694 21.911 1.00 17.59 204 ILE C N 1
ATOM 6764 C CA . ILE C 1 210 ? 63.718 -12.376 21.282 1.00 18.17 204 ILE C CA 1
ATOM 6765 C C . ILE C 1 210 ? 63.375 -11.294 22.298 1.00 18.24 204 ILE C C 1
ATOM 6766 O O . ILE C 1 210 ? 63.587 -10.102 22.030 1.00 18.29 204 ILE C O 1
ATOM 6771 N N . GLY C 1 211 ? 62.864 -11.673 23.468 1.00 16.38 205 GLY C N 1
ATOM 6772 C CA . GLY C 1 211 ? 62.594 -10.716 24.521 1.00 14.58 205 GLY C CA 1
ATOM 6773 C C . GLY C 1 211 ? 61.303 -9.946 24.365 1.00 15.18 205 GLY C C 1
ATOM 6774 O O . GLY C 1 211 ? 61.089 -8.976 25.097 1.00 14.32 205 GLY C O 1
ATOM 6775 N N . VAL C 1 212 ? 60.433 -10.349 23.435 1.00 13.42 206 VAL C N 1
ATOM 6776 C CA . VAL C 1 212 ? 59.177 -9.628 23.221 1.00 13.37 206 VAL C CA 1
ATOM 6777 C C . VAL C 1 212 ? 58.205 -9.826 24.383 1.00 12.34 206 VAL C C 1
ATOM 6778 O O . VAL C 1 212 ? 57.445 -8.907 24.723 1.00 12.64 206 VAL C O 1
ATOM 6782 N N . TYR C 1 213 ? 58.197 -10.996 25.023 1.00 11.64 207 TYR C N 1
ATOM 6783 C CA . TYR C 1 213 ? 57.282 -11.159 26.157 1.00 13.50 207 TYR C CA 1
ATOM 6784 C C . TYR C 1 213 ? 57.572 -10.180 27.296 1.00 12.90 207 TYR C C 1
ATOM 6785 O O . TYR C 1 213 ? 56.630 -9.502 27.746 1.00 12.02 207 TYR C O 1
ATOM 6794 N N . PRO C 1 214 ? 58.803 -10.045 27.813 1.00 12.08 208 PRO C N 1
ATOM 6795 C CA . PRO C 1 214 ? 59.014 -9.009 28.844 1.00 12.17 208 PRO C CA 1
ATOM 6796 C C . PRO C 1 214 ? 58.914 -7.594 28.297 1.00 13.27 208 PRO C C 1
ATOM 6797 O O . PRO C 1 214 ? 58.565 -6.669 29.048 1.00 12.72 208 PRO C O 1
ATOM 6801 N N . ALA C 1 215 ? 59.191 -7.396 27.004 1.00 13.77 209 ALA C N 1
ATOM 6802 C CA . ALA C 1 215 ? 58.969 -6.087 26.391 1.00 13.75 209 ALA C CA 1
ATOM 6803 C C . ALA C 1 215 ? 57.507 -5.694 26.476 1.00 12.90 209 ALA C C 1
ATOM 6804 O O . ALA C 1 215 ? 57.177 -4.514 26.677 1.00 14.72 209 ALA C O 1
ATOM 6806 N N . ILE C 1 216 ? 56.613 -6.676 26.349 1.00 10.87 210 ILE C N 1
ATOM 6807 C CA . ILE C 1 216 ? 55.190 -6.389 26.466 1.00 11.14 210 ILE C CA 1
ATOM 6808 C C . ILE C 1 216 ? 54.843 -6.046 27.910 1.00 12.08 210 ILE C C 1
ATOM 6809 O O . ILE C 1 216 ? 54.108 -5.088 28.169 1.00 11.17 210 ILE C O 1
ATOM 6814 N N . SER C 1 217 ? 55.409 -6.778 28.877 1.00 12.11 211 SER C N 1
ATOM 6815 C CA . SER C 1 217 ? 55.261 -6.374 30.279 1.00 11.18 211 SER C CA 1
ATOM 6816 C C . SER C 1 217 ? 55.806 -4.969 30.519 1.00 12.54 211 SER C C 1
ATOM 6817 O O . SER C 1 217 ? 55.198 -4.172 31.247 1.00 12.87 211 SER C O 1
ATOM 6820 N N . LEU C 1 218 ? 56.964 -4.654 29.940 1.00 12.08 212 LEU C N 1
ATOM 6821 C CA . LEU C 1 218 ? 57.519 -3.316 30.114 1.00 12.95 212 LEU C CA 1
ATOM 6822 C C . LEU C 1 218 ? 56.571 -2.256 29.568 1.00 15.21 212 LEU C C 1
ATOM 6823 O O . LEU C 1 218 ? 56.419 -1.174 30.158 1.00 15.24 212 LEU C O 1
ATOM 6828 N N . SER C 1 219 ? 55.916 -2.552 28.438 1.00 12.82 213 SER C N 1
ATOM 6829 C CA . SER C 1 219 ? 54.995 -1.599 27.838 1.00 13.43 213 SER C CA 1
ATOM 6830 C C . SER C 1 219 ? 53.697 -1.501 28.620 1.00 14.63 213 SER C C 1
ATOM 6831 O O . SER C 1 219 ? 53.104 -0.418 28.678 1.00 13.95 213 SER C O 1
ATOM 6834 N N . GLU C 1 220 ? 53.235 -2.604 29.231 1.00 13.95 214 GLU C N 1
ATOM 6835 C CA . GLU C 1 220 ? 52.112 -2.493 30.158 1.00 14.01 214 GLU C CA 1
ATOM 6836 C C . GLU C 1 220 ? 52.416 -1.472 31.244 1.00 13.80 214 GLU C C 1
ATOM 6837 O O . GLU C 1 220 ? 51.553 -0.673 31.614 1.00 16.32 214 GLU C O 1
ATOM 6843 N N . TYR C 1 221 ? 53.668 -1.454 31.690 1.00 15.48 215 TYR C N 1
ATOM 6844 C CA . TYR C 1 221 ? 54.111 -0.514 32.712 1.00 17.52 215 TYR C CA 1
ATOM 6845 C C . TYR C 1 221 ? 54.198 0.914 32.168 1.00 18.51 215 TYR C C 1
ATOM 6846 O O . TYR C 1 221 ? 53.706 1.851 32.797 1.00 17.91 215 TYR C O 1
ATOM 6855 N N . GLY C 1 222 ? 54.822 1.081 31.003 1.00 18.33 216 GLY C N 1
ATOM 6856 C CA . GLY C 1 222 ? 54.958 2.402 30.408 1.00 14.08 216 GLY C CA 1
ATOM 6857 C C . GLY C 1 222 ? 53.619 3.034 30.076 1.00 18.14 216 GLY C C 1
ATOM 6858 O O . GLY C 1 222 ? 53.398 4.220 30.343 1.00 18.68 216 GLY C O 1
ATOM 6859 N N . ALA C 1 223 ? 52.700 2.250 29.509 1.00 15.48 217 ALA C N 1
ATOM 6860 C CA . ALA C 1 223 ? 51.397 2.755 29.097 1.00 17.36 217 ALA C CA 1
ATOM 6861 C C . ALA C 1 223 ? 50.372 2.772 30.224 1.00 18.61 217 ALA C C 1
ATOM 6862 O O . ALA C 1 223 ? 49.262 3.265 30.016 1.00 17.81 217 ALA C O 1
ATOM 6864 N N . GLY C 1 224 ? 50.695 2.233 31.395 1.00 18.44 218 GLY C N 1
ATOM 6865 C CA . GLY C 1 224 ? 49.725 2.225 32.483 1.00 19.78 218 GLY C CA 1
ATOM 6866 C C . GLY C 1 224 ? 48.516 1.349 32.227 1.00 22.84 218 GLY C C 1
ATOM 6867 O O . GLY C 1 224 ? 47.406 1.686 32.655 1.00 21.42 218 GLY C O 1
ATOM 6868 N N . VAL C 1 225 ? 48.707 0.226 31.543 1.00 18.05 219 VAL C N 1
ATOM 6869 C CA . VAL C 1 225 ? 47.636 -0.684 31.163 1.00 18.66 219 VAL C CA 1
ATOM 6870 C C . VAL C 1 225 ? 47.700 -1.895 32.085 1.00 23.57 219 VAL C C 1
ATOM 6871 O O . VAL C 1 225 ? 48.766 -2.499 32.248 1.00 19.16 219 VAL C O 1
ATOM 6875 N N . ASN C 1 226 ? 46.569 -2.253 32.692 1.00 22.83 220 ASN C N 1
ATOM 6876 C CA . ASN C 1 226 ? 46.520 -3.375 33.636 1.00 24.98 220 ASN C CA 1
ATOM 6877 C C . ASN C 1 226 ? 45.298 -4.244 33.316 1.00 24.19 220 ASN C C 1
ATOM 6878 O O . ASN C 1 226 ? 44.301 -4.225 34.030 1.00 29.22 220 ASN C O 1
ATOM 6883 N N . VAL C 1 227 ? 45.392 -5.009 32.230 1.00 18.63 221 VAL C N 1
ATOM 6884 C CA . VAL C 1 227 ? 44.401 -6.046 31.924 1.00 16.23 221 VAL C CA 1
ATOM 6885 C C . VAL C 1 227 ? 44.379 -7.069 33.062 1.00 18.64 221 VAL C C 1
ATOM 6886 O O . VAL C 1 227 ? 45.457 -7.482 33.537 1.00 18.34 221 VAL C O 1
ATOM 6890 N N . PRO C 1 228 ? 43.207 -7.490 33.556 1.00 18.76 222 PRO C N 1
ATOM 6891 C CA . PRO C 1 228 ? 43.167 -8.523 34.613 1.00 17.71 222 PRO C CA 1
ATOM 6892 C C . PRO C 1 228 ? 43.778 -9.836 34.144 1.00 16.95 222 PRO C C 1
ATOM 6893 O O . PRO C 1 228 ? 43.612 -10.238 32.991 1.00 16.98 222 PRO C O 1
ATOM 6897 N N . GLN C 1 229 ? 44.434 -10.542 35.076 1.00 18.08 223 GLN C N 1
ATOM 6898 C CA . GLN C 1 229 ? 45.162 -11.764 34.728 1.00 15.96 223 GLN C CA 1
ATOM 6899 C C . GLN C 1 229 ? 44.278 -12.805 34.053 1.00 15.23 223 GLN C C 1
ATOM 6900 O O . GLN C 1 229 ? 44.715 -13.469 33.107 1.00 14.83 223 GLN C O 1
ATOM 6906 N N . HIS C 1 230 ? 43.046 -13.010 34.540 1.00 18.14 224 HIS C N 1
ATOM 6907 C CA . HIS C 1 230 ? 42.237 -14.059 33.915 1.00 19.84 224 HIS C CA 1
ATOM 6908 C C . HIS C 1 230 ? 41.892 -13.712 32.467 1.00 17.23 224 HIS C C 1
ATOM 6909 O O . HIS C 1 230 ? 41.710 -14.614 31.642 1.00 15.75 224 HIS C O 1
ATOM 6916 N N . VAL C 1 231 ? 41.852 -12.422 32.129 1.00 15.44 225 VAL C N 1
ATOM 6917 C CA . VAL C 1 231 ? 41.647 -12.017 30.733 1.00 16.63 225 VAL C CA 1
ATOM 6918 C C . VAL C 1 231 ? 42.951 -12.144 29.941 1.00 15.43 225 VAL C C 1
ATOM 6919 O O . VAL C 1 231 ? 42.991 -12.701 28.837 1.00 13.56 225 VAL C O 1
ATOM 6923 N N . TYR C 1 232 ? 44.042 -11.639 30.511 1.00 15.37 226 TYR C N 1
ATOM 6924 C CA . TYR C 1 232 ? 45.367 -11.799 29.914 1.00 14.38 226 TYR C CA 1
ATOM 6925 C C . TYR C 1 232 ? 45.651 -13.249 29.552 1.00 16.09 226 TYR C C 1
ATOM 6926 O O . TYR C 1 232 ? 46.212 -13.535 28.487 1.00 14.31 226 TYR C O 1
ATOM 6935 N N . ASP C 1 233 ? 45.237 -14.185 30.412 1.00 15.55 227 ASP C N 1
ATOM 6936 C CA . ASP C 1 233 ? 45.475 -15.602 30.193 1.00 16.38 227 ASP C CA 1
ATOM 6937 C C . ASP C 1 233 ? 44.573 -16.214 29.131 1.00 19.00 227 ASP C C 1
ATOM 6938 O O . ASP C 1 233 ? 44.737 -17.394 28.813 1.00 15.67 227 ASP C O 1
ATOM 6943 N N . HIS C 1 234 ? 43.635 -15.465 28.570 1.00 17.56 228 HIS C N 1
ATOM 6944 C CA . HIS C 1 234 ? 42.805 -16.037 27.525 1.00 16.95 228 HIS C CA 1
ATOM 6945 C C . HIS C 1 234 ? 43.687 -16.435 26.346 1.00 15.58 228 HIS C C 1
ATOM 6946 O O . HIS C 1 234 ? 44.647 -15.728 26.029 1.00 16.04 228 HIS C O 1
ATOM 6953 N N . PRO C 1 235 ? 43.421 -17.573 25.706 1.00 13.94 229 PRO C N 1
ATOM 6954 C CA . PRO C 1 235 ? 44.296 -18.017 24.611 1.00 16.72 229 PRO C CA 1
ATOM 6955 C C . PRO C 1 235 ? 44.433 -16.998 23.492 1.00 17.20 229 PRO C C 1
ATOM 6956 O O . PRO C 1 235 ? 45.467 -16.972 22.818 1.00 15.04 229 PRO C O 1
ATOM 6960 N N . SER C 1 236 ? 43.408 -16.166 23.273 1.00 16.63 230 SER C N 1
ATOM 6961 C CA . SER C 1 236 ? 43.463 -15.162 22.214 1.00 16.87 230 SER C CA 1
ATOM 6962 C C . SER C 1 236 ? 44.541 -14.124 22.499 1.00 12.59 230 SER C C 1
ATOM 6963 O O . SER C 1 236 ? 45.332 -13.772 21.617 1.00 13.60 230 SER C O 1
ATOM 6966 N N . LEU C 1 237 ? 44.565 -13.599 23.722 1.00 10.72 231 LEU C N 1
ATOM 6967 C CA . LEU C 1 237 ? 45.582 -12.613 24.069 1.00 13.49 231 LEU C CA 1
ATOM 6968 C C . LEU C 1 237 ? 46.959 -13.252 24.139 1.00 14.77 231 LEU C C 1
ATOM 6969 O O . LEU C 1 237 ? 47.953 -12.648 23.713 1.00 14.24 231 LEU C O 1
ATOM 6974 N N . GLN C 1 238 ? 47.044 -14.483 24.652 1.00 12.24 232 GLN C N 1
ATOM 6975 C CA . GLN C 1 238 ? 48.313 -15.202 24.561 1.00 12.96 232 GLN C CA 1
ATOM 6976 C C . GLN C 1 238 ? 48.759 -15.352 23.111 1.00 15.13 232 GLN C C 1
ATOM 6977 O O . GLN C 1 238 ? 49.951 -15.252 22.816 1.00 14.44 232 GLN C O 1
ATOM 6983 N N . GLU C 1 239 ? 47.819 -15.551 22.181 1.00 13.87 233 GLU C N 1
ATOM 6984 C CA . GLU C 1 239 ? 48.206 -15.678 20.772 1.00 14.64 233 GLU C CA 1
ATOM 6985 C C . GLU C 1 239 ? 48.654 -14.336 20.184 1.00 13.96 233 GLU C C 1
ATOM 6986 O O . GLU C 1 239 ? 49.575 -14.290 19.356 1.00 13.14 233 GLU C O 1
ATOM 6992 N N . CYS C 1 240 ? 48.019 -13.231 20.599 1.00 11.38 234 CYS C N 1
ATOM 6993 C CA . CYS C 1 240 ? 48.481 -11.910 20.173 1.00 14.36 234 CYS C CA 1
ATOM 6994 C C . CYS C 1 240 ? 49.930 -11.661 20.586 1.00 13.73 234 CYS C C 1
ATOM 6995 O O . CYS C 1 240 ? 50.709 -11.069 19.821 1.00 12.55 234 CYS C O 1
ATOM 6998 N N . MET C 1 241 ? 50.317 -12.105 21.791 1.00 11.49 235 MET C N 1
ATOM 6999 C CA . MET C 1 241 ? 51.714 -11.962 22.201 1.00 12.37 235 MET C CA 1
ATOM 7000 C C . MET C 1 241 ? 52.616 -12.825 21.338 1.00 12.45 235 MET C C 1
ATOM 7001 O O . MET C 1 241 ? 53.728 -12.409 20.981 1.00 12.34 235 MET C O 1
ATOM 7006 N N . LYS C 1 242 ? 52.143 -14.026 21.018 1.00 11.40 236 LYS C N 1
ATOM 7007 C CA . LYS C 1 242 ? 52.898 -14.954 20.189 1.00 13.73 236 LYS C CA 1
ATOM 7008 C C . LYS C 1 242 ? 53.106 -14.352 18.808 1.00 12.83 236 LYS C C 1
ATOM 7009 O O . LYS C 1 242 ? 54.198 -14.428 18.245 1.00 13.47 236 LYS C O 1
ATOM 7015 N N . VAL C 1 243 ? 52.050 -13.754 18.266 1.00 12.52 237 VAL C N 1
ATOM 7016 C CA . VAL C 1 243 ? 52.130 -13.128 16.947 1.00 11.21 237 VAL C CA 1
ATOM 7017 C C . VAL C 1 243 ? 53.137 -11.995 16.972 1.00 10.17 237 VAL C C 1
ATOM 7018 O O . VAL C 1 243 ? 53.960 -11.850 16.061 1.00 10.66 237 VAL C O 1
ATOM 7022 N N . SER C 1 244 ? 53.094 -11.180 18.028 1.00 10.06 238 SER C N 1
ATOM 7023 C CA . SER C 1 244 ? 54.045 -10.085 18.179 1.00 11.97 238 SER C CA 1
ATOM 7024 C C . SER C 1 244 ? 55.473 -10.611 18.192 1.00 10.81 238 SER C C 1
ATOM 7025 O O . SER C 1 244 ? 56.346 -10.092 17.491 1.00 10.85 238 SER C O 1
ATOM 7028 N N . ALA C 1 245 ? 55.728 -11.658 18.980 1.00 11.09 239 ALA C N 1
ATOM 7029 C CA . ALA C 1 245 ? 57.084 -12.210 19.043 1.00 13.52 239 ALA C CA 1
ATOM 7030 C C . ALA C 1 245 ? 57.496 -12.827 17.711 1.00 12.31 239 ALA C C 1
ATOM 7031 O O . ALA C 1 245 ? 58.656 -12.717 17.299 1.00 16.06 239 ALA C O 1
ATOM 7033 N N . ASP C 1 246 ? 56.571 -13.507 17.030 1.00 12.98 240 ASP C N 1
ATOM 7034 C CA . ASP C 1 246 ? 56.912 -14.087 15.734 1.00 11.83 240 ASP C CA 1
ATOM 7035 C C . ASP C 1 246 ? 57.232 -13.004 14.710 1.00 12.15 240 ASP C C 1
ATOM 7036 O O . ASP C 1 246 ? 58.148 -13.169 13.903 1.00 13.16 240 ASP C O 1
ATOM 7041 N N . LEU C 1 247 ? 56.465 -11.903 14.701 1.00 10.52 241 LEU C N 1
ATOM 7042 C CA . LEU C 1 247 ? 56.716 -10.857 13.711 1.00 9.88 241 LEU C CA 1
ATOM 7043 C C . LEU C 1 247 ? 58.094 -10.258 13.908 1.00 12.96 241 LEU C C 1
ATOM 7044 O O . LEU C 1 247 ? 58.807 -9.981 12.936 1.00 11.92 241 LEU C O 1
ATOM 7049 N N . VAL C 1 248 ? 58.496 -10.069 15.164 1.00 9.31 242 VAL C N 1
ATOM 7050 C CA . VAL C 1 248 ? 59.819 -9.521 15.433 1.00 10.35 242 VAL C CA 1
ATOM 7051 C C . VAL C 1 248 ? 60.902 -10.494 14.973 1.00 11.52 242 VAL C C 1
ATOM 7052 O O . VAL C 1 248 ? 61.885 -10.095 14.345 1.00 13.61 242 VAL C O 1
ATOM 7056 N N . THR C 1 249 ? 60.748 -11.780 15.301 1.00 13.18 243 THR C N 1
ATOM 7057 C CA . THR C 1 249 ? 61.711 -12.789 14.851 1.00 14.71 243 THR C CA 1
ATOM 7058 C C . THR C 1 249 ? 61.828 -12.803 13.332 1.00 14.02 243 THR C C 1
ATOM 7059 O O . THR C 1 249 ? 62.933 -12.819 12.772 1.00 13.70 243 THR C O 1
ATOM 7063 N N . LEU C 1 250 ? 60.685 -12.837 12.649 1.00 12.04 244 LEU C N 1
ATOM 7064 C CA . LEU C 1 250 ? 60.681 -12.988 11.198 1.00 12.82 244 LEU C CA 1
ATOM 7065 C C . LEU C 1 250 ? 61.283 -11.762 10.518 1.00 14.76 244 LEU C C 1
ATOM 7066 O O . LEU C 1 250 ? 62.089 -11.884 9.583 1.00 13.99 244 LEU C O 1
ATOM 7071 N N . VAL C 1 251 ? 60.894 -10.564 10.964 1.00 12.80 245 VAL C N 1
ATOM 7072 C CA . VAL C 1 251 ? 61.481 -9.344 10.405 1.00 13.14 245 VAL C CA 1
ATOM 7073 C C . VAL C 1 251 ? 62.997 -9.340 10.598 1.00 14.71 245 VAL C C 1
ATOM 7074 O O . VAL C 1 251 ? 63.757 -9.022 9.679 1.00 14.94 245 VAL C O 1
ATOM 7078 N N . ASN C 1 252 ? 63.458 -9.681 11.802 1.00 12.17 246 ASN C N 1
ATOM 7079 C CA . ASN C 1 252 ? 64.896 -9.698 12.055 1.00 16.47 246 ASN C CA 1
ATOM 7080 C C . ASN C 1 252 ? 65.599 -10.698 11.146 1.00 18.09 246 ASN C C 1
ATOM 7081 O O . ASN C 1 252 ? 66.677 -10.417 10.616 1.00 18.18 246 ASN C O 1
ATOM 7086 N N . ASP C 1 253 ? 64.985 -11.860 10.932 1.00 17.27 247 ASP C N 1
ATOM 7087 C CA . ASP C 1 253 ? 65.612 -12.893 10.111 1.00 18.88 247 ASP C CA 1
ATOM 7088 C C . ASP C 1 253 ? 65.681 -12.472 8.650 1.00 16.63 247 ASP C C 1
ATOM 7089 O O . ASP C 1 253 ? 66.623 -12.839 7.950 1.00 24.28 247 ASP C O 1
ATOM 7094 N N . VAL C 1 254 ? 64.693 -11.711 8.174 1.00 15.21 248 VAL C N 1
ATOM 7095 C CA . VAL C 1 254 ? 64.753 -11.144 6.829 1.00 17.02 248 VAL C CA 1
ATOM 7096 C C . VAL C 1 254 ? 65.864 -10.106 6.748 1.00 24.52 248 VAL C C 1
ATOM 7097 O O . VAL C 1 254 ? 66.746 -10.172 5.885 1.00 22.23 248 VAL C O 1
ATOM 7101 N N . LEU C 1 255 ? 65.829 -9.120 7.652 1.00 22.59 249 LEU C N 1
ATOM 7102 C CA . LEU C 1 255 ? 66.711 -7.970 7.506 1.00 22.29 249 LEU C CA 1
ATOM 7103 C C . LEU C 1 255 ? 68.159 -8.334 7.788 1.00 27.13 249 LEU C C 1
ATOM 7104 O O . LEU C 1 255 ? 69.070 -7.711 7.232 1.00 27.32 249 LEU C O 1
ATOM 7109 N N . SER C 1 256 ? 68.396 -9.332 8.633 1.00 23.29 250 SER C N 1
ATOM 7110 C CA . SER C 1 256 ? 69.761 -9.693 8.982 1.00 27.51 250 SER C CA 1
ATOM 7111 C C . SER C 1 256 ? 70.414 -10.618 7.964 1.00 32.97 250 SER C C 1
ATOM 7112 O O . SER C 1 256 ? 71.563 -11.023 8.173 1.00 30.36 250 SER C O 1
ATOM 7115 N N . TYR C 1 257 ? 69.729 -10.957 6.868 1.00 29.82 251 TYR C N 1
ATOM 7116 C CA . TYR C 1 257 ? 70.270 -11.980 5.984 1.00 32.99 251 TYR C CA 1
ATOM 7117 C C . TYR C 1 257 ? 71.571 -11.518 5.327 1.00 33.81 251 TYR C C 1
ATOM 7118 O O . TYR C 1 257 ? 72.553 -12.266 5.297 1.00 32.70 251 TYR C O 1
ATOM 7127 N N . ARG C 1 258 ? 71.606 -10.283 4.811 1.00 34.67 252 ARG C N 1
ATOM 7128 C CA . ARG C 1 258 ? 72.829 -9.786 4.178 1.00 44.43 252 ARG C CA 1
ATOM 7129 C C . ARG C 1 258 ? 73.998 -9.789 5.158 1.00 43.72 252 ARG C C 1
ATOM 7130 O O . ARG C 1 258 ? 75.103 -10.237 4.826 1.00 42.98 252 ARG C O 1
ATOM 7138 N N . LYS C 1 259 ? 73.739 -9.304 6.369 1.00 36.89 253 LYS C N 1
ATOM 7139 C CA . LYS C 1 259 ? 74.753 -9.260 7.412 1.00 42.46 253 LYS C CA 1
ATOM 7140 C C . LYS C 1 259 ? 75.213 -10.671 7.753 1.00 45.01 253 LYS C C 1
ATOM 7141 O O . LYS C 1 259 ? 76.412 -10.940 7.832 1.00 43.95 253 LYS C O 1
ATOM 7147 N N . ASP C 1 260 ? 74.256 -11.573 7.956 1.00 38.44 254 ASP C N 1
ATOM 7148 C CA . ASP C 1 260 ? 74.585 -12.959 8.279 1.00 47.19 254 ASP C CA 1
ATOM 7149 C C . ASP C 1 260 ? 75.375 -13.602 7.149 1.00 47.17 254 ASP C C 1
ATOM 7150 O O . ASP C 1 260 ? 76.297 -14.389 7.392 1.00 49.99 254 ASP C O 1
ATOM 7155 N N . LEU C 1 261 ? 75.012 -13.287 5.905 1.00 47.04 255 LEU C N 1
ATOM 7156 C CA . LEU C 1 261 ? 75.750 -13.800 4.757 1.00 50.76 255 LEU C CA 1
ATOM 7157 C C . LEU C 1 261 ? 77.179 -13.272 4.754 1.00 57.30 255 LEU C C 1
ATOM 7158 O O . LEU C 1 261 ? 78.135 -14.024 4.524 1.00 59.53 255 LEU C O 1
ATOM 7163 N N . GLU C 1 262 ? 77.339 -11.974 5.024 1.00 56.68 256 GLU C N 1
ATOM 7164 C CA . GLU C 1 262 ? 78.666 -11.374 5.108 1.00 57.89 256 GLU C CA 1
ATOM 7165 C C . GLU C 1 262 ? 79.522 -12.080 6.154 1.00 63.31 256 GLU C C 1
ATOM 7166 O O . GLU C 1 262 ? 80.631 -12.537 5.855 1.00 69.18 256 GLU C O 1
ATOM 7172 N N . LEU C 1 263 ? 79.012 -12.201 7.380 1.00 59.98 257 LEU C N 1
ATOM 7173 C CA . LEU C 1 263 ? 79.753 -12.803 8.482 1.00 58.28 257 LEU C CA 1
ATOM 7174 C C . LEU C 1 263 ? 79.547 -14.314 8.597 1.00 60.31 257 LEU C C 1
ATOM 7175 O O . LEU C 1 263 ? 79.889 -14.894 9.632 1.00 62.60 257 LEU C O 1
ATOM 7180 N N . GLY C 1 264 ? 78.995 -14.954 7.565 1.00 55.90 258 GLY C N 1
ATOM 7181 C CA . GLY C 1 264 ? 78.897 -16.403 7.474 1.00 56.96 258 GLY C CA 1
ATOM 7182 C C . GLY C 1 264 ? 78.262 -17.168 8.624 1.00 66.55 258 GLY C C 1
ATOM 7183 O O . GLY C 1 264 ? 78.700 -18.283 8.927 1.00 65.40 258 GLY C O 1
ATOM 7184 N N . VAL C 1 265 ? 77.234 -16.594 9.240 1.00 65.16 259 VAL C N 1
ATOM 7185 C CA . VAL C 1 265 ? 76.545 -17.251 10.345 1.00 63.78 259 VAL C CA 1
ATOM 7186 C C . VAL C 1 265 ? 75.663 -18.384 9.826 1.00 61.86 259 VAL C C 1
ATOM 7187 O O . VAL C 1 265 ? 75.461 -18.519 8.619 1.00 61.09 259 VAL C O 1
ATOM 7191 N N . ASP C 1 266 ? 75.141 -19.195 10.740 1.00 61.13 260 ASP C N 1
ATOM 7192 C CA . ASP C 1 266 ? 74.284 -20.315 10.369 1.00 59.43 260 ASP C CA 1
ATOM 7193 C C . ASP C 1 266 ? 72.982 -20.388 11.156 1.00 53.40 260 ASP C C 1
ATOM 7194 O O . ASP C 1 266 ? 72.016 -20.968 10.665 1.00 50.14 260 ASP C O 1
ATOM 7199 N N . HIS C 1 267 ? 72.923 -19.816 12.359 1.00 55.80 261 HIS C N 1
ATOM 7200 C CA . HIS C 1 267 ? 71.776 -20.000 13.253 1.00 56.72 261 HIS C CA 1
ATOM 7201 C C . HIS C 1 267 ? 70.723 -18.926 12.973 1.00 52.46 261 HIS C C 1
ATOM 7202 O O . HIS C 1 267 ? 70.535 -17.968 13.730 1.00 50.88 261 HIS C O 1
ATOM 7209 N N . ASN C 1 268 ? 70.011 -19.099 11.862 1.00 37.63 262 ASN C N 1
ATOM 7210 C CA . ASN C 1 268 ? 68.957 -18.160 11.505 1.00 32.25 262 ASN C CA 1
ATOM 7211 C C . ASN C 1 268 ? 67.963 -18.855 10.583 1.00 27.02 262 ASN C C 1
ATOM 7212 O O . ASN C 1 268 ? 68.270 -19.889 9.980 1.00 22.97 262 ASN C O 1
ATOM 7217 N N . LEU C 1 269 ? 66.769 -18.259 10.465 1.00 21.28 263 LEU C N 1
ATOM 7218 C CA . LEU C 1 269 ? 65.663 -18.937 9.788 1.00 21.53 263 LEU C CA 1
ATOM 7219 C C . LEU C 1 269 ? 65.916 -19.096 8.291 1.00 20.27 263 LEU C C 1
ATOM 7220 O O . LEU C 1 269 ? 65.533 -20.118 7.709 1.00 17.58 263 LEU C O 1
ATOM 7225 N N . MET C 1 270 ? 66.521 -18.087 7.646 1.00 15.83 264 MET C N 1
ATOM 7226 C CA . MET C 1 270 ? 66.916 -18.216 6.241 1.00 17.06 264 MET C CA 1
ATOM 7227 C C . MET C 1 270 ? 67.784 -19.458 6.030 1.00 22.87 264 MET C C 1
ATOM 7228 O O . MET C 1 270 ? 67.512 -20.279 5.152 1.00 20.82 264 MET C O 1
ATOM 7233 N N . SER C 1 271 ? 68.847 -19.608 6.828 1.00 20.94 265 SER C N 1
ATOM 7234 C CA . SER C 1 271 ? 69.713 -20.772 6.661 1.00 25.41 265 SER C CA 1
ATOM 7235 C C . SER C 1 271 ? 68.954 -22.059 6.938 1.00 21.74 265 SER C C 1
ATOM 7236 O O . SER C 1 271 ? 69.129 -23.059 6.232 1.00 21.92 265 SER C O 1
ATOM 7239 N N . LEU C 1 272 ? 68.075 -22.021 7.934 1.00 17.40 266 LEU C N 1
ATOM 7240 C CA . LEU C 1 272 ? 67.275 -23.185 8.297 1.00 20.08 266 LEU C CA 1
ATOM 7241 C C . LEU C 1 272 ? 66.353 -23.637 7.163 1.00 21.33 266 LEU C C 1
ATOM 7242 O O . LEU C 1 272 ? 66.241 -24.831 6.887 1.00 19.40 266 LEU C O 1
ATOM 7247 N N . LEU C 1 273 ? 65.696 -22.682 6.509 1.00 18.23 267 LEU C N 1
ATOM 7248 C CA . LEU C 1 273 ? 64.780 -23.000 5.413 1.00 17.20 267 LEU C CA 1
ATOM 7249 C C . LEU C 1 273 ? 65.537 -23.433 4.168 1.00 21.37 267 LEU C C 1
ATOM 7250 O O . LEU C 1 273 ? 65.076 -24.311 3.423 1.00 20.15 267 LEU C O 1
ATOM 7255 N N . MET C 1 274 ? 66.671 -22.790 3.896 1.00 16.81 268 MET C N 1
ATOM 7256 C CA . MET C 1 274 ? 67.464 -23.156 2.727 1.00 19.15 268 MET C CA 1
ATOM 7257 C C . MET C 1 274 ? 68.009 -24.576 2.867 1.00 18.77 268 MET C C 1
ATOM 7258 O O . MET C 1 274 ? 67.922 -25.382 1.936 1.00 17.88 268 MET C O 1
ATOM 7263 N N . GLN C 1 275 ? 68.545 -24.909 4.043 1.00 17.67 269 GLN C N 1
ATOM 7264 C CA . GLN C 1 275 ? 69.154 -26.221 4.237 1.00 19.03 269 GLN C CA 1
ATOM 7265 C C . GLN C 1 275 ? 68.109 -27.325 4.263 1.00 22.71 269 GLN C C 1
ATOM 7266 O O . GLN C 1 275 ? 68.390 -28.454 3.833 1.00 18.52 269 GLN C O 1
ATOM 7272 N N . ARG C 1 276 ? 66.901 -27.014 4.750 1.00 19.82 270 ARG C N 1
ATOM 7273 C CA . ARG C 1 276 ? 65.884 -28.041 4.970 1.00 23.02 270 ARG C CA 1
ATOM 7274 C C . ARG C 1 276 ? 65.483 -28.723 3.663 1.00 21.34 270 ARG C C 1
ATOM 7275 O O . ARG C 1 276 ? 65.431 -29.955 3.586 1.00 21.96 270 ARG C O 1
ATOM 7283 N N . ASP C 1 277 ? 65.196 -27.937 2.625 1.00 21.21 271 ASP C N 1
ATOM 7284 C CA . ASP C 1 277 ? 64.710 -28.467 1.354 1.00 22.09 271 ASP C CA 1
ATOM 7285 C C . ASP C 1 277 ? 65.566 -28.012 0.185 1.00 21.34 271 ASP C C 1
ATOM 7286 O O . ASP C 1 277 ? 65.139 -28.112 -0.973 1.00 19.38 271 ASP C O 1
ATOM 7291 N N . ASN C 1 278 ? 66.780 -27.534 0.477 1.00 18.16 272 ASN C N 1
ATOM 7292 C CA . ASN C 1 278 ? 67.694 -26.977 -0.516 1.00 20.39 272 ASN C CA 1
ATOM 7293 C C . ASN C 1 278 ? 67.036 -25.836 -1.283 1.00 20.90 272 ASN C C 1
ATOM 7294 O O . ASN C 1 278 ? 67.113 -25.752 -2.511 1.00 18.94 272 ASN C O 1
ATOM 7299 N N . LEU C 1 279 ? 66.387 -24.939 -0.539 1.00 20.45 273 LEU C N 1
ATOM 7300 C CA . LEU C 1 279 ? 65.792 -23.762 -1.154 1.00 19.18 273 LEU C CA 1
ATOM 7301 C C . LEU C 1 279 ? 66.869 -22.747 -1.516 1.00 18.20 273 LEU C C 1
ATOM 7302 O O . LEU C 1 279 ? 67.892 -22.630 -0.838 1.00 19.78 273 LEU C O 1
ATOM 7307 N N . SER C 1 280 ? 66.636 -22.015 -2.603 1.00 17.96 274 SER C N 1
ATOM 7308 C CA . SER C 1 280 ? 67.417 -20.815 -2.867 1.00 19.92 274 SER C CA 1
ATOM 7309 C C . SER C 1 280 ? 67.081 -19.740 -1.837 1.00 17.15 274 SER C C 1
ATOM 7310 O O . SER C 1 280 ? 66.075 -19.821 -1.131 1.00 16.18 274 SER C O 1
ATOM 7313 N N . ALA C 1 281 ? 67.942 -18.720 -1.747 1.00 17.08 275 ALA C N 1
ATOM 7314 C CA . ALA C 1 281 ? 67.642 -17.604 -0.850 1.00 22.69 275 ALA C CA 1
ATOM 7315 C C . ALA C 1 281 ? 66.294 -16.978 -1.192 1.00 18.49 275 ALA C C 1
ATOM 7316 O O . ALA C 1 281 ? 65.520 -16.613 -0.295 1.00 16.46 275 ALA C O 1
ATOM 7318 N N . GLN C 1 282 ? 65.985 -16.861 -2.484 1.00 17.32 276 GLN C N 1
ATOM 7319 C CA . GLN C 1 282 ? 64.725 -16.234 -2.865 1.00 18.46 276 GLN C CA 1
ATOM 7320 C C . GLN C 1 282 ? 63.536 -17.085 -2.441 1.00 18.80 276 GLN C C 1
ATOM 7321 O O . GLN C 1 282 ? 62.559 -16.563 -1.887 1.00 16.79 276 GLN C O 1
ATOM 7327 N N . GLN C 1 283 ? 63.614 -18.400 -2.666 1.00 15.48 277 GLN C N 1
ATOM 7328 C CA . GLN C 1 283 ? 62.548 -19.296 -2.234 1.00 15.60 277 GLN C CA 1
ATOM 7329 C C . GLN C 1 283 ? 62.395 -19.284 -0.718 1.00 15.14 277 GLN C C 1
ATOM 7330 O O . GLN C 1 283 ? 61.272 -19.311 -0.195 1.00 15.85 277 GLN C O 1
ATOM 7336 N N . ALA C 1 284 ? 63.515 -19.240 0.008 1.00 14.95 278 ALA C N 1
ATOM 7337 C CA . ALA C 1 284 ? 63.453 -19.213 1.464 1.00 16.10 278 ALA C CA 1
ATOM 7338 C C . ALA C 1 284 ? 62.817 -17.916 1.970 1.00 15.57 278 ALA C C 1
ATOM 7339 O O . ALA C 1 284 ? 61.940 -17.943 2.843 1.00 15.34 278 ALA C O 1
ATOM 7341 N N . VAL C 1 285 ? 63.239 -16.786 1.461 1.00 15.55 279 VAL C N 1
ATOM 7342 C CA . VAL C 1 285 ? 62.692 -15.535 1.904 1.00 14.72 279 VAL C CA 1
ATOM 7343 C C . VAL C 1 285 ? 61.183 -15.448 1.585 1.00 19.58 279 VAL C C 1
ATOM 7344 O O . VAL C 1 285 ? 60.448 -14.842 2.336 1.00 16.16 279 VAL C O 1
ATOM 7348 N N . ASP C 1 286 ? 60.776 -16.026 0.456 1.00 16.77 280 ASP C N 1
ATOM 7349 C CA . ASP C 1 286 ? 59.352 -16.107 0.124 1.00 16.72 280 ASP C CA 1
ATOM 7350 C C . ASP C 1 286 ? 58.568 -16.869 1.194 1.00 16.14 280 ASP C C 1
ATOM 7351 O O . ASP C 1 286 ? 57.441 -16.486 1.544 1.00 13.69 280 ASP C O 1
ATOM 7356 N N . VAL C 1 287 ? 59.122 -17.983 1.685 1.00 15.37 281 VAL C N 1
ATOM 7357 C CA . VAL C 1 287 ? 58.480 -18.717 2.777 1.00 14.39 281 VAL C CA 1
ATOM 7358 C C . VAL C 1 287 ? 58.361 -17.834 4.012 1.00 14.31 281 VAL C C 1
ATOM 7359 O O . VAL C 1 287 ? 57.339 -17.848 4.712 1.00 15.24 281 VAL C O 1
ATOM 7363 N N . ILE C 1 288 ? 59.392 -17.044 4.305 1.00 15.10 282 ILE C N 1
ATOM 7364 C CA . ILE C 1 288 ? 59.274 -16.155 5.460 1.00 15.25 282 ILE C CA 1
ATOM 7365 C C . ILE C 1 288 ? 58.149 -15.153 5.226 1.00 15.73 282 ILE C C 1
ATOM 7366 O O . ILE C 1 288 ? 57.378 -14.840 6.143 1.00 13.63 282 ILE C O 1
ATOM 7371 N N . GLY C 1 289 ? 58.011 -14.672 3.984 1.00 14.84 283 GLY C N 1
ATOM 7372 C CA . GLY C 1 289 ? 56.878 -13.818 3.648 1.00 17.68 283 GLY C CA 1
ATOM 7373 C C . GLY C 1 289 ? 55.541 -14.473 3.944 1.00 17.87 283 GLY C C 1
ATOM 7374 O O . GLY C 1 289 ? 54.623 -13.824 4.459 1.00 14.93 283 GLY C O 1
ATOM 7375 N N . ASP C 1 290 ? 55.408 -15.769 3.617 1.00 17.39 284 ASP C N 1
ATOM 7376 C CA . ASP C 1 290 ? 54.183 -16.504 3.944 1.00 16.98 284 ASP C CA 1
ATOM 7377 C C . ASP C 1 290 ? 53.933 -16.530 5.448 1.00 14.02 284 ASP C C 1
ATOM 7378 O O . ASP C 1 290 ? 52.788 -16.359 5.899 1.00 13.96 284 ASP C O 1
ATOM 7383 N N . MET C 1 291 ? 54.984 -16.785 6.237 1.00 13.10 285 MET C N 1
ATOM 7384 C CA . MET C 1 291 ? 54.826 -16.825 7.683 1.00 15.49 285 MET C CA 1
ATOM 7385 C C . MET C 1 291 ? 54.470 -15.458 8.239 1.00 11.70 285 MET C C 1
ATOM 7386 O O . MET C 1 291 ? 53.697 -15.375 9.198 1.00 12.92 285 MET C O 1
ATOM 7391 N N . VAL C 1 292 ? 54.993 -14.382 7.645 1.00 10.92 286 VAL C N 1
ATOM 7392 C CA . VAL C 1 292 ? 54.603 -13.049 8.102 1.00 13.16 286 VAL C CA 1
ATOM 7393 C C . VAL C 1 292 ? 53.118 -12.838 7.857 1.00 13.10 286 VAL C C 1
ATOM 7394 O O . VAL C 1 292 ? 52.374 -12.416 8.746 1.00 11.57 286 VAL C O 1
ATOM 7398 N N . ASN C 1 293 ? 52.657 -13.162 6.650 1.00 12.18 287 ASN C N 1
ATOM 7399 C CA . ASN C 1 293 ? 51.246 -12.984 6.346 1.00 13.64 287 ASN C CA 1
ATOM 7400 C C . ASN C 1 293 ? 50.368 -13.904 7.187 1.00 13.41 287 ASN C C 1
ATOM 7401 O O . ASN C 1 293 ? 49.247 -13.527 7.549 1.00 12.70 287 ASN C O 1
ATOM 7406 N N . GLU C 1 294 ? 50.866 -15.098 7.536 1.00 12.50 288 GLU C N 1
ATOM 7407 C CA . GLU C 1 294 ? 50.119 -15.986 8.428 1.00 12.76 288 GLU C CA 1
ATOM 7408 C C . GLU C 1 294 ? 50.046 -15.435 9.859 1.00 12.04 288 GLU C C 1
ATOM 7409 O O . GLU C 1 294 ? 49.067 -15.697 10.564 1.00 12.46 288 GLU C O 1
ATOM 7415 N N . CYS C 1 295 ? 51.056 -14.671 10.305 1.00 12.68 289 CYS C N 1
ATOM 7416 C CA . CYS C 1 295 ? 50.940 -13.956 11.579 1.00 12.83 289 CYS C CA 1
ATOM 7417 C C . CYS C 1 295 ? 49.695 -13.074 11.605 1.00 12.35 289 CYS C C 1
ATOM 7418 O O . CYS C 1 295 ? 48.970 -13.042 12.605 1.00 11.16 289 CYS C O 1
ATOM 7421 N N . TYR C 1 296 ? 49.423 -12.359 10.508 1.00 11.01 290 TYR C N 1
ATOM 7422 C CA . TYR C 1 296 ? 48.269 -11.453 10.482 1.00 11.92 290 TYR C CA 1
ATOM 7423 C C . TYR C 1 296 ? 46.953 -12.226 10.515 1.00 12.46 290 TYR C C 1
ATOM 7424 O O . TYR C 1 296 ? 45.998 -11.820 11.189 1.00 10.49 290 TYR C O 1
ATOM 7433 N N . ARG C 1 297 ? 46.881 -13.329 9.769 1.00 11.93 291 ARG C N 1
ATOM 7434 C CA . ARG C 1 297 ? 45.706 -14.185 9.822 1.00 11.27 291 ARG C CA 1
ATOM 7435 C C . ARG C 1 297 ? 45.471 -14.709 11.235 1.00 12.28 291 ARG C C 1
ATOM 7436 O O . ARG C 1 297 ? 44.338 -14.698 11.740 1.00 11.81 291 ARG C O 1
ATOM 7444 N N . ARG C 1 298 ? 46.533 -15.209 11.877 1.00 14.84 292 ARG C N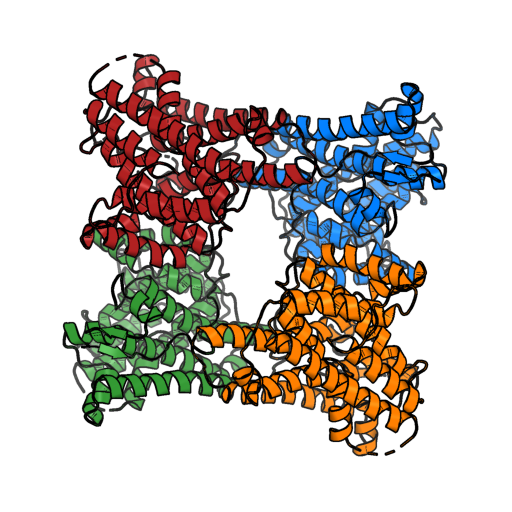 1
ATOM 7445 C CA . ARG C 1 298 ? 46.423 -15.691 13.252 1.00 12.31 292 ARG C CA 1
ATOM 7446 C C . ARG C 1 298 ? 45.940 -14.591 14.182 1.00 12.06 292 ARG C C 1
ATOM 7447 O O . ARG C 1 298 ? 45.156 -14.840 15.101 1.00 11.48 292 ARG C O 1
ATOM 7455 N N . TRP C 1 299 ? 46.476 -13.382 14.008 1.00 11.81 293 TRP C N 1
ATOM 7456 C CA . TRP C 1 299 ? 46.071 -12.220 14.792 1.00 9.79 293 TRP C CA 1
ATOM 7457 C C . TRP C 1 299 ? 44.556 -12.042 14.790 1.00 11.55 293 TRP C C 1
ATOM 7458 O O . TRP C 1 299 ? 43.911 -11.979 15.844 1.00 10.63 293 TRP C O 1
ATOM 7469 N N . TYR C 1 300 ? 43.971 -11.937 13.598 1.00 11.39 294 TYR C N 1
ATOM 7470 C CA . TYR C 1 300 ? 42.540 -11.662 13.521 1.00 11.25 294 TYR C CA 1
ATOM 7471 C C . TYR C 1 300 ? 41.717 -12.863 13.972 1.00 9.54 294 TYR C C 1
ATOM 7472 O O . TYR C 1 300 ? 40.672 -12.695 14.605 1.00 12.64 294 TYR C O 1
ATOM 7481 N N . LEU C 1 301 ? 42.164 -14.087 13.663 1.00 10.91 295 LEU C N 1
ATOM 7482 C CA . LEU C 1 301 ? 41.417 -15.259 14.116 1.00 15.48 295 LEU C CA 1
ATOM 7483 C C . LEU C 1 301 ? 41.420 -15.350 15.636 1.00 12.51 295 LEU C C 1
ATOM 7484 O O . LEU C 1 301 ? 40.414 -15.736 16.245 1.00 13.41 295 LEU C O 1
ATOM 7489 N N . ALA C 1 302 ? 42.537 -14.972 16.269 1.00 14.75 296 ALA C N 1
ATOM 7490 C CA . ALA C 1 302 ? 42.578 -14.912 17.726 1.00 14.80 296 ALA C CA 1
ATOM 7491 C C . ALA C 1 302 ? 41.612 -13.863 18.256 1.00 14.79 296 ALA C C 1
ATOM 7492 O O . ALA C 1 302 ? 40.888 -14.106 19.233 1.00 15.10 296 ALA C O 1
ATOM 7494 N N . LEU C 1 303 ? 41.590 -12.681 17.635 1.00 12.25 297 LEU C N 1
ATOM 7495 C CA . LEU C 1 303 ? 40.696 -11.640 18.129 1.00 11.80 297 LEU C CA 1
ATOM 7496 C C . LEU C 1 303 ? 39.238 -12.045 17.954 1.00 11.74 297 LEU C C 1
ATOM 7497 O O . LEU C 1 303 ? 38.392 -11.695 18.789 1.00 14.31 297 LEU C O 1
ATOM 7502 N N . ALA C 1 304 ? 38.923 -12.806 16.902 1.00 13.30 298 ALA C N 1
ATOM 7503 C CA . ALA C 1 304 ? 37.532 -13.219 16.726 1.00 12.96 298 ALA C CA 1
ATOM 7504 C C . ALA C 1 304 ? 37.050 -14.059 17.903 1.00 15.34 298 ALA C C 1
ATOM 7505 O O . ALA C 1 304 ? 35.884 -13.951 18.304 1.00 16.73 298 ALA C O 1
ATOM 7507 N N . GLU C 1 305 ? 37.938 -14.870 18.486 1.00 13.59 299 GLU C N 1
ATOM 7508 C CA . GLU C 1 305 ? 37.606 -15.773 19.582 1.00 16.51 299 GLU C CA 1
ATOM 7509 C C . GLU C 1 305 ? 37.656 -15.100 20.945 1.00 16.67 299 GLU C C 1
ATOM 7510 O O . GLU C 1 305 ? 37.360 -15.750 21.949 1.00 17.86 299 GLU C O 1
ATOM 7516 N N . LEU C 1 306 ? 38.073 -13.837 21.012 1.00 15.33 300 LEU C N 1
ATOM 7517 C CA . LEU C 1 306 ? 38.245 -13.149 22.284 1.00 13.72 300 LEU C CA 1
ATOM 7518 C C . LEU C 1 306 ? 36.914 -12.558 22.701 1.00 15.89 300 LEU C C 1
ATOM 7519 O O . LEU C 1 306 ? 36.404 -11.644 22.034 1.00 14.90 300 LEU C O 1
ATOM 7524 N N . PRO C 1 307 ? 36.299 -13.031 23.785 1.00 20.98 301 PRO C N 1
ATOM 7525 C CA . PRO C 1 307 ? 35.013 -12.482 24.205 1.00 18.74 301 PRO C CA 1
ATOM 7526 C C . PRO C 1 307 ? 35.163 -11.105 24.836 1.00 17.11 301 PRO C C 1
ATOM 7527 O O . PRO C 1 307 ? 36.231 -10.706 25.305 1.00 13.99 301 PRO C O 1
ATOM 7531 N N . SER C 1 308 ? 34.059 -10.367 24.805 1.00 17.39 302 SER C N 1
ATOM 7532 C CA . SER C 1 308 ? 33.965 -9.137 25.578 1.00 16.53 302 SER C CA 1
ATOM 7533 C C . SER C 1 308 ? 33.882 -9.463 27.058 1.00 16.22 302 SER C C 1
ATOM 7534 O O . SER C 1 308 ? 33.239 -10.438 27.463 1.00 18.31 302 SER C O 1
ATOM 7537 N N . TYR C 1 309 ? 34.535 -8.634 27.864 1.00 15.01 303 TYR C N 1
ATOM 7538 C CA . TYR C 1 309 ? 34.408 -8.660 29.316 1.00 15.05 303 TYR C CA 1
ATOM 7539 C C . TYR C 1 309 ? 33.749 -7.386 29.818 1.00 16.72 303 TYR C C 1
ATOM 7540 O O . TYR C 1 309 ? 33.954 -6.986 30.976 1.00 15.66 303 TYR C O 1
ATOM 7549 N N . GLY C 1 310 ? 32.959 -6.740 28.964 1.00 13.18 304 GLY C N 1
ATOM 7550 C CA . GLY C 1 310 ? 32.374 -5.464 29.304 1.00 12.97 304 GLY C CA 1
ATOM 7551 C C . GLY C 1 310 ? 33.293 -4.309 28.952 1.00 15.25 304 GLY C C 1
ATOM 7552 O O . GLY C 1 310 ? 34.515 -4.448 28.856 1.00 15.17 304 GLY C O 1
ATOM 7553 N N . GLU C 1 311 ? 32.675 -3.136 28.781 1.00 14.54 305 GLU C N 1
ATOM 7554 C CA . GLU C 1 311 ? 33.389 -1.949 28.316 1.00 13.22 305 GLU C CA 1
ATOM 7555 C C . GLU C 1 311 ? 34.642 -1.654 29.135 1.00 15.04 305 GLU C C 1
ATOM 7556 O O . GLU C 1 311 ? 35.705 -1.362 28.574 1.00 11.72 305 GLU C O 1
ATOM 7562 N N . LYS C 1 312 ? 34.528 -1.685 30.469 1.00 13.31 306 LYS C N 1
ATOM 7563 C CA . LYS C 1 312 ? 35.626 -1.209 31.307 1.00 18.01 306 LYS C CA 1
ATOM 7564 C C . LYS C 1 312 ? 36.877 -2.052 31.092 1.00 14.27 306 LYS C C 1
ATOM 7565 O O . LYS C 1 312 ? 37.973 -1.519 30.880 1.00 16.90 306 LYS C O 1
ATOM 7571 N N . ILE C 1 313 ? 36.728 -3.373 31.089 1.00 12.90 307 ILE C N 1
ATOM 7572 C CA . ILE C 1 313 ? 37.880 -4.232 30.837 1.00 15.27 307 ILE C CA 1
ATOM 7573 C C . ILE C 1 313 ? 38.290 -4.175 29.364 1.00 16.34 307 ILE C C 1
ATOM 7574 O O . ILE C 1 313 ? 39.486 -4.131 29.040 1.00 13.55 307 ILE C O 1
ATOM 7579 N N . ASP C 1 314 ? 37.311 -4.170 28.450 1.00 13.82 308 ASP C N 1
ATOM 7580 C CA . ASP C 1 314 ? 37.635 -4.194 27.021 1.00 15.17 308 ASP C CA 1
ATOM 7581 C C . ASP C 1 314 ? 38.474 -2.989 26.614 1.00 11.89 308 ASP C C 1
ATOM 7582 O O . ASP C 1 314 ? 39.364 -3.105 25.766 1.00 11.53 308 ASP C O 1
ATOM 7587 N N . TYR C 1 315 ? 38.186 -1.827 27.192 1.00 11.13 309 TYR C N 1
ATOM 7588 C CA . TYR C 1 315 ? 38.973 -0.633 26.916 1.00 15.23 309 TYR C CA 1
ATOM 7589 C C . TYR C 1 315 ? 40.458 -0.908 27.102 1.00 17.16 309 TYR C C 1
ATOM 7590 O O . TYR C 1 315 ? 41.281 -0.572 26.240 1.00 13.91 309 TYR C O 1
ATOM 7599 N N . ASN C 1 316 ? 40.813 -1.562 28.214 1.00 14.33 310 ASN C N 1
ATOM 7600 C CA . ASN C 1 316 ? 42.213 -1.894 28.456 1.00 15.44 310 ASN C CA 1
ATOM 7601 C C . ASN C 1 316 ? 42.690 -3.071 27.618 1.00 14.38 310 ASN C C 1
ATOM 7602 O O . ASN C 1 316 ? 43.880 -3.137 27.277 1.00 12.98 310 ASN C O 1
ATOM 7607 N N . VAL C 1 317 ? 41.799 -4.007 27.277 1.00 10.96 311 VAL C N 1
ATOM 7608 C CA . VAL C 1 317 ? 42.198 -5.104 26.395 1.00 13.30 311 VAL C CA 1
ATOM 7609 C C . VAL C 1 317 ? 42.605 -4.567 25.025 1.00 14.12 311 VAL C C 1
ATOM 7610 O O . VAL C 1 317 ? 43.588 -5.027 24.426 1.00 12.13 311 VAL C O 1
ATOM 7614 N N . MET C 1 318 ? 41.865 -3.596 24.499 1.00 9.24 312 MET C N 1
ATOM 7615 C CA . MET C 1 318 ? 42.262 -3.056 23.199 1.00 13.32 312 MET C CA 1
ATOM 7616 C C . MET C 1 318 ? 43.599 -2.322 23.280 1.00 12.11 312 MET C C 1
ATOM 7617 O O . MET C 1 318 ? 44.378 -2.353 22.322 1.00 12.11 312 MET C O 1
ATOM 7622 N N . LYS C 1 319 ? 43.879 -1.660 24.403 1.00 10.72 313 LYS C N 1
ATOM 7623 C CA . LYS C 1 319 ? 45.188 -1.025 24.570 1.00 16.67 313 LYS C CA 1
ATOM 7624 C C . LYS C 1 319 ? 46.296 -2.073 24.651 1.00 13.47 313 LYS C C 1
ATOM 7625 O O . LYS C 1 319 ? 47.398 -1.878 24.123 1.00 14.21 313 LYS C O 1
ATOM 7631 N N . PHE C 1 320 ? 46.017 -3.190 25.304 1.00 12.40 314 PHE C N 1
ATOM 7632 C CA . PHE C 1 320 ? 46.979 -4.281 25.348 1.00 11.67 314 PHE C CA 1
ATOM 7633 C C . PHE C 1 320 ? 47.216 -4.854 23.958 1.00 12.23 314 PHE C C 1
ATOM 7634 O O . PHE C 1 320 ? 48.358 -5.157 23.587 1.00 11.96 314 PHE C O 1
ATOM 7642 N N . VAL C 1 321 ? 46.139 -5.046 23.186 1.00 12.07 315 VAL C N 1
ATOM 7643 C CA . VAL C 1 321 ? 46.280 -5.496 21.801 1.00 11.00 315 VAL C CA 1
ATOM 7644 C C . VAL C 1 321 ? 47.131 -4.507 21.010 1.00 11.21 315 VAL C C 1
ATOM 7645 O O . VAL C 1 321 ? 47.987 -4.901 20.207 1.00 9.44 315 VAL C O 1
ATOM 7649 N N . GLU C 1 322 ? 46.951 -3.207 21.263 1.00 10.32 316 GLU C N 1
ATOM 7650 C CA . GLU C 1 322 ? 47.776 -2.220 20.565 1.00 13.46 316 GLU C CA 1
ATOM 7651 C C . GLU C 1 322 ? 49.238 -2.311 21.003 1.00 12.18 316 GLU C C 1
ATOM 7652 O O . GLU C 1 322 ? 50.147 -2.170 20.181 1.00 9.58 316 GLU C O 1
ATOM 7658 N N . ILE C 1 323 ? 49.491 -2.576 22.290 1.00 10.54 317 ILE C N 1
ATOM 7659 C CA . ILE C 1 323 ? 50.873 -2.781 22.737 1.00 13.37 317 ILE C CA 1
ATOM 7660 C C . ILE C 1 323 ? 51.534 -3.932 21.970 1.00 10.74 317 ILE C C 1
ATOM 7661 O O . ILE C 1 323 ? 52.672 -3.813 21.488 1.00 9.91 317 ILE C O 1
ATOM 7666 N N . CYS C 1 324 ? 50.839 -5.066 21.846 1.00 9.57 318 CYS C N 1
ATOM 7667 C CA . CYS C 1 324 ? 51.397 -6.187 21.090 1.00 10.37 318 CYS C CA 1
ATOM 7668 C C . CYS C 1 324 ? 51.733 -5.771 19.656 1.00 11.69 318 CYS C C 1
ATOM 7669 O O . CYS C 1 324 ? 52.792 -6.133 19.123 1.00 11.11 318 CYS C O 1
ATOM 7672 N N . ARG C 1 325 ? 50.830 -5.027 19.012 1.00 10.05 319 ARG C N 1
ATOM 7673 C CA . ARG C 1 325 ? 51.088 -4.567 17.653 1.00 10.49 319 ARG C CA 1
ATOM 7674 C C . ARG C 1 325 ? 52.261 -3.596 17.630 1.00 11.12 319 ARG C C 1
ATOM 7675 O O . ARG C 1 325 ? 53.122 -3.673 16.749 1.00 12.72 319 ARG C O 1
ATOM 7683 N N . ALA C 1 326 ? 52.324 -2.696 18.613 1.00 11.28 320 ALA C N 1
ATOM 7684 C CA . ALA C 1 326 ? 53.328 -1.641 18.608 1.00 13.60 320 ALA C CA 1
ATOM 7685 C C . ALA C 1 326 ? 54.731 -2.185 18.894 1.00 12.18 320 ALA C C 1
ATOM 7686 O O . ALA C 1 326 ? 55.723 -1.651 18.386 1.00 12.94 320 ALA C O 1
ATOM 7688 N N . VAL C 1 327 ? 54.839 -3.248 19.681 1.00 10.71 321 VAL C N 1
ATOM 7689 C CA . VAL C 1 327 ? 56.149 -3.858 19.885 1.00 11.04 321 VAL C CA 1
ATOM 7690 C C . VAL C 1 327 ? 56.704 -4.373 18.561 1.00 11.42 321 VAL C C 1
ATOM 7691 O O . VAL C 1 327 ? 57.872 -4.150 18.231 1.00 10.99 321 VAL C O 1
ATOM 7695 N N . ALA C 1 328 ? 55.871 -5.051 17.770 1.00 10.68 322 ALA C N 1
ATOM 7696 C CA . ALA C 1 328 ? 56.317 -5.521 16.456 1.00 10.90 322 ALA C CA 1
ATOM 7697 C C . ALA C 1 328 ? 56.545 -4.367 15.481 1.00 12.25 322 ALA C C 1
ATOM 7698 O O . ALA C 1 328 ? 57.556 -4.342 14.762 1.00 11.74 322 ALA C O 1
ATOM 7700 N N . GLN C 1 329 ? 55.616 -3.404 15.417 1.00 11.29 323 GLN C N 1
ATOM 7701 C CA . GLN C 1 329 ? 55.812 -2.302 14.473 1.00 10.99 323 GLN C CA 1
ATOM 7702 C C . GLN C 1 329 ? 56.984 -1.420 14.885 1.00 12.39 323 GLN C C 1
ATOM 7703 O O . GLN C 1 329 ? 57.712 -0.906 14.022 1.00 10.76 323 GLN C O 1
ATOM 7709 N N . GLY C 1 330 ? 57.155 -1.205 16.195 1.00 10.98 324 GLY C N 1
ATOM 7710 C CA . GLY C 1 330 ? 58.340 -0.512 16.680 1.00 10.67 324 GLY C CA 1
ATOM 7711 C C . GLY C 1 330 ? 59.636 -1.191 16.267 1.00 13.22 324 GLY C C 1
ATOM 7712 O O . GLY C 1 330 ? 60.556 -0.541 15.769 1.00 12.68 324 GLY C O 1
ATOM 7713 N N . ASN C 1 331 ? 59.731 -2.509 16.472 1.00 11.09 325 ASN C N 1
ATOM 7714 C CA . ASN C 1 331 ? 60.914 -3.232 16.007 1.00 12.95 325 ASN C CA 1
ATOM 7715 C C . ASN C 1 331 ? 61.158 -3.017 14.519 1.00 12.94 325 ASN C C 1
ATOM 7716 O O . ASN C 1 331 ? 62.308 -2.831 14.092 1.00 13.14 325 ASN C O 1
ATOM 7721 N N . LEU C 1 332 ? 60.089 -3.062 13.717 1.00 10.60 326 LEU C N 1
ATOM 7722 C CA . LEU C 1 332 ? 60.219 -2.942 12.261 1.00 13.20 326 LEU C CA 1
ATOM 7723 C C . LEU C 1 332 ? 60.754 -1.565 11.865 1.00 13.65 326 LEU C C 1
ATOM 7724 O O . LEU C 1 332 ? 61.749 -1.452 11.131 1.00 13.28 326 LEU C O 1
ATOM 7729 N N . TYR C 1 333 ? 60.118 -0.498 12.357 1.00 13.26 327 TYR C N 1
ATOM 7730 C CA . TYR C 1 333 ? 60.570 0.842 11.994 1.00 13.95 327 TYR C CA 1
ATOM 7731 C C . TYR C 1 333 ? 61.949 1.145 12.576 1.00 19.48 327 TYR C C 1
ATOM 7732 O O . TYR C 1 333 ? 62.783 1.785 11.921 1.00 14.70 327 TYR C O 1
ATOM 7741 N N . TRP C 1 334 ? 62.199 0.706 13.813 1.00 15.68 328 TRP C N 1
ATOM 7742 C CA . TRP C 1 334 ? 63.491 0.960 14.437 1.00 18.76 328 TRP C CA 1
ATOM 7743 C C . TRP C 1 334 ? 64.613 0.292 13.654 1.00 20.58 328 TRP C C 1
ATOM 7744 O O . TRP C 1 334 ? 65.675 0.887 13.450 1.00 22.38 328 TRP C O 1
ATOM 7755 N N . SER C 1 335 ? 64.376 -0.924 13.165 1.00 18.37 329 SER C N 1
ATOM 7756 C CA . SER C 1 335 ? 65.400 -1.641 12.414 1.00 23.70 329 SER C CA 1
ATOM 7757 C C . SER C 1 335 ? 65.817 -0.871 11.165 1.00 26.85 329 SER C C 1
ATOM 7758 O O . SER C 1 335 ? 67.012 -0.751 10.874 1.00 28.77 329 SER C O 1
ATOM 7761 N N . PHE C 1 336 ? 64.844 -0.341 10.418 1.00 20.45 330 PHE C N 1
ATOM 7762 C CA . PHE C 1 336 ? 65.155 0.435 9.221 1.00 25.15 330 PHE C CA 1
ATOM 7763 C C . PHE C 1 336 ? 65.714 1.811 9.577 1.00 31.55 330 PHE C C 1
ATOM 7764 O O . PHE C 1 336 ? 66.635 2.303 8.916 1.00 32.19 330 PHE C O 1
ATOM 7772 N N . GLN C 1 337 ? 65.162 2.449 10.616 1.00 28.09 331 GLN C N 1
ATOM 7773 C CA . GLN C 1 337 ? 65.577 3.804 10.978 1.00 29.45 331 GLN C CA 1
ATOM 7774 C C . GLN C 1 337 ? 67.053 3.854 11.324 1.00 31.88 331 GLN C C 1
ATOM 7775 O O . GLN C 1 337 ? 67.791 4.714 10.829 1.00 34.27 331 GLN C O 1
ATOM 7781 N N . THR C 1 338 ? 67.497 2.944 12.184 1.00 27.37 332 THR C N 1
ATOM 7782 C CA . THR C 1 338 ? 68.825 2.994 12.771 1.00 29.20 332 THR C CA 1
ATOM 7783 C C . THR C 1 338 ? 69.888 2.277 11.948 1.00 32.97 332 THR C C 1
ATOM 7784 O O . THR C 1 338 ? 71.020 2.146 12.419 1.00 32.82 332 THR C O 1
ATOM 7788 N N . GLY C 1 339 ? 69.561 1.796 10.751 1.00 32.31 333 GLY C N 1
ATOM 7789 C CA . GLY C 1 339 ? 70.545 1.040 9.985 1.00 38.48 333 GLY C CA 1
ATOM 7790 C C . GLY C 1 339 ? 71.071 -0.177 10.715 1.00 41.34 333 GLY C C 1
ATOM 7791 O O . GLY C 1 339 ? 72.222 -0.574 10.506 1.00 42.77 333 GLY C O 1
ATOM 7792 N N . ARG C 1 340 ? 70.246 -0.777 11.577 1.00 37.97 334 ARG C N 1
ATOM 7793 C CA . ARG C 1 340 ? 70.670 -1.895 12.415 1.00 40.11 334 ARG C CA 1
ATOM 7794 C C . ARG C 1 340 ? 71.270 -3.034 11.598 1.00 40.00 334 ARG C C 1
ATOM 7795 O O . ARG C 1 340 ? 72.324 -3.581 11.947 1.00 40.98 334 ARG C O 1
ATOM 7803 N N . TYR C 1 341 ? 70.597 -3.420 10.513 1.00 41.68 335 TYR C N 1
ATOM 7804 C CA . TYR C 1 341 ? 71.004 -4.559 9.702 1.00 39.58 335 TYR C CA 1
ATOM 7805 C C . TYR C 1 341 ? 71.460 -4.176 8.305 1.00 45.05 335 TYR C C 1
ATOM 7806 O O . TYR C 1 341 ? 72.180 -4.956 7.674 1.00 45.55 335 TYR C O 1
ATOM 7815 N N . LEU C 1 342 ? 71.039 -3.017 7.804 1.00 39.61 336 LEU C N 1
ATOM 7816 C CA . LEU C 1 342 ? 71.217 -2.657 6.406 1.00 48.41 336 LEU C CA 1
ATOM 7817 C C . LEU C 1 342 ? 71.949 -1.334 6.241 1.00 49.76 336 LEU C C 1
ATOM 7818 O O . LEU C 1 342 ? 71.996 -0.796 5.127 1.00 51.59 336 LEU C O 1
ATOM 7823 N N . GLY C 1 343 ? 72.508 -0.794 7.319 1.00 50.39 337 GLY C N 1
ATOM 7824 C CA . GLY C 1 343 ? 73.249 0.440 7.256 1.00 54.47 337 GLY C CA 1
ATOM 7825 C C . GLY C 1 343 ? 72.362 1.621 6.923 1.00 55.60 337 GLY C C 1
ATOM 7826 O O . GLY C 1 343 ? 71.146 1.488 6.746 1.00 51.32 337 GLY C O 1
ATOM 7827 N N . PRO C 1 344 ? 72.964 2.807 6.818 1.00 60.80 338 PRO C N 1
ATOM 7828 C CA . PRO C 1 344 ? 72.159 4.018 6.602 1.00 57.87 338 PRO C CA 1
ATOM 7829 C C . PRO C 1 344 ? 71.360 4.010 5.307 1.00 59.11 338 PRO C C 1
ATOM 7830 O O . PRO C 1 344 ? 70.413 4.798 5.187 1.00 56.65 338 PRO C O 1
ATOM 7834 N N . GLU C 1 345 ? 71.715 3.139 4.367 1.00 60.52 339 GLU C N 1
ATOM 7835 C CA . GLU C 1 345 ? 71.024 3.076 3.080 1.00 62.16 339 GLU C CA 1
ATOM 7836 C C . GLU C 1 345 ? 69.985 1.958 2.972 1.00 60.23 339 GLU C C 1
ATOM 7837 O O . GLU C 1 345 ? 69.449 1.710 1.893 1.00 58.59 339 GLU C O 1
ATOM 7843 N N . GLY C 1 346 ? 69.701 1.288 4.084 1.00 58.75 340 GLY C N 1
ATOM 7844 C CA . GLY C 1 346 ? 68.723 0.214 4.085 1.00 49.98 340 GLY C CA 1
ATOM 7845 C C . GLY C 1 346 ? 67.303 0.645 3.784 1.00 47.33 340 GLY C C 1
ATOM 7846 O O . GLY C 1 346 ? 66.447 -0.220 3.562 1.00 45.00 340 GLY C O 1
ATOM 7847 N N . HIS C 1 347 ? 67.030 1.951 3.771 1.00 46.35 341 HIS C N 1
ATOM 7848 C CA . HIS C 1 347 ? 65.682 2.414 3.459 1.00 46.43 341 HIS C CA 1
ATOM 7849 C C . HIS C 1 347 ? 65.305 2.126 2.016 1.00 45.84 341 HIS C C 1
ATOM 7850 O O . HIS C 1 347 ? 64.115 2.020 1.704 1.00 41.20 341 HIS C O 1
ATOM 7857 N N . GLU C 1 348 ? 66.293 2.010 1.124 1.00 45.39 342 GLU C N 1
ATOM 7858 C CA . GLU C 1 348 ? 65.989 1.653 -0.256 1.00 44.52 342 GLU C CA 1
ATOM 7859 C C . GLU C 1 348 ? 65.396 0.250 -0.349 1.00 38.48 342 GLU C C 1
ATOM 7860 O O . GLU C 1 348 ? 64.591 -0.022 -1.248 1.00 38.34 342 GLU C O 1
ATOM 7866 N N . VAL C 1 349 ? 65.776 -0.649 0.568 1.00 35.69 343 VAL C N 1
ATOM 7867 C CA . VAL C 1 349 ? 65.125 -1.957 0.652 1.00 35.19 343 VAL C CA 1
ATOM 7868 C C . VAL C 1 349 ? 63.631 -1.788 0.901 1.00 31.74 343 VAL C C 1
ATOM 7869 O O . VAL C 1 349 ? 62.802 -2.440 0.256 1.00 30.75 343 VAL C O 1
ATOM 7873 N N . HIS C 1 350 ? 63.269 -0.889 1.824 1.00 35.40 344 HIS C N 1
ATOM 7874 C CA . HIS C 1 350 ? 61.864 -0.572 2.077 1.00 32.54 344 HIS C CA 1
ATOM 7875 C C . HIS C 1 350 ? 61.170 -0.113 0.800 1.00 34.03 344 HIS C C 1
ATOM 7876 O O . HIS C 1 350 ? 60.123 -0.650 0.422 1.00 29.57 344 HIS C O 1
ATOM 7883 N N . GLU C 1 351 ? 61.755 0.872 0.110 1.00 35.36 345 GLU C N 1
ATOM 7884 C CA . GLU C 1 351 ? 61.080 1.495 -1.028 1.00 39.32 345 GLU C CA 1
ATOM 7885 C C . GLU C 1 351 ? 60.967 0.542 -2.214 1.00 37.07 345 GLU C C 1
ATOM 7886 O O . GLU C 1 351 ? 59.927 0.501 -2.880 1.00 33.27 345 GLU C O 1
ATOM 7892 N N . THR C 1 352 ? 62.028 -0.220 -2.499 1.00 34.91 346 THR C N 1
ATOM 7893 C CA . THR C 1 352 ? 62.089 -1.082 -3.679 1.00 33.53 346 THR C CA 1
ATOM 7894 C C . THR C 1 352 ? 61.692 -2.529 -3.416 1.00 33.75 346 THR C C 1
ATOM 7895 O O . THR C 1 352 ? 61.221 -3.208 -4.337 1.00 34.15 346 THR C O 1
ATOM 7899 N N . GLY C 1 353 ? 61.879 -3.029 -2.198 1.00 36.46 347 GLY C N 1
ATOM 7900 C CA . GLY C 1 353 ? 61.716 -4.449 -1.955 1.00 33.97 347 GLY C CA 1
ATOM 7901 C C . GLY C 1 353 ? 62.887 -5.302 -2.393 1.00 33.74 347 GLY C C 1
ATOM 7902 O O . GLY C 1 353 ? 62.783 -6.534 -2.371 1.00 27.95 347 GLY C O 1
ATOM 7903 N N . ILE C 1 354 ? 64.007 -4.697 -2.779 1.00 31.49 348 ILE C N 1
ATOM 7904 C CA . ILE C 1 354 ? 65.174 -5.438 -3.240 1.00 33.22 348 ILE C CA 1
ATOM 7905 C C . ILE C 1 354 ? 66.271 -5.302 -2.194 1.00 36.95 348 ILE C C 1
ATOM 7906 O O . ILE C 1 354 ? 66.637 -4.186 -1.804 1.00 30.88 348 ILE C O 1
ATOM 7911 N N . MET C 1 355 ? 66.831 -6.437 -1.786 1.00 31.87 349 MET C N 1
ATOM 7912 C CA . MET C 1 355 ? 67.925 -6.466 -0.822 1.00 37.10 349 MET C CA 1
ATOM 7913 C C . MET C 1 355 ? 69.152 -7.059 -1.512 1.00 39.51 349 MET C C 1
ATOM 7914 O O . MET C 1 355 ? 69.340 -8.276 -1.523 1.00 38.41 349 MET C O 1
ATOM 7919 N N . TYR C 1 356 ? 69.983 -6.195 -2.089 1.00 40.04 350 TYR C N 1
ATOM 7920 C CA . TYR C 1 356 ? 71.165 -6.635 -2.811 1.00 44.63 350 TYR C CA 1
ATOM 7921 C C . TYR C 1 356 ? 72.153 -7.268 -1.840 1.00 50.18 350 TYR C C 1
ATOM 7922 O O . TYR C 1 356 ? 72.162 -6.975 -0.637 1.00 50.55 350 TYR C O 1
ATOM 7931 N N . LEU C 1 357 ? 72.981 -8.160 -2.374 1.00 48.87 351 LEU C N 1
ATOM 7932 C CA . LEU C 1 357 ? 73.896 -8.925 -1.542 1.00 51.78 351 LEU C CA 1
ATOM 7933 C C . LEU C 1 357 ? 75.352 -8.734 -1.961 1.00 58.38 351 LEU C C 1
ATOM 7934 O O . LEU C 1 357 ? 75.662 -8.655 -3.149 1.00 61.17 351 LEU C O 1
ATOM 7939 N N . PHE D 1 27 ? 85.612 28.047 36.560 1.00 85.90 21 PHE D N 1
ATOM 7940 C CA . PHE D 1 27 ? 84.406 27.896 35.758 1.00 78.32 21 PHE D CA 1
ATOM 7941 C C . PHE D 1 27 ? 83.676 29.230 35.730 1.00 74.27 21 PHE D C 1
ATOM 7942 O O . PHE D 1 27 ? 83.992 30.151 36.489 1.00 67.44 21 PHE D O 1
ATOM 7950 N N . VAL D 1 28 ? 82.674 29.311 34.859 1.00 72.04 22 VAL D N 1
ATOM 7951 C CA . VAL D 1 28 ? 81.712 30.404 34.866 1.00 65.06 22 VAL D CA 1
ATOM 7952 C C . VAL D 1 28 ? 80.326 29.817 35.082 1.00 60.21 22 VAL D C 1
ATOM 7953 O O . VAL D 1 28 ? 79.995 28.762 34.533 1.00 59.37 22 VAL D O 1
ATOM 7957 N N . ARG D 1 29 ? 79.530 30.485 35.909 1.00 57.60 23 ARG D N 1
ATOM 7958 C CA . ARG D 1 29 ? 78.100 30.211 35.972 1.00 55.69 23 ARG D CA 1
ATOM 7959 C C . ARG D 1 29 ? 77.453 30.908 34.777 1.00 50.74 23 ARG D C 1
ATOM 7960 O O . ARG D 1 29 ? 77.440 32.141 34.703 1.00 46.36 23 ARG D O 1
ATOM 7968 N N . VAL D 1 30 ? 76.953 30.130 33.820 1.00 43.66 24 VAL D N 1
ATOM 7969 C CA . VAL D 1 30 ? 76.346 30.714 32.625 1.00 42.42 24 VAL D CA 1
ATOM 7970 C C . VAL D 1 30 ? 74.945 31.194 32.980 1.00 36.94 24 VAL D C 1
ATOM 7971 O O . VAL D 1 30 ? 74.285 30.604 33.849 1.00 36.29 24 VAL D O 1
ATOM 7975 N N . PRO D 1 31 ? 74.453 32.255 32.350 1.00 36.12 25 PRO D N 1
ATOM 7976 C CA . PRO D 1 31 ? 73.094 32.704 32.648 1.00 31.32 25 PRO D CA 1
ATOM 7977 C C . PRO D 1 31 ? 72.076 31.661 32.205 1.00 28.40 25 PRO D C 1
ATOM 7978 O O . PRO D 1 31 ? 72.360 30.779 31.390 1.00 22.75 25 PRO D O 1
ATOM 7982 N N . ASP D 1 32 ? 70.886 31.752 32.789 1.00 25.70 26 ASP D N 1
ATOM 7983 C CA . ASP D 1 32 ? 69.756 30.943 32.349 1.00 22.67 26 ASP D CA 1
ATOM 7984 C C . ASP D 1 32 ? 69.338 31.389 30.953 1.00 21.34 26 ASP D C 1
ATOM 7985 O O . ASP D 1 32 ? 68.882 32.522 30.766 1.00 23.33 26 ASP D O 1
ATOM 7990 N N . LEU D 1 33 ? 69.490 30.509 29.971 1.00 17.97 27 LEU D N 1
ATOM 7991 C CA . LEU D 1 33 ? 69.128 30.835 28.600 1.00 17.59 27 LEU D CA 1
ATOM 7992 C C . LEU D 1 33 ? 67.722 30.369 28.245 1.00 17.88 27 LEU D C 1
ATOM 7993 O O . LEU D 1 33 ? 67.276 30.574 27.108 1.00 15.81 27 LEU D O 1
ATOM 7998 N N . PHE D 1 34 ? 67.029 29.731 29.187 1.00 18.28 28 PHE D N 1
ATOM 7999 C CA . PHE D 1 34 ? 65.726 29.126 28.949 1.00 19.54 28 PHE D CA 1
ATOM 8000 C C . PHE D 1 34 ? 64.607 29.912 29.627 1.00 18.69 28 PHE D C 1
ATOM 8001 O O . PHE D 1 34 ? 63.580 29.340 29.994 1.00 15.84 28 PHE D O 1
ATOM 8009 N N . GLY D 1 35 ? 64.809 31.219 29.828 1.00 18.52 29 GLY D N 1
ATOM 8010 C CA . GLY D 1 35 ? 63.797 32.046 30.444 1.00 18.98 29 GLY D CA 1
ATOM 8011 C C . GLY D 1 35 ? 62.847 32.671 29.430 1.00 16.45 29 GLY D C 1
ATOM 8012 O O . GLY D 1 35 ? 63.034 32.576 28.216 1.00 15.98 29 GLY D O 1
ATOM 8013 N N . SER D 1 36 ? 61.792 33.289 29.957 1.00 17.23 30 SER D N 1
ATOM 8014 C CA . SER D 1 36 ? 60.894 34.162 29.173 1.00 17.01 30 SER D CA 1
ATOM 8015 C C . SER D 1 36 ? 60.343 33.365 27.992 1.00 14.84 30 SER D C 1
ATOM 8016 O O . SER D 1 36 ? 59.906 32.218 28.181 1.00 14.89 30 SER D O 1
ATOM 8019 N N . ILE D 1 37 ? 60.364 33.911 26.775 1.00 13.86 31 ILE D N 1
ATOM 8020 C CA . ILE D 1 37 ? 59.827 33.236 25.601 1.00 14.87 31 ILE D CA 1
ATOM 8021 C C . ILE D 1 37 ? 60.593 31.975 25.216 1.00 15.98 31 ILE D C 1
ATOM 8022 O O . ILE D 1 37 ? 60.125 31.218 24.358 1.00 14.03 31 ILE D O 1
ATOM 8027 N N . MET D 1 38 ? 61.752 31.720 25.824 1.00 15.60 32 MET D N 1
ATOM 8028 C CA . MET D 1 38 ? 62.448 30.456 25.616 1.00 16.12 32 MET D CA 1
ATOM 8029 C C . MET D 1 38 ? 62.018 29.380 26.605 1.00 16.09 32 MET D C 1
ATOM 8030 O O . MET D 1 38 ? 62.468 28.235 26.482 1.00 16.08 32 MET D O 1
ATOM 8035 N N . SER D 1 39 ? 61.152 29.702 27.569 1.00 15.02 33 SER D N 1
ATOM 8036 C CA . SER D 1 39 ? 60.864 28.767 28.653 1.00 15.54 33 SER D CA 1
ATOM 8037 C C . SER D 1 39 ? 59.743 27.791 28.332 1.00 16.72 33 SER D C 1
ATOM 8038 O O . SER D 1 39 ? 59.468 26.904 29.145 1.00 16.51 33 SER D O 1
ATOM 8041 N N . THR D 1 40 ? 59.080 27.941 27.194 1.00 16.38 34 THR D N 1
ATOM 8042 C CA . THR D 1 40 ? 57.978 27.053 26.874 1.00 17.23 34 THR D CA 1
ATOM 8043 C C . THR D 1 40 ? 58.502 25.673 26.480 1.00 18.52 34 THR D C 1
ATOM 8044 O O . THR D 1 40 ? 59.669 25.496 26.091 1.00 17.76 34 THR D O 1
ATOM 8048 N N . LYS D 1 41 ? 57.620 24.681 26.555 1.00 17.58 35 LYS D N 1
ATOM 8049 C CA . LYS D 1 41 ? 57.975 23.323 26.164 1.00 20.72 35 LYS D CA 1
ATOM 8050 C C . LYS D 1 41 ? 58.092 23.308 24.645 1.00 19.10 35 LYS D C 1
ATOM 8051 O O . LYS D 1 41 ? 57.154 23.693 23.946 1.00 13.19 35 LYS D O 1
ATOM 8057 N N . PRO D 1 42 ? 59.244 22.863 24.124 1.00 20.83 36 PRO D N 1
ATOM 8058 C CA . PRO D 1 42 ? 59.436 22.866 22.667 1.00 19.38 36 PRO D CA 1
ATOM 8059 C C . PRO D 1 42 ? 58.533 21.847 21.981 1.00 18.33 36 PRO D C 1
ATOM 8060 O O . PRO D 1 42 ? 58.332 20.738 22.474 1.00 16.82 36 PRO D O 1
ATOM 8064 N N . VAL D 1 43 ? 57.974 22.244 20.843 1.00 16.11 37 VAL D N 1
ATOM 8065 C CA . VAL D 1 43 ? 57.220 21.347 19.975 1.00 17.76 37 VAL D CA 1
ATOM 8066 C C . VAL D 1 43 ? 58.129 20.932 18.827 1.00 18.42 37 VAL D C 1
ATOM 8067 O O . VAL D 1 43 ? 58.728 21.786 18.166 1.00 15.17 37 VAL D O 1
ATOM 8071 N N . VAL D 1 44 ? 58.243 19.629 18.591 1.00 17.21 38 VAL D N 1
ATOM 8072 C CA . VAL D 1 44 ? 59.124 19.097 17.558 1.00 17.57 38 VAL D CA 1
ATOM 8073 C C . VAL D 1 44 ? 58.265 18.396 16.514 1.00 18.13 38 VAL D C 1
ATOM 8074 O O . VAL D 1 44 ? 57.355 17.634 16.862 1.00 15.58 38 VAL D O 1
ATOM 8078 N N . ASN D 1 45 ? 58.547 18.669 15.248 1.00 13.73 39 ASN D N 1
ATOM 8079 C CA . ASN D 1 45 ? 57.830 18.079 14.130 1.00 15.23 39 ASN D CA 1
ATOM 8080 C C . ASN D 1 45 ? 57.772 16.551 14.267 1.00 14.96 39 ASN D C 1
ATOM 8081 O O . ASN D 1 45 ? 58.823 15.909 14.378 1.00 14.69 39 ASN D O 1
ATOM 8086 N N . PRO D 1 46 ? 56.581 15.944 14.260 1.00 17.37 40 PRO D N 1
ATOM 8087 C CA . PRO D 1 46 ? 56.511 14.474 14.299 1.00 18.72 40 PRO D CA 1
ATOM 8088 C C . PRO D 1 46 ? 57.135 13.806 13.087 1.00 19.64 40 PRO D C 1
ATOM 8089 O O . PRO D 1 46 ? 57.477 12.620 13.171 1.00 18.81 40 PRO D O 1
ATOM 8093 N N . ASN D 1 47 ? 57.322 14.527 11.976 1.00 18.34 41 ASN D N 1
ATOM 8094 C CA . ASN D 1 47 ? 57.952 13.975 10.780 1.00 16.70 41 ASN D CA 1
ATOM 8095 C C . ASN D 1 47 ? 59.476 13.914 10.885 1.00 18.76 41 ASN D C 1
ATOM 8096 O O . ASN D 1 47 ? 60.140 13.546 9.907 1.00 17.31 41 ASN D O 1
ATOM 8101 N N . TYR D 1 48 ? 60.017 14.247 12.062 1.00 15.28 42 TYR D N 1
ATOM 8102 C CA . TYR D 1 48 ? 61.458 14.237 12.317 1.00 14.28 42 TYR D CA 1
ATOM 8103 C C . TYR D 1 48 ? 62.117 12.928 11.891 1.00 16.85 42 TYR D C 1
ATOM 8104 O O . TYR D 1 48 ? 63.144 12.931 11.203 1.00 14.40 42 TYR D O 1
ATOM 8113 N N . PHE D 1 49 ? 61.563 11.795 12.328 1.00 17.87 43 PHE D N 1
ATOM 8114 C CA . PHE D 1 49 ? 62.223 10.514 12.095 1.00 18.57 43 PHE D CA 1
ATOM 8115 C C . PHE D 1 49 ? 62.270 10.180 10.611 1.00 19.67 43 PHE D C 1
ATOM 8116 O O . PHE D 1 49 ? 63.321 9.798 10.082 1.00 21.55 43 PHE D O 1
ATOM 8124 N N . ALA D 1 50 ? 61.141 10.331 9.927 1.00 18.01 44 ALA D N 1
ATOM 8125 C CA . ALA D 1 50 ? 61.079 10.015 8.508 1.00 23.20 44 ALA D CA 1
ATOM 8126 C C . ALA D 1 50 ? 61.978 10.939 7.700 1.00 23.97 44 ALA D C 1
ATOM 8127 O O . ALA D 1 50 ? 62.654 10.493 6.767 1.00 19.79 44 ALA D O 1
ATOM 8129 N N . ALA D 1 51 ? 62.005 12.233 8.053 1.00 20.50 45 ALA D N 1
ATOM 8130 C CA . ALA D 1 51 ? 62.791 13.194 7.284 1.00 18.24 45 ALA D CA 1
ATOM 8131 C C . ALA D 1 51 ? 64.277 12.992 7.516 1.00 19.06 45 ALA D C 1
ATOM 8132 O O . ALA D 1 51 ? 65.078 13.126 6.585 1.00 20.07 45 ALA D O 1
ATOM 8134 N N . LYS D 1 52 ? 64.659 12.679 8.757 1.00 16.37 46 LYS D N 1
ATOM 8135 C CA . LYS D 1 52 ? 66.056 12.414 9.074 1.00 19.18 46 LYS D CA 1
ATOM 8136 C C . LYS D 1 52 ? 66.569 11.192 8.311 1.00 19.54 46 LYS D C 1
ATOM 8137 O O . LYS D 1 52 ? 67.687 11.206 7.781 1.00 19.80 46 LYS D O 1
ATOM 8143 N N . ALA D 1 53 ? 65.754 10.136 8.232 1.00 23.44 47 ALA D N 1
ATOM 8144 C CA . ALA D 1 53 ? 66.156 8.927 7.514 1.00 27.10 47 ALA D CA 1
ATOM 8145 C C . ALA D 1 53 ? 66.451 9.229 6.046 1.00 30.80 47 ALA D C 1
ATOM 8146 O O . ALA D 1 53 ? 67.465 8.776 5.497 1.00 33.45 47 ALA D O 1
ATOM 8148 N N . ARG D 1 54 ? 65.589 10.023 5.405 1.00 26.34 48 ARG D N 1
ATOM 8149 C CA . ARG D 1 54 ? 65.792 10.385 4.005 1.00 27.50 48 ARG D CA 1
ATOM 8150 C C . ARG D 1 54 ? 66.971 11.336 3.834 1.00 26.96 48 ARG D C 1
ATOM 8151 O O . ARG D 1 54 ? 67.879 11.072 3.042 1.00 21.71 48 ARG D O 1
ATOM 8159 N N . GLY D 1 55 ? 66.969 12.459 4.555 1.00 22.13 49 GLY D N 1
ATOM 8160 C CA . GLY D 1 55 ? 67.903 13.529 4.237 1.00 19.59 49 GLY D CA 1
ATOM 8161 C C . GLY D 1 55 ? 69.339 13.255 4.656 1.00 20.42 49 GLY D C 1
ATOM 8162 O O . GLY D 1 55 ? 70.281 13.701 3.993 1.00 19.79 49 GLY D O 1
ATOM 8163 N N . ASP D 1 56 ? 69.537 12.562 5.778 1.00 17.38 50 ASP D N 1
ATOM 8164 C CA . ASP D 1 56 ? 70.902 12.334 6.242 1.00 19.52 50 ASP D CA 1
ATOM 8165 C C . ASP D 1 56 ? 71.664 11.450 5.258 1.00 23.67 50 ASP D C 1
ATOM 8166 O O . ASP D 1 56 ? 72.794 11.764 4.861 1.00 20.27 50 ASP D O 1
ATOM 8171 N N . ARG D 1 57 ? 71.045 10.354 4.823 1.00 23.18 51 ARG D N 1
ATOM 8172 C CA . ARG D 1 57 ? 71.721 9.492 3.862 1.00 25.86 51 ARG D CA 1
ATOM 8173 C C . ARG D 1 57 ? 71.843 10.165 2.504 1.00 24.19 51 ARG D C 1
ATOM 8174 O O . ARG D 1 57 ? 72.827 9.935 1.794 1.00 24.39 51 ARG D O 1
ATOM 8182 N N . TRP D 1 58 ? 70.874 11.010 2.137 1.00 21.37 52 TRP D N 1
ATOM 8183 C CA . TRP D 1 58 ? 70.954 11.751 0.878 1.00 22.58 52 TRP D CA 1
ATOM 8184 C C . TRP D 1 58 ? 72.165 12.692 0.857 1.00 25.77 52 TRP D C 1
ATOM 8185 O O . TRP D 1 58 ? 72.914 12.739 -0.128 1.00 25.23 52 TRP D O 1
ATOM 8196 N N . ILE D 1 59 ? 72.398 13.436 1.940 1.00 22.56 53 ILE D N 1
ATOM 8197 C CA . ILE D 1 59 ? 73.532 14.359 1.912 1.00 24.47 53 ILE D CA 1
ATOM 8198 C C . ILE D 1 59 ? 74.858 13.595 1.944 1.00 26.18 53 ILE D C 1
ATOM 8199 O O . ILE D 1 59 ? 75.839 14.006 1.310 1.00 24.32 53 ILE D O 1
ATOM 8204 N N . ALA D 1 60 ? 74.913 12.474 2.672 1.00 23.56 54 ALA D N 1
ATOM 8205 C CA . ALA D 1 60 ? 76.137 11.672 2.689 1.00 22.65 54 ALA D CA 1
ATOM 8206 C C . ALA D 1 60 ? 76.511 11.219 1.283 1.00 28.57 54 ALA D C 1
ATOM 8207 O O . ALA D 1 60 ? 77.693 11.216 0.913 1.00 22.19 54 ALA D O 1
ATOM 8209 N N . ARG D 1 61 ? 75.505 10.848 0.488 1.00 24.10 55 ARG D N 1
ATOM 8210 C CA . ARG D 1 61 ? 75.722 10.420 -0.886 1.00 29.90 55 ARG D CA 1
ATOM 8211 C C . ARG D 1 61 ? 76.121 11.595 -1.775 1.00 30.07 55 ARG D C 1
ATOM 8212 O O . ARG D 1 61 ? 77.091 11.506 -2.536 1.00 27.61 55 ARG D O 1
ATOM 8220 N N . VAL D 1 62 ? 75.406 12.719 -1.671 1.00 28.05 56 VAL D N 1
ATOM 8221 C CA . VAL D 1 62 ? 75.733 13.887 -2.493 1.00 26.91 56 VAL D CA 1
ATOM 8222 C C . VAL D 1 62 ? 77.173 14.327 -2.253 1.00 24.45 56 VAL D C 1
ATOM 8223 O O . VAL D 1 62 ? 77.918 14.623 -3.195 1.00 26.30 56 VAL D O 1
ATOM 8227 N N . MET D 1 63 ? 77.584 14.373 -0.990 1.00 26.22 57 MET D N 1
ATOM 8228 C CA . MET D 1 63 ? 78.892 14.883 -0.596 1.00 28.17 57 MET D CA 1
ATOM 8229 C C . MET D 1 63 ? 79.984 13.817 -0.571 1.00 25.53 57 MET D C 1
ATOM 8230 O O . MET D 1 63 ? 81.131 14.143 -0.239 1.00 24.00 57 MET D O 1
ATOM 8235 N N . ASN D 1 64 ? 79.656 12.560 -0.879 1.00 26.30 58 ASN D N 1
ATOM 8236 C CA . ASN D 1 64 ? 80.621 11.461 -0.805 1.00 23.94 58 ASN D CA 1
ATOM 8237 C C . ASN D 1 64 ? 81.270 11.375 0.584 1.00 28.72 58 ASN D C 1
ATOM 8238 O O . ASN D 1 64 ? 82.479 11.170 0.718 1.00 31.94 58 ASN D O 1
ATOM 8243 N N . PHE D 1 65 ? 80.460 11.545 1.637 1.00 23.58 59 PHE D N 1
ATOM 8244 C CA . PHE D 1 65 ? 80.950 11.350 3.004 1.00 27.38 59 PHE D CA 1
ATOM 8245 C C . PHE D 1 65 ? 81.404 9.907 3.205 1.00 26.07 59 PHE D C 1
ATOM 8246 O O . PHE D 1 65 ? 80.660 8.973 2.900 1.00 24.50 59 PHE D O 1
ATOM 8254 N N . ASN D 1 66 ? 82.599 9.709 3.766 1.00 26.52 60 ASN D N 1
ATOM 8255 C CA . ASN D 1 66 ? 82.888 8.365 4.260 1.00 27.48 60 ASN D CA 1
ATOM 8256 C C . ASN D 1 66 ? 82.031 8.072 5.501 1.00 27.13 60 ASN D C 1
ATOM 8257 O O . ASN D 1 66 ? 81.365 8.957 6.057 1.00 24.40 60 ASN D O 1
ATOM 8262 N N . LYS D 1 67 ? 81.995 6.795 5.867 1.00 24.52 61 LYS D N 1
ATOM 8263 C CA . LYS D 1 67 ? 81.188 6.302 6.982 1.00 26.56 61 LYS D CA 1
ATOM 8264 C C . LYS D 1 67 ? 81.314 7.072 8.291 1.00 26.74 61 LYS D C 1
ATOM 8265 O O . LYS D 1 67 ? 80.322 7.289 8.986 1.00 22.67 61 LYS D O 1
ATOM 8271 N N . ALA D 1 68 ? 82.529 7.484 8.628 1.00 22.09 62 ALA D N 1
ATOM 8272 C CA . ALA D 1 68 ? 82.757 8.193 9.882 1.00 25.92 62 ALA D CA 1
ATOM 8273 C C . ALA D 1 68 ? 82.235 9.618 9.799 1.00 26.68 62 ALA D C 1
ATOM 8274 O O . ALA D 1 68 ? 81.661 10.135 10.766 1.00 27.58 62 ALA D O 1
ATOM 8276 N N . VAL D 1 69 ? 82.417 10.257 8.642 1.00 25.70 63 VAL D N 1
ATOM 8277 C CA . VAL D 1 69 ? 81.967 11.630 8.458 1.00 28.17 63 VAL D CA 1
ATOM 8278 C C . VAL D 1 69 ? 80.446 11.682 8.387 1.00 28.82 63 VAL D C 1
ATOM 8279 O O . VAL D 1 69 ? 79.814 12.579 8.966 1.00 25.66 63 VAL D O 1
ATOM 8283 N N . ALA D 1 70 ? 79.837 10.717 7.683 1.00 23.61 64 ALA D N 1
ATOM 8284 C CA . ALA D 1 70 ? 78.382 10.623 7.647 1.00 23.90 64 ALA D CA 1
ATOM 8285 C C . ALA D 1 70 ? 77.805 10.396 9.042 1.00 22.26 64 ALA D C 1
ATOM 8286 O O . ALA D 1 70 ? 76.797 11.012 9.413 1.00 21.53 64 ALA D O 1
ATOM 8288 N N . ALA D 1 71 ? 78.422 9.509 9.826 1.00 21.79 65 ALA D N 1
ATOM 8289 C CA . ALA D 1 71 ? 77.951 9.285 11.189 1.00 23.79 65 ALA D CA 1
ATOM 8290 C C . ALA D 1 71 ? 78.072 10.552 12.024 1.00 23.45 65 ALA D C 1
ATOM 8291 O O . ALA D 1 71 ? 77.173 10.874 12.809 1.00 23.15 65 ALA D O 1
ATOM 8293 N N . ARG D 1 72 ? 79.184 11.276 11.881 1.00 24.49 66 ARG D N 1
ATOM 8294 C CA . ARG D 1 72 ? 79.341 12.537 12.600 1.00 26.87 66 ARG D CA 1
ATOM 8295 C C . ARG D 1 72 ? 78.256 13.528 12.199 1.00 24.43 66 ARG D C 1
ATOM 8296 O O . ARG D 1 72 ? 77.698 14.229 13.050 1.00 23.04 66 ARG D O 1
ATOM 8304 N N . ASN D 1 73 ? 77.928 13.578 10.909 1.00 23.45 67 ASN D N 1
ATOM 8305 C CA . ASN D 1 73 ? 76.923 14.520 10.436 1.00 21.92 67 ASN D CA 1
ATOM 8306 C C . ASN D 1 73 ? 75.546 14.194 11.001 1.00 23.22 67 ASN D C 1
ATOM 8307 O O . ASN D 1 73 ? 74.795 15.098 11.388 1.00 22.20 67 ASN D O 1
ATOM 8312 N N . SER D 1 74 ? 75.192 12.910 11.033 1.00 20.02 68 SER D N 1
ATOM 8313 C CA . SER D 1 74 ? 73.910 12.497 11.593 1.00 23.19 68 SER D CA 1
ATOM 8314 C C . SER D 1 74 ? 73.820 12.857 13.066 1.00 21.19 68 SER D C 1
ATOM 8315 O O . SER D 1 74 ? 72.769 13.305 13.543 1.00 21.15 68 SER D O 1
ATOM 8318 N N . LYS D 1 75 ? 74.916 12.661 13.805 1.00 21.93 69 LYS D N 1
ATOM 8319 C CA . LYS D 1 75 ? 74.970 13.078 15.199 1.00 22.79 69 LYS D CA 1
ATOM 8320 C C . LYS D 1 75 ? 74.813 14.590 15.348 1.00 24.03 69 LYS D C 1
ATOM 8321 O O . LYS D 1 75 ? 74.247 15.057 16.343 1.00 24.40 69 LYS D O 1
ATOM 8327 N N . VAL D 1 76 ? 75.307 15.376 14.384 1.00 19.30 70 VAL D N 1
ATOM 8328 C CA . VAL D 1 76 ? 75.094 16.820 14.462 1.00 22.34 70 VAL D CA 1
ATOM 8329 C C . VAL D 1 76 ? 73.595 17.125 14.453 1.00 21.84 70 VAL D C 1
ATOM 8330 O O . VAL D 1 76 ? 73.140 18.088 15.085 1.00 19.51 70 VAL D O 1
ATOM 8334 N N . ASP D 1 77 ? 72.819 16.300 13.747 1.00 16.84 71 ASP D N 1
ATOM 8335 C CA . ASP D 1 77 ? 71.352 16.261 13.752 1.00 18.35 71 ASP D CA 1
ATOM 8336 C C . ASP D 1 77 ? 70.730 17.628 13.469 1.00 17.98 71 ASP D C 1
ATOM 8337 O O . ASP D 1 77 ? 69.950 18.161 14.252 1.00 19.36 71 ASP D O 1
ATOM 8342 N N . LEU D 1 78 ? 71.053 18.175 12.293 1.00 18.12 72 LEU D N 1
ATOM 8343 C CA . LEU D 1 78 ? 70.347 19.363 11.830 1.00 17.18 72 LEU D CA 1
ATOM 8344 C C . LEU D 1 78 ? 68.854 19.100 11.610 1.00 18.57 72 LEU D C 1
ATOM 8345 O O . LEU D 1 78 ? 68.075 20.055 11.527 1.00 16.20 72 LEU D O 1
ATOM 8350 N N . CYS D 1 79 ? 68.423 17.836 11.514 1.00 15.20 73 CYS D N 1
ATOM 8351 C CA . CYS D 1 79 ? 66.986 17.591 11.377 1.00 17.20 73 CYS D CA 1
ATOM 8352 C C . CYS D 1 79 ? 66.215 18.030 12.619 1.00 14.89 73 CYS D C 1
ATOM 8353 O O . CYS D 1 79 ? 65.088 18.533 12.508 1.00 17.14 73 CYS D O 1
ATOM 8356 N N . PHE D 1 80 ? 66.790 17.815 13.808 1.00 16.04 74 PHE D N 1
ATOM 8357 C CA . PHE D 1 80 ? 66.157 18.250 15.054 1.00 16.88 74 PHE D CA 1
ATOM 8358 C C . PHE D 1 80 ? 65.956 19.761 15.061 1.00 16.68 74 PHE D C 1
ATOM 8359 O O . PHE D 1 80 ? 64.879 20.256 15.411 1.00 17.96 74 PHE D O 1
ATOM 8367 N N . LEU D 1 81 ? 66.981 20.503 14.645 1.00 15.85 75 LEU D N 1
ATOM 8368 C CA . LEU D 1 81 ? 66.890 21.952 14.510 1.00 15.69 75 LEU D CA 1
ATOM 8369 C C . LEU D 1 81 ? 65.729 22.352 13.605 1.00 16.18 75 LEU D C 1
ATOM 8370 O O . LEU D 1 81 ? 64.826 23.093 14.014 1.00 14.84 75 LEU D O 1
ATOM 8375 N N . ALA D 1 82 ? 65.724 21.841 12.369 1.00 14.86 76 ALA D N 1
ATOM 8376 C CA . ALA D 1 82 ? 64.653 22.156 11.424 1.00 13.38 76 ALA D CA 1
ATOM 8377 C C . ALA D 1 82 ? 63.279 21.735 11.939 1.00 16.75 76 ALA D C 1
ATOM 8378 O O . ALA D 1 82 ? 62.270 22.390 11.636 1.00 14.85 76 ALA D O 1
ATOM 8380 N N . SER D 1 83 ? 63.216 20.641 12.702 1.00 14.32 77 SER D N 1
ATOM 8381 C CA . SER D 1 83 ? 61.942 20.127 13.189 1.00 14.28 77 SER D CA 1
ATOM 8382 C C . SER D 1 83 ? 61.337 21.013 14.272 1.00 15.80 77 SER D C 1
ATOM 8383 O O . SER D 1 83 ? 60.131 20.927 14.535 1.00 14.06 77 SER D O 1
ATOM 8386 N N . MET D 1 84 ? 62.150 21.832 14.933 1.00 13.25 78 MET D N 1
ATOM 8387 C CA . MET D 1 84 ? 61.608 22.801 15.873 1.00 14.82 78 MET D CA 1
ATOM 8388 C C . MET D 1 84 ? 61.273 24.128 15.198 1.00 13.42 78 MET D C 1
ATOM 8389 O O . MET D 1 84 ? 60.379 24.846 15.663 1.00 14.78 78 MET D O 1
ATOM 8394 N N . TRP D 1 85 ? 61.965 24.470 14.107 1.00 12.43 79 TRP D N 1
ATOM 8395 C CA . TRP D 1 85 ? 61.643 25.699 13.372 1.00 14.45 79 TRP D CA 1
ATOM 8396 C C . TRP D 1 85 ? 60.223 25.664 12.811 1.00 15.94 79 TRP D C 1
ATOM 8397 O O . TRP D 1 85 ? 59.495 26.665 12.855 1.00 16.45 79 TRP D O 1
ATOM 8408 N N . ALA D 1 86 ? 59.814 24.532 12.259 1.00 15.01 80 ALA D N 1
ATOM 8409 C CA . ALA D 1 86 ? 58.516 24.406 11.605 1.00 12.71 80 ALA D CA 1
ATOM 8410 C C . ALA D 1 86 ? 57.904 23.085 12.027 1.00 16.90 80 ALA D C 1
ATOM 8411 O O . ALA D 1 86 ? 57.957 22.093 11.285 1.00 18.39 80 ALA D O 1
ATOM 8413 N N . PRO D 1 87 ? 57.300 23.033 13.222 1.00 15.51 81 PRO D N 1
ATOM 8414 C CA . PRO D 1 87 ? 56.855 21.739 13.763 1.00 15.14 81 PRO D CA 1
ATOM 8415 C C . PRO D 1 87 ? 55.654 21.146 13.050 1.00 16.76 81 PRO D C 1
ATOM 8416 O O . PRO D 1 87 ? 55.378 19.964 13.263 1.00 18.63 81 PRO D O 1
ATOM 8420 N N . ASP D 1 88 ? 54.907 21.902 12.242 1.00 16.36 82 ASP D N 1
ATOM 8421 C CA . ASP D 1 88 ? 53.832 21.278 11.476 1.00 22.36 82 ASP D CA 1
ATOM 8422 C C . ASP D 1 88 ? 54.090 21.265 9.965 1.00 21.63 82 ASP D C 1
ATOM 8423 O O . ASP D 1 88 ? 53.170 21.013 9.187 1.00 23.42 82 ASP D O 1
ATOM 8428 N N . ALA D 1 89 ? 55.332 21.477 9.542 1.00 16.01 83 ALA D N 1
ATOM 8429 C CA . ALA D 1 89 ? 55.693 21.252 8.149 1.00 20.83 83 ALA D CA 1
ATOM 8430 C C . ALA D 1 89 ? 55.386 19.809 7.748 1.00 21.47 83 ALA D C 1
ATOM 8431 O O . ALA D 1 89 ? 55.700 18.881 8.505 1.00 18.73 83 ALA D O 1
ATOM 8433 N N . PRO D 1 90 ? 54.785 19.577 6.587 1.00 20.79 84 PRO D N 1
ATOM 8434 C CA . PRO D 1 90 ? 54.651 18.195 6.095 1.00 19.33 84 PRO D CA 1
ATOM 8435 C C . PRO D 1 90 ? 56.026 17.601 5.821 1.00 20.93 84 PRO D C 1
ATOM 8436 O O . PRO D 1 90 ? 57.033 18.306 5.747 1.00 16.41 84 PRO D O 1
ATOM 8440 N N . GLU D 1 91 ? 56.065 16.269 5.688 1.00 19.85 85 GLU D N 1
ATOM 8441 C CA . GLU D 1 91 ? 57.345 15.571 5.617 1.00 21.70 85 GLU D CA 1
ATOM 8442 C C . GLU D 1 91 ? 58.198 16.071 4.452 1.00 19.36 85 GLU D C 1
ATOM 8443 O O . GLU D 1 91 ? 59.401 16.311 4.612 1.00 22.47 85 GLU D O 1
ATOM 8449 N N . ASP D 1 92 ? 57.599 16.227 3.265 1.00 20.44 86 ASP D N 1
ATOM 8450 C CA . ASP D 1 92 ? 58.389 16.665 2.111 1.00 21.81 86 ASP D CA 1
ATOM 8451 C C . ASP D 1 92 ? 59.035 18.022 2.363 1.00 21.97 86 ASP D C 1
ATOM 8452 O O . ASP D 1 92 ? 60.195 18.242 1.993 1.00 19.70 86 ASP D O 1
ATOM 8457 N N . ARG D 1 93 ? 58.305 18.947 2.995 1.00 20.74 87 ARG D N 1
ATOM 8458 C CA . ARG D 1 93 ? 58.895 20.252 3.277 1.00 17.13 87 ARG D CA 1
ATOM 8459 C C . ARG D 1 93 ? 59.989 20.139 4.326 1.00 17.20 87 ARG D C 1
ATOM 8460 O O . ARG D 1 93 ? 61.036 20.782 4.202 1.00 20.13 87 ARG D O 1
ATOM 8468 N N . LEU D 1 94 ? 59.786 19.296 5.348 1.00 19.36 88 LEU D N 1
ATOM 8469 C CA . LEU D 1 94 ? 60.816 19.133 6.373 1.00 18.54 88 LEU D CA 1
ATOM 8470 C C . LEU D 1 94 ? 62.114 18.593 5.769 1.00 15.90 88 LEU D C 1
ATOM 8471 O O . LEU D 1 94 ? 63.207 19.053 6.118 1.00 18.09 88 LEU D O 1
ATOM 8476 N N . VAL D 1 95 ? 62.010 17.639 4.840 1.00 17.47 89 VAL D N 1
ATOM 8477 C CA . VAL D 1 95 ? 63.193 17.157 4.128 1.00 18.74 89 VAL D CA 1
ATOM 8478 C C . VAL D 1 95 ? 63.878 18.301 3.387 1.00 18.74 89 VAL D C 1
ATOM 8479 O O . VAL D 1 95 ? 65.109 18.431 3.421 1.00 19.83 89 VAL D O 1
ATOM 8483 N N . MET D 1 96 ? 63.074 19.171 2.784 1.00 19.14 90 MET D N 1
ATOM 8484 C CA . MET D 1 96 ? 63.604 20.332 2.085 1.00 19.90 90 MET D CA 1
ATOM 8485 C C . MET D 1 96 ? 64.388 21.188 3.079 1.00 18.80 90 MET D C 1
ATOM 8486 O O . MET D 1 96 ? 65.494 21.639 2.783 1.00 18.46 90 MET D O 1
ATOM 8491 N N . MET D 1 97 ? 63.809 21.406 4.258 1.00 16.77 91 MET D N 1
ATOM 8492 C CA . MET D 1 97 ? 64.467 22.189 5.299 1.00 15.61 91 MET D CA 1
ATOM 8493 C C . MET D 1 97 ? 65.739 21.500 5.783 1.00 20.33 91 MET D C 1
ATOM 8494 O O . MET D 1 97 ? 66.742 22.163 6.081 1.00 16.34 91 MET D O 1
ATOM 8499 N N . LEU D 1 98 ? 65.721 20.165 5.860 1.00 16.70 92 LEU D N 1
ATOM 8500 C CA . LEU D 1 98 ? 66.929 19.449 6.257 1.00 17.84 92 LEU D CA 1
ATOM 8501 C C . LEU D 1 98 ? 68.016 19.567 5.190 1.00 17.43 92 LEU D C 1
ATOM 8502 O O . LEU D 1 98 ? 69.181 19.794 5.517 1.00 18.61 92 LEU D O 1
ATOM 8507 N N . ASP D 1 99 ? 67.658 19.411 3.913 1.00 18.85 93 ASP D N 1
ATOM 8508 C CA . ASP D 1 99 ? 68.606 19.684 2.829 1.00 19.15 93 ASP D CA 1
ATOM 8509 C C . ASP D 1 99 ? 69.206 21.079 2.955 1.00 20.96 93 ASP D C 1
ATOM 8510 O O . ASP D 1 99 ? 70.426 21.255 2.851 1.00 21.37 93 ASP D O 1
ATOM 8515 N N . TRP D 1 100 ? 68.353 22.090 3.170 1.00 20.69 94 TRP D N 1
ATOM 8516 C CA . TRP D 1 100 ? 68.833 23.470 3.279 1.00 19.69 94 TRP D CA 1
ATOM 8517 C C . TRP D 1 100 ? 69.829 23.618 4.415 1.00 22.08 94 TRP D C 1
ATOM 8518 O O . TRP D 1 100 ? 70.855 24.290 4.268 1.00 20.47 94 TRP D O 1
ATOM 8529 N N . ASN D 1 101 ? 69.528 23.021 5.572 1.00 19.92 95 ASN D N 1
ATOM 8530 C CA . ASN D 1 101 ? 70.426 23.158 6.708 1.00 19.49 95 ASN D CA 1
ATOM 8531 C C . ASN D 1 101 ? 71.774 22.509 6.431 1.00 20.11 95 ASN D C 1
ATOM 8532 O O . ASN D 1 101 ? 72.817 23.050 6.820 1.00 20.84 95 ASN D O 1
ATOM 8537 N N . HIS D 1 102 ? 71.781 21.354 5.759 1.00 20.44 96 HIS D N 1
ATOM 8538 C CA . HIS D 1 102 ? 73.061 20.771 5.362 1.00 19.51 96 HIS D CA 1
ATOM 8539 C C . HIS D 1 102 ? 73.779 21.686 4.384 1.00 23.36 96 HIS D C 1
ATOM 8540 O O . HIS D 1 102 ? 75.001 21.865 4.476 1.00 23.30 96 HIS D O 1
ATOM 8547 N N . TRP D 1 103 ? 73.025 22.311 3.469 1.00 21.50 97 TRP D N 1
ATOM 8548 C CA . TRP D 1 103 ? 73.637 23.240 2.525 1.00 25.23 97 TRP D CA 1
ATOM 8549 C C . TRP D 1 103 ? 74.334 24.381 3.248 1.00 27.37 97 TRP D C 1
ATOM 8550 O O . TRP D 1 103 ? 75.500 24.679 2.973 1.00 28.90 97 TRP D O 1
ATOM 8561 N N . VAL D 1 104 ? 73.633 25.034 4.178 1.00 22.81 98 VAL D N 1
ATOM 8562 C CA . VAL D 1 104 ? 74.189 26.236 4.790 1.00 24.45 98 VAL D CA 1
ATOM 8563 C C . VAL D 1 104 ? 75.381 25.888 5.671 1.00 30.60 98 VAL D C 1
ATOM 8564 O O . VAL D 1 104 ? 76.351 26.654 5.743 1.00 27.69 98 VAL D O 1
ATOM 8568 N N . PHE D 1 105 ? 75.351 24.694 6.254 1.00 26.67 99 PHE D N 1
ATOM 8569 C CA . PHE D 1 105 ? 76.450 24.219 7.083 1.00 32.22 99 PHE D CA 1
ATOM 8570 C C . PHE D 1 105 ? 77.708 24.039 6.230 1.00 33.44 99 PHE D C 1
ATOM 8571 O O . PHE D 1 105 ? 78.795 24.466 6.619 1.00 33.14 99 PHE D O 1
ATOM 8579 N N . LEU D 1 106 ? 77.555 23.405 5.068 1.00 30.35 100 LEU D N 1
ATOM 8580 C CA . LEU D 1 106 ? 78.677 23.184 4.164 1.00 33.96 100 LEU D CA 1
ATOM 8581 C C . LEU D 1 106 ? 79.121 24.490 3.519 1.00 34.84 100 LEU D C 1
ATOM 8582 O O . LEU D 1 106 ? 80.322 24.777 3.450 1.00 34.68 100 LEU D O 1
ATOM 8587 N N . PHE D 1 107 ? 78.158 25.292 3.057 1.00 29.77 101 PHE D N 1
ATOM 8588 C CA . PHE D 1 107 ? 78.445 26.579 2.422 1.00 31.19 101 PHE D CA 1
ATOM 8589 C C . PHE D 1 107 ? 79.179 27.521 3.369 1.00 34.86 101 PHE D C 1
ATOM 8590 O O . PHE D 1 107 ? 80.234 28.069 3.024 1.00 34.98 101 PHE D O 1
ATOM 8598 N N . ASP D 1 108 ? 78.628 27.718 4.573 1.00 33.32 102 ASP D N 1
ATOM 8599 C CA . ASP D 1 108 ? 79.205 28.657 5.533 1.00 35.56 102 ASP D CA 1
ATOM 8600 C C . ASP D 1 108 ? 80.632 28.278 5.907 1.00 37.99 102 ASP D C 1
ATOM 8601 O O . ASP D 1 108 ? 81.461 29.157 6.171 1.00 38.60 102 ASP D O 1
ATOM 8606 N N . ASP D 1 109 ? 80.935 26.979 5.944 1.00 39.56 103 ASP D N 1
ATOM 8607 C CA . ASP D 1 109 ? 82.272 26.542 6.330 1.00 42.07 103 ASP D CA 1
ATOM 8608 C C . ASP D 1 109 ? 83.321 26.931 5.288 1.00 43.64 103 ASP D C 1
ATOM 8609 O O . ASP D 1 109 ? 84.496 27.102 5.633 1.00 43.83 103 ASP D O 1
ATOM 8614 N N . GLN D 1 110 ? 82.923 27.072 4.019 1.00 36.79 104 GLN D N 1
ATOM 8615 C CA . GLN D 1 110 ? 83.847 27.563 3.000 1.00 37.47 104 GLN D CA 1
ATOM 8616 C C . GLN D 1 110 ? 84.374 28.956 3.331 1.00 46.55 104 GLN D C 1
ATOM 8617 O O . GLN D 1 110 ? 85.487 29.313 2.926 1.00 48.05 104 GLN D O 1
ATOM 8623 N N . PHE D 1 111 ? 83.600 29.753 4.063 1.00 42.14 105 PHE D N 1
ATOM 8624 C CA . PHE D 1 111 ? 83.983 31.115 4.407 1.00 44.11 105 PHE D CA 1
ATOM 8625 C C . PHE D 1 111 ? 84.592 31.233 5.797 1.00 46.40 105 PHE D C 1
ATOM 8626 O O . PHE D 1 111 ? 85.410 32.128 6.027 1.00 50.29 105 PHE D O 1
ATOM 8634 N N . ASP D 1 112 ? 84.213 30.359 6.728 1.00 45.09 106 ASP D N 1
ATOM 8635 C CA . ASP D 1 112 ? 84.730 30.412 8.088 1.00 49.83 106 ASP D CA 1
ATOM 8636 C C . ASP D 1 112 ? 86.045 29.661 8.233 1.00 53.42 106 ASP D C 1
ATOM 8637 O O . ASP D 1 112 ? 86.870 30.019 9.082 1.00 53.42 106 ASP D O 1
ATOM 8642 N N . GLU D 1 113 ? 86.260 28.648 7.396 1.00 52.25 107 GLU D N 1
ATOM 8643 C CA . GLU D 1 113 ? 87.490 27.863 7.472 1.00 53.16 107 GLU D CA 1
ATOM 8644 C C . GLU D 1 113 ? 87.987 27.271 6.147 1.00 51.97 107 GLU D C 1
ATOM 8645 O O . GLU D 1 113 ? 89.154 26.892 6.044 1.00 52.48 107 GLU D O 1
ATOM 8651 N N . GLY D 1 114 ? 87.123 27.188 5.138 1.00 45.53 108 GLY D N 1
ATOM 8652 C CA . GLY D 1 114 ? 87.535 26.621 3.870 1.00 44.48 108 GLY D CA 1
ATOM 8653 C C . GLY D 1 114 ? 88.275 27.586 2.973 1.00 48.60 108 GLY D C 1
ATOM 8654 O O . GLY D 1 114 ? 88.886 28.550 3.446 1.00 49.57 108 GLY D O 1
ATOM 8655 N N . HIS D 1 115 ? 88.194 27.337 1.664 1.00 45.68 109 HIS D N 1
ATOM 8656 C CA . HIS D 1 115 ? 89.065 27.985 0.696 1.00 44.39 109 HIS D CA 1
ATOM 8657 C C . HIS D 1 115 ? 88.729 29.449 0.454 1.00 49.70 109 HIS D C 1
ATOM 8658 O O . HIS D 1 115 ? 89.518 30.141 -0.200 1.00 54.70 109 HIS D O 1
ATOM 8665 N N . LEU D 1 116 ? 87.597 29.945 0.950 1.00 46.23 110 LEU D N 1
ATOM 8666 C CA . LEU D 1 116 ? 87.205 31.329 0.726 1.00 47.02 110 LEU D CA 1
ATOM 8667 C C . LEU D 1 116 ? 87.456 32.209 1.942 1.00 46.91 110 LEU D C 1
ATOM 8668 O O . LEU D 1 116 ? 87.044 33.373 1.950 1.00 51.82 110 LEU D O 1
ATOM 8673 N N . LYS D 1 117 ? 88.135 31.683 2.963 1.00 45.61 111 LYS D N 1
ATOM 8674 C CA . LYS D 1 117 ? 88.253 32.396 4.232 1.00 51.15 111 LYS D CA 1
ATOM 8675 C C . LYS D 1 117 ? 89.050 33.689 4.091 1.00 56.67 111 LYS D C 1
ATOM 8676 O O . LYS D 1 117 ? 88.722 34.696 4.730 1.00 55.18 111 LYS D O 1
ATOM 8682 N N . GLU D 1 118 ? 90.045 33.727 3.243 1.00 59.99 112 GLU D N 1
ATOM 8683 C CA . GLU D 1 118 ? 90.838 34.920 3.090 1.00 58.73 112 GLU D CA 1
ATOM 8684 C C . GLU D 1 118 ? 91.065 35.230 1.631 1.00 59.83 112 GLU D C 1
ATOM 8685 O O . GLU D 1 118 ? 92.128 35.654 1.254 1.00 62.48 112 GLU D O 1
ATOM 8691 N N . ASP D 1 119 ? 90.019 35.068 0.846 1.00 55.75 113 ASP D N 1
ATOM 8692 C CA . ASP D 1 119 ? 90.039 35.243 -0.606 1.00 51.70 113 ASP D CA 1
ATOM 8693 C C . ASP D 1 119 ? 88.815 36.050 -1.015 1.00 53.55 113 ASP D C 1
ATOM 8694 O O . ASP D 1 119 ? 87.801 35.494 -1.459 1.00 49.53 113 ASP D O 1
ATOM 8699 N N . PRO D 1 120 ? 88.879 37.379 -0.889 1.00 55.21 114 PRO D N 1
ATOM 8700 C CA . PRO D 1 120 ? 87.702 38.202 -1.219 1.00 54.15 114 PRO D CA 1
ATOM 8701 C C . PRO D 1 120 ? 87.266 38.084 -2.665 1.00 51.15 114 PRO D C 1
ATOM 8702 O O . PRO D 1 120 ? 86.061 38.132 -2.944 1.00 51.82 114 PRO D O 1
ATOM 8706 N N . ALA D 1 121 ? 88.206 37.921 -3.598 1.00 49.88 115 ALA D N 1
ATOM 8707 C CA . ALA D 1 121 ? 87.830 37.819 -5.003 1.00 46.77 115 ALA D CA 1
ATOM 8708 C C . ALA D 1 121 ? 87.035 36.549 -5.272 1.00 49.43 115 ALA D C 1
ATOM 8709 O O . ALA D 1 121 ? 86.073 36.567 -6.051 1.00 48.73 115 ALA D O 1
ATOM 8711 N N . ALA D 1 122 ? 87.416 35.435 -4.636 1.00 47.14 116 ALA D N 1
ATOM 8712 C CA . ALA D 1 122 ? 86.711 34.178 -4.870 1.00 46.44 116 ALA D CA 1
ATOM 8713 C C . ALA D 1 122 ? 85.425 34.096 -4.052 1.00 45.08 116 ALA D C 1
ATOM 8714 O O . ALA D 1 122 ? 84.418 33.559 -4.527 1.00 42.72 116 ALA D O 1
ATOM 8716 N N . ALA D 1 123 ? 85.443 34.623 -2.824 1.00 48.05 117 ALA D N 1
ATOM 8717 C CA . ALA D 1 123 ? 84.224 34.683 -2.023 1.00 46.92 117 ALA D CA 1
ATOM 8718 C C . ALA D 1 123 ? 83.138 35.467 -2.746 1.00 48.14 117 ALA D C 1
ATOM 8719 O O . ALA D 1 123 ? 81.966 35.069 -2.746 1.00 43.93 117 ALA D O 1
ATOM 8721 N N . ALA D 1 124 ? 83.514 36.582 -3.379 1.00 46.57 118 ALA D N 1
ATOM 8722 C CA . ALA D 1 124 ? 82.550 37.354 -4.150 1.00 45.29 118 ALA D CA 1
ATOM 8723 C C . ALA D 1 124 ? 82.040 36.567 -5.348 1.00 42.90 118 ALA D C 1
ATOM 8724 O O . ALA D 1 124 ? 80.877 36.718 -5.743 1.00 43.75 118 ALA D O 1
ATOM 8726 N N . GLU D 1 125 ? 82.888 35.721 -5.939 1.00 43.91 119 GLU D N 1
ATOM 8727 C CA . GLU D 1 125 ? 82.446 34.935 -7.087 1.00 45.03 119 GLU D CA 1
ATOM 8728 C C . GLU D 1 125 ? 81.498 33.820 -6.657 1.00 42.71 119 GLU D C 1
ATOM 8729 O O . GLU D 1 125 ? 80.501 33.547 -7.339 1.00 42.71 119 GLU D O 1
ATOM 8735 N N . GLU D 1 126 ? 81.783 33.175 -5.524 1.00 41.86 120 GLU D N 1
ATOM 8736 C CA . GLU D 1 126 ? 80.897 32.127 -5.022 1.00 42.35 120 GLU D CA 1
ATOM 8737 C C . GLU D 1 126 ? 79.500 32.676 -4.763 1.00 38.71 120 GLU D C 1
ATOM 8738 O O . GLU D 1 126 ? 78.494 32.082 -5.174 1.00 39.50 120 GLU D O 1
ATOM 8744 N N . VAL D 1 127 ? 79.426 33.825 -4.090 1.00 42.19 121 VAL D N 1
ATOM 8745 C CA . VAL D 1 127 ? 78.145 34.468 -3.805 1.00 38.70 121 VAL D CA 1
ATOM 8746 C C . VAL D 1 127 ? 77.402 34.793 -5.097 1.00 39.40 121 VAL D C 1
ATOM 8747 O O . VAL D 1 127 ? 76.185 34.597 -5.200 1.00 37.70 121 VAL D O 1
ATOM 8751 N N . LYS D 1 128 ? 78.120 35.289 -6.106 1.00 41.62 122 LYS D N 1
ATOM 8752 C CA . LYS D 1 128 ? 77.476 35.598 -7.378 1.00 38.14 122 LYS D CA 1
ATOM 8753 C C . LYS D 1 128 ? 76.873 34.348 -8.005 1.00 38.14 122 LYS D C 1
ATOM 8754 O O . LYS D 1 128 ? 75.726 34.361 -8.465 1.00 40.48 122 LYS D O 1
ATOM 8760 N N . GLN D 1 129 ? 77.632 33.251 -8.031 1.00 40.22 123 GLN D N 1
ATOM 8761 C CA . GLN D 1 129 ? 77.130 32.029 -8.651 1.00 40.17 123 GLN D CA 1
ATOM 8762 C C . GLN D 1 129 ? 76.002 31.403 -7.839 1.00 36.36 123 GLN D C 1
ATOM 8763 O O . GLN D 1 129 ? 75.091 30.789 -8.413 1.00 37.67 123 GLN D O 1
ATOM 8769 N N . THR D 1 130 ? 76.043 31.543 -6.512 1.00 37.29 124 THR D N 1
ATOM 8770 C CA . THR D 1 130 ? 74.949 31.037 -5.687 1.00 35.16 124 THR D CA 1
ATOM 8771 C C . THR D 1 130 ? 73.676 31.855 -5.901 1.00 36.75 124 THR D C 1
ATOM 8772 O O . THR D 1 130 ? 72.582 31.289 -6.022 1.00 35.70 124 THR D O 1
ATOM 8776 N N . ILE D 1 131 ? 73.798 33.187 -5.976 1.00 37.64 125 ILE D N 1
ATOM 8777 C CA . ILE D 1 131 ? 72.629 34.029 -6.241 1.00 35.33 125 ILE D CA 1
ATOM 8778 C C . ILE D 1 131 ? 72.000 33.667 -7.581 1.00 33.54 125 ILE D C 1
ATOM 8779 O O . ILE D 1 131 ? 70.769 33.615 -7.717 1.00 34.36 125 ILE D O 1
ATOM 8784 N N . ALA D 1 132 ? 72.831 33.399 -8.592 1.00 39.96 126 ALA D N 1
ATOM 8785 C CA . ALA D 1 132 ? 72.317 33.108 -9.926 1.00 34.81 126 ALA D CA 1
ATOM 8786 C C . ALA D 1 132 ? 71.450 31.861 -9.948 1.00 35.47 126 ALA D C 1
ATOM 8787 O O . ALA D 1 132 ? 70.649 31.690 -10.873 1.00 36.11 126 ALA D O 1
ATOM 8789 N N . ILE D 1 133 ? 71.590 30.990 -8.946 1.00 38.30 127 ILE D N 1
ATOM 8790 C CA . ILE D 1 133 ? 70.742 29.805 -8.850 1.00 36.65 127 ILE D CA 1
ATOM 8791 C C . ILE D 1 133 ? 69.284 30.206 -8.672 1.00 34.69 127 ILE D C 1
ATOM 8792 O O . ILE D 1 133 ? 68.374 29.523 -9.161 1.00 36.28 127 ILE D O 1
ATOM 8797 N N . MET D 1 134 ? 69.044 31.342 -8.019 1.00 37.37 128 MET D N 1
ATOM 8798 C CA . MET D 1 134 ? 67.707 31.746 -7.577 1.00 37.45 128 MET D CA 1
ATOM 8799 C C . MET D 1 134 ? 67.045 32.598 -8.662 1.00 38.86 128 MET D C 1
ATOM 8800 O O . MET D 1 134 ? 66.892 33.815 -8.549 1.00 36.14 128 MET D O 1
ATOM 8805 N N . GLY D 1 135 ? 66.655 31.924 -9.740 1.00 40.83 129 GLY D N 1
ATOM 8806 C CA . GLY D 1 135 ? 66.010 32.573 -10.861 1.00 45.34 129 GLY D CA 1
ATOM 8807 C C . GLY D 1 135 ? 66.934 33.171 -11.903 1.00 45.30 129 GLY D C 1
ATOM 8808 O O . GLY D 1 135 ? 66.441 33.676 -12.918 1.00 43.34 129 GLY D O 1
ATOM 8809 N N . GLY D 1 136 ? 68.246 33.131 -11.695 1.00 43.51 130 GLY D N 1
ATOM 8810 C CA . GLY D 1 136 ? 69.204 33.743 -12.600 1.00 45.83 130 GLY D CA 1
ATOM 8811 C C . GLY D 1 136 ? 69.653 32.833 -13.727 1.00 43.02 130 GLY D C 1
ATOM 8812 O O . GLY D 1 136 ? 68.904 31.971 -14.206 1.00 41.56 130 GLY D O 1
ATOM 8813 N N . ASN D 1 137 ? 70.900 33.029 -14.154 1.00 45.30 131 ASN D N 1
ATOM 8814 C CA . ASN D 1 137 ? 71.452 32.372 -15.334 1.00 49.20 131 ASN D CA 1
ATOM 8815 C C . ASN D 1 137 ? 72.215 31.092 -15.010 1.00 53.39 131 ASN D C 1
ATOM 8816 O O . ASN D 1 137 ? 72.896 30.555 -15.891 1.00 53.70 131 ASN D O 1
ATOM 8821 N N . ALA D 1 138 ? 72.114 30.600 -13.777 1.00 46.42 132 ALA D N 1
ATOM 8822 C CA . ALA D 1 138 ? 72.951 29.501 -13.330 1.00 45.12 132 ALA D CA 1
ATOM 8823 C C . ALA D 1 138 ? 72.728 28.255 -14.187 1.00 41.43 132 ALA D C 1
ATOM 8824 O O . ALA D 1 138 ? 71.652 28.061 -14.762 1.00 41.99 132 ALA D O 1
ATOM 8826 N N . PRO D 1 139 ? 73.738 27.400 -14.303 1.00 43.84 133 PRO D N 1
ATOM 8827 C CA . PRO D 1 139 ? 73.542 26.120 -14.984 1.00 38.46 133 PRO D CA 1
ATOM 8828 C C . PRO D 1 139 ? 72.806 25.131 -14.094 1.00 44.88 133 PRO D C 1
ATOM 8829 O O . PRO D 1 139 ? 72.689 25.303 -12.877 1.00 42.92 133 PRO D O 1
ATOM 8833 N N . ARG D 1 140 ? 72.290 24.091 -14.743 1.00 44.82 134 ARG D N 1
ATOM 8834 C CA . ARG D 1 140 ? 71.677 22.946 -14.075 1.00 44.56 134 ARG D CA 1
ATOM 8835 C C . ARG D 1 140 ? 72.775 22.158 -13.377 1.00 45.10 134 ARG D C 1
ATOM 8836 O O . ARG D 1 140 ? 73.473 21.353 -14.001 1.00 43.16 134 ARG D O 1
ATOM 8844 N N . TYR D 1 141 ? 72.941 22.396 -12.080 1.00 38.80 135 TYR D N 1
ATOM 8845 C CA . TYR D 1 141 ? 74.013 21.754 -11.340 1.00 38.55 135 TYR D CA 1
ATOM 8846 C C . TYR D 1 141 ? 73.674 20.292 -11.067 1.00 34.13 135 TYR D C 1
ATOM 8847 O O . TYR D 1 141 ? 72.510 19.887 -11.071 1.00 36.94 135 TYR D O 1
ATOM 8856 N N . THR D 1 142 ? 74.713 19.490 -10.868 1.00 36.73 136 THR D N 1
ATOM 8857 C CA . THR D 1 142 ? 74.571 18.101 -10.456 1.00 37.98 136 THR D CA 1
ATOM 8858 C C . THR D 1 142 ? 75.413 17.883 -9.208 1.00 36.43 136 THR D C 1
ATOM 8859 O O . THR D 1 142 ? 76.212 18.736 -8.817 1.00 38.89 136 THR D O 1
ATOM 8863 N N . ALA D 1 143 ? 75.225 16.725 -8.576 1.00 39.72 137 ALA D N 1
ATOM 8864 C CA . ALA D 1 143 ? 76.060 16.395 -7.428 1.00 41.91 137 ALA D CA 1
ATOM 8865 C C . ALA D 1 143 ? 77.519 16.229 -7.836 1.00 41.83 137 ALA D C 1
ATOM 8866 O O . ALA D 1 143 ? 78.416 16.494 -7.028 1.00 35.65 137 ALA D O 1
ATOM 8868 N N . GLU D 1 144 ? 77.749 15.862 -9.092 1.00 45.02 138 GLU D N 1
ATOM 8869 C CA . GLU D 1 144 ? 79.100 15.662 -9.606 1.00 42.90 138 GLU D CA 1
ATOM 8870 C C . GLU D 1 144 ? 79.833 16.956 -9.978 1.00 39.34 138 GLU D C 1
ATOM 8871 O O . GLU D 1 144 ? 81.029 17.086 -9.718 1.00 38.02 138 GLU D O 1
ATOM 8877 N N . SER D 1 145 ? 79.127 17.908 -10.584 1.00 40.29 139 SER D N 1
ATOM 8878 C CA . SER D 1 145 ? 79.763 19.161 -10.994 1.00 39.20 139 SER D CA 1
ATOM 8879 C C . SER D 1 145 ? 80.004 20.100 -9.811 1.00 40.61 139 SER D C 1
ATOM 8880 O O . SER D 1 145 ? 81.076 20.710 -9.705 1.00 36.72 139 SER D O 1
ATOM 8883 N N . ASN D 1 146 ? 79.027 20.238 -8.915 1.00 40.06 140 ASN D N 1
ATOM 8884 C CA . ASN D 1 146 ? 79.196 21.118 -7.761 1.00 37.71 140 ASN D CA 1
ATOM 8885 C C . ASN D 1 146 ? 78.201 20.711 -6.678 1.00 37.64 140 ASN D C 1
ATOM 8886 O O . ASN D 1 146 ? 77.048 21.162 -6.688 1.00 33.71 140 ASN D O 1
ATOM 8891 N N . PRO D 1 147 ? 78.613 19.857 -5.733 1.00 36.04 141 PRO D N 1
ATOM 8892 C CA . PRO D 1 147 ? 77.633 19.271 -4.796 1.00 36.22 141 PRO D CA 1
ATOM 8893 C C . PRO D 1 147 ? 76.919 20.293 -3.922 1.00 29.80 141 PRO D C 1
ATOM 8894 O O . PRO D 1 147 ? 75.692 20.219 -3.772 1.00 29.94 141 PRO D O 1
ATOM 8898 N N . ILE D 1 148 ? 77.652 21.247 -3.340 1.00 26.69 142 ILE D N 1
ATOM 8899 C CA . ILE D 1 148 ? 77.025 22.254 -2.489 1.00 31.75 142 ILE D CA 1
ATOM 8900 C C . ILE D 1 148 ? 76.051 23.106 -3.295 1.00 30.33 142 ILE D C 1
ATOM 8901 O O . ILE D 1 148 ? 74.902 23.322 -2.888 1.00 27.12 142 ILE D O 1
ATOM 8906 N N . ARG D 1 149 ? 76.491 23.605 -4.450 1.00 30.61 143 ARG D N 1
ATOM 8907 C CA . ARG D 1 149 ? 75.575 24.359 -5.301 1.00 30.63 143 ARG D CA 1
ATOM 8908 C C . ARG D 1 149 ? 74.397 23.510 -5.753 1.00 29.48 143 ARG D C 1
ATOM 8909 O O . ARG D 1 149 ? 73.285 24.028 -5.919 1.00 31.91 143 ARG D O 1
ATOM 8917 N N . TYR D 1 150 ? 74.607 22.205 -5.940 1.00 27.79 144 TYR D N 1
ATOM 8918 C CA . TYR D 1 150 ? 73.501 21.334 -6.324 1.00 27.08 144 TYR D CA 1
ATOM 8919 C C . TYR D 1 150 ? 72.440 21.265 -5.228 1.00 27.14 144 TYR D C 1
ATOM 8920 O O . TYR D 1 150 ? 71.240 21.310 -5.519 1.00 27.87 144 TYR D O 1
ATOM 8929 N N . VAL D 1 151 ? 72.854 21.136 -3.966 1.00 28.48 145 VAL D N 1
ATOM 8930 C CA . VAL D 1 151 ? 71.872 21.057 -2.884 1.00 27.54 145 VAL D CA 1
ATOM 8931 C C . VAL D 1 151 ? 71.053 22.344 -2.821 1.00 25.33 145 VAL D C 1
ATOM 8932 O O . VAL D 1 151 ? 69.818 22.310 -2.795 1.00 26.53 145 VAL D O 1
ATOM 8936 N N . PHE D 1 152 ? 71.730 23.500 -2.815 1.00 26.25 146 PHE D N 1
ATOM 8937 C CA . PHE D 1 152 ? 71.004 24.770 -2.788 1.00 28.62 146 PHE D CA 1
ATOM 8938 C C . PHE D 1 152 ? 70.044 24.885 -3.964 1.00 27.58 146 PHE D C 1
ATOM 8939 O O . PHE D 1 152 ? 68.906 25.351 -3.805 1.00 27.18 146 PHE D O 1
ATOM 8947 N N . GLN D 1 153 ? 70.473 24.437 -5.148 1.00 27.38 147 GLN D N 1
ATOM 8948 C CA . GLN D 1 153 ? 69.604 24.488 -6.322 1.00 29.42 147 GLN D CA 1
ATOM 8949 C C . GLN D 1 153 ? 68.388 23.584 -6.159 1.00 26.05 147 GLN D C 1
ATOM 8950 O O . GLN D 1 153 ? 67.280 23.939 -6.581 1.00 27.07 147 GLN D O 1
ATOM 8956 N N . GLN D 1 154 ? 68.568 22.403 -5.557 1.00 27.23 148 GLN D N 1
ATOM 8957 C CA . GLN D 1 154 ? 67.420 21.529 -5.304 1.00 25.85 148 GLN D CA 1
ATOM 8958 C C . GLN D 1 154 ? 66.440 22.170 -4.321 1.00 25.58 148 GLN D C 1
ATOM 8959 O O . GLN D 1 154 ? 65.220 22.010 -4.451 1.00 23.95 148 GLN D O 1
ATOM 8965 N N . CYS D 1 155 ? 66.956 22.879 -3.314 1.00 24.96 149 CYS D N 1
ATOM 8966 C CA . CYS D 1 155 ? 66.069 23.558 -2.371 1.00 23.81 149 CYS D CA 1
ATOM 8967 C C . CYS D 1 155 ? 65.302 24.689 -3.051 1.00 25.49 149 CYS D C 1
ATOM 8968 O O . CYS D 1 155 ? 64.093 24.849 -2.829 1.00 25.45 149 CYS D O 1
ATOM 8971 N N . TRP D 1 156 ? 65.991 25.485 -3.877 1.00 27.48 150 TRP D N 1
ATOM 8972 C CA . TRP D 1 156 ? 65.340 26.605 -4.555 1.00 29.18 150 TRP D CA 1
ATOM 8973 C C . TRP D 1 156 ? 64.213 26.131 -5.467 1.00 26.13 150 TRP D C 1
ATOM 8974 O O . TRP D 1 156 ? 63.150 26.759 -5.517 1.00 29.63 150 TRP D O 1
ATOM 8985 N N . ASP D 1 157 ? 64.425 25.030 -6.200 1.00 30.84 151 ASP D N 1
ATOM 8986 C CA . ASP D 1 157 ? 63.371 24.480 -7.057 1.00 26.41 151 ASP D CA 1
ATOM 8987 C C . ASP D 1 157 ? 62.121 24.160 -6.251 1.00 29.81 151 ASP D C 1
ATOM 8988 O O . ASP D 1 157 ? 60.996 24.463 -6.668 1.00 28.28 151 ASP D O 1
ATOM 8993 N N . ARG D 1 158 ? 62.296 23.513 -5.098 1.00 26.93 152 ARG D N 1
ATOM 8994 C CA . ARG D 1 158 ? 61.132 23.187 -4.287 1.00 29.61 152 ARG D CA 1
ATOM 8995 C C . ARG D 1 158 ? 60.493 24.454 -3.722 1.00 21.57 152 ARG D C 1
ATOM 8996 O O . ARG D 1 158 ? 59.266 24.583 -3.723 1.00 25.42 152 ARG D O 1
ATOM 9004 N N . LEU D 1 159 ? 61.312 25.405 -3.287 1.00 23.56 153 LEU D N 1
ATOM 9005 C CA . LEU D 1 159 ? 60.792 26.659 -2.751 1.00 23.75 153 LEU D CA 1
ATOM 9006 C C . LEU D 1 159 ? 59.938 27.387 -3.791 1.00 24.12 153 LEU D C 1
ATOM 9007 O O . LEU D 1 159 ? 58.809 27.791 -3.511 1.00 23.89 153 LEU D O 1
ATOM 9012 N N . LYS D 1 160 ? 60.489 27.547 -4.991 1.00 25.81 154 LYS D N 1
ATOM 9013 C CA . LYS D 1 160 ? 59.804 28.218 -6.096 1.00 31.92 154 LYS D CA 1
ATOM 9014 C C . LYS D 1 160 ? 58.542 27.521 -6.609 1.00 24.33 154 LYS D C 1
ATOM 9015 O O . LYS D 1 160 ? 57.674 28.165 -7.199 1.00 28.69 154 LYS D O 1
ATOM 9021 N N . ALA D 1 161 ? 58.437 26.215 -6.389 1.00 26.52 155 ALA D N 1
ATOM 9022 C CA . ALA D 1 161 ? 57.275 25.464 -6.863 1.00 27.71 155 ALA D CA 1
ATOM 9023 C C . ALA D 1 161 ? 56.017 25.723 -6.043 1.00 32.04 155 ALA D C 1
ATOM 9024 O O . ALA D 1 161 ? 54.906 25.535 -6.550 1.00 25.75 155 ALA D O 1
ATOM 9026 N N . VAL D 1 162 ? 56.155 26.112 -4.774 1.00 26.94 156 VAL D N 1
ATOM 9027 C CA . VAL D 1 162 ? 54.988 26.209 -3.903 1.00 27.24 156 VAL D CA 1
ATOM 9028 C C . VAL D 1 162 ? 54.888 27.590 -3.265 1.00 30.02 156 VAL D C 1
ATOM 9029 O O . VAL D 1 162 ? 54.100 27.794 -2.335 1.00 33.19 156 VAL D O 1
ATOM 9033 N N . SER D 1 163 ? 55.683 28.547 -3.740 1.00 25.04 157 SER D N 1
ATOM 9034 C CA . SER D 1 163 ? 55.727 29.870 -3.135 1.00 28.74 157 SER D CA 1
ATOM 9035 C C . SER D 1 163 ? 55.350 30.944 -4.147 1.00 30.99 157 SER D C 1
ATOM 9036 O O . SER D 1 163 ? 55.783 30.907 -5.305 1.00 30.95 157 SER D O 1
ATOM 9039 N N . SER D 1 164 ? 54.565 31.913 -3.688 1.00 27.79 158 SER D N 1
ATOM 9040 C CA . SER D 1 164 ? 54.221 33.056 -4.520 1.00 31.09 158 SER D CA 1
ATOM 9041 C C . SER D 1 164 ? 55.482 33.762 -5.016 1.00 25.97 158 SER D C 1
ATOM 9042 O O . SER D 1 164 ? 56.592 33.551 -4.512 1.00 27.04 158 SER D O 1
ATOM 9045 N N . GLN D 1 165 ? 55.304 34.618 -6.022 1.00 27.82 159 GLN D N 1
ATOM 9046 C CA . GLN D 1 165 ? 56.433 35.418 -6.483 1.00 30.88 159 GLN D CA 1
ATOM 9047 C C . GLN D 1 165 ? 56.943 36.316 -5.365 1.00 24.02 159 GLN D C 1
ATOM 9048 O O . GLN D 1 165 ? 58.155 36.515 -5.215 1.00 22.21 159 GLN D O 1
ATOM 9054 N N . GLU D 1 166 ? 56.031 36.841 -4.548 1.00 26.04 160 GLU D N 1
ATOM 9055 C CA . GLU D 1 166 ? 56.443 37.692 -3.437 1.00 26.82 160 GLU D CA 1
ATOM 9056 C C . GLU D 1 166 ? 57.292 36.916 -2.429 1.00 25.62 160 GLU D C 1
ATOM 9057 O O . GLU D 1 166 ? 58.321 37.413 -1.953 1.00 25.58 160 GLU D O 1
ATOM 9063 N N . MET D 1 167 ? 56.883 35.693 -2.094 1.00 28.10 161 MET D N 1
ATOM 9064 C CA . MET D 1 167 ? 57.657 34.921 -1.130 1.00 23.86 161 MET D CA 1
ATOM 9065 C C . MET D 1 167 ? 58.983 34.466 -1.730 1.00 24.68 161 MET D C 1
ATOM 9066 O O . MET D 1 167 ? 59.991 34.392 -1.019 1.00 24.53 161 MET D O 1
ATOM 9071 N N . GLN D 1 168 ? 59.013 34.204 -3.038 1.00 27.23 162 GLN D N 1
ATOM 9072 C CA . GLN D 1 168 ? 60.280 33.902 -3.698 1.00 24.86 162 GLN D CA 1
ATOM 9073 C C . GLN D 1 168 ? 61.266 35.049 -3.543 1.00 22.91 162 GLN D C 1
ATOM 9074 O O . GLN D 1 168 ? 62.444 34.827 -3.239 1.00 24.59 162 GLN D O 1
ATOM 9080 N N . GLN D 1 169 ? 60.802 36.286 -3.745 1.00 23.12 163 GLN D N 1
ATOM 9081 C CA . GLN D 1 169 ? 61.697 37.436 -3.649 1.00 22.83 163 GLN D CA 1
ATOM 9082 C C . GLN D 1 169 ? 62.182 37.647 -2.223 1.00 24.57 163 GLN D C 1
ATOM 9083 O O . GLN D 1 169 ? 63.335 38.045 -2.004 1.00 26.86 163 GLN D O 1
ATOM 9089 N N . ARG D 1 170 ? 61.315 37.390 -1.238 1.00 24.38 164 ARG D N 1
ATOM 9090 C CA . ARG D 1 170 ? 61.726 37.521 0.154 1.00 21.13 164 ARG D CA 1
ATOM 9091 C C . ARG D 1 170 ? 62.839 36.528 0.485 1.00 19.36 164 ARG D C 1
ATOM 9092 O O . ARG D 1 170 ? 63.838 36.883 1.117 1.00 18.11 164 ARG D O 1
ATOM 9100 N N . TRP D 1 171 ? 62.677 35.273 0.061 1.00 21.04 165 TRP D N 1
ATOM 9101 C CA . TRP D 1 171 ? 63.734 34.275 0.199 1.00 23.94 165 TRP D CA 1
ATOM 9102 C C . TRP D 1 171 ? 65.049 34.773 -0.402 1.00 26.58 165 TRP D C 1
ATOM 9103 O O . TRP D 1 171 ? 66.102 34.741 0.251 1.00 24.81 165 TRP D O 1
ATOM 9114 N N . ILE D 1 172 ? 65.005 35.257 -1.646 1.00 27.52 166 ILE D N 1
ATOM 9115 C CA . ILE D 1 172 ? 66.230 35.742 -2.289 1.00 26.95 166 ILE D CA 1
ATOM 9116 C C . ILE D 1 172 ? 66.864 36.845 -1.457 1.00 28.32 166 ILE D C 1
ATOM 9117 O O . ILE D 1 172 ? 68.078 36.849 -1.211 1.00 30.57 166 ILE D O 1
ATOM 9122 N N . ASP D 1 173 ? 66.043 37.794 -1.003 1.00 28.85 167 ASP D N 1
ATOM 9123 C CA . ASP D 1 173 ? 66.570 38.968 -0.328 1.00 24.03 167 ASP D CA 1
ATOM 9124 C C . ASP D 1 173 ? 67.135 38.627 1.040 1.00 27.72 167 ASP D C 1
ATOM 9125 O O . ASP D 1 173 ? 68.122 39.233 1.466 1.00 29.60 167 ASP D O 1
ATOM 9130 N N . GLN D 1 174 ? 66.534 37.671 1.749 1.00 23.27 168 GLN D N 1
ATOM 9131 C CA . GLN D 1 174 ? 67.089 37.330 3.051 1.00 27.07 168 GLN D CA 1
ATOM 9132 C C . GLN D 1 174 ? 68.383 36.554 2.889 1.00 25.10 168 GLN D C 1
ATOM 9133 O O . GLN D 1 174 ? 69.277 36.652 3.738 1.00 27.56 168 GLN D O 1
ATOM 9139 N N . HIS D 1 175 ? 68.517 35.805 1.795 1.00 26.17 169 HIS D N 1
ATOM 9140 C CA . HIS D 1 175 ? 69.775 35.114 1.564 1.00 29.12 169 HIS D CA 1
ATOM 9141 C C . HIS D 1 175 ? 70.885 36.112 1.247 1.00 33.38 169 HIS D C 1
ATOM 9142 O O . HIS D 1 175 ? 72.043 35.891 1.616 1.00 37.88 169 HIS D O 1
ATOM 9149 N N . LYS D 1 176 ? 70.540 37.243 0.623 1.00 33.67 170 LYS D N 1
ATOM 9150 C CA . LYS D 1 176 ? 71.548 38.261 0.341 1.00 31.15 170 LYS D CA 1
ATOM 9151 C C . LYS D 1 176 ? 71.957 39.030 1.595 1.00 36.27 170 LYS D C 1
ATOM 9152 O O . LYS D 1 176 ? 73.132 39.394 1.730 1.00 39.45 170 LYS D O 1
ATOM 9158 N N . ARG D 1 177 ? 71.033 39.274 2.537 1.00 34.13 171 ARG D N 1
ATOM 9159 C CA . ARG D 1 177 ? 71.483 39.797 3.826 1.00 36.55 171 ARG D CA 1
ATOM 9160 C C . ARG D 1 177 ? 72.515 38.864 4.444 1.00 39.45 171 ARG D C 1
ATOM 9161 O O . ARG D 1 177 ? 73.437 39.321 5.131 1.00 39.60 171 ARG D O 1
ATOM 9169 N N . TYR D 1 178 ? 72.403 37.562 4.170 1.00 33.86 172 TYR D N 1
ATOM 9170 C CA . TYR D 1 178 ? 73.377 36.598 4.667 1.00 35.77 172 TYR D CA 1
ATOM 9171 C C . TYR D 1 178 ? 74.665 36.636 3.849 1.00 35.26 172 TYR D C 1
ATOM 9172 O O . TYR D 1 178 ? 75.758 36.746 4.414 1.00 35.31 172 TYR D O 1
ATOM 9181 N N . PHE D 1 179 ? 74.553 36.549 2.518 1.00 33.00 173 PHE D N 1
ATOM 9182 C CA . PHE D 1 179 ? 75.744 36.547 1.671 1.00 36.84 173 PHE D CA 1
ATOM 9183 C C . PHE D 1 179 ? 76.564 37.820 1.848 1.00 40.44 173 PHE D C 1
ATOM 9184 O O . PHE D 1 179 ? 77.796 37.785 1.737 1.00 40.54 173 PHE D O 1
ATOM 9192 N N . ASP D 1 180 ? 75.897 38.949 2.110 1.00 41.69 174 ASP D N 1
ATOM 9193 C CA . ASP D 1 180 ? 76.590 40.228 2.229 1.00 42.28 174 ASP D CA 1
ATOM 9194 C C . ASP D 1 180 ? 77.527 40.234 3.421 1.00 38.98 174 ASP D C 1
ATOM 9195 O O . ASP D 1 180 ? 78.698 40.608 3.304 1.00 37.69 174 ASP D O 1
ATOM 9200 N N . GLN D 1 181 ? 77.013 39.863 4.591 1.00 38.73 175 GLN D N 1
ATOM 9201 C CA . GLN D 1 181 ? 77.850 39.844 5.779 1.00 39.25 175 GLN D CA 1
ATOM 9202 C C . GLN D 1 181 ? 78.963 38.815 5.664 1.00 37.65 175 GLN D C 1
ATOM 9203 O O . GLN D 1 181 ? 79.989 38.959 6.333 1.00 38.69 175 GLN D O 1
ATOM 9209 N N . LEU D 1 182 ? 78.785 37.787 4.827 1.00 37.68 176 LEU D N 1
ATOM 9210 C CA . LEU D 1 182 ? 79.873 36.853 4.560 1.00 43.77 176 LEU D CA 1
ATOM 9211 C C . LEU D 1 182 ? 81.041 37.568 3.886 1.00 42.48 176 LEU D C 1
ATOM 9212 O O . LEU D 1 182 ? 82.197 37.414 4.297 1.00 41.05 176 LEU D O 1
ATOM 9217 N N . LEU D 1 183 ? 80.751 38.374 2.860 1.00 42.42 177 LEU D N 1
ATOM 9218 C CA . LEU D 1 183 ? 81.806 39.113 2.174 1.00 43.85 177 LEU D CA 1
ATOM 9219 C C . LEU D 1 183 ? 82.463 40.126 3.104 1.00 44.33 177 LEU D C 1
ATOM 9220 O O . LEU D 1 183 ? 83.693 40.257 3.119 1.00 48.56 177 LEU D O 1
ATOM 9225 N N . VAL D 1 184 ? 81.662 40.844 3.895 1.00 38.49 178 VAL D N 1
ATOM 9226 C CA . VAL D 1 184 ? 82.223 41.709 4.929 1.00 44.51 178 VAL D CA 1
ATOM 9227 C C . VAL D 1 184 ? 83.132 40.906 5.855 1.00 49.83 178 VAL D C 1
ATOM 9228 O O . VAL D 1 184 ? 84.192 41.385 6.279 1.00 51.67 178 VAL D O 1
ATOM 9232 N N . GLN D 1 185 ? 82.742 39.666 6.172 1.00 44.92 179 GLN D N 1
ATOM 9233 C CA . GLN D 1 185 ? 83.549 38.847 7.072 1.00 49.23 179 GLN D CA 1
ATOM 9234 C C . GLN D 1 185 ? 84.886 38.480 6.445 1.00 45.16 179 GLN D C 1
ATOM 9235 O O . GLN D 1 185 ? 85.909 38.430 7.137 1.00 50.23 179 GLN D O 1
ATOM 9241 N N . VAL D 1 186 ? 84.893 38.191 5.145 1.00 47.54 180 VAL D N 1
ATOM 9242 C CA . VAL D 1 186 ? 86.137 37.825 4.479 1.00 52.77 180 VAL D CA 1
ATOM 9243 C C . VAL D 1 186 ? 87.073 39.026 4.411 1.00 58.03 180 VAL D C 1
ATOM 9244 O O . VAL D 1 186 ? 88.287 38.896 4.610 1.00 61.38 180 VAL D O 1
ATOM 9248 N N . ASP D 1 187 ? 86.521 40.215 4.150 1.00 55.23 181 ASP D N 1
ATOM 9249 C CA . ASP D 1 187 ? 87.344 41.418 4.107 1.00 52.96 181 ASP D CA 1
ATOM 9250 C C . ASP D 1 187 ? 88.025 41.663 5.444 1.00 60.79 181 ASP D C 1
ATOM 9251 O O . ASP D 1 187 ? 89.203 42.032 5.488 1.00 66.61 181 ASP D O 1
ATOM 9256 N N . GLN D 1 188 ? 87.310 41.447 6.549 1.00 58.90 182 GLN D N 1
ATOM 9257 C CA . GLN D 1 188 ? 87.941 41.600 7.856 1.00 63.14 182 GLN D CA 1
ATOM 9258 C C . GLN D 1 188 ? 88.937 40.489 8.167 1.00 65.82 182 GLN D C 1
ATOM 9259 O O . GLN D 1 188 ? 89.587 40.542 9.216 1.00 72.21 182 GLN D O 1
ATOM 9265 N N . GLN D 1 189 ? 89.070 39.490 7.296 1.00 64.93 183 GLN D N 1
ATOM 9266 C CA . GLN D 1 189 ? 90.124 38.491 7.415 1.00 72.72 183 GLN D CA 1
ATOM 9267 C C . GLN D 1 189 ? 91.367 38.898 6.628 1.00 75.87 183 GLN D C 1
ATOM 9268 O O . GLN D 1 189 ? 92.474 38.918 7.176 1.00 77.09 183 GLN D O 1
ATOM 9274 N N . VAL D 1 190 ? 91.177 39.272 5.366 1.00 75.65 184 VAL D N 1
ATOM 9275 C CA . VAL D 1 190 ? 92.283 39.722 4.532 1.00 76.39 184 VAL D CA 1
ATOM 9276 C C . VAL D 1 190 ? 92.734 41.096 5.023 1.00 79.46 184 VAL D C 1
ATOM 9277 O O . VAL D 1 190 ? 93.911 41.310 5.313 1.00 84.08 184 VAL D O 1
ATOM 9281 N N . GLY D 1 191 ? 91.783 42.022 5.113 1.00 80.56 185 GLY D N 1
ATOM 9282 C CA . GLY D 1 191 ? 92.047 43.368 5.589 1.00 84.18 185 GLY D CA 1
ATOM 9283 C C . GLY D 1 191 ? 92.749 43.391 6.929 1.00 89.91 185 GLY D C 1
ATOM 9284 O O . GLY D 1 191 ? 93.345 44.403 7.305 1.00 92.60 185 GLY D O 1
ATOM 9285 N N . ASP D 1 198 ? 83.915 47.117 19.236 1.00 60.74 192 ASP D N 1
ATOM 9286 C CA . ASP D 1 198 ? 82.582 47.707 19.222 1.00 55.83 192 ASP D CA 1
ATOM 9287 C C . ASP D 1 198 ? 81.564 46.567 19.218 1.00 52.84 192 ASP D C 1
ATOM 9288 O O . ASP D 1 198 ? 81.460 45.822 18.235 1.00 46.13 192 ASP D O 1
ATOM 9293 N N . VAL D 1 199 ? 80.833 46.424 20.332 1.00 50.25 193 VAL D N 1
ATOM 9294 C CA . VAL D 1 199 ? 79.828 45.369 20.460 1.00 48.14 193 VAL D CA 1
ATOM 9295 C C . VAL D 1 199 ? 78.771 45.498 19.375 1.00 45.03 193 VAL D C 1
ATOM 9296 O O . VAL D 1 199 ? 78.233 44.492 18.895 1.00 40.23 193 VAL D O 1
ATOM 9300 N N . GLU D 1 200 ? 78.457 46.728 18.965 1.00 45.32 194 GLU D N 1
ATOM 9301 C CA . GLU D 1 200 ? 77.427 46.914 17.951 1.00 46.79 194 GLU D CA 1
ATOM 9302 C C . GLU D 1 200 ? 77.889 46.401 16.593 1.00 43.83 194 GLU D C 1
ATOM 9303 O O . GLU D 1 200 ? 77.111 45.770 15.866 1.00 38.74 194 GLU D O 1
ATOM 9309 N N . ALA D 1 201 ? 79.143 46.671 16.225 1.00 40.42 195 ALA D N 1
ATOM 9310 C CA . ALA D 1 201 ? 79.670 46.116 14.982 1.00 43.47 195 ALA D CA 1
ATOM 9311 C C . ALA D 1 201 ? 79.752 44.597 15.062 1.00 40.81 195 ALA D C 1
ATOM 9312 O O . ALA D 1 201 ? 79.468 43.897 14.082 1.00 37.36 195 ALA D O 1
ATOM 9314 N N . TYR D 1 202 ? 80.142 44.074 16.227 1.00 37.20 196 TYR D N 1
ATOM 9315 C CA . TYR D 1 202 ? 80.201 42.631 16.423 1.00 37.57 196 TYR D CA 1
ATOM 9316 C C . TYR D 1 202 ? 78.826 42.001 16.246 1.00 36.53 196 TYR D C 1
ATOM 9317 O O . TYR D 1 202 ? 78.670 41.025 15.502 1.00 34.13 196 TYR D O 1
ATOM 9326 N N . MET D 1 203 ? 77.816 42.539 16.942 1.00 34.42 197 MET D N 1
ATOM 9327 C CA . MET D 1 203 ? 76.468 41.982 16.840 1.00 35.70 197 MET D CA 1
ATOM 9328 C C . MET D 1 203 ? 75.926 42.113 15.420 1.00 32.43 197 MET D C 1
ATOM 9329 O O . MET D 1 203 ? 75.252 41.204 14.919 1.00 30.95 197 MET D O 1
ATOM 9334 N N . ASP D 1 204 ? 76.214 43.233 14.750 1.00 33.38 198 ASP D N 1
ATOM 9335 C CA . ASP D 1 204 ? 75.668 43.447 13.411 1.00 35.83 198 ASP D CA 1
ATOM 9336 C C . ASP D 1 204 ? 76.226 42.448 12.409 1.00 32.93 198 ASP D C 1
ATOM 9337 O O . ASP D 1 204 ? 75.509 42.006 11.504 1.00 35.75 198 ASP D O 1
ATOM 9342 N N . LEU D 1 205 ? 77.500 42.088 12.548 1.00 31.89 199 LEU D N 1
ATOM 9343 C CA . LEU D 1 205 ? 78.093 41.094 11.660 1.00 35.45 199 LEU D CA 1
ATOM 9344 C C . LEU D 1 205 ? 77.520 39.714 11.937 1.00 34.43 199 LEU D C 1
ATOM 9345 O O . LEU D 1 205 ? 77.147 38.982 11.011 1.00 33.46 199 LEU D O 1
ATOM 9350 N N . ARG D 1 206 ? 77.450 39.362 13.217 1.00 28.97 200 ARG D N 1
ATOM 9351 C CA . ARG D 1 206 ? 76.924 38.069 13.634 1.00 33.89 200 ARG D CA 1
ATOM 9352 C C . ARG D 1 206 ? 75.495 37.870 13.142 1.00 31.81 200 ARG D C 1
ATOM 9353 O O . ARG D 1 206 ? 75.145 36.798 12.648 1.00 32.30 200 ARG D O 1
ATOM 9361 N N . ARG D 1 207 ? 74.672 38.905 13.278 1.00 28.63 201 ARG D N 1
ATOM 9362 C CA . ARG D 1 207 ? 73.279 38.826 12.839 1.00 30.20 201 ARG D CA 1
ATOM 9363 C C . ARG D 1 207 ? 73.171 38.438 11.373 1.00 29.39 201 ARG D C 1
ATOM 9364 O O . ARG D 1 207 ? 72.262 37.700 10.986 1.00 28.61 201 ARG D O 1
ATOM 9372 N N . GLY D 1 208 ? 74.040 38.976 10.559 1.00 30.77 202 GLY D N 1
ATOM 9373 C CA . GLY D 1 208 ? 74.044 38.665 9.176 1.00 29.37 202 GLY D CA 1
ATOM 9374 C C . GLY D 1 208 ? 74.665 37.309 8.971 1.00 35.72 202 GLY D C 1
ATOM 9375 O O . GLY D 1 208 ? 74.093 36.529 8.289 1.00 39.21 202 GLY D O 1
ATOM 9376 N N . THR D 1 209 ? 75.814 37.034 9.580 1.00 32.10 203 THR D N 1
ATOM 9377 C CA . THR D 1 209 ? 76.522 35.763 9.372 1.00 35.08 203 THR D CA 1
ATOM 9378 C C . THR D 1 209 ? 75.921 34.447 9.904 1.00 32.40 203 THR D C 1
ATOM 9379 O O . THR D 1 209 ? 76.123 33.392 9.303 1.00 30.85 203 THR D O 1
ATOM 9383 N N . ILE D 1 210 ? 75.193 34.501 11.014 1.00 35.36 204 ILE D N 1
ATOM 9384 C CA . ILE D 1 210 ? 74.632 33.293 11.626 1.00 33.39 204 ILE D CA 1
ATOM 9385 C C . ILE D 1 210 ? 73.579 32.568 10.777 1.00 30.58 204 ILE D C 1
ATOM 9386 O O . ILE D 1 210 ? 73.357 31.369 10.947 1.00 34.51 204 ILE D O 1
ATOM 9391 N N . GLY D 1 211 ? 72.936 33.296 9.870 1.00 24.88 205 GLY D N 1
ATOM 9392 C CA . GLY D 1 211 ? 71.918 32.751 9.025 1.00 24.81 205 GLY D CA 1
ATOM 9393 C C . GLY D 1 211 ? 70.495 32.677 9.525 1.00 23.33 205 GLY D C 1
ATOM 9394 O O . GLY D 1 211 ? 69.704 32.011 8.933 1.00 23.82 205 GLY D O 1
ATOM 9395 N N . VAL D 1 212 ? 70.210 33.398 10.604 1.00 20.39 206 VAL D N 1
ATOM 9396 C CA . VAL D 1 212 ? 68.880 33.429 11.189 1.00 20.94 206 VAL D CA 1
ATOM 9397 C C . VAL D 1 212 ? 67.863 33.995 10.206 1.00 22.09 206 VAL D C 1
ATOM 9398 O O . VAL D 1 212 ? 66.738 33.501 10.120 1.00 18.40 206 VAL D O 1
ATOM 9402 N N . TYR D 1 213 ? 68.251 35.029 9.463 1.00 20.75 207 TYR D N 1
ATOM 9403 C CA . TYR D 1 213 ? 67.324 35.621 8.497 1.00 22.61 207 TYR D CA 1
ATOM 9404 C C . TYR D 1 213 ? 66.925 34.651 7.390 1.00 19.69 207 TYR D C 1
ATOM 9405 O O . TYR D 1 213 ? 65.715 34.494 7.147 1.00 17.00 207 TYR D O 1
ATOM 9414 N N . PRO D 1 214 ? 67.842 33.981 6.683 1.00 19.26 208 PRO D N 1
ATOM 9415 C CA . PRO D 1 214 ? 67.375 32.995 5.698 1.00 18.32 208 PRO D CA 1
ATOM 9416 C C . PRO D 1 214 ? 66.688 31.796 6.340 1.00 16.35 208 PRO D C 1
ATOM 9417 O O . PRO D 1 214 ? 65.804 31.199 5.717 1.00 16.71 208 PRO D O 1
ATOM 9421 N N . ALA D 1 215 ? 67.078 31.419 7.560 1.00 17.70 209 ALA D N 1
ATOM 9422 C CA . ALA D 1 215 ? 66.366 30.354 8.265 1.00 18.37 209 ALA D CA 1
ATOM 9423 C C . ALA D 1 215 ? 64.909 30.723 8.528 1.00 20.63 209 ALA D C 1
ATOM 9424 O O . ALA D 1 215 ? 64.039 29.844 8.510 1.00 19.62 209 ALA D O 1
ATOM 9426 N N . ILE D 1 216 ? 64.615 32.012 8.757 1.00 15.71 210 ILE D N 1
ATOM 9427 C CA . ILE D 1 216 ? 63.223 32.417 8.949 1.00 16.15 210 ILE D CA 1
ATOM 9428 C C . ILE D 1 216 ? 62.456 32.315 7.633 1.00 16.99 210 ILE D C 1
ATOM 9429 O O . ILE D 1 216 ? 61.304 31.856 7.602 1.00 16.82 210 ILE D O 1
ATOM 9434 N N . SER D 1 217 ? 63.151 32.603 6.537 1.00 16.44 211 SER D N 1
ATOM 9435 C CA . SER D 1 217 ? 62.567 32.466 5.213 1.00 16.15 211 SER D CA 1
ATOM 9436 C C . SER D 1 217 ? 62.252 30.984 4.994 1.00 16.86 211 SER D C 1
ATOM 9437 O O . SER D 1 217 ? 61.162 30.637 4.538 1.00 18.84 211 SER D O 1
ATOM 9440 N N . LEU D 1 218 ? 63.208 30.113 5.322 1.00 18.63 212 LEU D N 1
ATOM 9441 C CA . LEU D 1 218 ? 63.009 28.672 5.188 1.00 18.75 212 LEU D CA 1
ATOM 9442 C C . LEU D 1 218 ? 61.810 28.208 6.002 1.00 17.31 212 LEU D C 1
ATOM 9443 O O . LEU D 1 218 ? 61.026 27.362 5.551 1.00 17.24 212 LEU D O 1
ATOM 9448 N N . SER D 1 219 ? 61.650 28.760 7.206 1.00 17.73 213 SER D N 1
ATOM 9449 C CA . SER D 1 219 ? 60.544 28.369 8.072 1.00 15.78 213 SER D CA 1
ATOM 9450 C C . SER D 1 219 ? 59.204 28.886 7.559 1.00 17.49 213 SER D C 1
ATOM 9451 O O . SER D 1 219 ? 58.179 28.211 7.726 1.00 16.63 213 SER D O 1
ATOM 9454 N N . GLU D 1 220 ? 59.180 30.075 6.945 1.00 15.85 214 GLU D N 1
ATOM 9455 C CA . GLU D 1 220 ? 57.953 30.533 6.294 1.00 17.48 214 GLU D CA 1
ATOM 9456 C C . GLU D 1 220 ? 57.502 29.539 5.230 1.00 17.19 214 GLU D C 1
ATOM 9457 O O . GLU D 1 220 ? 56.307 29.269 5.086 1.00 18.05 214 GLU D O 1
ATOM 9463 N N . TYR D 1 221 ? 58.453 28.993 4.467 1.00 17.09 215 TYR D N 1
ATOM 9464 C CA . TYR D 1 221 ? 58.143 27.930 3.517 1.00 18.92 215 TYR D CA 1
ATOM 9465 C C . TYR D 1 221 ? 57.655 26.676 4.232 1.00 18.36 215 TYR D C 1
ATOM 9466 O O . TYR D 1 221 ? 56.593 26.133 3.904 1.00 17.22 215 TYR D O 1
ATOM 9475 N N . GLY D 1 222 ? 58.424 26.200 5.220 1.00 18.24 216 GLY D N 1
ATOM 9476 C CA . GLY D 1 222 ? 58.073 24.953 5.886 1.00 17.78 216 GLY D CA 1
ATOM 9477 C C . GLY D 1 222 ? 56.693 24.988 6.511 1.00 15.94 216 GLY D C 1
ATOM 9478 O O . GLY D 1 222 ? 55.929 24.024 6.406 1.00 14.60 216 GLY D O 1
ATOM 9479 N N . ALA D 1 223 ? 56.359 26.101 7.171 1.00 16.48 217 ALA D N 1
ATOM 9480 C CA . ALA D 1 223 ? 55.098 26.261 7.872 1.00 16.81 217 ALA D CA 1
ATOM 9481 C C . ALA D 1 223 ? 53.962 26.742 6.974 1.00 19.53 217 ALA D C 1
ATOM 9482 O O . ALA D 1 223 ? 52.814 26.773 7.425 1.00 18.44 217 ALA D O 1
ATOM 9484 N N . GLY D 1 224 ? 54.232 27.137 5.732 1.00 17.92 218 GLY D N 1
ATOM 9485 C CA . GLY D 1 224 ? 53.132 27.604 4.897 1.00 19.61 218 GLY D CA 1
ATOM 9486 C C . GLY D 1 224 ? 52.566 28.952 5.306 1.00 20.70 218 GLY D C 1
ATOM 9487 O O . GLY D 1 224 ? 51.360 29.189 5.155 1.00 20.06 218 GLY D O 1
ATOM 9488 N N . VAL D 1 225 ? 53.407 29.843 5.825 1.00 20.67 219 VAL D N 1
ATOM 9489 C CA . VAL D 1 225 ? 52.989 31.142 6.349 1.00 18.89 219 VAL D CA 1
ATOM 9490 C C . VAL D 1 225 ? 53.509 32.207 5.388 1.00 21.69 219 VAL D C 1
ATOM 9491 O O . VAL D 1 225 ? 54.713 32.256 5.096 1.00 18.42 219 VAL D O 1
ATOM 9495 N N . ASN D 1 226 ? 52.602 33.045 4.872 1.00 17.95 220 ASN D N 1
ATOM 9496 C CA . ASN D 1 226 ? 52.934 34.035 3.842 1.00 23.61 220 ASN D CA 1
ATOM 9497 C C . ASN D 1 226 ? 52.377 35.402 4.261 1.00 25.46 220 ASN D C 1
ATOM 9498 O O . ASN D 1 226 ? 51.403 35.883 3.680 1.00 23.99 220 ASN D O 1
ATOM 9503 N N . VAL D 1 227 ? 52.997 36.017 5.263 1.00 17.61 221 VAL D N 1
ATOM 9504 C CA . VAL D 1 227 ? 52.582 37.362 5.687 1.00 19.34 221 VAL D CA 1
ATOM 9505 C C . VAL D 1 227 ? 52.847 38.353 4.553 1.00 20.55 221 VAL D C 1
ATOM 9506 O O . VAL D 1 227 ? 53.925 38.297 3.924 1.00 21.85 221 VAL D O 1
ATOM 9510 N N . PRO D 1 228 ? 51.916 39.270 4.255 1.00 21.49 222 PRO D N 1
ATOM 9511 C CA . PRO D 1 228 ? 52.144 40.244 3.175 1.00 22.08 222 PRO D CA 1
ATOM 9512 C C . PRO D 1 228 ? 53.383 41.093 3.423 1.00 20.59 222 PRO D C 1
ATOM 9513 O O . PRO D 1 228 ? 53.713 41.430 4.560 1.00 19.12 222 PRO D O 1
ATOM 9517 N N . GLN D 1 229 ? 54.070 41.451 2.327 1.00 22.65 223 GLN D N 1
ATOM 9518 C CA . GLN D 1 229 ? 55.363 42.120 2.444 1.00 18.39 223 GLN D CA 1
ATOM 9519 C C . GLN D 1 229 ? 55.257 43.435 3.210 1.00 20.54 223 GLN D C 1
ATOM 9520 O O . GLN D 1 229 ? 56.169 43.786 3.965 1.00 17.81 223 GLN D O 1
ATOM 9526 N N . HIS D 1 230 ? 54.161 44.185 3.028 1.00 17.50 224 HIS D N 1
ATOM 9527 C CA . HIS D 1 230 ? 54.083 45.482 3.703 1.00 21.55 224 HIS D CA 1
ATOM 9528 C C . HIS D 1 230 ? 53.936 45.316 5.207 1.00 21.42 224 HIS D C 1
ATOM 9529 O O . HIS D 1 230 ? 54.335 46.207 5.968 1.00 20.30 224 HIS D O 1
ATOM 9536 N N . VAL D 1 231 ? 53.385 44.183 5.647 1.00 20.48 225 VAL D N 1
ATOM 9537 C CA . VAL D 1 231 ? 53.334 43.861 7.073 1.00 16.95 225 VAL D CA 1
ATOM 9538 C C . VAL D 1 231 ? 54.678 43.316 7.544 1.00 16.64 225 VAL D C 1
ATOM 9539 O O . VAL D 1 231 ? 55.203 43.732 8.581 1.00 18.04 225 VAL D O 1
ATOM 9543 N N . TYR D 1 232 ? 55.239 42.364 6.787 1.00 17.85 226 TYR D N 1
ATOM 9544 C CA . TYR D 1 232 ? 56.590 41.851 7.037 1.00 18.34 226 TYR D CA 1
ATOM 9545 C C . TYR D 1 232 ? 57.606 42.972 7.241 1.00 21.97 226 TYR D C 1
ATOM 9546 O O . TYR D 1 232 ? 58.440 42.910 8.154 1.00 18.72 226 TYR D O 1
ATOM 9555 N N . ASP D 1 233 ? 57.549 44.011 6.402 1.00 20.68 227 ASP D N 1
ATOM 9556 C CA . ASP D 1 233 ? 58.499 45.114 6.493 1.00 21.22 227 ASP D CA 1
ATOM 9557 C C . ASP D 1 233 ? 58.189 46.099 7.617 1.00 22.01 227 ASP D C 1
ATOM 9558 O O . ASP D 1 233 ? 58.990 47.010 7.844 1.00 20.37 227 ASP D O 1
ATOM 9563 N N . HIS D 1 234 ? 57.083 45.948 8.341 1.00 19.40 228 HIS D N 1
ATOM 9564 C CA . HIS D 1 234 ? 56.854 46.855 9.463 1.00 22.78 228 HIS D CA 1
ATOM 9565 C C . HIS D 1 234 ? 57.998 46.741 10.465 1.00 23.31 228 HIS D C 1
ATOM 9566 O O . HIS D 1 234 ? 58.466 45.631 10.739 1.00 20.62 228 HIS D O 1
ATOM 9573 N N . PRO D 1 235 ? 58.471 47.863 11.027 1.00 22.73 229 PRO D N 1
ATOM 9574 C CA . PRO D 1 235 ? 59.621 47.806 11.947 1.00 23.98 229 PRO D CA 1
ATOM 9575 C C . PRO D 1 235 ? 59.460 46.822 13.099 1.00 22.44 229 PRO D C 1
ATOM 9576 O O . PRO D 1 235 ? 60.466 46.253 13.546 1.00 21.32 229 PRO D O 1
ATOM 9580 N N . SER D 1 236 ? 58.232 46.589 13.583 1.00 16.50 230 SER D N 1
ATOM 9581 C CA . SER D 1 236 ? 58.036 45.643 14.681 1.00 19.78 230 SER D CA 1
ATOM 9582 C C . SER D 1 236 ? 58.444 44.229 14.278 1.00 17.27 230 SER D C 1
ATOM 9583 O O . SER D 1 236 ? 59.139 43.534 15.026 1.00 19.76 230 SER D O 1
ATOM 9586 N N . LEU D 1 237 ? 58.013 43.780 13.101 1.00 18.00 231 LEU D N 1
ATOM 9587 C CA . LEU D 1 237 ? 58.322 42.411 12.695 1.00 17.99 231 LEU D CA 1
ATOM 9588 C C . LEU D 1 237 ? 59.789 42.282 12.322 1.00 20.63 231 LEU D C 1
ATOM 9589 O O . LEU D 1 237 ? 60.409 41.243 12.568 1.00 17.55 231 LEU D O 1
ATOM 9594 N N . GLN D 1 238 ? 60.361 43.336 11.735 1.00 21.17 232 GLN D N 1
ATOM 9595 C CA . GLN D 1 238 ? 61.795 43.345 11.482 1.00 19.80 232 GLN D CA 1
ATOM 9596 C C . GLN D 1 238 ? 62.571 43.269 12.783 1.00 19.68 232 GLN D C 1
ATOM 9597 O O . GLN D 1 238 ? 63.617 42.610 12.853 1.00 22.23 232 GLN D O 1
ATOM 9603 N N . GLU D 1 239 ? 62.076 43.928 13.837 1.00 18.58 233 GLU D N 1
ATOM 9604 C CA . GLU D 1 239 ? 62.746 43.809 15.129 1.00 20.47 233 GLU D CA 1
ATOM 9605 C C . GLU D 1 239 ? 62.589 42.409 15.715 1.00 21.17 233 GLU D C 1
ATOM 9606 O O . GLU D 1 239 ? 63.518 41.906 16.363 1.00 21.04 233 GLU D O 1
ATOM 9612 N N . CYS D 1 240 ? 61.435 41.760 15.498 1.00 18.19 234 CYS D N 1
ATOM 9613 C CA . CYS D 1 240 ? 61.284 40.372 15.940 1.00 19.30 234 CYS D CA 1
ATOM 9614 C C . CYS D 1 240 ? 62.327 39.467 15.289 1.00 18.40 234 CYS D C 1
ATOM 9615 O O . CYS D 1 240 ? 62.899 38.593 15.951 1.00 18.18 234 CYS D O 1
ATOM 9618 N N . MET D 1 241 ? 62.599 39.673 13.997 1.00 17.97 235 MET D N 1
ATOM 9619 C CA . MET D 1 241 ? 63.660 38.916 13.331 1.00 20.13 235 MET D CA 1
ATOM 9620 C C . MET D 1 241 ? 65.024 39.274 13.896 1.00 22.09 235 MET D C 1
ATOM 9621 O O . MET D 1 241 ? 65.878 38.396 14.085 1.00 18.91 235 MET D O 1
ATOM 9626 N N . LYS D 1 242 ? 65.251 40.564 14.156 1.00 19.80 236 LYS D N 1
ATOM 9627 C CA . LYS D 1 242 ? 66.514 40.992 14.748 1.00 21.48 236 LYS D CA 1
ATOM 9628 C C . LYS D 1 242 ? 66.704 40.399 16.141 1.00 19.15 236 LYS D C 1
ATOM 9629 O O . LYS D 1 242 ? 67.805 39.951 16.486 1.00 17.71 236 LYS D O 1
ATOM 9635 N N . VAL D 1 243 ? 65.639 40.377 16.954 1.00 18.95 237 VAL D N 1
ATOM 9636 C CA . VAL D 1 243 ? 65.709 39.746 18.274 1.00 18.56 237 VAL D CA 1
ATOM 9637 C C . VAL D 1 243 ? 66.072 38.268 18.154 1.00 18.41 237 VAL D C 1
ATOM 9638 O O . VAL D 1 243 ? 66.894 37.750 18.918 1.00 17.66 237 VAL D O 1
ATOM 9642 N N . SER D 1 244 ? 65.451 37.565 17.210 1.00 17.82 238 SER D N 1
ATOM 9643 C CA . SER D 1 244 ? 65.735 36.145 17.036 1.00 18.64 238 SER D CA 1
ATOM 9644 C C . SER D 1 244 ? 67.199 35.922 16.667 1.00 19.61 238 SER D C 1
ATOM 9645 O O . SER D 1 244 ? 67.865 35.046 17.231 1.00 17.31 238 SER D O 1
ATOM 9648 N N . ALA D 1 245 ? 67.722 36.719 15.729 1.00 19.36 239 ALA D N 1
ATOM 9649 C CA . ALA D 1 245 ? 69.128 36.612 15.356 1.00 21.87 239 ALA D CA 1
ATOM 9650 C C . ALA D 1 245 ? 70.047 36.924 16.536 1.00 19.94 239 ALA D C 1
ATOM 9651 O O . ALA D 1 245 ? 71.042 36.224 16.752 1.00 19.42 239 ALA D O 1
ATOM 9653 N N . ASP D 1 246 ? 69.738 37.971 17.312 1.00 21.66 240 ASP D N 1
ATOM 9654 C CA . ASP D 1 246 ? 70.589 38.289 18.460 1.00 21.46 240 ASP D CA 1
ATOM 9655 C C . ASP D 1 246 ? 70.583 37.159 19.481 1.00 22.49 240 ASP D C 1
ATOM 9656 O O . ASP D 1 246 ? 71.628 36.824 20.047 1.00 20.09 240 ASP D O 1
ATOM 9661 N N . LEU D 1 247 ? 69.409 36.579 19.751 1.00 17.25 241 LEU D N 1
ATOM 9662 C CA . LEU D 1 247 ? 69.341 35.472 20.698 1.00 18.36 241 LEU D CA 1
ATOM 9663 C C . LEU D 1 247 ? 70.227 34.314 20.252 1.00 20.50 241 LEU D C 1
ATOM 9664 O O . LEU D 1 247 ? 70.937 33.718 21.070 1.00 16.63 241 LEU D O 1
ATOM 9669 N N . VAL D 1 248 ? 70.207 33.987 18.955 1.00 15.60 242 VAL D N 1
ATOM 9670 C CA . VAL D 1 248 ? 71.017 32.877 18.464 1.00 16.13 242 VAL D CA 1
ATOM 9671 C C . VAL D 1 248 ? 72.501 33.204 18.613 1.00 21.22 242 VAL D C 1
ATOM 9672 O O . VAL D 1 248 ? 73.287 32.390 19.116 1.00 20.06 242 VAL D O 1
ATOM 9676 N N . THR D 1 249 ? 72.890 34.424 18.236 1.00 17.09 243 THR D N 1
ATOM 9677 C CA . THR D 1 249 ? 74.273 34.865 18.404 1.00 22.35 243 THR D CA 1
ATOM 9678 C C . THR D 1 249 ? 74.709 34.788 19.862 1.00 22.82 243 THR D C 1
ATOM 9679 O O . THR D 1 249 ? 75.795 34.280 20.172 1.00 25.79 243 THR D O 1
ATOM 9683 N N . LEU D 1 250 ? 73.873 35.295 20.774 1.00 20.43 244 LEU D N 1
ATOM 9684 C CA . LEU D 1 250 ? 74.253 35.345 22.183 1.00 22.03 244 LEU D CA 1
ATOM 9685 C C . LEU D 1 250 ? 74.352 33.951 22.787 1.00 24.24 244 LEU D C 1
ATOM 9686 O O . LEU D 1 250 ? 75.254 33.684 23.595 1.00 23.20 244 LEU D O 1
ATOM 9691 N N . VAL D 1 251 ? 73.434 33.050 22.420 1.00 22.17 245 VAL D N 1
ATOM 9692 C CA . VAL D 1 251 ? 73.483 31.697 22.967 1.00 22.41 245 VAL D CA 1
ATOM 9693 C C . VAL D 1 251 ? 74.727 30.965 22.468 1.00 26.82 245 VAL D C 1
ATOM 9694 O O . VAL D 1 251 ? 75.396 30.261 23.230 1.00 31.53 245 VAL D O 1
ATOM 9698 N N . ASN D 1 252 ? 75.069 31.140 21.192 1.00 26.61 246 ASN D N 1
ATOM 9699 C CA . ASN D 1 252 ? 76.282 30.533 20.649 1.00 33.34 246 ASN D CA 1
ATOM 9700 C C . ASN D 1 252 ? 77.525 31.024 21.384 1.00 36.13 246 ASN D C 1
ATOM 9701 O O . ASN D 1 252 ? 78.386 30.229 21.773 1.00 36.97 246 ASN D O 1
ATOM 9706 N N . ASP D 1 253 ? 77.603 32.333 21.597 1.00 33.21 247 ASP D N 1
ATOM 9707 C CA . ASP D 1 253 ? 78.739 32.931 22.292 1.00 37.04 247 ASP D CA 1
ATOM 9708 C C . ASP D 1 253 ? 78.917 32.360 23.698 1.00 37.84 247 ASP D C 1
ATOM 9709 O O . ASP D 1 253 ? 80.035 32.061 24.117 1.00 39.13 247 ASP D O 1
ATOM 9714 N N . VAL D 1 254 ? 77.811 32.212 24.422 1.00 35.66 248 VAL D N 1
ATOM 9715 C CA . VAL D 1 254 ? 77.850 31.682 25.783 1.00 35.47 248 VAL D CA 1
ATOM 9716 C C . VAL D 1 254 ? 78.318 30.230 25.780 1.00 43.25 248 VAL D C 1
ATOM 9717 O O . VAL D 1 254 ? 79.200 29.840 26.555 1.00 39.08 248 VAL D O 1
ATOM 9721 N N . LEU D 1 255 ? 77.736 29.408 24.905 1.00 39.02 249 LEU D N 1
ATOM 9722 C CA . LEU D 1 255 ? 77.966 27.971 24.977 1.00 41.52 249 LEU D CA 1
ATOM 9723 C C . LEU D 1 255 ? 79.322 27.577 24.410 1.00 46.04 249 LEU D C 1
ATOM 9724 O O . LEU D 1 255 ? 79.870 26.537 24.795 1.00 51.51 249 LEU D O 1
ATOM 9729 N N . SER D 1 256 ? 79.870 28.377 23.499 1.00 43.10 250 SER D N 1
ATOM 9730 C CA . SER D 1 256 ? 81.129 28.048 22.845 1.00 47.42 250 SER D CA 1
ATOM 9731 C C . SER D 1 256 ? 82.338 28.583 23.594 1.00 51.04 250 SER D C 1
ATOM 9732 O O . SER D 1 256 ? 83.463 28.416 23.119 1.00 50.13 250 SER D O 1
ATOM 9735 N N . ARG D 1 258 ? 83.697 27.548 26.350 1.00 63.72 252 ARG D N 1
ATOM 9736 C CA . ARG D 1 258 ? 84.553 26.421 26.711 1.00 69.90 252 ARG D CA 1
ATOM 9737 C C . ARG D 1 258 ? 85.369 25.951 25.512 1.00 68.17 252 ARG D C 1
ATOM 9738 O O . ARG D 1 258 ? 86.587 25.762 25.606 1.00 68.47 252 ARG D O 1
ATOM 9746 N N . LYS D 1 259 ? 84.710 25.764 24.368 1.00 65.01 253 LYS D N 1
ATOM 9747 C CA . LYS D 1 259 ? 85.424 25.340 23.171 1.00 65.25 253 LYS D CA 1
ATOM 9748 C C . LYS D 1 259 ? 86.366 26.433 22.682 1.00 65.99 253 LYS D C 1
ATOM 9749 O O . LYS D 1 259 ? 87.481 26.144 22.236 1.00 66.93 253 LYS D O 1
ATOM 9755 N N . ASP D 1 260 ? 85.941 27.696 22.774 1.00 60.42 254 ASP D N 1
ATOM 9756 C CA . ASP D 1 260 ? 86.782 28.803 22.326 1.00 62.17 254 ASP D CA 1
ATOM 9757 C C . ASP D 1 260 ? 88.036 28.929 23.182 1.00 64.38 254 ASP D C 1
ATOM 9758 O O . ASP D 1 260 ? 89.126 29.194 22.663 1.00 62.60 254 ASP D O 1
ATOM 9763 N N . GLU D 1 262 ? 89.614 26.532 25.064 1.00 72.11 256 GLU D N 1
ATOM 9764 C CA . GLU D 1 262 ? 90.487 25.394 24.811 1.00 73.47 256 GLU D CA 1
ATOM 9765 C C . GLU D 1 262 ? 90.735 25.159 23.323 1.00 72.39 256 GLU D C 1
ATOM 9766 O O . GLU D 1 262 ? 91.224 24.087 22.954 1.00 77.56 256 GLU D O 1
ATOM 9772 N N . LEU D 1 263 ? 90.403 26.132 22.470 1.00 69.79 257 LEU D N 1
ATOM 9773 C CA . LEU D 1 263 ? 90.835 26.152 21.080 1.00 68.56 257 LEU D CA 1
ATOM 9774 C C . LEU D 1 263 ? 91.626 27.410 20.742 1.00 63.27 257 LEU D C 1
ATOM 9775 O O . LEU D 1 263 ? 92.037 27.574 19.587 1.00 62.27 257 LEU D O 1
ATOM 9780 N N . GLY D 1 264 ? 91.824 28.312 21.705 1.00 63.14 258 GLY D N 1
ATOM 9781 C CA . GLY D 1 264 ? 92.706 29.449 21.549 1.00 63.20 258 GLY D CA 1
ATOM 9782 C C . GLY D 1 264 ? 92.121 30.670 20.864 1.00 68.84 258 GLY D C 1
ATOM 9783 O O . GLY D 1 264 ? 92.798 31.705 20.808 1.00 68.29 258 GLY D O 1
ATOM 9784 N N . VAL D 1 265 ? 90.920 30.545 20.307 1.00 70.30 259 VAL D N 1
ATOM 9785 C CA . VAL D 1 265 ? 90.278 31.643 19.583 1.00 70.37 259 VAL D CA 1
ATOM 9786 C C . VAL D 1 265 ? 90.047 32.891 20.431 1.00 74.01 259 VAL D C 1
ATOM 9787 O O . VAL D 1 265 ? 89.965 32.814 21.656 1.00 72.88 259 VAL D O 1
ATOM 9791 N N . ASP D 1 266 ? 89.941 34.041 19.768 1.00 74.86 260 ASP D N 1
ATOM 9792 C CA . ASP D 1 266 ? 89.704 35.294 20.472 1.00 75.16 260 ASP D CA 1
ATOM 9793 C C . ASP D 1 266 ? 88.623 36.161 19.831 1.00 76.07 260 ASP D C 1
ATOM 9794 O O . ASP D 1 266 ? 88.189 37.135 20.456 1.00 73.72 260 ASP D O 1
ATOM 9799 N N . HIS D 1 267 ? 88.167 35.835 18.620 1.00 76.32 261 HIS D N 1
ATOM 9800 C CA . HIS D 1 267 ? 87.135 36.608 17.924 1.00 81.04 261 HIS D CA 1
ATOM 9801 C C . HIS D 1 267 ? 85.751 36.227 18.463 1.00 72.64 261 HIS D C 1
ATOM 9802 O O . HIS D 1 267 ? 84.952 35.555 17.804 1.00 67.40 261 HIS D O 1
ATOM 9809 N N . ASN D 1 268 ? 85.461 36.669 19.690 1.00 66.21 262 ASN D N 1
ATOM 9810 C CA . ASN D 1 268 ? 84.173 36.341 20.296 1.00 58.25 262 ASN D CA 1
ATOM 9811 C C . ASN D 1 268 ? 83.714 37.453 21.237 1.00 57.55 262 ASN D C 1
ATOM 9812 O O . ASN D 1 268 ? 84.454 38.395 21.538 1.00 56.95 262 ASN D O 1
ATOM 9817 N N . LEU D 1 269 ? 82.469 37.316 21.717 1.00 46.41 263 LEU D N 1
ATOM 9818 C CA . LEU D 1 269 ? 81.850 38.377 22.508 1.00 40.96 263 LEU D CA 1
ATOM 9819 C C . LEU D 1 269 ? 82.445 38.461 23.909 1.00 40.94 263 LEU D C 1
ATOM 9820 O O . LEU D 1 269 ? 82.600 39.560 24.455 1.00 36.35 263 LEU D O 1
ATOM 9825 N N . MET D 1 270 ? 82.763 37.316 24.516 1.00 38.87 264 MET D N 1
ATOM 9826 C CA . MET D 1 270 ? 83.340 37.337 25.855 1.00 41.56 264 MET D CA 1
ATOM 9827 C C . MET D 1 270 ? 84.657 38.109 25.882 1.00 44.68 264 MET D C 1
ATOM 9828 O O . MET D 1 270 ? 84.883 38.927 26.781 1.00 44.79 264 MET D O 1
ATOM 9833 N N . SER D 1 271 ? 85.499 37.893 24.877 1.00 42.89 265 SER D N 1
ATOM 9834 C CA . SER D 1 271 ? 86.777 38.592 24.795 1.00 48.39 265 SER D CA 1
ATOM 9835 C C . SER D 1 271 ? 86.579 40.103 24.659 1.00 49.00 265 SER D C 1
ATOM 9836 O O . SER D 1 271 ? 87.221 40.888 25.358 1.00 42.90 265 SER D O 1
ATOM 9839 N N . LEU D 1 272 ? 85.677 40.494 23.766 1.00 47.07 266 LEU D N 1
ATOM 9840 C CA . LEU D 1 272 ? 85.387 41.902 23.524 1.00 46.53 266 LEU D CA 1
ATOM 9841 C C . LEU D 1 272 ? 84.905 42.625 24.780 1.00 49.15 266 LEU D C 1
ATOM 9842 O O . LEU D 1 272 ? 85.261 43.781 25.010 1.00 44.02 266 LEU D O 1
ATOM 9847 N N . LEU D 1 273 ? 84.096 41.948 25.589 1.00 46.87 267 LEU D N 1
ATOM 9848 C CA . LEU D 1 273 ? 83.575 42.558 26.807 1.00 44.34 267 LEU D CA 1
ATOM 9849 C C . LEU D 1 273 ? 84.604 42.590 27.929 1.00 45.20 267 LEU D C 1
ATOM 9850 O O . LEU D 1 273 ? 84.607 43.537 28.726 1.00 43.65 267 LEU D O 1
ATOM 9855 N N . MET D 1 274 ? 85.472 41.578 28.026 1.00 42.83 268 MET D N 1
ATOM 9856 C CA . MET D 1 274 ? 86.498 41.617 29.064 1.00 46.29 268 MET D CA 1
ATOM 9857 C C . MET D 1 274 ? 87.545 42.685 28.767 1.00 47.50 268 MET D C 1
ATOM 9858 O O . MET D 1 274 ? 87.997 43.388 29.680 1.00 42.45 268 MET D O 1
ATOM 9863 N N . GLN D 1 275 ? 87.935 42.829 27.496 1.00 48.35 269 GLN D N 1
ATOM 9864 C CA . GLN D 1 275 ? 88.886 43.873 27.129 1.00 45.02 269 GLN D CA 1
ATOM 9865 C C . GLN D 1 275 ? 88.294 45.257 27.359 1.00 47.23 269 GLN D C 1
ATOM 9866 O O . GLN D 1 275 ? 88.902 46.104 28.023 1.00 52.07 269 GLN D O 1
ATOM 9872 N N . ARG D 1 276 ? 87.100 45.505 26.817 1.00 45.05 270 ARG D N 1
ATOM 9873 C CA . ARG D 1 276 ? 86.558 46.859 26.812 1.00 44.38 270 ARG D CA 1
ATOM 9874 C C . ARG D 1 276 ? 86.343 47.381 28.227 1.00 47.09 270 ARG D C 1
ATOM 9875 O O . ARG D 1 276 ? 86.695 48.527 28.534 1.00 45.93 270 ARG D O 1
ATOM 9883 N N . ASP D 1 277 ? 85.777 46.556 29.107 1.00 48.35 271 ASP D N 1
ATOM 9884 C CA . ASP D 1 277 ? 85.319 47.008 30.415 1.00 47.93 271 ASP D CA 1
ATOM 9885 C C . ASP D 1 277 ? 86.148 46.453 31.568 1.00 45.95 271 ASP D C 1
ATOM 9886 O O . ASP D 1 277 ? 85.791 46.671 32.732 1.00 42.11 271 ASP D O 1
ATOM 9891 N N . ASN D 1 278 ? 87.239 45.747 31.277 1.00 43.63 272 ASN D N 1
ATOM 9892 C CA . ASN D 1 278 ? 88.097 45.150 32.299 1.00 44.38 272 ASN D CA 1
ATOM 9893 C C . ASN D 1 278 ? 87.272 44.290 33.258 1.00 45.45 272 ASN D C 1
ATOM 9894 O O . ASN D 1 278 ? 87.195 44.531 34.466 1.00 50.39 272 ASN D O 1
ATOM 9899 N N . LEU D 1 279 ? 86.647 43.267 32.687 1.00 44.32 273 LEU D N 1
ATOM 9900 C CA . LEU D 1 279 ? 85.759 42.375 33.412 1.00 43.23 273 LEU D CA 1
ATOM 9901 C C . LEU D 1 279 ? 86.348 40.975 33.478 1.00 41.05 273 LEU D C 1
ATOM 9902 O O . LEU D 1 279 ? 87.018 40.522 32.546 1.00 41.17 273 LEU D O 1
ATOM 9907 N N . SER D 1 280 ? 86.070 40.285 34.582 1.00 33.94 274 SER D N 1
ATOM 9908 C CA . SER D 1 280 ? 86.356 38.865 34.644 1.00 38.29 274 SER D CA 1
ATOM 9909 C C . SER D 1 280 ? 85.432 38.111 33.688 1.00 38.15 274 SER D C 1
ATOM 9910 O O . SER D 1 280 ? 84.478 38.665 33.137 1.00 39.15 274 SER D O 1
ATOM 9913 N N . ALA D 1 281 ? 85.726 36.827 33.487 1.00 37.08 275 ALA D N 1
ATOM 9914 C CA . ALA D 1 281 ? 84.855 36.005 32.653 1.00 42.84 275 ALA D CA 1
ATOM 9915 C C . ALA D 1 281 ? 83.447 35.938 33.240 1.00 45.41 275 ALA D C 1
ATOM 9916 O O . ALA D 1 281 ? 82.454 36.124 32.527 1.00 45.68 275 ALA D O 1
ATOM 9918 N N . GLN D 1 282 ? 83.348 35.693 34.551 1.00 43.68 276 GLN D N 1
ATOM 9919 C CA . GLN D 1 282 ? 82.048 35.658 35.217 1.00 44.86 276 GLN D CA 1
ATOM 9920 C C . GLN D 1 282 ? 81.286 36.959 35.004 1.00 44.43 276 GLN D C 1
ATOM 9921 O O . GLN D 1 282 ? 80.098 36.948 34.662 1.00 43.33 276 GLN D O 1
ATOM 9927 N N . GLN D 1 283 ? 81.958 38.096 35.205 1.00 43.02 277 GLN D N 1
ATOM 9928 C CA . GLN D 1 283 ? 81.328 39.389 34.954 1.00 43.30 277 GLN D CA 1
ATOM 9929 C C . GLN D 1 283 ? 80.924 39.533 33.493 1.00 38.35 277 GLN D C 1
ATOM 9930 O O . GLN D 1 283 ? 79.870 40.105 33.185 1.00 37.90 277 GLN D O 1
ATOM 9936 N N . ALA D 1 284 ? 81.756 39.032 32.579 1.00 35.58 278 ALA D N 1
ATOM 9937 C CA . ALA D 1 284 ? 81.439 39.135 31.159 1.00 36.95 278 ALA D CA 1
ATOM 9938 C C . ALA D 1 284 ? 80.249 38.260 30.805 1.00 37.24 278 ALA D C 1
ATOM 9939 O O . ALA D 1 284 ? 79.343 38.690 30.081 1.00 35.91 278 ALA D O 1
ATOM 9941 N N . VAL D 1 285 ? 80.253 37.036 31.324 1.00 34.55 279 VAL D N 1
ATOM 9942 C CA . VAL D 1 285 ? 79.168 36.099 31.081 1.00 39.14 279 VAL D CA 1
ATOM 9943 C C . VAL D 1 285 ? 77.871 36.680 31.627 1.00 36.42 279 VAL D C 1
ATOM 9944 O O . VAL D 1 285 ? 76.802 36.492 31.045 1.00 36.65 279 VAL D O 1
ATOM 9948 N N . ASP D 1 286 ? 77.971 37.388 32.748 1.00 36.18 280 ASP D N 1
ATOM 9949 C CA . ASP D 1 286 ? 76.801 38.004 33.356 1.00 37.40 280 ASP D CA 1
ATOM 9950 C C . ASP D 1 286 ? 76.275 39.150 32.501 1.00 36.67 280 ASP D C 1
ATOM 9951 O O . ASP D 1 286 ? 75.060 39.378 32.447 1.00 33.99 280 ASP D O 1
ATOM 9956 N N . VAL D 1 287 ? 77.165 39.881 31.827 1.00 35.49 281 VAL D N 1
ATOM 9957 C CA . VAL D 1 287 ? 76.711 40.945 30.937 1.00 33.20 281 VAL D CA 1
ATOM 9958 C C . VAL D 1 287 ? 76.008 40.357 29.720 1.00 30.68 281 VAL D C 1
ATOM 9959 O O . VAL D 1 287 ? 75.012 40.910 29.237 1.00 30.35 281 VAL D O 1
ATOM 9963 N N . ILE D 1 288 ? 76.488 39.213 29.224 1.00 29.14 282 ILE D N 1
ATOM 9964 C CA . ILE D 1 288 ? 75.809 38.566 28.101 1.00 29.48 282 ILE D CA 1
ATOM 9965 C C . ILE D 1 288 ? 74.406 38.135 28.511 1.00 26.59 282 ILE D C 1
ATOM 9966 O O . ILE D 1 288 ? 73.445 38.281 27.744 1.00 25.15 282 ILE D O 1
ATOM 9971 N N . GLY D 1 289 ? 74.266 37.605 29.730 1.00 27.66 283 GLY D N 1
ATOM 9972 C CA . GLY D 1 289 ? 72.940 37.283 30.241 1.00 26.50 283 GLY D CA 1
ATOM 9973 C C . GLY D 1 289 ? 72.031 38.496 30.291 1.00 31.35 283 GLY D C 1
ATOM 9974 O O . GLY D 1 289 ? 70.829 38.399 30.017 1.00 24.07 283 GLY D O 1
ATOM 9975 N N . ASP D 1 290 ? 72.598 39.661 30.629 1.00 26.60 284 ASP D N 1
ATOM 9976 C CA . ASP D 1 290 ? 71.839 40.903 30.590 1.00 25.90 284 ASP D CA 1
ATOM 9977 C C . ASP D 1 290 ? 71.418 41.232 29.165 1.00 24.54 284 ASP D C 1
ATOM 9978 O O . ASP D 1 290 ? 70.295 41.693 28.932 1.00 22.88 284 ASP D O 1
ATOM 9983 N N . MET D 1 291 ? 72.311 41.002 28.197 1.00 21.39 285 MET D N 1
ATOM 9984 C CA . MET D 1 291 ? 71.960 41.203 26.795 1.00 23.75 285 MET D CA 1
ATOM 9985 C C . MET D 1 291 ? 70.860 40.237 26.350 1.00 25.26 285 MET D C 1
ATOM 9986 O O . MET D 1 291 ? 69.957 40.617 25.592 1.00 22.10 285 MET D O 1
ATOM 9991 N N . VAL D 1 292 ? 70.913 38.987 26.812 1.00 21.32 286 VAL D N 1
ATOM 9992 C CA . VAL D 1 292 ? 69.874 38.027 26.445 1.00 23.67 286 VAL D CA 1
ATOM 9993 C C . VAL D 1 292 ? 68.528 38.478 26.995 1.00 21.23 286 VAL D C 1
ATOM 9994 O O . VAL D 1 292 ? 67.508 38.453 26.298 1.00 20.66 286 VAL D O 1
ATOM 9998 N N . ASN D 1 293 ? 68.510 38.909 28.254 1.00 20.77 287 ASN D N 1
ATOM 9999 C CA . ASN D 1 293 ? 67.256 39.366 28.834 1.00 23.82 287 ASN D CA 1
ATOM 10000 C C . ASN D 1 293 ? 66.785 40.669 28.196 1.00 24.51 287 ASN D C 1
ATOM 10001 O O . ASN D 1 293 ? 65.572 40.905 28.099 1.00 20.73 287 ASN D O 1
ATOM 10006 N N . GLU D 1 294 ? 67.715 41.499 27.702 1.00 23.60 288 GLU D N 1
ATOM 10007 C CA . GLU D 1 294 ? 67.304 42.693 26.966 1.00 24.87 288 GLU D CA 1
ATOM 10008 C C . GLU D 1 294 ? 66.632 42.334 25.642 1.00 23.99 288 GLU D C 1
ATOM 10009 O O . GLU D 1 294 ? 65.777 43.087 25.159 1.00 22.92 288 GLU D O 1
ATOM 10015 N N . CYS D 1 295 ? 67.014 41.204 25.035 1.00 20.04 289 CYS D N 1
ATOM 10016 C CA . CYS D 1 295 ? 66.338 40.749 23.819 1.00 21.97 289 CYS D CA 1
ATOM 10017 C C . CYS D 1 295 ? 64.849 40.538 24.051 1.00 17.02 289 CYS D C 1
ATOM 10018 O O . CYS D 1 295 ? 64.027 40.890 23.196 1.00 20.61 289 CYS D O 1
ATOM 10021 N N . TYR D 1 296 ? 64.486 39.937 25.188 1.00 19.61 290 TYR D N 1
ATOM 10022 C CA . TYR D 1 296 ? 63.083 39.654 25.464 1.00 17.24 290 TYR D CA 1
ATOM 10023 C C . TYR D 1 296 ? 62.299 40.938 25.681 1.00 19.99 290 TYR D C 1
ATOM 10024 O O . TYR D 1 296 ? 61.150 41.057 25.229 1.00 15.93 290 TYR D O 1
ATOM 10033 N N . ARG D 1 297 ? 62.894 41.901 26.391 1.00 17.83 291 ARG D N 1
ATOM 10034 C CA . ARG D 1 297 ? 62.248 43.199 26.545 1.00 22.75 291 ARG D CA 1
ATOM 10035 C C . ARG D 1 297 ? 62.031 43.864 25.187 1.00 18.84 291 ARG D C 1
ATOM 10036 O O . ARG D 1 297 ? 60.950 44.399 24.916 1.00 18.50 291 ARG D O 1
ATOM 10044 N N . ARG D 1 298 ? 63.040 43.814 24.312 1.00 17.71 292 ARG D N 1
ATOM 10045 C CA . ARG D 1 298 ? 62.902 44.365 22.964 1.00 20.45 292 ARG D CA 1
ATOM 10046 C C . ARG D 1 298 ? 61.773 43.683 22.200 1.00 20.14 292 ARG D C 1
ATOM 10047 O O . ARG D 1 298 ? 61.000 44.337 21.487 1.00 19.49 292 ARG D O 1
ATOM 10055 N N . TRP D 1 299 ? 61.713 42.358 22.296 1.00 16.55 293 TRP D N 1
ATOM 10056 C CA . TRP D 1 299 ? 60.650 41.564 21.693 1.00 18.92 293 TRP D CA 1
ATOM 10057 C C . TRP D 1 299 ? 59.274 42.153 22.003 1.00 16.71 293 TRP D C 1
ATOM 10058 O O . TRP D 1 299 ? 58.509 42.515 21.099 1.00 17.44 293 TRP D O 1
ATOM 10069 N N . TYR D 1 300 ? 58.960 42.281 23.292 1.00 14.05 294 TYR D N 1
ATOM 10070 C CA . TYR D 1 300 ? 57.628 42.730 23.690 1.00 15.86 294 TYR D CA 1
ATOM 10071 C C . TYR D 1 300 ? 57.385 44.200 23.351 1.00 18.54 294 TYR D C 1
ATOM 10072 O O . TYR D 1 300 ? 56.252 44.575 23.031 1.00 17.25 294 TYR D O 1
ATOM 10081 N N . LEU D 1 301 ? 58.422 45.044 23.427 1.00 17.37 295 LEU D N 1
ATOM 10082 C CA . LEU D 1 301 ? 58.275 46.446 23.037 1.00 19.01 295 LEU D CA 1
ATOM 10083 C C . LEU D 1 301 ? 58.014 46.567 21.544 1.00 19.00 295 LEU D C 1
ATOM 10084 O O . LEU D 1 301 ? 57.199 47.394 21.115 1.00 18.56 295 LEU D O 1
ATOM 10089 N N . ALA D 1 302 ? 58.682 45.739 20.738 1.00 17.87 296 ALA D N 1
ATOM 10090 C CA . ALA D 1 302 ? 58.368 45.675 19.314 1.00 15.49 296 ALA D CA 1
ATOM 10091 C C . ALA D 1 302 ? 56.916 45.251 19.083 1.00 19.41 296 ALA D C 1
ATOM 10092 O O . ALA D 1 302 ? 56.202 45.854 18.273 1.00 19.42 296 ALA D O 1
ATOM 10094 N N . LEU D 1 303 ? 56.461 44.203 19.779 1.00 17.82 297 LEU D N 1
ATOM 10095 C CA . LEU D 1 303 ? 55.086 43.744 19.583 1.00 16.18 297 LEU D CA 1
ATOM 10096 C C . LEU D 1 303 ? 54.062 44.778 20.052 1.00 18.54 297 LEU D C 1
ATOM 10097 O O . LEU D 1 303 ? 52.959 44.849 19.499 1.00 17.02 297 LEU D O 1
ATOM 10102 N N . ALA D 1 304 ? 54.398 45.588 21.058 1.00 17.50 298 ALA D N 1
ATOM 10103 C CA . ALA D 1 304 ? 53.486 46.654 21.474 1.00 19.14 298 ALA D CA 1
ATOM 10104 C C . ALA D 1 304 ? 53.224 47.641 20.343 1.00 19.40 298 ALA D C 1
ATOM 10105 O O . ALA D 1 304 ? 52.128 48.205 20.250 1.00 20.41 298 ALA D O 1
ATOM 10107 N N . GLU D 1 305 ? 54.197 47.848 19.463 1.00 20.60 299 GLU D N 1
ATOM 10108 C CA . GLU D 1 305 ? 54.039 48.794 18.364 1.00 23.87 299 GLU D CA 1
ATOM 10109 C C . GLU D 1 305 ? 53.447 48.169 17.107 1.00 23.18 299 GLU D C 1
ATOM 10110 O O . GLU D 1 305 ? 53.137 48.896 16.157 1.00 19.70 299 GLU D O 1
ATOM 10116 N N . LEU D 1 306 ? 53.258 46.862 17.079 1.00 19.16 300 LEU D N 1
ATOM 10117 C CA . LEU D 1 306 ? 52.802 46.199 15.863 1.00 18.46 300 LEU D CA 1
ATOM 10118 C C . LEU D 1 306 ? 51.318 46.469 15.640 1.00 17.27 300 LEU D C 1
ATOM 10119 O O . LEU D 1 306 ? 50.498 46.079 16.476 1.00 17.55 300 LEU D O 1
ATOM 10124 N N . PRO D 1 307 ? 50.925 47.124 14.549 1.00 21.47 301 PRO D N 1
ATOM 10125 C CA . PRO D 1 307 ? 49.509 47.435 14.349 1.00 20.08 301 PRO D CA 1
ATOM 10126 C C . PRO D 1 307 ? 48.739 46.216 13.874 1.00 20.74 301 PRO D C 1
ATOM 10127 O O . PRO D 1 307 ? 49.298 45.245 13.357 1.00 19.07 301 PRO D O 1
ATOM 10131 N N . SER D 1 308 ? 47.425 46.281 14.067 1.00 17.74 302 SER D N 1
ATOM 10132 C CA . SER D 1 308 ? 46.543 45.228 13.600 1.00 19.38 302 SER D CA 1
ATOM 10133 C C . SER D 1 308 ? 46.163 45.482 12.153 1.00 22.31 302 SER D C 1
ATOM 10134 O O . SER D 1 308 ? 45.852 46.612 11.770 1.00 22.92 302 SER D O 1
ATOM 10137 N N . TYR D 1 309 ? 46.198 44.420 11.347 1.00 17.14 303 TYR D N 1
ATOM 10138 C CA . TYR D 1 309 ? 45.729 44.464 9.970 1.00 18.98 303 TYR D CA 1
ATOM 10139 C C . TYR D 1 309 ? 44.421 43.699 9.798 1.00 16.75 303 TYR D C 1
ATOM 10140 O O . TYR D 1 309 ? 44.061 43.323 8.678 1.00 19.17 303 TYR D O 1
ATOM 10149 N N . GLY D 1 310 ? 43.704 43.466 10.889 1.00 18.68 304 GLY D N 1
ATOM 10150 C CA . GLY D 1 310 ? 42.497 42.672 10.859 1.00 19.31 304 GLY D CA 1
ATOM 10151 C C . GLY D 1 310 ? 42.779 41.207 11.143 1.00 17.37 304 GLY D C 1
ATOM 10152 O O . GLY D 1 310 ? 43.886 40.711 10.962 1.00 14.57 304 GLY D O 1
ATOM 10153 N N . GLU D 1 311 ? 41.729 40.509 11.587 1.00 17.28 305 GLU D N 1
ATOM 10154 C CA . GLU D 1 311 ? 41.843 39.111 12.004 1.00 17.74 305 GLU D CA 1
ATOM 10155 C C . GLU D 1 311 ? 42.591 38.246 10.989 1.00 16.97 305 GLU D C 1
ATOM 10156 O O . GLU D 1 311 ? 43.475 37.463 11.355 1.00 16.12 305 GLU D O 1
ATOM 10162 N N . LYS D 1 312 ? 42.119 38.290 9.747 1.00 17.12 306 LYS D N 1
ATOM 10163 C CA . LYS D 1 312 ? 42.665 37.476 8.665 1.00 18.34 306 LYS D CA 1
ATOM 10164 C C . LYS D 1 312 ? 44.180 37.509 8.580 1.00 14.83 306 LYS D C 1
ATOM 10165 O O . LYS D 1 312 ? 44.841 36.471 8.593 1.00 17.04 306 LYS D O 1
ATOM 10171 N N . ILE D 1 313 ? 44.723 38.714 8.493 1.00 14.19 307 ILE D N 1
ATOM 10172 C CA . ILE D 1 313 ? 46.166 38.900 8.378 1.00 15.44 307 ILE D CA 1
ATOM 10173 C C . ILE D 1 313 ? 46.849 38.686 9.729 1.00 16.20 307 ILE D C 1
ATOM 10174 O O . ILE D 1 313 ? 47.899 38.034 9.810 1.00 14.30 307 ILE D O 1
ATOM 10179 N N . ASP D 1 314 ? 46.255 39.206 10.812 1.00 15.17 308 ASP D N 1
ATOM 10180 C CA . ASP D 1 314 ? 46.857 39.048 12.139 1.00 15.88 308 ASP D CA 1
ATOM 10181 C C . ASP D 1 314 ? 47.064 37.579 12.483 1.00 12.97 308 ASP D C 1
ATOM 10182 O O . ASP D 1 314 ? 48.033 37.227 13.162 1.00 13.83 308 ASP D O 1
ATOM 10187 N N . TYR D 1 315 ? 46.140 36.713 12.061 1.00 14.23 309 TYR D N 1
ATOM 10188 C CA . TYR D 1 315 ? 46.277 35.283 12.343 1.00 15.30 309 TYR D CA 1
ATOM 10189 C C . TYR D 1 315 ? 47.614 34.747 11.835 1.00 17.53 309 TYR D C 1
ATOM 10190 O O . TYR D 1 315 ? 48.310 33.995 12.533 1.00 15.23 309 TYR D O 1
ATOM 10199 N N . ASN D 1 316 ? 47.992 35.138 10.614 1.00 14.57 310 ASN D N 1
ATOM 10200 C CA . ASN D 1 316 ? 49.264 34.703 10.055 1.00 14.88 310 ASN D CA 1
ATOM 10201 C C . ASN D 1 316 ? 50.440 35.466 10.639 1.00 14.25 310 ASN D C 1
ATOM 10202 O O . ASN D 1 316 ? 51.538 34.904 10.758 1.00 14.26 310 ASN D O 1
ATOM 10207 N N . VAL D 1 317 ? 50.234 36.722 11.045 1.00 15.16 311 VAL D N 1
ATOM 10208 C CA . VAL D 1 317 ? 51.312 37.458 11.703 1.00 11.61 311 VAL D CA 1
ATOM 10209 C C . VAL D 1 317 ? 51.699 36.774 13.016 1.00 13.38 311 VAL D C 1
ATOM 10210 O O . VAL D 1 317 ? 52.884 36.650 13.343 1.00 15.77 311 VAL D O 1
ATOM 10214 N N . MET D 1 318 ? 50.707 36.337 13.801 1.00 14.28 312 MET D N 1
ATOM 10215 C CA . MET D 1 318 ? 51.035 35.641 15.041 1.00 14.99 312 MET D CA 1
ATOM 10216 C C . MET D 1 318 ? 51.817 34.366 14.756 1.00 13.90 312 MET D C 1
ATOM 10217 O O . MET D 1 318 ? 52.721 34.001 15.524 1.00 16.07 312 MET D O 1
ATOM 10222 N N . LYS D 1 319 ? 51.506 33.689 13.650 1.00 12.91 313 LYS D N 1
ATOM 10223 C CA . LYS D 1 319 ? 52.310 32.526 13.271 1.00 17.06 313 LYS D CA 1
ATOM 10224 C C . LYS D 1 319 ? 53.735 32.932 12.892 1.00 16.09 313 LYS D C 1
ATOM 10225 O O . LYS D 1 319 ? 54.691 32.216 13.197 1.00 13.44 313 LYS D O 1
ATOM 10231 N N . PHE D 1 320 ? 53.895 34.075 12.219 1.00 15.35 314 PHE D N 1
ATOM 10232 C CA . PHE D 1 320 ? 55.235 34.540 11.861 1.00 13.94 314 PHE D CA 1
ATOM 10233 C C . PHE D 1 320 ? 56.042 34.907 13.102 1.00 13.35 314 PHE D C 1
ATOM 10234 O O . PHE D 1 320 ? 57.246 34.630 13.185 1.00 14.08 314 PHE D O 1
ATOM 10242 N N . VAL D 1 321 ? 55.401 35.545 14.077 1.00 15.41 315 VAL D N 1
ATOM 10243 C CA . VAL D 1 321 ? 56.074 35.815 15.346 1.00 14.78 315 VAL D CA 1
ATOM 10244 C C . VAL D 1 321 ? 56.518 34.505 16.002 1.00 14.82 315 VAL D C 1
ATOM 10245 O O . VAL D 1 321 ? 57.623 34.407 16.552 1.00 13.22 315 VAL D O 1
ATOM 10249 N N . GLU D 1 322 ? 55.681 33.470 15.936 1.00 12.37 316 GLU D N 1
ATOM 10250 C CA . GLU D 1 322 ? 56.073 32.192 16.527 1.00 14.00 316 GLU D CA 1
ATOM 10251 C C . GLU D 1 322 ? 57.264 31.582 15.786 1.00 15.96 316 GLU D C 1
ATOM 10252 O O . GLU D 1 322 ? 58.153 30.990 16.410 1.00 12.38 316 GLU D O 1
ATOM 10258 N N . ILE D 1 323 ? 57.304 31.740 14.461 1.00 13.18 317 ILE D N 1
ATOM 10259 C CA . ILE D 1 323 ? 58.454 31.285 13.677 1.00 16.10 317 ILE D CA 1
ATOM 10260 C C . ILE D 1 323 ? 59.736 31.954 14.163 1.00 12.48 317 ILE D C 1
ATOM 10261 O O . ILE D 1 323 ? 60.759 31.292 14.375 1.00 14.13 317 ILE D O 1
ATOM 10266 N N . CYS D 1 324 ? 59.706 33.277 14.344 1.00 11.62 318 CYS D N 1
ATOM 10267 C CA . CYS D 1 324 ? 60.888 33.974 14.848 1.00 15.60 318 CYS D CA 1
ATOM 10268 C C . CYS D 1 324 ? 61.318 33.403 16.192 1.00 13.67 318 CYS D C 1
ATOM 10269 O O . CYS D 1 324 ? 62.508 33.159 16.428 1.00 16.11 318 CYS D O 1
ATOM 10272 N N . ARG D 1 325 ? 60.353 33.191 17.091 1.00 13.68 319 ARG D N 1
ATOM 10273 C CA . ARG D 1 325 ? 60.655 32.633 18.404 1.00 12.12 319 ARG D CA 1
ATOM 10274 C C . ARG D 1 325 ? 61.199 31.220 18.277 1.00 15.35 319 ARG D C 1
ATOM 10275 O O . ARG D 1 325 ? 62.143 30.841 18.989 1.00 14.57 319 ARG D O 1
ATOM 10283 N N . ALA D 1 326 ? 60.618 30.429 17.367 1.00 12.32 320 ALA D N 1
ATOM 10284 C CA . ALA D 1 326 ? 61.001 29.020 17.246 1.00 14.52 320 ALA D CA 1
ATOM 10285 C C . ALA D 1 326 ? 62.383 28.847 16.627 1.00 14.52 320 ALA D C 1
ATOM 10286 O O . ALA D 1 326 ? 63.096 27.897 16.970 1.00 13.12 320 ALA D O 1
ATOM 10288 N N . VAL D 1 327 ? 62.776 29.726 15.702 1.00 13.68 321 VAL D N 1
ATOM 10289 C CA . VAL D 1 327 ? 64.140 29.639 15.174 1.00 15.00 321 VAL D CA 1
ATOM 10290 C C . VAL D 1 327 ? 65.156 29.806 16.303 1.00 16.16 321 VAL D C 1
ATOM 10291 O O . VAL D 1 327 ? 66.135 29.054 16.392 1.00 14.87 321 VAL D O 1
ATOM 10295 N N . ALA D 1 328 ? 64.921 30.761 17.206 1.00 12.75 322 ALA D N 1
ATOM 10296 C CA . ALA D 1 328 ? 65.815 30.932 18.355 1.00 13.30 322 ALA D CA 1
ATOM 10297 C C . ALA D 1 328 ? 65.680 29.790 19.361 1.00 13.90 322 ALA D C 1
ATOM 10298 O O . ALA D 1 328 ? 66.689 29.299 19.892 1.00 14.86 322 ALA D O 1
ATOM 10300 N N . GLN D 1 329 ? 64.451 29.370 19.675 1.00 10.78 323 GLN D N 1
ATOM 10301 C CA . GLN D 1 329 ? 64.318 28.277 20.631 1.00 14.00 323 GLN D CA 1
ATOM 10302 C C . GLN D 1 329 ? 64.859 26.975 20.051 1.00 12.51 323 GLN D C 1
ATOM 10303 O O . GLN D 1 329 ? 65.439 26.165 20.780 1.00 15.75 323 GLN D O 1
ATOM 10309 N N . GLY D 1 330 ? 64.666 26.754 18.746 1.00 13.54 324 GLY D N 1
ATOM 10310 C CA . GLY D 1 330 ? 65.227 25.568 18.115 1.00 14.90 324 GLY D CA 1
ATOM 10311 C C . GLY D 1 330 ? 66.741 25.527 18.219 1.00 17.88 324 GLY D C 1
ATOM 10312 O O . GLY D 1 330 ? 67.324 24.509 18.592 1.00 14.83 324 GLY D O 1
ATOM 10313 N N . ASN D 1 331 ? 67.395 26.651 17.912 1.00 16.29 325 ASN D N 1
ATOM 10314 C CA . ASN D 1 331 ? 68.847 26.721 18.024 1.00 18.33 325 ASN D CA 1
ATOM 10315 C C . ASN D 1 331 ? 69.306 26.411 19.445 1.00 18.87 325 ASN D C 1
ATOM 10316 O O . ASN D 1 331 ? 70.305 25.707 19.645 1.00 19.49 325 ASN D O 1
ATOM 10321 N N . LEU D 1 332 ? 68.568 26.908 20.443 1.00 15.41 326 LEU D N 1
ATOM 10322 C CA . LEU D 1 332 ? 68.935 26.704 21.839 1.00 16.13 326 LEU D CA 1
ATOM 10323 C C . LEU D 1 332 ? 68.863 25.234 22.232 1.00 17.51 326 LEU D C 1
ATOM 10324 O O . LEU D 1 332 ? 69.819 24.680 22.794 1.00 18.99 326 LEU D O 1
ATOM 10329 N N . TYR D 1 333 ? 67.729 24.583 21.966 1.00 16.84 327 TYR D N 1
ATOM 10330 C CA . TYR D 1 333 ? 67.590 23.184 22.360 1.00 17.74 327 TYR D CA 1
ATOM 10331 C C . TYR D 1 333 ? 68.521 22.293 21.552 1.00 21.77 327 TYR D C 1
ATOM 10332 O O . TYR D 1 333 ? 69.141 21.371 22.099 1.00 20.86 327 TYR D O 1
ATOM 10341 N N . TRP D 1 334 ? 68.633 22.557 20.250 1.00 20.98 328 TRP D N 1
ATOM 10342 C CA . TRP D 1 334 ? 69.549 21.795 19.404 1.00 23.63 328 TRP D CA 1
ATOM 10343 C C . TRP D 1 334 ? 70.982 21.901 19.915 1.00 25.32 328 TRP D C 1
ATOM 10344 O O . TRP D 1 334 ? 71.679 20.888 20.055 1.00 24.62 328 TRP D O 1
ATOM 10355 N N . SER D 1 335 ? 71.426 23.126 20.223 1.00 23.48 329 SER D N 1
ATOM 10356 C CA . SER D 1 335 ? 72.774 23.337 20.748 1.00 26.95 329 SER D CA 1
ATOM 10357 C C . SER D 1 335 ? 73.062 22.430 21.937 1.00 33.66 329 SER D C 1
ATOM 10358 O O . SER D 1 335 ? 74.142 21.834 22.022 1.00 34.13 329 SER D O 1
ATOM 10361 N N . PHE D 1 336 ? 72.090 22.288 22.852 1.00 26.70 330 PHE D N 1
ATOM 10362 C CA . PHE D 1 336 ? 72.277 21.471 24.048 1.00 29.32 330 PHE D CA 1
ATOM 10363 C C . PHE D 1 336 ? 72.109 19.979 23.764 1.00 36.57 330 PHE D C 1
ATOM 10364 O O . PHE D 1 336 ? 72.838 19.160 24.331 1.00 40.74 330 PHE D O 1
ATOM 10372 N N . GLN D 1 337 ? 71.149 19.611 22.902 1.00 36.63 331 GLN D N 1
ATOM 10373 C CA . GLN D 1 337 ? 70.786 18.206 22.692 1.00 34.96 331 GLN D CA 1
ATOM 10374 C C . GLN D 1 337 ? 71.891 17.422 21.999 1.00 41.59 331 GLN D C 1
ATOM 10375 O O . GLN D 1 337 ? 71.993 16.203 22.181 1.00 45.84 331 GLN D O 1
ATOM 10381 N N . THR D 1 338 ? 72.704 18.087 21.182 1.00 39.45 332 THR D N 1
ATOM 10382 C CA . THR D 1 338 ? 73.626 17.396 20.295 1.00 38.77 332 THR D CA 1
ATOM 10383 C C . THR D 1 338 ? 75.069 17.517 20.747 1.00 43.31 332 THR D C 1
ATOM 10384 O O . THR D 1 338 ? 75.974 17.147 19.991 1.00 47.65 332 THR D O 1
ATOM 10388 N N . GLY D 1 339 ? 75.307 18.034 21.952 1.00 46.78 333 GLY D N 1
ATOM 10389 C CA . GLY D 1 339 ? 76.667 18.232 22.418 1.00 57.66 333 GLY D CA 1
ATOM 10390 C C . GLY D 1 339 ? 77.492 19.120 21.518 1.00 58.63 333 GLY D C 1
ATOM 10391 O O . GLY D 1 339 ? 78.724 19.085 21.585 1.00 62.56 333 GLY D O 1
ATOM 10392 N N . ARG D 1 340 ? 76.829 19.919 20.671 1.00 51.52 334 ARG D N 1
ATOM 10393 C CA . ARG D 1 340 ? 77.507 20.760 19.687 1.00 55.36 334 ARG D CA 1
ATOM 10394 C C . ARG D 1 340 ? 78.587 21.629 20.313 1.00 53.77 334 ARG D C 1
ATOM 10395 O O . ARG D 1 340 ? 79.607 21.914 19.675 1.00 49.92 334 ARG D O 1
ATOM 10403 N N . TYR D 1 341 ? 78.375 22.051 21.557 1.00 54.28 335 TYR D N 1
ATOM 10404 C CA . TYR D 1 341 ? 79.281 22.933 22.267 1.00 57.77 335 TYR D CA 1
ATOM 10405 C C . TYR D 1 341 ? 79.842 22.330 23.544 1.00 63.78 335 TYR D C 1
ATOM 10406 O O . TYR D 1 341 ? 80.909 22.765 23.993 1.00 67.98 335 TYR D O 1
ATOM 10415 N N . LEU D 1 342 ? 79.162 21.351 24.139 1.00 60.29 336 LEU D N 1
ATOM 10416 C CA . LEU D 1 342 ? 79.485 20.894 25.478 1.00 70.97 336 LEU D CA 1
ATOM 10417 C C . LEU D 1 342 ? 79.579 19.380 25.605 1.00 76.46 336 LEU D C 1
ATOM 10418 O O . LEU D 1 342 ? 79.888 18.888 26.695 1.00 83.93 336 LEU D O 1
ATOM 10423 N N . GLY D 1 343 ? 79.321 18.629 24.537 1.00 74.74 337 GLY D N 1
ATOM 10424 C CA . GLY D 1 343 ? 79.311 17.188 24.610 1.00 83.01 337 GLY D CA 1
ATOM 10425 C C . GLY D 1 343 ? 78.095 16.679 25.357 1.00 87.56 337 GLY D C 1
ATOM 10426 O O . GLY D 1 343 ? 77.172 17.437 25.671 1.00 87.50 337 GLY D O 1
ATOM 10427 N N . GLY D 1 346 ? 76.533 18.538 28.470 1.00 90.78 340 GLY D N 1
ATOM 10428 C CA . GLY D 1 346 ? 75.951 19.859 28.341 1.00 84.12 340 GLY D CA 1
ATOM 10429 C C . GLY D 1 346 ? 74.559 19.936 28.930 1.00 76.24 340 GLY D C 1
ATOM 10430 O O . GLY D 1 346 ? 74.153 20.981 29.449 1.00 68.29 340 GLY D O 1
ATOM 10431 N N . HIS D 1 347 ? 73.817 18.825 28.845 1.00 77.18 341 HIS D N 1
ATOM 10432 C CA . HIS D 1 347 ? 72.541 18.708 29.544 1.00 73.50 341 HIS D CA 1
ATOM 10433 C C . HIS D 1 347 ? 72.705 18.851 31.052 1.00 75.53 341 HIS D C 1
ATOM 10434 O O . HIS D 1 347 ? 71.723 19.127 31.751 1.00 72.28 341 HIS D O 1
ATOM 10441 N N . GLU D 1 348 ? 73.921 18.647 31.568 1.00 76.91 342 GLU D N 1
ATOM 10442 C CA . GLU D 1 348 ? 74.210 18.968 32.959 1.00 74.73 342 GLU D CA 1
ATOM 10443 C C . GLU D 1 348 ? 74.461 20.459 33.148 1.00 69.13 342 GLU D C 1
ATOM 10444 O O . GLU D 1 348 ? 74.127 21.011 34.202 1.00 67.73 342 GLU D O 1
ATOM 10450 N N . VAL D 1 349 ? 75.044 21.123 32.147 1.00 69.03 343 VAL D N 1
ATOM 10451 C CA . VAL D 1 349 ? 75.178 22.576 32.197 1.00 66.14 343 VAL D CA 1
ATOM 10452 C C . VAL D 1 349 ? 73.803 23.235 32.173 1.00 58.59 343 VAL D C 1
ATOM 10453 O O . VAL D 1 349 ? 73.572 24.246 32.845 1.00 51.94 343 VAL D O 1
ATOM 10457 N N . HIS D 1 350 ? 72.872 22.671 31.399 1.00 58.05 344 HIS D N 1
ATOM 10458 C CA . HIS D 1 350 ? 71.485 23.125 31.430 1.00 53.37 344 HIS D CA 1
ATOM 10459 C C . HIS D 1 350 ? 70.923 23.069 32.847 1.00 55.71 344 HIS D C 1
ATOM 10460 O O . HIS D 1 350 ? 70.440 24.077 33.377 1.00 50.70 344 HIS D O 1
ATOM 10467 N N . GLU D 1 351 ? 71.010 21.901 33.489 1.00 61.46 345 GLU D N 1
ATOM 10468 C CA . GLU D 1 351 ? 70.330 21.699 34.764 1.00 61.58 345 GLU D CA 1
ATOM 10469 C C . GLU D 1 351 ? 70.993 22.476 35.895 1.00 60.68 345 GLU D C 1
ATOM 10470 O O . GLU D 1 351 ? 70.303 22.997 36.779 1.00 62.21 345 GLU D O 1
ATOM 10476 N N . THR D 1 352 ? 72.323 22.571 35.887 1.00 62.97 346 THR D N 1
ATOM 10477 C CA . THR D 1 352 ? 73.048 23.155 37.011 1.00 62.61 346 THR D CA 1
ATOM 10478 C C . THR D 1 352 ? 73.570 24.561 36.745 1.00 59.57 346 THR D C 1
ATOM 10479 O O . THR D 1 352 ? 73.860 25.285 37.703 1.00 59.04 346 THR D O 1
ATOM 10483 N N . GLY D 1 353 ? 73.703 24.961 35.482 1.00 57.59 347 GLY D N 1
ATOM 10484 C CA . GLY D 1 353 ? 74.117 26.311 35.163 1.00 55.68 347 GLY D CA 1
ATOM 10485 C C . GLY D 1 353 ? 75.593 26.603 35.324 1.00 60.27 347 GLY D C 1
ATOM 10486 O O . GLY D 1 353 ? 75.986 27.772 35.241 1.00 57.42 347 GLY D O 1
ATOM 10487 N N . MET D 1 355 ? 79.499 25.988 33.973 1.00 66.97 349 MET D N 1
ATOM 10488 C CA . MET D 1 355 ? 80.265 25.602 32.793 1.00 71.73 349 MET D CA 1
ATOM 10489 C C . MET D 1 355 ? 81.736 25.477 33.171 1.00 79.87 349 MET D C 1
ATOM 10490 O O . MET D 1 355 ? 82.425 26.488 33.353 1.00 80.27 349 MET D O 1
#

GO terms:
  GO:0000287 magnesium ion binding (F, IDA)
  GO:0045338 farnesyl diphosphate metabolic process (P, IDA)
  GO:0010334 sesquiterpene synthase activity (F, IDA)
  GO:0051762 sesquiterpene biosynthetic process (P, IDA)

B-factor: mean 25.67, std 13.1, range [6.71, 96.58]

Solvent-accessible surface area: 53288 Å² total; per-residue (Å²): 97,102,87,1,141,20,25,67,6,7,3,14,10,4,3,39,126,24,103,36,2,110,18,9,27,44,0,28,16,94,0,19,44,51,0,16,138,18,40,134,43,88,153,56,56,27,24,147,14,24,100,41,14,8,0,4,12,0,0,5,16,0,31,99,1,75,52,93,63,0,11,0,0,0,4,3,3,3,2,23,97,29,1,30,72,30,0,53,121,34,123,3,62,111,59,53,78,36,0,46,80,17,6,131,40,1,46,14,8,12,60,50,138,23,79,150,18,61,24,158,78,38,39,22,35,40,0,0,7,48,0,12,52,70,4,102,85,79,20,68,152,78,18,27,87,4,3,19,61,11,0,78,92,1,0,80,38,0,42,60,39,0,82,100,76,73,51,62,155,147,45,45,157,73,19,118,44,8,9,75,33,78,17,5,18,53,4,5,14,1,2,0,6,0,0,2,15,0,23,44,0,82,1,33,58,121,0,2,77,41,100,5,0,51,42,0,1,70,0,0,0,5,5,8,1,2,6,17,9,2,2,13,17,42,84,25,74,95,131,60,63,88,103,6,0,3,24,1,2,55,125,117,68,139,39,59,3,37,94,0,4,63,44,0,5,95,42,1,68,82,1,11,91,51,9,16,60,10,8,9,99,25,57,44,60,22,42,174,49,3,80,34,2,29,69,0,15,71,5,0,32,5,3,4,3,0,9,0,51,17,3,14,38,17,17,86,36,5,20,84,79,1,23,91,10,62,114,89,20,44,0,148,18,111,130,90,5,138,19,24,68,4,5,2,13,11,4,3,43,134,30,104,32,2,102,27,10,24,42,0,28,19,88,1,19,58,47,0,16,167,8,37,135,44,85,184,60,39,23,58,148,23,17,89,63,15,4,0,4,8,0,0,6,14,1,37,98,1,74,56,94,61,0,11,0,0,0,5,2,1,5,1,14,82,44,1,30,77,29,0,51,121,31,124,3,68,105,59,55,80,35,0,47,81,16,9,130,41,1,47,12,9,10,63,50,139,24,77,153,22,70,37,154,71,37,43,24,37,38,0,0,6,52,0,11,48,71,5,97,83,81,20,64,126,78,15,14,76,3,3,18,61,12,0,74,85,1,0,77,47,0,48,60,21,0,81,115,65,67,96,116,19,134,58,28,14,74,22,66,29,3,16,52,5,5,9,0,3,0,6,0,0,1,16,1,31,43,2,88,0,41,57,123,0,2,78,35,98,5,0,48,49,0,0,68,0,1,0,7,5,9,0,2,7,15,6,1,2,13,15,72,77,16,93,144,122,58,60,102,156,8,0,1,19,36,2,56,154,138,67,140,39,58,19,53,101,0,3,67,46,0,3,92,48,1,66,82,1,11,84,53,8,19,60,10,7,9,91,29,58,49,62,23,36,174,49,5,78,46,3,37,75,0,13,75,7,0,34,5,3,3,5,0,9,0,46,4,4,12,45,29,21,79,23,5,43,119,0,30,76,10,63,116,89,14,26,1,151,67,129,106,3,133,12,18,72,5,5,2,16,5,5,3,40,121,30,102,32,2,110,30,8,26,32,0,29,15,90,0,19,72,45,0,15,166,4,38,132,43,88,184,59,63,25,51,184,18,16,106,42,14,8,0,4,12,0,0,6,16,1,40,101,1,77,47,92,62,0,12,0,0,0,3,2,3,3,1,25,99,29,1,29,68,28,1,54,122,30,125,3,59,112,58,51,80,36,0,45,79,18,8,135,47,1,46,15,8,11,62,50,136,26,79,148,21,70,32,173,77,38,44,21,37,37,0,0,7,45,0,10,51,72,5,102,82,81,19,66,151,80,17,24,83,3,3,21,60,12,0,77,70,0,0,79,48,0,44,57,24,0,80,109,88,78,88,108,12,113,55,12,12,79,8,43,41,2,16,47,3,5,7,0,2,0,5,0,0,2,15,2,28,42,1,84,0,37,53,122,0,2,77,38,101,5,0,31,43,0,0,67,0,0,0,6,4,8,1,1,6,14,5,1,1,13,12,76,94,27,93,136,126,62,68,88,96,9,0,1,17,36,1,49,118,129,83,136,38,55,18,52,97,0,2,51,43,0,6,96,42,2,72,80,1,11,85,59,8,14,60,10,7,8,93,25,62,43,68,23,44,176,42,4,80,40,2,28,73,0,16,79,7,0,34,6,1,3,4,1,9,1,46,16,3,12,40,22,17,79,36,10,26,79,105,1,22,88,8,61,117,78,17,39,1,146,66,218,24,135,10,17,69,4,5,2,11,10,4,3,41,118,24,101,31,2,107,22,10,23,36,0,27,16,85,0,19,42,59,0,17,138,9,42,138,45,96,184,63,47,21,42,140,18,31,106,45,16,8,0,4,11,0,0,7,15,0,40,106,1,75,50,97,60,0,11,0,0,0,5,3,3,3,1,23,101,27,2,32,69,30,0,57,133,30,124,3,70,99,57,48,84,33,0,48,79,18,9,132,42,2,51,15,9,11,59,53,137,25,79,153,19,63,20,152,82,37,40,20,38,34,0,0,8,48,0,10,52,71,5,108,82,82,17,64,125,77,13,22,74,4,3,19,58,11,0,72,90,2,0,77,39,0,45,62,45,1,77,125,74,84,97,120,23,104,60,27,9,74,28,57,14,4,14,51,4,4,12,0,3,0,5,0,0,1,15,1,28,44,2,86,0,36,56,119,0,2,74,44,98,4,0,48,44,0,1,73,0,1,0,6,4,10,1,2,7,21,10,9,0,18,126,91,46,162,133,74,65,89,160,21,0,31,14,39,2,60,146,142,70,139,40,62,40,56,92,0,3,50,48,0,4,99,43,0,63,80,2,10,88,51,9,18,56,10,7,9,96,26,56,52,68,23,22,149,51,4,71,46,2,29,79,0,17,77,6,0,35,6,2,4,6,0,11,0,39,17,1,9,35,14,22,76,24,23,69,18,39,107,28,52,130,121,27,58

Nearest PDB structures (foldseek):
  8h6q-assembly1_B  TM=1.003E+00  e=3.113E-46  Botrytis cinerea
  8h6q-assembly1_C  TM=1.002E+00  e=2.024E-44  Botrytis cinerea
  7ofl-assembly1_B  TM=8.705E-01  e=7.379E-16  Coniophora puteana RWD-64-598 SS2
  7zrn-assembly1_A  TM=8.783E-01  e=5.952E-12  Sorangium cellulosum
  6wkf-assembly2_B  TM=8.981E-01  e=1.534E-11  Streptomyces sp.

Secondary structure (DSSP, 8-state):
--EEE---SS-GGG-SPPP--TTHHHHHHHHHHHHHHHTT--HHHHHHHHHH-HHHHHHHHSTT--HHHHHHHHHHHHHHHHHHHHHHTSTTTT-HHHHHHHHHHHHHHTTSS-----TTT-HHHHHHHHHHHHHHHTS-HHHHHHHHHHHHHHHHHHHHHHHHHHHTPPPP--HHHHHHHHHHHT-HHHHHHHHHHHTT----HHHHTSHHHHHHHHHHHHHHHHHHHHHTHHHHHHHT---SHHHHHHHHHT--HHHHHHHHHHHHHHHHHHHHHHHHHPPP--HHHHHHHHHHHHHHHHHHHHHHHHHHHTTTTT-GGGHHHHHHSEEE--/-EEEPPPSS-GGG-SPPP--TTHHHHHHHHHHHHHHHHT--HHHHHHHHHH-HHHHHHHHSTT--HHHHHHHHHHHHHHHHHHHHHHTSTTTT-HHHHHHHHHHHHHHTTSS-----TTT-HHHHHHHHHHHHHHHTS-HHHHHHHHHHHHHHHHHHHHHHHHHH--HHHHHHHHHHHT-HHHHHHHHHHHHT----HHHHTSHHHHHHHHHHHHHHHHHHHHHTHHHHHHHT--SSHHHHHHHHHT--HHHHHHHHHHHHHHHHHHHHHHHHT-----HHHHHHHHHHHHHHHHHHHHHHHHHHHTTTTT--THHHHHH-EEE-/-EEEPPPSS-GGG-SPP---TTHHHHHHHHHHHHHHHHT--HHHHHHHHHH-HHHHHHHHSTT--HHHHHHHHHHHHHHHHHHHHHHTSTTTT-HHHHHHHHHHHHHHTTSS-----TTT-HHHHHHHHHHHHHHHSS-HHHHHHHHHHHHHHHHHHHHHHHHHH--HHHHHHHHHHHT-HHHHHHHHHHHHT----HHHHTSHHHHHHHHHHHHHHHHHHHHHTHHHHHHTT---SHHHHHHHHHT--HHHHHHHHHHHHHHHHHHHHHHHHT-----HHHHHHHHHHHHHHHHHHHHHHHHHHHTTTTT-TTTHHHHHH-EEE-/------SS-GGG-SPPP--TTHHHHHHHHHHHHHHHTT--HHHHHHHHHH-HHHHHHHHSTT--HHHHHHHHHHHHHHHHHHHHHHTSTTTT-HHHHHHHHHHHHHHTTSS-----TTT-HHHHHHHHHHHHHHHHS-HHHHHHHHHHHHHHHHHHHHHHHHHH--HHHHHHHHHHHT-HHHHHHHHHHHHT----HHHHTSHHHHHHHHHHHHHHHHHHHHH----------SHHHHHHHHHT--HHHHHHHHHHHHHHHHHHHHHHHHHPPP--HHHHHHHHHHHHHHHHHHHHHHHHHHHTTTTT--HHHHHH--

CATH classification: 1.10.600.10

Sequence (1303 aa):
PPFVRVPDLFGSIMSTKPVVNPNYFAAKARGDRWIARVMNFNKAVAARNSKVDLCFLASMWAPDAPEDRLVMMLDWNHWVFLFDDQFDEGHLKEDPAAAAEEVKQTIAIMGGNAPRYTAESNPIRYVFQQCWDRLKAVSSQEMQQRWIDQHKRYFDQLLVQVDQQVGGENFTRDVEAYMDLRRGTIGVYPAISLSEYGAGVNVPQHVYDHPSLQECMKVSADLVTLVNDVLSYRKDLELGVDHNLMSLLMQRDNLSAQQAVDVIGDMVNECYRRWYLALAELPSYGEKIDYNVMKFVEICRAVAQGNLYWSFQTGRYLGPEGHEVHETGIMYLPPFVRVPDLFGSIMSTKPVVNPNYFAAKARGDRWIARVMNFNKAVAARNSKVDLCFLASMWAPDAPEDRLVMMLDWNHWVFLFDDQFDEGHLKEDPAAAAEEVKQTIAIMGGNAPRYTAESNPIRYVFQQCWDRLKAVSSQEMQQRWIDQHKRYFDQLLVQVDQQVGDVEAYMDLRRGTIGVYPAISLSEYGAGVNVPQHVYDHPSLQECMKVSADLVTLVNDVLSYRKDLELGVDHNLMSLLMQRDNLSAQQAVDVIGDMVNECYRRWYLALAELPSYGEKIDYNVMKFVEICRAVAQGNLYWSFQTGRYLGEGHEVHETGIMYLPFVRVPDLFGSIMSTKPVVNPNYFAAKARGDRWIARVMNFNKAVAARNSKVDLCFLASMWAPDAPEDRLVMMLDWNHWVFLFDDQFDEGHLKEDPAAAAEEVKQTIAIMGGNAPRYTAESNPIRYVFQQCWDRLKAVSSQEMQQRWIDQHKRYFDQLLVQVDQQVGDVEAYMDLRRGTIGVYPAISLSEYGAGVNVPQHVYDHPSLQECMKVSADLVTLVNDVLSYRKDLELGVDHNLMSLLMQRDNLSAQQAVDVIGDMVNECYRRWYLALAELPSYGEKIDYNVMKFVEICRAVAQGNLYWSFQTGRYLGPEGHEVHETGIMYLFVRVPDLFGSIMSTKPVVNPNYFAAKARGDRWIARVMNFNKAVAARNSKVDLCFLASMWAPDAPEDRLVMMLDWNHWVFLFDDQFDEGHLKEDPAAAAEEVKQTIAIMGGNAPRYTAESNPIRYVFQQCWDRLKAVSSQEMQQRWIDQHKRYFDQLLVQVDQQVGDVEAYMDLRRGTIGVYPAISLSEYGAGVNVPQHVYDHPSLQECMKVSADLVTLVNDVLSRKDELGVDHNLMSLLMQRDNLSAQQAVDVIGDMVNECYRRWYLALAELPSYGEKIDYNVMKFVEICRAVAQGNLYWSFQTGRYLGGHEVHETGM